Protein AF-0000000084847274 (afdb_homodimer)

pLDDT: mean 78.38, std 21.77, range [25.03, 98.75]

Foldseek 3Di:
DVVVVVVVVVVVVVVVVVVVVVVVVVVVVVVVVVVVVVVVVVVVCVPPVPDDDDDDDDPPPDCPVVVVVVVVVVVVVVVVCVLLVADFPDDPVRLVVLQVVLLVLLLVLLVVLLVQFAFDLVQQDPDPLLVVLLVVLCQQQNNVLSVCLQHDQCRVPVVSLSLSLLQNLLSLLQVQLVWLARQDDPVVRVVVVVVLVVCQLQAAQLVSLSVQQVVRVVVCVVPVCSLVNRLVVSLVSSLLNSLSSCNSNGTQARNDPPDDDGPDSPPPPSSVVSSVSSCVPCVVSSSVSSNSSSVSSSSQRNRHRQWHKHKDWFRQQPDDDPDPPDDDDDSFGDWDDPVAAAEPCVVQDPRGAGFRGFNGIWMKIWHFDDRDRNPDDPPPRDIDIDTPGHIYTHHPCVVVSVVD/DVVVVVVVVVVVVVVVVVVVVVVVVVVVVVVVVVVVVVVVVVVCVVVPPPDDDPDDPPPDDPVVVVVVVVVVVVVVVVCVCVLLVQAFPDDPVRLVVLQVVLLVLLLVLLVVLLVQFAFDLVQQDPDPLLVVLLVVLCQQQNNVLSVCLQHDQCRVPVVSLSLSLLQNLLSLLQVQLVWLAGQDDPVVRVVVVVVLVVCQLQAALLVSLSVQQVVRVVVCVVPVCSLVNRLVVSLVSSLLNSLSSCNSNGTQARNPPPDDDGPDSPPPPSSVVSSVSSCVPCVVSSSVSSNSSSVSSSSQRNRHRQWHKHKDWFRQQPDDPPDPDDDDDDSFGDWDDPVAAAEPCVVQDPRGAGFRGFNGIWMKIWHFDDRDRNPDDPPPRDIDIDTPGHIYTHHPCVVVSVVD

Nearest PDB structures (foldseek):
  4pgw-assembly1_A  TM=1.376E-01  e=7.013E+00  Bacillus subtilis subsp. subtilis str. 168
  4pgw-assembly1_A  TM=1.375E-01  e=7.093E+00  Bacillus subtilis subsp. subtilis str. 168

Solvent-accessible surface area (backbone atoms only — not comparable to full-atom values): 43483 Å² total; per-residue (Å²): 119,68,67,60,52,54,51,45,50,51,47,51,52,49,39,52,51,35,51,49,53,33,52,52,35,50,50,53,41,51,52,51,48,53,51,50,50,48,55,46,49,53,50,46,52,68,62,56,66,70,63,84,78,73,85,80,85,75,90,68,73,79,61,59,65,60,50,52,51,49,48,48,47,47,49,27,47,48,43,12,38,58,61,39,56,58,67,50,77,60,54,71,67,56,51,50,49,51,52,52,51,51,39,49,52,42,51,50,47,21,53,51,52,49,69,33,40,40,40,32,63,86,54,49,62,88,41,72,63,41,52,49,28,44,54,51,41,23,69,70,48,15,56,66,47,40,49,50,39,54,69,45,68,33,55,87,58,47,61,65,58,26,47,48,41,19,18,49,50,40,51,52,50,43,56,47,64,68,44,72,46,62,74,50,59,66,69,63,28,50,52,54,38,51,46,45,54,50,33,47,59,38,35,27,35,52,60,31,26,39,49,46,14,53,52,52,52,46,50,43,66,76,37,71,60,41,60,60,48,28,29,51,50,49,33,50,48,51,46,52,54,47,35,31,52,41,47,40,33,4,52,73,44,72,52,57,67,91,82,57,78,71,76,72,79,69,84,63,67,64,68,64,50,48,40,50,54,48,46,74,73,40,43,68,58,43,42,53,50,28,46,52,51,53,51,49,48,48,43,50,43,52,35,29,26,82,47,40,72,42,72,36,63,67,55,31,64,74,47,76,78,70,82,75,72,86,83,80,82,78,89,69,26,43,68,70,44,82,90,66,35,38,62,74,57,46,89,78,45,83,85,56,51,33,35,41,38,23,54,32,64,15,32,32,37,43,29,50,52,61,75,64,62,41,75,82,61,81,63,70,71,42,70,45,75,46,78,78,37,62,19,27,29,38,42,55,53,50,58,62,62,68,73,101,119,66,68,61,49,54,50,45,50,51,48,50,50,50,39,51,51,36,51,50,51,32,52,52,35,52,52,51,41,52,53,50,48,53,50,50,49,51,53,48,51,52,48,51,59,62,65,54,66,74,69,78,84,76,83,83,75,82,79,75,75,74,55,70,67,50,51,58,51,48,49,46,46,48,48,31,48,47,44,12,41,59,63,39,56,55,66,49,76,58,53,72,66,56,53,51,48,51,52,52,51,50,40,50,50,43,50,51,47,21,53,50,51,51,69,35,39,40,38,31,62,85,52,49,63,87,41,72,64,42,51,49,27,41,53,52,42,21,68,71,47,16,56,68,48,40,49,50,40,54,69,42,69,32,56,87,58,46,63,65,57,26,47,49,41,20,18,49,52,39,51,52,51,42,57,48,65,68,45,72,47,62,74,48,58,65,70,62,27,51,51,53,37,51,47,46,56,52,33,47,60,39,34,28,36,57,60,30,27,44,49,45,14,52,53,52,51,46,51,43,66,77,36,70,60,42,62,60,49,29,29,52,52,49,34,51,49,51,47,53,55,48,36,30,52,41,47,40,34,4,50,71,46,72,53,58,65,92,82,57,77,72,77,74,79,70,82,63,68,64,67,65,50,48,38,52,52,48,46,74,73,40,44,69,60,43,42,52,50,28,45,52,52,52,50,49,48,48,42,50,42,54,34,30,26,81,46,39,71,42,70,36,67,69,54,33,64,75,47,76,78,69,81,76,73,87,82,82,82,76,90,67,26,43,68,70,45,83,89,66,36,38,59,73,57,47,90,80,45,82,85,55,52,30,35,41,36,23,53,32,64,15,32,32,38,44,29,51,51,62,77,65,62,40,74,81,61,84,63,72,73,42,71,46,74,46,76,77,36,64,19,26,29,38,43,56,52,49,58,62,60,68,75,101

Radius of gyration: 36.06 Å; Cα contacts (8 Å, |Δi|>4): 1090; chains: 2; bounding box: 93×101×86 Å

Structure (mmCIF, N/CA/C/O backbone):
data_AF-0000000084847274-model_v1
#
loop_
_entity.id
_entity.type
_entity.pdbx_description
1 polymer 'Uncharacterized protein'
#
loop_
_atom_site.group_PDB
_atom_site.id
_atom_site.type_symbol
_atom_site.label_atom_id
_atom_site.label_alt_id
_atom_site.label_comp_id
_atom_site.label_asym_id
_atom_site.label_entity_id
_atom_site.label_seq_id
_atom_site.pdbx_PDB_ins_code
_atom_site.Cartn_x
_atom_site.Cartn_y
_atom_site.Cartn_z
_atom_site.occupancy
_atom_site.B_iso_or_equiv
_atom_site.auth_seq_id
_atom_site.auth_comp_id
_atom_site.auth_asym_id
_atom_site.auth_atom_id
_atom_site.pdbx_PDB_model_num
ATOM 1 N N . MET A 1 1 ? 25.312 -25.984 44.406 1 49.38 1 MET A N 1
ATOM 2 C CA . MET A 1 1 ? 25.234 -26.469 43.031 1 49.38 1 MET A CA 1
ATOM 3 C C . MET A 1 1 ? 24.703 -25.391 42.125 1 49.38 1 MET A C 1
ATOM 5 O O . MET A 1 1 ? 25.109 -25.297 40.969 1 49.38 1 MET A O 1
ATOM 9 N N . GLY A 1 2 ? 23.812 -24.594 42.5 1 56 2 GLY A N 1
ATOM 10 C CA . GLY A 1 2 ? 23.125 -23.547 41.781 1 56 2 GLY A CA 1
ATOM 11 C C . GLY A 1 2 ? 24.016 -22.391 41.406 1 56 2 GLY A C 1
ATOM 12 O O . GLY A 1 2 ? 23.875 -21.797 40.312 1 56 2 GLY A O 1
ATOM 13 N N . ARG A 1 3 ? 24.938 -21.922 42.219 1 58.66 3 ARG A N 1
ATOM 14 C CA . ARG A 1 3 ? 25.828 -20.797 42 1 58.66 3 ARG A CA 1
ATOM 15 C C . ARG A 1 3 ? 26.828 -21.094 40.906 1 58.66 3 ARG A C 1
ATOM 17 O O . ARG A 1 3 ? 27.156 -20.203 40.094 1 58.66 3 ARG A O 1
ATOM 24 N N . ASP A 1 4 ? 27.234 -22.266 40.906 1 56.5 4 ASP A N 1
ATOM 25 C CA . ASP A 1 4 ? 28.25 -22.672 39.938 1 56.5 4 ASP A CA 1
ATOM 26 C C . ASP A 1 4 ? 27.672 -22.719 38.531 1 56.5 4 ASP A C 1
ATOM 28 O O . ASP A 1 4 ? 28.359 -22.422 37.562 1 56.5 4 ASP A O 1
ATOM 32 N N . ALA A 1 5 ? 26.438 -23 38.406 1 60.25 5 ALA A N 1
ATOM 33 C CA . ALA A 1 5 ? 25.781 -23.062 37.094 1 60.25 5 ALA A CA 1
ATOM 34 C C . ALA A 1 5 ? 25.578 -21.656 36.531 1 60.25 5 ALA A C 1
ATOM 36 O O . ALA A 1 5 ? 25.734 -21.438 35.312 1 60.25 5 ALA A O 1
ATOM 37 N N . ASP A 1 6 ? 25.219 -20.781 37.406 1 61.56 6 ASP A N 1
ATOM 38 C CA . ASP A 1 6 ? 25.062 -19.391 36.969 1 61.56 6 ASP A CA 1
ATOM 39 C C . ASP A 1 6 ? 26.391 -18.797 36.531 1 61.56 6 ASP A C 1
ATOM 41 O O . ASP A 1 6 ? 26.422 -18.047 35.531 1 61.56 6 ASP A O 1
ATOM 45 N N . GLU A 1 7 ? 27.375 -19.25 37.188 1 63.31 7 GLU A N 1
ATOM 46 C CA . GLU A 1 7 ? 28.703 -18.75 36.844 1 63.31 7 GLU A CA 1
ATOM 47 C C . GLU A 1 7 ? 29.172 -19.312 35.5 1 63.31 7 GLU A C 1
ATOM 49 O O . GLU A 1 7 ? 29.797 -18.609 34.719 1 63.31 7 GLU A O 1
ATOM 54 N N . LEU A 1 8 ? 28.812 -20.469 35.281 1 65.25 8 LEU A N 1
ATOM 55 C CA . LEU A 1 8 ? 29.109 -21.125 34 1 65.25 8 LEU A CA 1
ATOM 56 C C . LEU A 1 8 ? 28.391 -20.438 32.844 1 65.25 8 LEU A C 1
ATOM 58 O O . LEU A 1 8 ? 28.953 -20.25 31.781 1 65.25 8 LEU A O 1
ATOM 62 N N . ALA A 1 9 ? 27.219 -20.109 33.094 1 69.06 9 ALA A N 1
ATOM 63 C CA . ALA A 1 9 ? 26.422 -19.484 32.031 1 69.06 9 ALA A CA 1
ATOM 64 C C . ALA A 1 9 ? 26.953 -18.094 31.703 1 69.06 9 ALA A C 1
ATOM 66 O O . ALA A 1 9 ? 27.016 -17.703 30.531 1 69.06 9 ALA A O 1
ATOM 67 N N . ARG A 1 10 ? 27.344 -17.453 32.688 1 68.19 10 ARG A N 1
ATOM 68 C CA . ARG A 1 10 ? 27.906 -16.109 32.531 1 68.19 10 ARG A CA 1
ATOM 69 C C . ARG A 1 10 ? 29.219 -16.156 31.766 1 68.19 10 ARG A C 1
ATOM 71 O O . ARG A 1 10 ? 29.484 -15.312 30.906 1 68.19 10 ARG A O 1
ATOM 78 N N . LEU A 1 11 ? 29.938 -17.219 32.031 1 64.81 11 LEU A N 1
ATOM 79 C CA . LEU A 1 11 ? 31.234 -17.344 31.391 1 64.81 11 LEU A CA 1
ATOM 80 C C . LEU A 1 11 ? 31.078 -17.766 29.938 1 64.81 11 LEU A C 1
ATOM 82 O O . LEU A 1 11 ? 31.844 -17.312 29.078 1 64.81 11 LEU A O 1
ATOM 86 N N . HIS A 1 12 ? 30.031 -18.484 29.672 1 72.5 12 HIS A N 1
ATOM 87 C CA . HIS A 1 12 ? 29.75 -18.875 28.297 1 72.5 12 HIS A CA 1
ATOM 88 C C . HIS A 1 12 ? 29.312 -17.672 27.469 1 72.5 12 HIS A C 1
ATOM 90 O O . HIS A 1 12 ? 29.719 -17.516 26.328 1 72.5 12 HIS A O 1
ATOM 96 N N . GLU A 1 13 ? 28.547 -16.859 28.141 1 66.69 13 GLU A N 1
ATOM 97 C CA . GLU A 1 13 ? 28.094 -15.656 27.469 1 66.69 13 GLU A CA 1
ATOM 98 C C . GLU A 1 13 ? 29.25 -14.695 27.203 1 66.69 13 GLU A C 1
ATOM 100 O O . GLU A 1 13 ? 29.344 -14.094 26.125 1 66.69 13 GLU A O 1
ATOM 105 N N . ARG A 1 14 ? 30.094 -14.617 28.109 1 65.69 14 ARG A N 1
ATOM 106 C CA . ARG A 1 14 ? 31.266 -13.766 27.969 1 65.69 14 ARG A CA 1
ATOM 107 C C . ARG A 1 14 ? 32.219 -14.305 26.891 1 65.69 14 ARG A C 1
ATOM 109 O O . ARG A 1 14 ? 32.781 -13.531 26.109 1 65.69 14 ARG A O 1
ATOM 116 N N . ASN A 1 15 ? 32.281 -15.594 26.812 1 65.62 15 ASN A N 1
ATOM 117 C CA . ASN A 1 15 ? 33.094 -16.234 25.797 1 65.62 15 ASN A CA 1
ATOM 118 C C . ASN A 1 15 ? 32.531 -15.984 24.391 1 65.62 15 ASN A C 1
ATOM 120 O O . ASN A 1 15 ? 33.312 -15.719 23.453 1 65.62 15 ASN A O 1
ATOM 124 N N . ARG A 1 16 ? 31.281 -16 24.375 1 68.94 16 ARG A N 1
ATOM 125 C CA . ARG A 1 16 ? 30.641 -15.797 23.078 1 68.94 16 ARG A CA 1
ATOM 126 C C . ARG A 1 16 ? 30.812 -14.352 22.609 1 68.94 16 ARG A C 1
ATOM 128 O O . ARG A 1 16 ? 31.078 -14.102 21.438 1 68.94 16 ARG A O 1
ATOM 135 N N . LEU A 1 17 ? 30.797 -13.445 23.547 1 67.88 17 LEU A N 1
ATOM 136 C CA . LEU A 1 17 ? 30.969 -12.023 23.266 1 67.88 17 LEU A CA 1
ATOM 137 C C . LEU A 1 17 ? 32.406 -11.727 22.844 1 67.88 17 LEU A C 1
ATOM 139 O O . LEU A 1 17 ? 32.625 -10.945 21.922 1 67.88 17 LEU A O 1
ATOM 143 N N . LEU A 1 18 ? 33.281 -12.414 23.453 1 67.38 18 LEU A N 1
ATOM 144 C CA . LEU A 1 18 ? 34.688 -12.211 23.172 1 67.38 18 LEU A CA 1
ATOM 145 C C . LEU A 1 18 ? 35.062 -12.805 21.812 1 67.38 18 LEU A C 1
ATOM 147 O O . LEU A 1 18 ? 35.844 -12.211 21.062 1 67.38 18 LEU A O 1
ATOM 151 N N . GLU A 1 19 ? 34.406 -13.859 21.484 1 72.44 19 GLU A N 1
ATOM 152 C CA . GLU A 1 19 ? 34.625 -14.477 20.188 1 72.44 19 GLU A CA 1
ATOM 153 C C . GLU A 1 19 ? 34.094 -13.602 19.062 1 72.44 19 GLU A C 1
ATOM 155 O O . GLU A 1 19 ? 34.719 -13.461 18.016 1 72.44 19 GLU A O 1
ATOM 160 N N . ARG A 1 20 ? 33.094 -12.984 19.312 1 69.94 20 ARG A N 1
ATOM 161 C CA . ARG A 1 20 ? 32.5 -12.086 18.328 1 69.94 20 ARG A CA 1
ATOM 162 C C . ARG A 1 20 ? 33.344 -10.828 18.141 1 69.94 20 ARG A C 1
ATOM 164 O O . ARG A 1 20 ? 33.562 -10.375 17.016 1 69.94 20 ARG A O 1
ATOM 171 N N . SER A 1 21 ? 33.75 -10.32 19.219 1 66.62 21 SER A N 1
ATOM 172 C CA . SER A 1 21 ? 34.594 -9.133 19.203 1 66.62 21 SER A CA 1
ATOM 173 C C . SER A 1 21 ? 35.938 -9.406 18.484 1 66.62 21 SER A C 1
ATOM 175 O O . SER A 1 21 ? 36.438 -8.539 17.797 1 66.62 21 SER A O 1
ATOM 177 N N . LEU A 1 22 ? 36.375 -10.578 18.594 1 66.88 22 LEU A N 1
ATOM 178 C CA . LEU A 1 22 ? 37.594 -10.984 17.953 1 66.88 22 LEU A CA 1
ATOM 179 C C . LEU A 1 22 ? 37.406 -11.141 16.438 1 66.88 22 LEU A C 1
ATOM 181 O O . LEU A 1 22 ? 38.281 -10.742 15.656 1 66.88 22 LEU A O 1
ATOM 185 N N . ARG A 1 23 ? 36.375 -11.68 16.109 1 70.94 23 ARG A N 1
ATOM 186 C CA . ARG A 1 23 ? 36.094 -11.828 14.688 1 70.94 23 ARG A CA 1
ATOM 187 C C . ARG A 1 23 ? 35.906 -10.469 14.008 1 70.94 23 ARG A C 1
ATOM 189 O O . ARG A 1 23 ? 36.438 -10.258 12.914 1 70.94 23 ARG A O 1
ATOM 196 N N . ASP A 1 24 ? 35.312 -9.594 14.688 1 67.38 24 ASP A N 1
ATOM 197 C CA . ASP A 1 24 ? 35.125 -8.234 14.188 1 67.38 24 ASP A CA 1
ATOM 198 C C . ASP A 1 24 ? 36.469 -7.52 14.055 1 67.38 24 ASP A C 1
ATOM 200 O O . ASP A 1 24 ? 36.688 -6.809 13.07 1 67.38 24 ASP A O 1
ATOM 204 N N . ALA A 1 25 ? 37.312 -7.77 14.969 1 64.56 25 ALA A N 1
ATOM 205 C CA . ALA A 1 25 ? 38.656 -7.156 14.945 1 64.56 25 ALA A CA 1
ATOM 206 C C . ALA A 1 25 ? 39.5 -7.734 13.82 1 64.56 25 ALA A C 1
ATOM 208 O O . ALA A 1 25 ? 40.219 -7.004 13.148 1 64.56 25 ALA A O 1
ATOM 209 N N . ARG A 1 26 ? 39.25 -8.992 13.562 1 68.88 26 ARG A N 1
ATOM 210 C CA . ARG A 1 26 ? 40 -9.656 12.492 1 68.88 26 ARG A CA 1
ATOM 211 C C . ARG A 1 26 ? 39.5 -9.195 11.125 1 68.88 26 ARG A C 1
ATOM 213 O O . ARG A 1 26 ? 40.312 -8.992 10.211 1 68.88 26 ARG A O 1
ATOM 220 N N . ASP A 1 27 ? 38.312 -8.977 11.086 1 69.69 27 ASP A N 1
ATOM 221 C CA . ASP A 1 27 ? 37.75 -8.508 9.828 1 69.69 27 ASP A CA 1
ATOM 222 C C . ASP A 1 27 ? 38.125 -7.059 9.547 1 69.69 27 ASP A C 1
ATOM 224 O O . ASP A 1 27 ? 38.438 -6.703 8.414 1 69.69 27 ASP A O 1
ATOM 228 N N . SER A 1 28 ? 38.125 -6.262 10.5 1 67.25 28 SER A N 1
ATOM 229 C CA . SER A 1 28 ? 38.594 -4.887 10.398 1 67.25 28 SER A CA 1
ATOM 230 C C . SER A 1 28 ? 40.062 -4.844 10.008 1 67.25 28 SER A C 1
ATOM 232 O O . SER A 1 28 ? 40.5 -4 9.203 1 67.25 28 SER A O 1
ATOM 234 N N . LEU A 1 29 ? 40.75 -5.758 10.469 1 68.75 29 LEU A N 1
ATOM 235 C CA . LEU A 1 29 ? 42.156 -5.875 10.141 1 68.75 29 LEU A CA 1
ATOM 236 C C . LEU A 1 29 ? 42.344 -6.254 8.68 1 68.75 29 LEU A C 1
ATOM 238 O O . LEU A 1 29 ? 43.219 -5.711 8 1 68.75 29 LEU A O 1
ATOM 242 N N . LYS A 1 30 ? 41.594 -7.109 8.227 1 72.94 30 LYS A N 1
ATOM 243 C CA . LYS A 1 30 ? 41.656 -7.52 6.824 1 72.94 30 LYS A CA 1
ATOM 244 C C . LYS A 1 30 ? 41.281 -6.367 5.895 1 72.94 30 LYS A C 1
ATOM 246 O O . LYS A 1 30 ? 41.938 -6.172 4.859 1 72.94 30 LYS A O 1
ATOM 251 N N . LEU A 1 31 ? 40.406 -5.574 6.281 1 66.25 31 LEU A N 1
ATOM 252 C CA . LEU A 1 31 ? 39.969 -4.418 5.504 1 66.25 31 LEU A CA 1
ATOM 253 C C . LEU A 1 31 ? 41.062 -3.35 5.469 1 66.25 31 LEU A C 1
ATOM 255 O O . LEU A 1 31 ? 41.312 -2.748 4.422 1 66.25 31 LEU A O 1
ATOM 259 N N . LYS A 1 32 ? 41.656 -3.127 6.512 1 63.91 32 LYS A N 1
ATOM 260 C CA . LYS A 1 32 ? 42.75 -2.145 6.578 1 63.91 32 LYS A CA 1
ATOM 261 C C . LYS A 1 32 ? 43.969 -2.637 5.832 1 63.91 32 LYS A C 1
ATOM 263 O O . LYS A 1 32 ? 44.656 -1.851 5.188 1 63.91 32 LYS A O 1
ATOM 268 N N . ASP A 1 33 ? 44.094 -3.963 5.797 1 70 33 ASP A N 1
ATOM 269 C CA . ASP A 1 33 ? 45.156 -4.562 5.016 1 70 33 ASP A CA 1
ATOM 270 C C . ASP A 1 33 ? 44.938 -4.379 3.52 1 70 33 ASP A C 1
ATOM 272 O O . ASP A 1 33 ? 45.844 -4.066 2.768 1 70 33 ASP A O 1
ATOM 276 N N . ALA A 1 34 ? 43.781 -4.523 3.193 1 68.75 34 ALA A N 1
ATOM 277 C CA . ALA A 1 34 ? 43.406 -4.352 1.789 1 68.75 34 ALA A CA 1
ATOM 278 C C . ALA A 1 34 ? 43.531 -2.893 1.362 1 68.75 34 ALA A C 1
ATOM 280 O O . ALA A 1 34 ? 44 -2.602 0.255 1 68.75 34 ALA A O 1
ATOM 281 N N . GLU A 1 35 ? 43.219 -1.97 2.188 1 65.5 35 GLU A N 1
ATOM 282 C CA . GLU A 1 35 ? 43.375 -0.542 1.941 1 65.5 35 GLU A CA 1
ATOM 283 C C . GLU A 1 35 ? 44.875 -0.173 1.866 1 65.5 35 GLU A C 1
ATOM 285 O O . GLU A 1 35 ? 45.25 0.624 1.016 1 65.5 35 GLU A O 1
ATOM 290 N N . LEU A 1 36 ? 45.594 -0.747 2.727 1 66.56 36 LEU A N 1
ATOM 291 C CA . LEU A 1 36 ? 47.031 -0.542 2.748 1 66.56 36 LEU A CA 1
ATOM 292 C C . LEU A 1 36 ? 47.656 -1.102 1.485 1 66.56 36 LEU A C 1
ATOM 294 O O . LEU A 1 36 ? 48.562 -0.472 0.907 1 66.56 36 LEU A O 1
ATOM 298 N N . ASP A 1 37 ? 47.188 -2.244 1.086 1 66.12 37 ASP A N 1
ATOM 299 C CA . ASP A 1 37 ? 47.719 -2.85 -0.135 1 66.12 37 ASP A CA 1
ATOM 300 C C . ASP A 1 37 ? 47.375 -2.004 -1.358 1 66.12 37 ASP A C 1
ATOM 302 O O . ASP A 1 37 ? 48.188 -1.811 -2.24 1 66.12 37 ASP A O 1
ATOM 306 N N . ARG A 1 38 ? 46.312 -1.344 -1.363 1 64.81 38 ARG A N 1
ATOM 307 C CA . ARG A 1 38 ? 45.875 -0.455 -2.439 1 64.81 38 ARG A CA 1
ATOM 308 C C . ARG A 1 38 ? 46.719 0.826 -2.451 1 64.81 38 ARG A C 1
ATOM 310 O O . ARG A 1 38 ? 47.125 1.304 -3.518 1 64.81 38 ARG A O 1
ATOM 317 N N . LEU A 1 39 ? 46.875 1.285 -1.302 1 58.47 39 LEU A N 1
ATOM 318 C CA . LEU A 1 39 ? 47.688 2.49 -1.213 1 58.47 39 LEU A CA 1
ATOM 319 C C . LEU A 1 39 ? 49.125 2.191 -1.588 1 58.47 39 LEU A C 1
ATOM 321 O O . LEU A 1 39 ? 49.781 3.004 -2.244 1 58.47 39 LEU A O 1
ATOM 325 N N . ARG A 1 40 ? 49.531 1.031 -1.317 1 61.44 40 ARG A N 1
ATOM 326 C CA . ARG A 1 40 ? 50.875 0.6 -1.68 1 61.44 40 ARG A CA 1
ATOM 327 C C . ARG A 1 40 ? 50.969 0.327 -3.176 1 61.44 40 ARG A C 1
ATOM 329 O O . ARG A 1 40 ? 51.969 0.661 -3.807 1 61.44 40 ARG A O 1
ATOM 336 N N . GLU A 1 41 ? 50 -0.333 -3.66 1 59.09 41 GLU A N 1
ATOM 337 C CA . GLU A 1 41 ? 50 -0.593 -5.098 1 59.09 41 GLU A CA 1
ATOM 338 C C . GLU A 1 41 ? 49.906 0.706 -5.895 1 59.09 41 GLU A C 1
ATOM 340 O O . GLU A 1 41 ? 50.562 0.855 -6.926 1 59.09 41 GLU A O 1
ATOM 345 N N . ARG A 1 42 ? 49.188 1.638 -5.426 1 51.66 42 ARG A N 1
ATOM 346 C CA . ARG A 1 42 ? 49.125 2.947 -6.066 1 51.66 42 ARG A CA 1
ATOM 347 C C . ARG A 1 42 ? 50.469 3.662 -5.98 1 51.66 42 ARG A C 1
ATOM 349 O O . ARG A 1 42 ? 50.844 4.391 -6.898 1 51.66 42 ARG A O 1
ATOM 356 N N . LYS A 1 43 ? 51.062 3.473 -4.902 1 49.44 43 LYS A N 1
ATOM 357 C CA . LYS A 1 43 ? 52.438 4.008 -4.805 1 49.44 43 LYS A CA 1
ATOM 358 C C . LYS A 1 43 ? 53.375 3.301 -5.773 1 49.44 43 LYS A C 1
ATOM 360 O O . LYS A 1 43 ? 54.25 3.93 -6.352 1 49.44 43 LYS A O 1
ATOM 365 N N . SER A 1 44 ? 53.156 1.94 -5.801 1 46.38 44 SER A N 1
ATOM 366 C CA . SER A 1 44 ? 54.062 1.223 -6.695 1 46.38 44 SER A CA 1
ATOM 367 C C . SER A 1 44 ? 53.781 1.552 -8.156 1 46.38 44 SER A C 1
ATOM 369 O O . SER A 1 44 ? 54.688 1.619 -8.977 1 46.38 44 SER A O 1
ATOM 371 N N . THR A 1 45 ? 52.469 1.698 -8.445 1 46.19 45 THR A N 1
ATOM 372 C CA . THR A 1 45 ? 52.156 2.016 -9.836 1 46.19 45 THR A CA 1
ATOM 373 C C . THR A 1 45 ? 52.656 3.418 -10.188 1 46.19 45 THR A C 1
ATOM 375 O O . THR A 1 45 ? 52.906 3.713 -11.352 1 46.19 45 THR A O 1
ATOM 378 N N . THR A 1 46 ? 52.594 4.371 -9.227 1 43.31 46 THR A N 1
ATOM 379 C CA . THR A 1 46 ? 53.156 5.672 -9.602 1 43.31 46 THR A CA 1
ATOM 380 C C . THR A 1 46 ? 54.656 5.57 -9.875 1 43.31 46 THR A C 1
ATOM 382 O O . THR A 1 46 ? 55.188 6.355 -10.656 1 43.31 46 THR A O 1
ATOM 385 N N . THR A 1 47 ? 55.344 4.648 -9.125 1 39.28 47 THR A N 1
ATOM 386 C CA . THR A 1 47 ? 56.781 4.613 -9.391 1 39.28 47 THR A CA 1
ATOM 387 C C . THR A 1 47 ? 57.062 3.848 -10.68 1 39.28 47 THR A C 1
ATOM 389 O O . THR A 1 47 ? 58 4.16 -11.398 1 39.28 47 THR A O 1
ATOM 392 N N . SER A 1 48 ? 56.438 2.613 -10.82 1 36.81 48 SER A N 1
ATOM 393 C CA . SER A 1 48 ? 56.938 1.742 -11.883 1 36.81 48 SER A CA 1
ATOM 394 C C . SER A 1 48 ? 56.469 2.203 -13.25 1 36.81 48 SE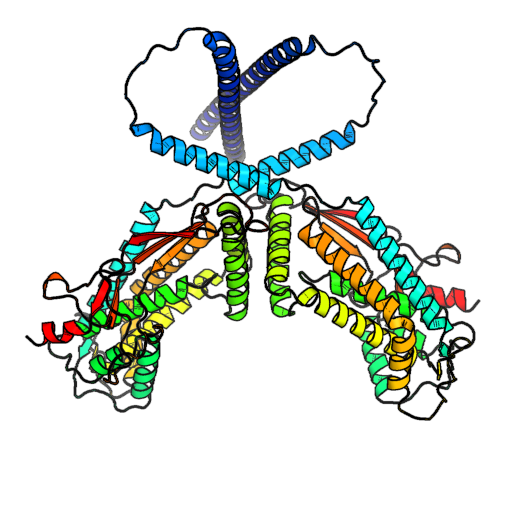R A C 1
ATOM 396 O O . SER A 1 48 ? 56.625 1.493 -14.25 1 36.81 48 SER A O 1
ATOM 398 N N . LEU A 1 49 ? 55.594 3.23 -13.383 1 35.03 49 LEU A N 1
ATOM 399 C CA . LEU A 1 49 ? 55.188 3.508 -14.75 1 35.03 49 LEU A CA 1
ATOM 400 C C . LEU A 1 49 ? 56.375 3.875 -15.625 1 35.03 49 LEU A C 1
ATOM 402 O O . LEU A 1 49 ? 56.219 4.297 -16.766 1 35.03 49 LEU A O 1
ATOM 406 N N . ALA A 1 50 ? 57.562 4.078 -15 1 31.12 50 ALA A N 1
ATOM 407 C CA . ALA A 1 50 ? 58.5 4.488 -16.047 1 31.12 50 ALA A CA 1
ATOM 408 C C . ALA A 1 50 ? 58.812 3.33 -17 1 31.12 50 ALA A C 1
ATOM 410 O O . ALA A 1 50 ? 59.5 3.508 -18 1 31.12 50 ALA A O 1
ATOM 411 N N . ARG A 1 51 ? 58.938 2.027 -16.5 1 29.7 51 ARG A N 1
ATOM 412 C CA . ARG A 1 51 ? 59.688 1.202 -17.438 1 29.7 51 ARG A CA 1
ATOM 413 C C . ARG A 1 51 ? 58.812 0.762 -18.594 1 29.7 51 ARG A C 1
ATOM 415 O O . ARG A 1 51 ? 57.625 0.518 -18.422 1 29.7 51 ARG A O 1
ATOM 422 N N . PRO A 1 52 ? 59.438 0.7 -19.953 1 29.92 52 PRO A N 1
ATOM 423 C CA . PRO A 1 52 ? 58.812 0.39 -21.25 1 29.92 52 PRO A CA 1
ATOM 424 C C . PRO A 1 52 ? 58.156 -0.991 -21.266 1 29.92 52 PRO A C 1
ATOM 426 O O . PRO A 1 52 ? 58.781 -1.979 -20.875 1 29.92 52 PRO A O 1
ATOM 429 N N . ARG A 1 53 ? 56.844 -1.095 -20.891 1 29.41 53 ARG A N 1
ATOM 430 C CA . ARG A 1 53 ? 56.062 -2.312 -20.812 1 29.41 53 ARG A CA 1
ATOM 431 C C . ARG A 1 53 ? 56.25 -3.174 -22.062 1 29.41 53 ARG A C 1
ATOM 433 O O . ARG A 1 53 ? 55.906 -2.748 -23.156 1 29.41 53 ARG A O 1
ATOM 440 N N . ARG A 1 54 ? 57.25 -4.059 -22.047 1 26.02 54 ARG A N 1
ATOM 441 C CA . ARG A 1 54 ? 57.281 -5.117 -23.047 1 26.02 54 ARG A CA 1
ATOM 442 C C . ARG A 1 54 ? 55.969 -5.902 -23.031 1 26.02 54 ARG A C 1
ATOM 444 O O . ARG A 1 54 ? 55.281 -5.984 -22 1 26.02 54 ARG A O 1
ATOM 451 N N . ARG A 1 55 ? 55.562 -6.676 -24.172 1 25.62 55 ARG A N 1
ATOM 452 C CA . ARG A 1 55 ? 54.406 -7.254 -24.875 1 25.62 55 ARG A CA 1
ATOM 453 C C . ARG A 1 55 ? 53.875 -8.492 -24.156 1 25.62 55 ARG A C 1
ATOM 455 O O . ARG A 1 55 ? 53.781 -9.562 -24.75 1 25.62 55 ARG A O 1
ATOM 462 N N . SER A 1 56 ? 54.125 -8.695 -22.828 1 25.03 56 SER A N 1
ATOM 463 C CA . SER A 1 56 ? 53.844 -10.086 -22.469 1 25.03 56 SER A CA 1
ATOM 464 C C . SER A 1 56 ? 52.375 -10.445 -22.703 1 25.03 56 SER A C 1
ATOM 466 O O . SER A 1 56 ? 51.5 -9.578 -22.625 1 25.03 56 SER A O 1
ATOM 468 N N . SER A 1 57 ? 52.094 -11.812 -23.078 1 25.17 57 SER A N 1
ATOM 469 C CA . SER A 1 57 ? 51.094 -12.672 -23.703 1 25.17 57 SER A CA 1
ATOM 470 C C . SER A 1 57 ? 49.812 -12.719 -22.875 1 25.17 57 SER A C 1
ATOM 472 O O . SER A 1 57 ? 49.812 -12.32 -21.719 1 25.17 57 SER A O 1
ATOM 474 N N . SER A 1 58 ? 48.844 -13.836 -23.172 1 25.84 58 SER A N 1
ATOM 475 C CA . SER A 1 58 ? 47.438 -14.109 -23.5 1 25.84 58 SER A CA 1
ATOM 476 C C . SER A 1 58 ? 46.656 -14.523 -22.25 1 25.84 58 SER A C 1
ATOM 478 O O . SER A 1 58 ? 45.5 -14.961 -22.359 1 25.84 58 SER A O 1
ATOM 480 N N . VAL A 1 59 ? 47.188 -14.695 -21.031 1 29.52 59 VAL A N 1
ATOM 481 C CA . VAL A 1 59 ? 46.375 -15.578 -20.203 1 29.52 59 VAL A CA 1
ATOM 482 C C . VAL A 1 59 ? 45.062 -14.867 -19.859 1 29.52 59 VAL A C 1
ATOM 484 O O . VAL A 1 59 ? 45.062 -13.938 -19.047 1 29.52 59 VAL A O 1
ATOM 487 N N . ALA A 1 60 ? 44.062 -14.734 -20.781 1 31.39 60 ALA A N 1
ATOM 488 C CA . ALA A 1 60 ? 42.812 -13.977 -20.719 1 31.39 60 ALA A CA 1
ATOM 489 C C . ALA A 1 60 ? 41.875 -14.57 -19.688 1 31.39 60 ALA A C 1
ATOM 491 O O . ALA A 1 60 ? 40.844 -13.945 -19.344 1 31.39 60 ALA A O 1
ATOM 492 N N . THR A 1 61 ? 41.781 -15.953 -19.484 1 31.06 61 THR A N 1
ATOM 493 C CA . THR A 1 61 ? 40.375 -16.391 -19.5 1 31.06 61 THR A CA 1
ATOM 494 C C . THR A 1 61 ? 39.688 -16.047 -18.188 1 31.06 61 THR A C 1
ATOM 496 O O . THR A 1 61 ? 38.531 -15.633 -18.172 1 31.06 61 THR A O 1
ATOM 499 N N . HIS A 1 62 ? 40.156 -16.609 -17.016 1 33.62 62 HIS A N 1
ATOM 500 C CA . HIS A 1 62 ? 39.188 -16.938 -15.984 1 33.62 62 HIS A CA 1
ATOM 501 C C . HIS A 1 62 ? 38.75 -15.695 -15.211 1 33.62 62 HIS A C 1
ATOM 503 O O . HIS A 1 62 ? 38.156 -15.797 -14.133 1 33.62 62 HIS A O 1
ATOM 509 N N . SER A 1 63 ? 39.281 -14.57 -15.547 1 38.25 63 SER A N 1
ATOM 510 C CA . SER A 1 63 ? 39.156 -13.398 -14.68 1 38.25 63 SER A CA 1
ATOM 511 C C . SER A 1 63 ? 37.75 -12.836 -14.719 1 38.25 63 SER A C 1
ATOM 513 O O . SER A 1 63 ? 37.469 -11.82 -14.078 1 38.25 63 SER A O 1
ATOM 515 N N . ASP A 1 64 ? 36.906 -13.516 -15.57 1 40.34 64 ASP A N 1
ATOM 516 C CA . ASP A 1 64 ? 35.688 -12.75 -15.836 1 40.34 64 ASP A CA 1
ATOM 517 C C . ASP A 1 64 ? 34.719 -12.836 -14.664 1 40.34 64 ASP A C 1
ATOM 519 O O . ASP A 1 64 ? 33.844 -11.969 -14.492 1 40.34 64 ASP A O 1
ATOM 523 N N . THR A 1 65 ? 34.719 -13.977 -13.922 1 45.03 65 THR A N 1
ATOM 524 C CA . THR A 1 65 ? 33.688 -14.133 -12.898 1 45.03 65 THR A CA 1
ATOM 525 C C . THR A 1 65 ? 33.969 -13.211 -11.719 1 45.03 65 THR A C 1
ATOM 527 O O . THR A 1 65 ? 33.031 -12.703 -11.094 1 45.03 65 THR A O 1
ATOM 530 N N . SER A 1 66 ? 35.219 -12.992 -11.359 1 47.19 66 SER A N 1
ATOM 531 C CA . SER A 1 66 ? 35.594 -12.164 -10.211 1 47.19 66 SER A CA 1
ATOM 532 C C . SER A 1 66 ? 35.25 -10.695 -10.461 1 47.19 66 SER A C 1
ATOM 534 O O . SER A 1 66 ? 34.844 -9.984 -9.547 1 47.19 66 SER A O 1
ATOM 536 N N . SER A 1 67 ? 35.375 -10.375 -11.703 1 50.16 67 SER A N 1
ATOM 537 C CA . SER A 1 67 ? 35.156 -8.977 -12.047 1 50.16 67 SER A CA 1
ATOM 538 C C . SER A 1 67 ? 33.688 -8.617 -11.984 1 50.16 67 SER A C 1
ATOM 540 O O . SER A 1 67 ? 33.312 -7.527 -11.531 1 50.16 67 SER A O 1
ATOM 542 N N . SER A 1 68 ? 32.875 -9.641 -12.344 1 51.06 68 SER A N 1
ATOM 543 C CA . SER A 1 68 ? 31.438 -9.367 -12.359 1 51.06 68 SER A CA 1
ATOM 544 C C . SER A 1 68 ? 30.875 -9.234 -10.945 1 51.06 68 SER A C 1
ATOM 546 O O . SER A 1 68 ? 30.031 -8.383 -10.688 1 51.06 68 SER A O 1
ATOM 548 N N . VAL A 1 69 ? 31.453 -10.008 -10.047 1 51.66 69 VAL A N 1
ATOM 549 C CA . VAL A 1 69 ? 31.031 -9.938 -8.648 1 51.66 69 VAL A CA 1
ATOM 550 C C . VAL A 1 69 ? 31.516 -8.617 -8.039 1 51.66 69 VAL A C 1
ATOM 552 O O . VAL A 1 69 ? 30.766 -7.957 -7.312 1 51.66 69 VAL A O 1
ATOM 555 N N . VAL A 1 70 ? 32.75 -8.273 -8.312 1 52.16 70 VAL A N 1
ATOM 556 C CA . VAL A 1 70 ? 33.312 -7.023 -7.809 1 52.16 70 VAL A CA 1
ATOM 557 C C . VAL A 1 70 ? 32.562 -5.836 -8.398 1 52.16 70 VAL A C 1
ATOM 559 O O . VAL A 1 70 ? 32.25 -4.883 -7.684 1 52.16 70 VAL A O 1
ATOM 562 N N . ASP A 1 71 ? 32.25 -5.969 -9.625 1 50.94 71 ASP A N 1
ATOM 563 C CA . ASP A 1 71 ? 31.484 -4.898 -10.273 1 50.94 71 ASP A CA 1
ATOM 564 C C . ASP A 1 71 ? 30.062 -4.805 -9.711 1 50.94 71 ASP A C 1
ATOM 566 O O . ASP A 1 71 ? 29.547 -3.707 -9.516 1 50.94 71 ASP A O 1
ATOM 570 N N . GLU A 1 72 ? 29.609 -5.914 -9.438 1 52.84 72 GLU A N 1
ATOM 571 C CA . GLU A 1 72 ? 28.281 -5.941 -8.82 1 52.84 72 GLU A CA 1
ATOM 572 C C . GLU A 1 72 ? 28.328 -5.41 -7.395 1 52.84 72 GLU A C 1
ATOM 574 O O . GLU A 1 72 ? 27.422 -4.68 -6.969 1 52.84 72 GLU A O 1
ATOM 579 N N . GLU A 1 73 ? 29.359 -5.781 -6.707 1 52.44 73 GLU A N 1
ATOM 580 C CA . GLU A 1 73 ? 29.547 -5.254 -5.355 1 52.44 73 GLU A CA 1
ATOM 581 C C . GLU A 1 73 ? 29.75 -3.742 -5.379 1 52.44 73 GLU A C 1
ATOM 583 O O . GLU A 1 73 ? 29.219 -3.023 -4.527 1 52.44 73 GLU A O 1
ATOM 588 N N . LEU A 1 74 ? 30.594 -3.383 -6.262 1 51.91 74 LEU A N 1
ATOM 589 C CA . LEU A 1 74 ? 30.828 -1.95 -6.41 1 51.91 74 LEU A CA 1
ATOM 590 C C . LEU A 1 74 ? 29.562 -1.229 -6.84 1 51.91 74 LEU A C 1
ATOM 592 O O . LEU A 1 74 ? 29.25 -0.141 -6.344 1 51.91 74 LEU A O 1
ATOM 596 N N . ALA A 1 75 ? 28.938 -1.803 -7.773 1 51.12 75 ALA A N 1
ATOM 597 C CA . ALA A 1 75 ? 27.672 -1.214 -8.203 1 51.12 75 ALA A CA 1
ATOM 598 C C . ALA A 1 75 ? 26.672 -1.169 -7.055 1 51.12 75 ALA A C 1
ATOM 600 O O . ALA A 1 75 ? 25.969 -0.167 -6.867 1 51.12 75 ALA A O 1
ATOM 601 N N . ARG A 1 76 ? 26.719 -2.166 -6.367 1 53.72 76 ARG A N 1
ATOM 602 C CA . ARG A 1 76 ? 25.875 -2.23 -5.184 1 53.72 76 ARG A CA 1
ATOM 603 C C . ARG A 1 76 ? 26.281 -1.183 -4.156 1 53.72 76 ARG A C 1
ATOM 605 O O . ARG A 1 76 ? 25.422 -0.519 -3.562 1 53.72 76 ARG A O 1
ATOM 612 N N . ALA A 1 77 ? 27.516 -1.182 -3.891 1 52.44 77 ALA A N 1
ATOM 613 C CA . ALA A 1 77 ? 28.047 -0.173 -2.975 1 52.44 77 ALA A CA 1
ATOM 614 C C . ALA A 1 77 ? 27.703 1.235 -3.457 1 52.44 77 ALA A C 1
ATOM 616 O O . ALA A 1 77 ? 27.328 2.094 -2.662 1 52.44 77 ALA A O 1
ATOM 617 N N . ARG A 1 78 ? 27.859 1.422 -4.695 1 49.34 78 ARG A N 1
ATOM 618 C CA . ARG A 1 78 ? 27.531 2.723 -5.27 1 49.34 78 ARG A CA 1
ATOM 619 C C . ARG A 1 78 ? 26.047 3.008 -5.168 1 49.34 78 ARG A C 1
ATOM 621 O O . ARG A 1 78 ? 25.641 4.133 -4.855 1 49.34 78 ARG A O 1
ATOM 628 N N . THR A 1 79 ? 25.328 1.978 -5.402 1 48.31 79 THR A N 1
ATOM 629 C CA . THR A 1 79 ? 23.875 2.145 -5.348 1 48.31 79 THR A CA 1
ATOM 630 C C . THR A 1 79 ? 23.406 2.354 -3.912 1 48.31 79 THR A C 1
ATOM 632 O O . THR A 1 79 ? 22.5 3.145 -3.66 1 48.31 79 THR A O 1
ATOM 635 N N . ALA A 1 80 ? 23.984 1.477 -3.08 1 52.97 80 ALA A N 1
ATOM 636 C CA . ALA A 1 80 ? 23.672 1.68 -1.669 1 52.97 80 ALA A CA 1
ATOM 637 C C . ALA A 1 80 ? 24 3.104 -1.233 1 52.97 80 ALA A C 1
ATOM 639 O O . ALA A 1 80 ? 23.234 3.734 -0.508 1 52.97 80 ALA A O 1
ATOM 640 N N . ASP A 1 81 ? 25.234 3.479 -1.628 1 49.34 81 ASP A N 1
ATOM 641 C CA . ASP A 1 81 ? 25.641 4.855 -1.365 1 49.34 81 ASP A CA 1
ATOM 642 C C . ASP A 1 81 ? 24.672 5.844 -1.996 1 49.34 81 ASP A C 1
ATOM 644 O O . ASP A 1 81 ? 24.281 6.832 -1.369 1 49.34 81 ASP A O 1
ATOM 648 N N . ALA A 1 82 ? 24.391 5.441 -3.146 1 47.16 82 ALA A N 1
ATOM 649 C CA . ALA A 1 82 ? 23.484 6.34 -3.854 1 47.16 82 ALA A CA 1
ATOM 650 C C . ALA A 1 82 ? 22.094 6.336 -3.209 1 47.16 82 ALA A C 1
ATOM 652 O O . ALA A 1 82 ? 21.406 7.359 -3.191 1 47.16 82 ALA A O 1
ATOM 653 N N . TYR A 1 83 ? 21.781 5.117 -2.832 1 49.22 83 TYR A N 1
ATOM 654 C CA . TYR A 1 83 ? 20.469 5.02 -2.205 1 49.22 83 TYR A CA 1
ATOM 655 C C . TYR A 1 83 ? 20.422 5.82 -0.909 1 49.22 83 TYR A C 1
ATOM 657 O O . TYR A 1 83 ? 19.406 6.441 -0.594 1 49.22 83 TYR A O 1
ATOM 665 N N . LEU A 1 84 ? 21.438 5.637 -0.067 1 54.72 84 LEU A N 1
ATOM 666 C CA . LEU A 1 84 ? 21.328 6.223 1.266 1 54.72 84 LEU A CA 1
ATOM 667 C C . LEU A 1 84 ? 22 7.594 1.312 1 54.72 84 LEU A C 1
ATOM 669 O O . LEU A 1 84 ? 21.875 8.312 2.305 1 54.72 84 LEU A O 1
ATOM 673 N N . THR A 1 85 ? 22.875 7.875 0.365 1 49.09 85 THR A N 1
ATOM 674 C CA . THR A 1 85 ? 23.703 9.07 0.517 1 49.09 85 THR A CA 1
ATOM 675 C C . THR A 1 85 ? 22.859 10.328 0.329 1 49.09 85 THR A C 1
ATOM 677 O O . THR A 1 85 ? 23.375 11.445 0.407 1 49.09 85 THR A O 1
ATOM 680 N N . ARG A 1 86 ? 21.688 10.156 -0.042 1 54.75 86 ARG A N 1
ATOM 681 C CA . ARG A 1 86 ? 21.219 11.5 -0.366 1 54.75 86 ARG A CA 1
ATOM 682 C C . ARG A 1 86 ? 20.938 12.305 0.9 1 54.75 86 ARG A C 1
ATOM 684 O O . ARG A 1 86 ? 20.453 11.758 1.892 1 54.75 86 ARG A O 1
ATOM 691 N N . THR A 1 87 ? 21.703 13.336 1.165 1 65.06 87 THR A N 1
ATOM 692 C CA . THR A 1 87 ? 21.562 14.461 2.078 1 65.06 87 THR A CA 1
ATOM 693 C C . THR A 1 87 ? 20.172 15.094 1.957 1 65.06 87 THR A C 1
ATOM 695 O O . THR A 1 87 ? 19.484 14.914 0.947 1 65.06 87 THR A O 1
ATOM 698 N N . ASP A 1 88 ? 19.672 15.531 3.162 1 85.06 88 ASP A N 1
ATOM 699 C CA . ASP A 1 88 ? 18.422 16.281 3.186 1 85.06 88 ASP A CA 1
ATOM 700 C C . ASP A 1 88 ? 18.469 17.469 2.234 1 85.06 88 ASP A C 1
ATOM 702 O O . ASP A 1 88 ? 19.438 18.234 2.236 1 85.06 88 ASP A O 1
ATOM 706 N N . ASN A 1 89 ? 17.562 17.547 1.356 1 87.69 89 ASN A N 1
ATOM 707 C CA . ASN A 1 89 ? 17.484 18.672 0.437 1 87.69 89 ASN A CA 1
ATOM 708 C C . ASN A 1 89 ? 17.109 19.969 1.161 1 87.69 89 ASN A C 1
ATOM 710 O O . ASN A 1 89 ? 17.469 21.062 0.723 1 87.69 89 ASN A O 1
ATOM 714 N N . TRP A 1 90 ? 16.266 19.922 2.215 1 91.81 90 TRP A N 1
ATOM 715 C CA . TRP A 1 90 ? 15.898 21.047 3.066 1 91.81 90 TRP A CA 1
ATOM 716 C C . TRP A 1 90 ? 16.547 20.938 4.441 1 91.81 90 TRP A C 1
ATOM 718 O O . TRP A 1 90 ? 16.625 19.844 5.008 1 91.81 90 TRP A O 1
ATOM 728 N N . SER A 1 91 ? 17.031 22.078 4.863 1 88.44 91 SER A N 1
ATOM 729 C CA . SER A 1 91 ? 17.531 22.125 6.238 1 88.44 91 SER A CA 1
ATOM 730 C C . SER A 1 91 ? 16.375 22.266 7.23 1 88.44 91 SER A C 1
ATOM 732 O O . SER A 1 91 ? 15.242 22.562 6.844 1 88.44 91 SER A O 1
ATOM 734 N N . GLY A 1 92 ? 16.688 21.938 8.508 1 91.44 92 GLY A N 1
ATOM 735 C CA . GLY A 1 92 ? 15.688 22.141 9.547 1 91.44 92 GLY A CA 1
ATOM 736 C C . GLY A 1 92 ? 15.195 23.578 9.633 1 91.44 92 GLY A C 1
ATOM 737 O O . GLY A 1 92 ? 14.008 23.828 9.875 1 91.44 92 GLY A O 1
ATOM 738 N N . ALA A 1 93 ? 16.094 24.469 9.383 1 93.25 93 ALA A N 1
ATOM 739 C CA . ALA A 1 93 ? 15.75 25.875 9.43 1 93.25 93 ALA A CA 1
ATOM 740 C C . ALA A 1 93 ? 14.766 26.234 8.32 1 93.25 93 ALA A C 1
ATOM 742 O O . ALA A 1 93 ? 13.859 27.047 8.531 1 93.25 93 ALA A O 1
ATOM 743 N N . GLN A 1 94 ? 14.969 25.625 7.16 1 95.44 94 GLN A N 1
ATOM 744 C CA . GLN A 1 94 ? 14.07 25.875 6.043 1 95.44 94 GLN A CA 1
ATOM 745 C C . GLN A 1 94 ? 12.672 25.328 6.324 1 95.44 94 GLN A C 1
ATOM 747 O O . GLN A 1 94 ? 11.672 25.969 5.988 1 95.44 94 GLN A O 1
ATOM 752 N N . ILE A 1 95 ? 12.633 24.234 6.961 1 96.88 95 ILE A N 1
ATOM 753 C CA . ILE A 1 95 ? 11.352 23.641 7.312 1 96.88 95 ILE A CA 1
ATOM 754 C C . ILE A 1 95 ? 10.648 24.5 8.352 1 96.88 95 ILE A C 1
ATOM 756 O O . ILE A 1 95 ? 9.445 24.766 8.25 1 96.88 95 ILE A O 1
ATOM 760 N N . LEU A 1 96 ? 11.406 24.953 9.281 1 97 96 LEU A N 1
ATOM 761 C CA . LEU A 1 96 ? 10.859 25.828 10.32 1 97 96 LEU A CA 1
ATOM 762 C C . LEU A 1 96 ? 10.312 27.109 9.711 1 97 96 LEU A C 1
ATOM 764 O O . LEU A 1 96 ? 9.234 27.578 10.102 1 97 96 LEU A O 1
ATOM 768 N N . GLN A 1 97 ? 11.016 27.641 8.812 1 97.56 97 GLN A N 1
ATOM 769 C CA . GLN A 1 97 ? 10.555 28.859 8.156 1 97.56 97 GLN A CA 1
ATOM 770 C C . GLN A 1 97 ? 9.266 28.609 7.379 1 97.56 97 GLN A C 1
ATOM 772 O O . GLN A 1 97 ? 8.367 29.453 7.371 1 97.56 97 GLN A O 1
ATOM 777 N N . ALA A 1 98 ? 9.195 27.5 6.73 1 98.25 98 ALA A N 1
ATOM 778 C CA . ALA A 1 98 ? 7.98 27.172 5.988 1 98.25 98 ALA A CA 1
ATOM 779 C C . ALA A 1 98 ? 6.773 27.078 6.922 1 98.25 98 ALA A C 1
ATOM 781 O O . ALA A 1 98 ? 5.676 27.5 6.57 1 98.25 98 ALA A O 1
ATOM 782 N N . VAL A 1 99 ? 6.941 26.516 8.086 1 98.56 99 VAL A N 1
ATOM 783 C CA . VAL A 1 99 ? 5.855 26.391 9.055 1 98.56 99 VAL A CA 1
ATOM 784 C C . VAL A 1 99 ? 5.453 27.781 9.555 1 98.56 99 VAL A C 1
ATOM 786 O O . VAL A 1 99 ? 4.266 28.062 9.703 1 98.56 99 VAL A O 1
ATOM 789 N N . HIS A 1 100 ? 6.449 28.672 9.773 1 98.12 100 HIS A N 1
ATOM 790 C CA . HIS A 1 100 ? 6.156 30.047 10.172 1 98.12 100 HIS A CA 1
ATOM 791 C C . HIS A 1 100 ? 5.352 30.766 9.102 1 98.12 100 HIS A C 1
ATOM 793 O O . HIS A 1 100 ? 4.422 31.516 9.414 1 98.12 100 HIS A O 1
ATOM 799 N N . ASP A 1 101 ? 5.73 30.547 7.902 1 98.44 101 ASP A N 1
ATOM 800 C CA . ASP A 1 101 ? 5.004 31.172 6.797 1 98.44 101 ASP A CA 1
ATOM 801 C C . ASP A 1 101 ? 3.557 30.688 6.754 1 98.44 101 ASP A C 1
ATOM 803 O O . ASP A 1 101 ? 2.641 31.484 6.527 1 98.44 101 ASP A O 1
ATOM 807 N N . ILE A 1 102 ? 3.33 29.438 6.949 1 98.75 102 ILE A N 1
ATOM 808 C CA . ILE A 1 102 ? 1.988 28.875 6.961 1 98.75 102 ILE A CA 1
ATOM 809 C C . ILE A 1 102 ? 1.182 29.469 8.109 1 98.75 102 ILE A C 1
ATOM 811 O O . ILE A 1 102 ? 0.024 29.859 7.934 1 98.75 102 ILE A O 1
ATOM 815 N N . ASN A 1 103 ? 1.827 29.531 9.242 1 98.62 103 ASN A N 1
ATOM 816 C CA . ASN A 1 103 ? 1.16 30.141 10.391 1 98.62 103 ASN A CA 1
ATOM 817 C C . ASN A 1 103 ? 0.761 31.594 10.109 1 98.62 103 ASN A C 1
ATOM 819 O O . ASN A 1 103 ? -0.329 32.031 10.484 1 98.62 103 ASN A O 1
ATOM 823 N N . SER A 1 104 ? 1.595 32.312 9.43 1 98.44 104 SER A N 1
ATOM 824 C CA . SER A 1 104 ? 1.306 33.688 9.07 1 98.44 104 SER A CA 1
ATOM 825 C C . SER A 1 104 ? 0.123 33.781 8.109 1 98.44 104 SER A C 1
ATOM 827 O O . SER A 1 104 ? -0.74 34.656 8.25 1 98.44 104 SER A O 1
ATOM 829 N N . GLU A 1 105 ? 0.073 32.875 7.172 1 98.44 105 GLU A N 1
ATOM 830 C CA . GLU A 1 105 ? -1.033 32.844 6.223 1 98.44 105 GLU A CA 1
ATOM 831 C C . GLU A 1 105 ? -2.348 32.5 6.914 1 98.44 105 GLU A C 1
ATOM 833 O O . GLU A 1 105 ? -3.398 33.062 6.574 1 98.44 105 GLU A O 1
ATOM 838 N N . ILE A 1 106 ? -2.279 31.578 7.82 1 98.62 106 ILE A N 1
ATOM 839 C CA . ILE A 1 106 ? -3.461 31.203 8.594 1 98.62 106 ILE A CA 1
ATOM 840 C C . ILE A 1 106 ? -3.982 32.438 9.352 1 98.62 106 ILE A C 1
ATOM 842 O O . ILE A 1 106 ? -5.18 32.719 9.32 1 98.62 106 ILE A O 1
ATOM 846 N N . LEU A 1 107 ? -3.072 33.125 10.023 1 98.25 107 LEU A N 1
ATOM 847 C CA . LEU A 1 107 ? -3.441 34.312 10.789 1 98.25 107 LEU A CA 1
ATOM 848 C C . LEU A 1 107 ? -4.043 35.375 9.883 1 98.25 107 LEU A C 1
ATOM 850 O O . LEU A 1 107 ? -5.055 36 10.227 1 98.25 107 LEU A O 1
ATOM 854 N N . GLN A 1 108 ? -3.455 35.594 8.742 1 97.5 108 GLN A N 1
ATOM 855 C CA . GLN A 1 108 ? -3.924 36.594 7.793 1 97.5 108 GLN A CA 1
ATOM 856 C C . GLN A 1 108 ? -5.328 36.25 7.289 1 97.5 108 GLN A C 1
ATOM 858 O O . GLN A 1 108 ? -6.18 37.156 7.191 1 97.5 108 GLN A O 1
ATOM 863 N N . PHE A 1 109 ? -5.559 35.062 6.977 1 97.56 109 PHE A N 1
ATOM 864 C CA . PHE A 1 109 ? -6.883 34.656 6.527 1 97.56 109 PHE A CA 1
ATOM 865 C C . PHE A 1 109 ? -7.918 34.844 7.625 1 97.56 109 PHE A C 1
ATOM 867 O O . PHE A 1 109 ? -8.984 35.406 7.379 1 97.56 109 PHE A O 1
ATOM 874 N N . ALA A 1 110 ? -7.605 34.312 8.789 1 97.75 110 ALA A N 1
ATOM 875 C CA . ALA A 1 110 ? -8.562 34.406 9.891 1 97.75 110 ALA A CA 1
ATOM 876 C C . ALA A 1 110 ? -8.898 35.844 10.203 1 97.75 110 ALA A C 1
ATOM 878 O O . ALA A 1 110 ? -10.07 36.188 10.398 1 97.75 110 ALA A O 1
ATOM 879 N N . ALA A 1 111 ? -7.879 36.688 10.242 1 96.5 111 ALA A N 1
ATOM 880 C CA . ALA A 1 111 ? -8.094 38.125 10.484 1 96.5 111 ALA A CA 1
ATOM 881 C C . ALA A 1 111 ? -8.922 38.75 9.367 1 96.5 111 ALA A C 1
ATOM 883 O O . ALA A 1 111 ? -9.867 39.5 9.633 1 96.5 111 ALA A O 1
ATOM 884 N N . GLY A 1 112 ? -8.578 38.469 8.172 1 94.38 112 GLY A N 1
ATOM 885 C CA . GLY A 1 112 ? -9.305 39 7.027 1 94.38 112 GLY A CA 1
ATOM 886 C C . GLY A 1 112 ? -10.75 38.562 6.973 1 94.38 112 GLY A C 1
ATOM 887 O O . GLY A 1 112 ? -11.641 39.344 6.664 1 94.38 112 GLY A O 1
ATOM 888 N N . ALA A 1 113 ? -10.953 37.312 7.234 1 93.56 113 ALA A N 1
ATOM 889 C CA . ALA A 1 113 ? -12.305 36.75 7.188 1 93.56 113 ALA A CA 1
ATOM 890 C C . ALA A 1 113 ? -13.18 37.375 8.273 1 93.56 113 ALA A C 1
ATOM 892 O O . ALA A 1 113 ? -14.367 37.625 8.047 1 93.56 113 ALA A O 1
ATOM 893 N N . THR A 1 114 ? -12.648 37.5 9.43 1 92.81 114 THR A N 1
ATOM 894 C CA . THR A 1 114 ? -13.43 38.031 10.539 1 92.81 114 THR A CA 1
ATOM 895 C C . THR A 1 114 ? -13.766 39.5 10.281 1 92.81 114 THR A C 1
ATOM 897 O O . THR A 1 114 ? -14.836 40 10.672 1 92.81 114 THR A O 1
ATOM 900 N N . GLU A 1 115 ? -12.914 40.219 9.625 1 90.75 115 GLU A N 1
ATOM 901 C CA . GLU A 1 115 ? -13.156 41.594 9.297 1 90.75 115 GLU A CA 1
ATOM 902 C C . GLU A 1 115 ? -14.18 41.75 8.172 1 90.75 115 GLU A C 1
ATOM 904 O O . GLU A 1 115 ? -14.906 42.75 8.109 1 90.75 115 GLU A O 1
ATOM 909 N N . ALA A 1 116 ? -14.266 40.781 7.379 1 88.44 116 ALA A N 1
ATOM 910 C CA . ALA A 1 116 ? -15.109 40.875 6.191 1 88.44 116 ALA A CA 1
ATOM 911 C C . ALA A 1 116 ? -16.562 40.562 6.527 1 88.44 116 ALA A C 1
ATOM 913 O O . ALA A 1 116 ? -17.469 40.906 5.766 1 88.44 116 ALA A O 1
ATOM 914 N N . PHE A 1 117 ? -16.797 40 7.652 1 88.44 117 PHE A N 1
ATOM 915 C CA . PHE A 1 117 ? -18.141 39.562 7.988 1 88.44 117 PHE A CA 1
ATOM 916 C C . PHE A 1 117 ? -18.625 40.25 9.258 1 88.44 117 PHE A C 1
ATOM 918 O O . PHE A 1 117 ? -17.828 40.656 10.102 1 88.44 117 PHE A O 1
ATOM 925 N N . THR A 1 118 ? -19.859 40.438 9.281 1 88.38 118 THR A N 1
ATOM 926 C CA . THR A 1 118 ? -20.516 40.969 10.477 1 88.38 118 THR A CA 1
ATOM 927 C C . THR A 1 118 ? -21.328 39.906 11.172 1 88.38 118 THR A C 1
ATOM 929 O O . THR A 1 118 ? -21.859 39 10.523 1 88.38 118 THR A O 1
ATOM 932 N N . PHE A 1 119 ? -21.391 40.031 12.484 1 89.19 119 PHE A N 1
ATOM 933 C CA . PHE A 1 119 ? -22.031 39 13.297 1 89.19 119 PHE A CA 1
ATOM 934 C C . PHE A 1 119 ? -23.172 39.594 14.109 1 89.19 119 PHE A C 1
ATOM 936 O O . PHE A 1 119 ? -23.125 40.75 14.516 1 89.19 119 PHE A O 1
ATOM 943 N N . ASP A 1 120 ? -24.203 38.781 14.156 1 84.12 120 ASP A N 1
ATOM 944 C CA . ASP A 1 120 ? -25.359 39.125 14.977 1 84.12 120 ASP A CA 1
ATOM 945 C C . ASP A 1 120 ? -25.859 37.906 15.75 1 84.12 120 ASP A C 1
ATOM 947 O O . ASP A 1 120 ? -26.203 36.906 15.156 1 84.12 120 ASP A O 1
ATOM 951 N N . ARG A 1 121 ? -25.938 38.062 17.094 1 77.75 121 ARG A N 1
ATOM 952 C CA . ARG A 1 121 ? -26.359 36.969 17.953 1 77.75 121 ARG A CA 1
ATOM 953 C C . ARG A 1 121 ? -27.766 36.5 17.609 1 77.75 121 ARG A C 1
ATOM 955 O O . ARG A 1 121 ? -28.078 35.312 17.719 1 77.75 121 ARG A O 1
ATOM 962 N N . ASN A 1 122 ? -28.531 37.375 17.234 1 73.88 122 ASN A N 1
ATOM 963 C CA . ASN A 1 122 ? -29.938 37.094 16.984 1 73.88 122 ASN A CA 1
ATOM 964 C C . ASN A 1 122 ? -30.156 36.469 15.594 1 73.88 122 ASN A C 1
ATOM 966 O O . ASN A 1 122 ? -31.25 36.031 15.273 1 73.88 122 ASN A O 1
ATOM 970 N N . ALA A 1 123 ? -29.172 36.469 14.797 1 64.19 123 ALA A N 1
ATOM 971 C CA . ALA A 1 123 ? -29.312 35.969 13.422 1 64.19 123 ALA A CA 1
ATOM 972 C C . ALA A 1 123 ? -28.969 34.5 13.328 1 64.19 123 ALA A C 1
ATOM 974 O O . ALA A 1 123 ? -28.844 33.938 12.227 1 64.19 123 ALA A O 1
ATOM 975 N N . ARG A 1 124 ? -28.891 33.781 14.352 1 64.31 124 ARG A N 1
ATOM 976 C CA . ARG A 1 124 ? -28.5 32.375 14.289 1 64.31 124 ARG A CA 1
ATOM 977 C C . ARG A 1 124 ? -29.609 31.5 13.734 1 64.31 124 ARG A C 1
ATOM 979 O O . ARG A 1 124 ? -30.734 31.516 14.25 1 64.31 124 ARG A O 1
ATOM 986 N N . PRO A 1 125 ? -29.266 31.078 12.508 1 61.53 125 PRO A N 1
ATOM 987 C CA . PRO A 1 125 ? -30.328 30.328 11.828 1 61.53 125 PRO A CA 1
ATOM 988 C C . PRO A 1 125 ? -30.688 29.031 12.539 1 61.53 125 PRO A C 1
ATOM 990 O O . PRO A 1 125 ? -29.828 28.422 13.188 1 61.53 125 PRO A O 1
ATOM 993 N N . SER A 1 126 ? -31.875 28.797 12.812 1 66.88 126 SER A N 1
ATOM 994 C CA . SER A 1 126 ? -32.406 27.531 13.297 1 66.88 126 SER A CA 1
ATOM 995 C C . SER A 1 126 ? -32.656 26.562 12.141 1 66.88 126 SER A C 1
ATOM 997 O O . SER A 1 126 ? -33.438 25.625 12.266 1 66.88 126 SER A O 1
ATOM 999 N N . SER A 1 127 ? -31.844 26.703 11.164 1 77.69 127 SER A N 1
ATOM 1000 C CA . SER A 1 127 ? -32.031 25.844 9.992 1 77.69 127 SER A CA 1
ATOM 1001 C C . SER A 1 127 ? -31.297 24.516 10.156 1 77.69 127 SER A C 1
ATOM 1003 O O . SER A 1 127 ? -30.438 24.375 11.031 1 77.69 127 SER A O 1
ATOM 1005 N N . SER A 1 128 ? -31.766 23.578 9.438 1 85.12 128 SER A N 1
ATOM 1006 C CA . SER A 1 128 ? -31.141 22.25 9.43 1 85.12 128 SER A CA 1
ATOM 1007 C C . SER A 1 128 ? -29.656 22.328 9.117 1 85.12 128 SER A C 1
ATOM 1009 O O . SER A 1 128 ? -28.859 21.594 9.688 1 85.12 128 SER A O 1
ATOM 1011 N N . ARG A 1 129 ? -29.344 23.25 8.328 1 86.06 129 ARG A N 1
ATOM 1012 C CA . ARG A 1 129 ? -27.953 23.422 7.957 1 86.06 129 ARG A CA 1
ATOM 1013 C C . ARG A 1 129 ? -27.141 23.953 9.141 1 86.06 129 ARG A C 1
ATOM 1015 O O . ARG A 1 129 ? -25.984 23.547 9.336 1 86.06 129 ARG A O 1
ATOM 1022 N N . ALA A 1 130 ? -27.688 24.812 9.867 1 86.25 130 ALA A N 1
ATOM 1023 C CA . ALA A 1 130 ? -27 25.359 11.031 1 86.25 130 ALA A CA 1
ATOM 1024 C C . ALA A 1 130 ? -26.781 24.281 12.086 1 86.25 130 ALA A C 1
ATOM 1026 O O . ALA A 1 130 ? -25.734 24.25 12.742 1 86.25 130 ALA A O 1
ATOM 1027 N N . ILE A 1 131 ? -27.719 23.422 12.18 1 89.94 131 ILE A N 1
ATOM 1028 C CA . ILE A 1 131 ? -27.609 22.328 13.133 1 89.94 131 ILE A CA 1
ATOM 1029 C C . ILE A 1 131 ? -26.484 21.375 12.688 1 89.94 131 ILE A C 1
ATOM 1031 O O . ILE A 1 131 ? -25.688 20.938 13.508 1 89.94 131 ILE A O 1
ATOM 1035 N N . GLN A 1 132 ? -26.469 21.125 11.445 1 93.25 132 GLN A N 1
ATOM 1036 C CA . GLN A 1 132 ? -25.422 20.266 10.914 1 93.25 132 GLN A CA 1
ATOM 1037 C C . GLN A 1 132 ? -24.047 20.891 11.086 1 93.25 132 GLN A C 1
ATOM 1039 O O . GLN A 1 132 ? -23.078 20.203 11.43 1 93.25 132 GLN A O 1
ATOM 1044 N N . ALA A 1 133 ? -24 22.125 10.836 1 93.38 133 ALA A N 1
ATOM 1045 C CA . ALA A 1 133 ? -22.75 22.844 11 1 93.38 133 ALA A CA 1
ATOM 1046 C C . ALA A 1 133 ? -22.266 22.781 12.445 1 93.38 133 ALA A C 1
ATOM 1048 O O . ALA A 1 133 ? -21.062 22.672 12.703 1 93.38 133 ALA A O 1
ATOM 1049 N N . MET A 1 134 ? -23.203 22.891 13.32 1 92.81 134 MET A N 1
ATOM 1050 C CA . MET A 1 134 ? -22.875 22.797 14.742 1 92.81 134 MET A CA 1
ATOM 1051 C C . MET A 1 134 ? -22.328 21.422 15.086 1 92.81 134 MET A C 1
ATOM 1053 O O . MET A 1 134 ? -21.312 21.312 15.789 1 92.81 134 MET A O 1
ATOM 1057 N N . HIS A 1 135 ? -22.938 20.406 14.562 1 94.62 135 HIS A N 1
ATOM 1058 C CA . HIS A 1 135 ? -22.484 19.031 14.805 1 94.62 135 HIS A CA 1
ATOM 1059 C C . HIS A 1 135 ? -21.109 18.781 14.195 1 94.62 135 HIS A C 1
ATOM 1061 O O . HIS A 1 135 ? -20.25 18.188 14.836 1 94.62 135 HIS A O 1
ATOM 1067 N N . ASP A 1 136 ? -20.969 19.219 13.031 1 95.38 136 ASP A N 1
ATOM 1068 C CA . ASP A 1 136 ? -19.703 19 12.328 1 95.38 136 ASP A CA 1
ATOM 1069 C C . ASP A 1 136 ? -18.562 19.734 13.023 1 95.38 136 ASP A C 1
ATOM 1071 O O . ASP A 1 136 ? -17.469 19.203 13.164 1 95.38 136 ASP A O 1
ATOM 1075 N N . THR A 1 137 ? -18.812 20.984 13.406 1 95.25 137 THR A N 1
ATOM 1076 C CA . THR A 1 137 ? -17.797 21.766 14.102 1 95.25 137 THR A CA 1
ATOM 1077 C C . THR A 1 137 ? -17.438 21.125 15.438 1 95.25 137 THR A C 1
ATOM 1079 O O . THR A 1 137 ? -16.266 21.078 15.812 1 95.25 137 THR A O 1
ATOM 1082 N N . SER A 1 138 ? -18.438 20.656 16.109 1 94.31 138 SER A N 1
ATOM 1083 C CA . SER A 1 138 ? -18.188 19.969 17.375 1 94.31 138 SER A CA 1
ATOM 1084 C C . SER A 1 138 ? -17.312 18.734 17.188 1 94.31 138 SER A C 1
ATOM 1086 O O . SER A 1 138 ? -16.438 18.469 18 1 94.31 138 SER A O 1
ATOM 1088 N N . ALA A 1 139 ? -17.516 18.062 16.125 1 93.5 139 ALA A N 1
ATOM 1089 C CA . ALA A 1 139 ? -16.766 16.844 15.836 1 93.5 139 ALA A CA 1
ATOM 1090 C C . ALA A 1 139 ? -15.328 17.172 15.438 1 93.5 139 ALA A C 1
ATOM 1092 O O . ALA A 1 139 ? -14.398 16.422 15.734 1 93.5 139 ALA A O 1
ATOM 1093 N N . ARG A 1 140 ? -15.164 18.344 14.844 1 93.69 140 ARG A N 1
ATOM 1094 C CA . ARG A 1 140 ? -13.859 18.688 14.289 1 93.69 140 ARG A CA 1
ATOM 1095 C C . ARG A 1 140 ? -13.016 19.453 15.312 1 93.69 140 ARG A C 1
ATOM 1097 O O . ARG A 1 140 ? -11.812 19.234 15.414 1 93.69 140 ARG A O 1
ATOM 1104 N N . LEU A 1 141 ? -13.656 20.359 16 1 93.69 141 LEU A N 1
ATOM 1105 C CA . LEU A 1 141 ? -12.898 21.297 16.828 1 93.69 141 LEU A CA 1
ATOM 1106 C C . LEU A 1 141 ? -13.25 21.125 18.297 1 93.69 141 LEU A C 1
ATOM 1108 O O . LEU A 1 141 ? -12.641 21.766 19.172 1 93.69 141 LEU A O 1
ATOM 1112 N N . GLY A 1 142 ? -14.203 20.234 18.609 1 92.06 142 GLY A N 1
ATOM 1113 C CA . GLY A 1 142 ? -14.594 20.047 20 1 92.06 142 GLY A CA 1
ATOM 1114 C C . GLY A 1 142 ? -15.922 20.703 20.328 1 92.06 142 GLY A C 1
ATOM 1115 O O . GLY A 1 142 ? -16.266 21.75 19.781 1 92.06 142 GLY A O 1
ATOM 1116 N N . SER A 1 143 ? -16.609 20.172 21.312 1 91.38 143 SER A N 1
ATOM 1117 C CA . SER A 1 143 ? -17.938 20.641 21.688 1 91.38 143 SER A CA 1
ATOM 1118 C C . SER A 1 143 ? -17.875 21.953 22.453 1 91.38 143 SER A C 1
ATOM 1120 O O . SER A 1 143 ? -18.766 22.797 22.312 1 91.38 143 SER A O 1
ATOM 1122 N N . SER A 1 144 ? -16.859 22.109 23.234 1 91.38 144 SER A N 1
ATOM 1123 C CA . SER A 1 144 ? -16.719 23.328 24.016 1 91.38 144 SER A CA 1
ATOM 1124 C C . SER A 1 144 ? -16.609 24.562 23.125 1 91.38 144 SER A C 1
ATOM 1126 O O . SER A 1 144 ? -17.328 25.547 23.312 1 91.38 144 SER A O 1
ATOM 1128 N N . LEU A 1 145 ? -15.797 24.469 22.172 1 93.5 145 LEU A N 1
ATOM 1129 C CA . LEU A 1 145 ? -15.609 25.594 21.266 1 93.5 145 LEU A CA 1
ATOM 1130 C C . LEU A 1 145 ? -16.875 25.859 20.453 1 93.5 145 LEU A C 1
ATOM 1132 O O . LEU A 1 145 ? -17.266 27.016 20.281 1 93.5 145 LEU A O 1
ATOM 1136 N N . ALA A 1 146 ? -17.469 24.828 20 1 93.81 146 ALA A N 1
ATOM 1137 C CA . ALA A 1 146 ? -18.703 24.984 19.219 1 93.81 146 ALA A CA 1
ATOM 1138 C C . ALA A 1 146 ? -19.781 25.672 20.047 1 93.81 146 ALA A C 1
ATOM 1140 O O . ALA A 1 146 ? -20.484 26.547 19.531 1 93.81 146 ALA A O 1
ATOM 1141 N N . ARG A 1 147 ? -19.906 25.281 21.266 1 92.06 147 ARG A N 1
ATOM 1142 C CA . ARG A 1 147 ? -20.906 25.875 22.141 1 92.06 147 ARG A CA 1
ATOM 1143 C C . ARG A 1 147 ? -20.609 27.344 22.406 1 92.06 147 ARG A C 1
ATOM 1145 O O . ARG A 1 147 ? -21.516 28.172 22.422 1 92.06 147 ARG A O 1
ATOM 1152 N N . ILE A 1 148 ? -19.406 27.625 22.625 1 92.38 148 ILE A N 1
ATOM 1153 C CA . ILE A 1 148 ? -19 29 22.891 1 92.38 148 ILE A CA 1
ATOM 1154 C C . ILE A 1 148 ? -19.328 29.875 21.672 1 92.38 148 ILE A C 1
ATOM 1156 O O . ILE A 1 148 ? -19.859 30.969 21.812 1 92.38 148 ILE A O 1
ATOM 1160 N N . LEU A 1 149 ? -19.047 29.391 20.5 1 93.38 149 LEU A N 1
ATOM 1161 C CA . LEU A 1 149 ? -19.281 30.141 19.266 1 93.38 149 LEU A CA 1
ATOM 1162 C C . LEU A 1 149 ? -20.781 30.359 19.047 1 93.38 149 LEU A C 1
ATOM 1164 O O . LEU A 1 149 ? -21.203 31.422 18.578 1 93.38 149 LEU A O 1
ATOM 1168 N N . ALA A 1 150 ? -21.531 29.406 19.406 1 90.5 150 ALA A N 1
ATOM 1169 C CA . ALA A 1 150 ? -22.969 29.453 19.156 1 90.5 150 ALA A CA 1
ATOM 1170 C C . ALA A 1 150 ? -23.672 30.344 20.172 1 90.5 150 ALA A C 1
ATOM 1172 O O . ALA A 1 150 ? -24.703 30.953 19.859 1 90.5 150 ALA A O 1
ATOM 1173 N N . ASN A 1 151 ? -23.156 30.453 21.328 1 89.25 151 ASN A N 1
ATOM 1174 C CA . ASN A 1 151 ? -23.922 31.094 22.406 1 89.25 151 ASN A CA 1
ATOM 1175 C C . ASN A 1 151 ? -23.391 32.5 22.719 1 89.25 151 ASN A C 1
ATOM 1177 O O . ASN A 1 151 ? -24.125 33.312 23.297 1 89.25 151 ASN A O 1
ATOM 1181 N N . ARG A 1 152 ? -22.266 32.781 22.391 1 89.81 152 ARG A N 1
ATOM 1182 C CA . ARG A 1 152 ? -21.672 34.094 22.719 1 89.81 152 ARG A CA 1
ATOM 1183 C C . ARG A 1 152 ? -21.984 35.125 21.625 1 89.81 152 ARG A C 1
ATOM 1185 O O . ARG A 1 152 ? -22.172 34.75 20.469 1 89.81 152 ARG A O 1
ATOM 1192 N N . ASP A 1 153 ? -22.078 36.375 22.094 1 89.31 153 ASP A N 1
ATOM 1193 C CA . ASP A 1 153 ? -22.266 37.469 21.141 1 89.31 153 ASP A CA 1
ATOM 1194 C C . ASP A 1 153 ? -20.938 37.938 20.547 1 89.31 153 ASP A C 1
ATOM 1196 O O . ASP A 1 153 ? -20.047 38.344 21.281 1 89.31 153 ASP A O 1
ATOM 1200 N N . HIS A 1 154 ? -20.859 37.844 19.266 1 91.38 154 HIS A N 1
ATOM 1201 C CA . HIS A 1 154 ? -19.625 38.188 18.594 1 91.38 154 HIS A CA 1
ATOM 1202 C C . HIS A 1 154 ? -19.75 39.5 17.828 1 91.38 154 HIS A C 1
ATOM 1204 O O . HIS A 1 154 ? -18.906 39.812 16.984 1 91.38 154 HIS A O 1
ATOM 1210 N N . SER A 1 155 ? -20.812 40.219 18.047 1 87.31 155 SER A N 1
ATOM 1211 C CA . SER A 1 155 ? -21.094 41.438 17.281 1 87.31 155 SER A CA 1
ATOM 1212 C C . SER A 1 155 ? -20.094 42.531 17.625 1 87.31 155 SER A C 1
ATOM 1214 O O . SER A 1 155 ? -19.656 43.281 16.734 1 87.31 155 SER A O 1
ATOM 1216 N N . GLN A 1 156 ? -19.688 42.594 18.875 1 85.56 156 GLN A N 1
ATOM 1217 C CA . GLN A 1 156 ? -18.797 43.688 19.297 1 85.56 156 GLN A CA 1
ATOM 1218 C C . GLN A 1 156 ? -17.344 43.25 19.172 1 85.56 156 GLN A C 1
ATOM 1220 O O . GLN A 1 156 ? -16.5 44.031 18.734 1 85.56 156 GLN A O 1
ATOM 1225 N N . ASP A 1 157 ? -17.047 42.031 19.547 1 89.81 157 ASP A N 1
ATOM 1226 C CA . ASP A 1 157 ? -15.672 41.531 19.5 1 89.81 157 ASP A CA 1
ATOM 1227 C C . ASP A 1 157 ? -15.633 40.125 18.906 1 89.81 157 ASP A C 1
ATOM 1229 O O . ASP A 1 157 ? -15.852 39.125 19.625 1 89.81 157 ASP A O 1
ATOM 1233 N N . PRO A 1 158 ? -15.195 40.062 17.656 1 93 158 PRO A N 1
ATOM 1234 C CA . PRO A 1 158 ? -15.195 38.781 17 1 93 158 PRO A CA 1
ATOM 1235 C C . PRO A 1 158 ? -13.883 38.031 17.172 1 93 158 PRO A C 1
ATOM 1237 O O . PRO A 1 158 ? -13.547 37.156 16.375 1 93 158 PRO A O 1
ATOM 1240 N N . ILE A 1 159 ? -13.047 38.25 18.188 1 94 159 ILE A N 1
ATOM 1241 C CA . ILE A 1 159 ? -11.734 37.656 18.406 1 94 159 ILE A CA 1
ATOM 1242 C C . ILE A 1 159 ? -11.875 36.156 18.562 1 94 159 ILE A C 1
ATOM 1244 O O . ILE A 1 159 ? -11.016 35.406 18.094 1 94 159 ILE A O 1
ATOM 1248 N N . LEU A 1 160 ? -12.93 35.688 19.172 1 94.69 160 LEU A N 1
ATOM 1249 C CA . LEU A 1 160 ? -13.125 34.25 19.375 1 94.69 160 LEU A CA 1
ATOM 1250 C C . LEU A 1 160 ? -13.406 33.562 18.047 1 94.69 160 LEU A C 1
ATOM 1252 O O . LEU A 1 160 ? -13.008 32.406 17.844 1 94.69 160 LEU A O 1
ATOM 1256 N N . VAL A 1 161 ? -14.133 34.25 17.172 1 95.88 161 VAL A N 1
ATOM 1257 C CA . VAL A 1 161 ? -14.383 33.719 15.836 1 95.88 161 VAL A CA 1
ATOM 1258 C C . VAL A 1 161 ? -13.07 33.594 15.07 1 95.88 161 VAL A C 1
ATOM 1260 O O . VAL A 1 161 ? -12.812 32.594 14.398 1 95.88 161 VAL A O 1
ATOM 1263 N N . GLN A 1 162 ? -12.234 34.625 15.211 1 96.81 162 GLN A N 1
ATOM 1264 C CA . GLN A 1 162 ? -10.93 34.625 14.562 1 96.81 162 GLN A CA 1
ATOM 1265 C C . GLN A 1 162 ? -10.094 33.438 15.062 1 96.81 162 GLN A C 1
ATOM 1267 O O . GLN A 1 162 ? -9.477 32.719 14.266 1 96.81 162 GLN A O 1
ATOM 1272 N N . LEU A 1 163 ? -10.047 33.281 16.375 1 96.81 163 LEU A N 1
ATOM 1273 C CA . LEU A 1 163 ? -9.281 32.188 16.969 1 96.81 163 LEU A CA 1
ATOM 1274 C C . LEU A 1 163 ? -9.836 30.828 16.547 1 96.81 163 LEU A C 1
ATOM 1276 O O . LEU A 1 163 ? -9.078 29.875 16.312 1 96.81 163 LEU A O 1
ATOM 1280 N N . ALA A 1 164 ? -11.133 30.703 16.422 1 97.25 164 ALA A N 1
ATOM 1281 C CA . ALA A 1 164 ? -11.758 29.469 15.953 1 97.25 164 ALA A CA 1
ATOM 1282 C C . ALA A 1 164 ? -11.367 29.156 14.516 1 97.25 164 ALA A C 1
ATOM 1284 O O . ALA A 1 164 ? -11.141 28 14.156 1 97.25 164 ALA A O 1
ATOM 1285 N N . LEU A 1 165 ? -11.352 30.188 13.664 1 97.94 165 LEU A N 1
ATOM 1286 C CA . LEU A 1 165 ? -10.938 30.016 12.281 1 97.94 165 LEU A CA 1
ATOM 1287 C C . LEU A 1 165 ? -9.484 29.547 12.203 1 97.94 165 LEU A C 1
ATOM 1289 O O . LEU A 1 165 ? -9.156 28.656 11.414 1 97.94 165 LEU A O 1
ATOM 1293 N N . GLN A 1 166 ? -8.617 30.141 12.992 1 98.25 166 GLN A N 1
ATOM 1294 C CA . GLN A 1 166 ? -7.234 29.688 13.062 1 98.25 166 GLN A CA 1
ATOM 1295 C C . GLN A 1 166 ? -7.148 28.234 13.5 1 98.25 166 GLN A C 1
ATOM 1297 O O . GLN A 1 166 ? -6.414 27.438 12.906 1 98.25 166 GLN A O 1
ATOM 1302 N N . GLY A 1 167 ? -7.883 27.953 14.578 1 97.5 167 GLY A N 1
ATOM 1303 C CA . GLY A 1 167 ? -7.91 26.578 15.047 1 97.5 167 GLY A CA 1
ATOM 1304 C C . GLY A 1 167 ? -8.406 25.594 14 1 97.5 167 GLY A C 1
ATOM 1305 O O . GLY A 1 167 ? -7.891 24.469 13.898 1 97.5 167 GLY A O 1
ATOM 1306 N N . CYS A 1 168 ? -9.352 25.984 13.273 1 97.5 168 CYS A N 1
ATOM 1307 C CA . CYS A 1 168 ? -9.922 25.156 12.219 1 97.5 168 CYS A CA 1
ATOM 1308 C C . CYS A 1 168 ? -8.875 24.844 11.148 1 97.5 168 CYS A C 1
ATOM 1310 O O . CYS A 1 168 ? -8.711 23.688 10.758 1 97.5 168 CYS A O 1
ATOM 1312 N N . LEU A 1 169 ? -8.188 25.828 10.664 1 98.44 169 LEU A N 1
ATOM 1313 C CA . LEU A 1 169 ? -7.176 25.641 9.625 1 98.44 169 LEU A CA 1
ATOM 1314 C C . LEU A 1 169 ? -6.016 24.797 10.141 1 98.44 169 LEU A C 1
ATOM 1316 O O . LEU A 1 169 ? -5.504 23.938 9.43 1 98.44 169 LEU A O 1
ATOM 1320 N N . THR A 1 170 ? -5.594 25.047 11.391 1 98.19 170 THR A N 1
ATOM 1321 C CA . THR A 1 170 ? -4.473 24.297 11.945 1 98.19 170 THR A CA 1
ATOM 1322 C C . THR A 1 170 ? -4.809 22.812 12.047 1 98.19 170 THR A C 1
ATOM 1324 O O . THR A 1 170 ? -3.99 21.969 11.695 1 98.19 170 THR A O 1
ATOM 1327 N N . ILE A 1 171 ? -5.992 22.531 12.484 1 97.06 171 ILE A N 1
ATOM 1328 C CA . ILE A 1 171 ? -6.402 21.125 12.609 1 97.06 171 ILE A CA 1
ATOM 1329 C C . ILE A 1 171 ? -6.543 20.516 11.219 1 97.06 171 ILE A C 1
ATOM 1331 O O . ILE A 1 171 ? -6.148 19.359 11.008 1 97.06 171 ILE A O 1
ATOM 1335 N N . CYS A 1 172 ? -7.148 21.25 10.344 1 97.62 172 CYS A N 1
ATOM 1336 C CA . CYS A 1 172 ? -7.324 20.781 8.977 1 97.62 172 CYS A CA 1
ATOM 1337 C C . CYS A 1 172 ? -5.98 20.438 8.344 1 97.62 172 CYS A C 1
ATOM 1339 O O . CYS A 1 172 ? -5.824 19.375 7.738 1 97.62 172 CYS A O 1
ATOM 1341 N N . ILE A 1 173 ? -5.031 21.281 8.469 1 98.31 173 ILE A N 1
ATOM 1342 C CA . ILE A 1 173 ? -3.711 21.109 7.875 1 98.31 173 ILE A CA 1
ATOM 1343 C C . ILE A 1 173 ? -2.984 19.953 8.555 1 98.31 173 ILE A C 1
ATOM 1345 O O . ILE A 1 173 ? -2.363 19.125 7.887 1 98.31 173 ILE A O 1
ATOM 1349 N N . THR A 1 174 ? -3.072 19.922 9.875 1 97.56 174 THR A N 1
ATOM 1350 C CA . THR A 1 174 ? -2.416 18.828 10.602 1 97.56 174 THR A CA 1
ATOM 1351 C C . THR A 1 174 ? -2.984 17.484 10.188 1 97.56 174 THR A C 1
ATOM 1353 O O . THR A 1 174 ? -2.238 16.516 10.016 1 97.56 174 THR A O 1
ATOM 1356 N N . ARG A 1 175 ? -4.242 17.391 10.047 1 95.31 175 ARG A N 1
ATOM 1357 C CA . ARG A 1 175 ? -4.879 16.156 9.609 1 95.31 175 ARG A CA 1
ATOM 1358 C C . ARG A 1 175 ? -4.438 15.781 8.195 1 95.31 175 ARG A C 1
ATOM 1360 O O . ARG A 1 175 ? -4.188 14.609 7.91 1 95.31 175 ARG A O 1
ATOM 1367 N N . ALA A 1 176 ? -4.375 16.719 7.352 1 96.88 176 ALA A N 1
ATOM 1368 C CA . ALA A 1 176 ? -3.92 16.469 5.984 1 96.88 176 ALA A CA 1
ATOM 1369 C C . ALA A 1 176 ? -2.488 15.945 5.969 1 96.88 176 ALA A C 1
ATOM 1371 O O . ALA A 1 176 ? -2.18 14.992 5.254 1 96.88 176 ALA A O 1
ATOM 1372 N N . LEU A 1 177 ? -1.609 16.5 6.781 1 96.94 177 LEU A N 1
ATOM 1373 C CA . LEU A 1 177 ? -0.193 16.156 6.742 1 96.94 177 LEU A CA 1
ATOM 1374 C C . LEU A 1 177 ? 0.087 14.906 7.582 1 96.94 177 LEU A C 1
ATOM 1376 O O . LEU A 1 177 ? 1.205 14.391 7.578 1 96.94 177 LEU A O 1
ATOM 1380 N N . SER A 1 178 ? -0.922 14.43 8.266 1 94.19 178 SER A N 1
ATOM 1381 C CA . SER A 1 178 ? -0.748 13.203 9.047 1 94.19 178 SER A CA 1
ATOM 1382 C C . SER A 1 178 ? -0.883 11.969 8.164 1 94.19 178 SER A C 1
ATOM 1384 O O . SER A 1 178 ? -0.496 10.867 8.562 1 94.19 178 SER A O 1
ATOM 1386 N N . THR A 1 179 ? -1.392 12.094 6.977 1 96.06 179 THR A N 1
ATOM 1387 C CA . THR A 1 179 ? -1.517 10.984 6.031 1 96.06 179 THR A CA 1
ATOM 1388 C C . THR A 1 179 ? -0.171 10.672 5.383 1 96.06 179 THR A C 1
ATOM 1390 O O . THR A 1 179 ? 0.752 11.492 5.434 1 96.06 179 THR A O 1
ATOM 1393 N N . PHE A 1 180 ? -0.012 9.5 4.887 1 97.19 180 PHE A N 1
ATOM 1394 C CA . PHE A 1 180 ? 1.206 9.141 4.168 1 97.19 180 PHE A CA 1
ATOM 1395 C C . PHE A 1 180 ? 1.332 9.945 2.879 1 97.19 180 PHE A C 1
ATOM 1397 O O . PHE A 1 180 ? 2.414 10.43 2.551 1 97.19 180 PHE A O 1
ATOM 1404 N N . CYS A 1 181 ? 0.234 9.977 2.146 1 96.62 181 CYS A N 1
ATOM 1405 C CA . CYS A 1 181 ? 0.129 10.758 0.916 1 96.62 181 CYS A CA 1
ATOM 1406 C C . CYS A 1 181 ? -1.193 11.516 0.861 1 96.62 181 CYS A C 1
ATOM 1408 O O . CYS A 1 181 ? -2.26 10.906 0.766 1 96.62 181 CYS A O 1
ATOM 1410 N N . VAL A 1 182 ? -1.066 12.82 0.849 1 96.19 182 VAL A N 1
ATOM 1411 C CA . VAL A 1 182 ? -2.252 13.672 0.882 1 96.19 182 VAL A CA 1
ATOM 1412 C C . VAL A 1 182 ? -3.088 13.445 -0.376 1 96.19 182 VAL A C 1
ATOM 1414 O O . VAL A 1 182 ? -2.561 13.461 -1.49 1 96.19 182 VAL A O 1
ATOM 1417 N N . GLY A 1 183 ? -4.383 13.227 -0.176 1 94.31 183 GLY A N 1
ATOM 1418 C CA . GLY A 1 183 ? -5.293 13.062 -1.298 1 94.31 183 GLY A CA 1
ATOM 1419 C C . GLY A 1 183 ? -5.449 11.625 -1.735 1 94.31 183 GLY A C 1
ATOM 1420 O O . GLY A 1 183 ? -6.285 11.312 -2.588 1 94.31 183 GLY A O 1
ATOM 1421 N N . PHE A 1 184 ? -4.574 10.742 -1.207 1 94.88 184 PHE A N 1
ATOM 1422 C CA . PHE A 1 184 ? -4.633 9.328 -1.562 1 94.88 184 PHE A CA 1
ATOM 1423 C C . PHE A 1 184 ? -5.82 8.656 -0.887 1 94.88 184 PHE A C 1
ATOM 1425 O O . PHE A 1 184 ? -6.246 9.07 0.193 1 94.88 184 PHE A O 1
ATOM 1432 N N . PRO A 1 185 ? -6.367 7.645 -1.557 1 94.31 185 PRO A N 1
ATOM 1433 C CA . PRO A 1 185 ? -7.492 6.953 -0.918 1 94.31 185 PRO A CA 1
ATOM 1434 C C . PRO A 1 185 ? -7.145 6.43 0.475 1 94.31 185 PRO A C 1
ATOM 1436 O O . PRO A 1 185 ? -6.039 5.93 0.695 1 94.31 185 PRO A O 1
ATOM 1439 N N . SER A 1 186 ? -8.102 6.508 1.392 1 94.5 186 SER A N 1
ATOM 1440 C CA . SER A 1 186 ? -7.883 6.289 2.818 1 94.5 186 SER A CA 1
ATOM 1441 C C . SER A 1 186 ? -7.352 4.887 3.088 1 94.5 186 SER A C 1
ATOM 1443 O O . SER A 1 186 ? -6.434 4.711 3.893 1 94.5 186 SER A O 1
ATOM 1445 N N . LYS A 1 187 ? -7.914 3.861 2.404 1 94.44 187 LYS A N 1
ATOM 1446 C CA . LYS A 1 187 ? -7.484 2.488 2.648 1 94.44 187 LYS A CA 1
ATOM 1447 C C . LYS A 1 187 ? -6.035 2.281 2.219 1 94.44 187 LYS A C 1
ATOM 1449 O O . LYS A 1 187 ? -5.246 1.679 2.949 1 94.44 187 LYS A O 1
ATOM 1454 N N . SER A 1 188 ? -5.711 2.74 1.057 1 95.62 188 SER A N 1
ATOM 1455 C CA . SER A 1 188 ? -4.348 2.641 0.537 1 95.62 188 SER A CA 1
ATOM 1456 C C . SER A 1 188 ? -3.373 3.447 1.387 1 95.62 188 SER A C 1
ATOM 1458 O O . SER A 1 188 ? -2.27 2.982 1.685 1 95.62 188 SER A O 1
ATOM 1460 N N . ASP A 1 189 ? -3.848 4.566 1.766 1 97 189 ASP A N 1
ATOM 1461 C CA . ASP A 1 189 ? -3.02 5.43 2.604 1 97 189 ASP A CA 1
ATOM 1462 C C . ASP A 1 189 ? -2.744 4.781 3.957 1 97 189 ASP A C 1
ATOM 1464 O O . ASP A 1 189 ? -1.617 4.832 4.457 1 97 189 ASP A O 1
ATOM 1468 N N . SER A 1 190 ? -3.748 4.234 4.547 1 96.62 190 SER A N 1
ATOM 1469 C CA . SER A 1 190 ? -3.609 3.582 5.844 1 96.62 190 SER A CA 1
ATOM 1470 C C . SER A 1 190 ? -2.617 2.424 5.777 1 96.62 190 SER A C 1
ATOM 1472 O O . SER A 1 190 ? -1.817 2.23 6.695 1 96.62 190 SER A O 1
ATOM 1474 N N . LEU A 1 191 ? -2.668 1.655 4.727 1 96.88 191 LEU A N 1
ATOM 1475 C CA . LEU A 1 191 ? -1.75 0.536 4.551 1 96.88 191 LEU A CA 1
ATOM 1476 C C . LEU A 1 191 ? -0.306 1.021 4.492 1 96.88 191 LEU A C 1
ATOM 1478 O O . LEU A 1 191 ? 0.557 0.504 5.207 1 96.88 191 LEU A O 1
ATOM 1482 N N . LEU A 1 192 ? -0.057 1.98 3.652 1 97.81 192 LEU A N 1
ATOM 1483 C CA . LEU A 1 192 ? 1.293 2.508 3.488 1 97.81 192 LEU A CA 1
ATOM 1484 C C . LEU A 1 192 ? 1.792 3.135 4.785 1 97.81 192 LEU A C 1
ATOM 1486 O O . LEU A 1 192 ? 2.963 2.984 5.145 1 97.81 192 LEU A O 1
ATOM 1490 N N . HIS A 1 193 ? 0.853 3.756 5.449 1 96.88 193 HIS A N 1
ATOM 1491 C CA . HIS A 1 193 ? 1.192 4.359 6.734 1 96.88 193 HIS A CA 1
ATOM 1492 C C . HIS A 1 193 ? 1.594 3.297 7.754 1 96.88 193 HIS A C 1
ATOM 1494 O O . HIS A 1 193 ? 2.561 3.479 8.5 1 96.88 193 HIS A O 1
ATOM 1500 N N . GLN A 1 194 ? 0.885 2.252 7.781 1 96.56 194 GLN A N 1
ATOM 1501 C CA . GLN A 1 194 ? 1.171 1.172 8.719 1 96.56 194 GLN A CA 1
ATOM 1502 C C . GLN A 1 194 ? 2.506 0.505 8.398 1 96.56 194 GLN A C 1
ATOM 1504 O O . GLN A 1 194 ? 3.291 0.213 9.305 1 96.56 194 GLN A O 1
ATOM 1509 N N . ILE A 1 195 ? 2.746 0.26 7.152 1 97.25 195 ILE A N 1
ATOM 1510 C CA . ILE A 1 195 ? 4.008 -0.345 6.742 1 97.25 195 ILE A CA 1
ATOM 1511 C C . ILE A 1 195 ? 5.168 0.565 7.137 1 97.25 195 ILE A C 1
ATOM 1513 O O . ILE A 1 195 ? 6.152 0.108 7.723 1 97.25 195 ILE A O 1
ATOM 1517 N N . TYR A 1 196 ? 5.023 1.793 6.887 1 97.19 196 TYR A N 1
ATOM 1518 C CA . TYR A 1 196 ? 6.082 2.74 7.219 1 97.19 196 TYR A CA 1
ATOM 1519 C C . TYR A 1 196 ? 6.305 2.807 8.727 1 97.19 196 TYR A C 1
ATOM 1521 O O . TYR A 1 196 ? 7.449 2.844 9.188 1 97.19 196 TYR A O 1
ATOM 1529 N N . HIS A 1 197 ? 5.203 2.971 9.398 1 94.19 197 HIS A N 1
ATOM 1530 C CA . HIS A 1 197 ? 5.32 3.066 10.844 1 94.19 197 HIS A CA 1
ATOM 1531 C C . HIS A 1 197 ? 6.098 1.885 11.414 1 94.19 197 HIS A C 1
ATOM 1533 O O . HIS A 1 197 ? 6.965 2.062 12.273 1 94.19 197 HIS A O 1
ATOM 1539 N N . ARG A 1 198 ? 5.824 0.741 10.969 1 93.81 198 ARG A N 1
ATOM 1540 C CA . ARG A 1 198 ? 6.551 -0.446 11.406 1 93.81 198 ARG A CA 1
ATOM 1541 C C . ARG A 1 198 ? 8.016 -0.372 10.992 1 93.81 198 ARG A C 1
ATOM 1543 O O . ARG A 1 198 ? 8.906 -0.71 11.773 1 93.81 198 ARG A O 1
ATOM 1550 N N . MET A 1 199 ? 8.234 0.016 9.789 1 92.94 199 MET A N 1
ATOM 1551 C CA . MET A 1 199 ? 9.594 0.125 9.273 1 92.94 199 MET A CA 1
ATOM 1552 C C . MET A 1 199 ? 10.406 1.141 10.07 1 92.94 199 MET A C 1
ATOM 1554 O O . MET A 1 199 ? 11.578 0.915 10.367 1 92.94 199 MET A O 1
ATOM 1558 N N . ALA A 1 200 ? 9.773 2.23 10.414 1 90.75 200 ALA A N 1
ATOM 1559 C CA . ALA A 1 200 ? 10.438 3.297 11.156 1 90.75 200 ALA A CA 1
ATOM 1560 C C . ALA A 1 200 ? 10.898 2.805 12.523 1 90.75 200 ALA A C 1
ATOM 1562 O O . ALA A 1 200 ? 11.898 3.281 13.055 1 90.75 200 ALA A O 1
ATOM 1563 N N . LEU A 1 201 ? 10.211 1.855 13.039 1 89.25 201 LEU A N 1
ATOM 1564 C CA . LEU A 1 201 ? 10.547 1.315 14.352 1 89.25 201 LEU A CA 1
ATOM 1565 C C . LEU A 1 201 ? 11.57 0.189 14.234 1 89.25 201 LEU A C 1
ATOM 1567 O O . LEU A 1 201 ? 12.352 -0.046 15.156 1 89.25 201 LEU A O 1
ATOM 1571 N N . ALA A 1 202 ? 11.555 -0.487 13.109 1 89.06 202 ALA A N 1
ATOM 1572 C CA . ALA A 1 202 ? 12.32 -1.722 12.984 1 89.06 202 ALA A CA 1
ATOM 1573 C C . ALA A 1 202 ? 13.648 -1.475 12.266 1 89.06 202 ALA A C 1
ATOM 1575 O O . ALA A 1 202 ? 14.625 -2.184 12.492 1 89.06 202 ALA A O 1
ATOM 1576 N N . GLU A 1 203 ? 13.625 -0.505 11.375 1 89.31 203 GLU A N 1
ATOM 1577 C CA . GLU A 1 203 ? 14.781 -0.275 10.508 1 89.31 203 GLU A CA 1
ATOM 1578 C C . GLU A 1 203 ? 15.508 1.01 10.891 1 89.31 203 GLU A C 1
ATOM 1580 O O . GLU A 1 203 ? 14.914 1.913 11.484 1 89.31 203 GLU A O 1
ATOM 1585 N N . PRO A 1 204 ? 16.812 1.074 10.578 1 86.31 204 PRO A N 1
ATOM 1586 C CA . PRO A 1 204 ? 17.516 2.344 10.773 1 86.31 204 PRO A CA 1
ATOM 1587 C C . PRO A 1 204 ? 16.844 3.51 10.055 1 86.31 204 PRO A C 1
ATOM 1589 O O . PRO A 1 204 ? 16.141 3.305 9.055 1 86.31 204 PRO A O 1
ATOM 1592 N N . GLN A 1 205 ? 17.094 4.754 10.57 1 87 205 GLN A N 1
ATOM 1593 C CA . GLN A 1 205 ? 16.438 5.969 10.102 1 87 205 GLN A CA 1
ATOM 1594 C C . GLN A 1 205 ? 16.641 6.16 8.602 1 87 205 GLN A C 1
ATOM 1596 O O . GLN A 1 205 ? 15.672 6.387 7.863 1 87 205 GLN A O 1
ATOM 1601 N N . PRO A 1 206 ? 17.781 5.98 8.016 1 85.62 206 PRO A N 1
ATOM 1602 C CA . PRO A 1 206 ? 17.922 6.23 6.578 1 85.62 206 PRO A CA 1
ATOM 1603 C C . PRO A 1 206 ? 17.172 5.211 5.727 1 85.62 206 PRO A C 1
ATOM 1605 O O . PRO A 1 206 ? 16.688 5.547 4.641 1 85.62 206 PRO A O 1
ATOM 1608 N N . THR A 1 207 ? 17.094 3.963 6.207 1 88.62 207 THR A N 1
ATOM 1609 C CA . THR A 1 207 ? 16.406 2.908 5.469 1 88.62 207 THR A CA 1
ATOM 1610 C C . THR A 1 207 ? 14.906 3.178 5.414 1 88.62 207 THR A C 1
ATOM 1612 O O . THR A 1 207 ? 14.305 3.133 4.34 1 88.62 207 THR A O 1
ATOM 1615 N N . SER A 1 208 ? 14.359 3.502 6.559 1 92.81 208 SER A N 1
ATOM 1616 C CA . SER A 1 208 ? 12.922 3.77 6.613 1 92.81 208 SER A CA 1
ATOM 1617 C C . SER A 1 208 ? 12.57 5.051 5.863 1 92.81 208 SER A C 1
ATOM 1619 O O . SER A 1 208 ? 11.555 5.109 5.164 1 92.81 208 SER A O 1
ATOM 1621 N N . SER A 1 209 ? 13.398 6.059 5.98 1 93.38 209 SER A N 1
ATOM 1622 C CA . SER A 1 209 ? 13.148 7.324 5.297 1 93.38 209 SER A CA 1
ATOM 1623 C C . SER A 1 209 ? 13.266 7.168 3.785 1 93.38 209 SER A C 1
ATOM 1625 O O . SER A 1 209 ? 12.516 7.785 3.029 1 93.38 209 SER A O 1
ATOM 1627 N N . LYS A 1 210 ? 14.234 6.398 3.373 1 92.44 210 LYS A N 1
ATOM 1628 C CA . LYS A 1 210 ? 14.383 6.168 1.938 1 92.44 210 LYS A CA 1
ATOM 1629 C C . LYS A 1 210 ? 13.188 5.406 1.372 1 92.44 210 LYS A C 1
ATOM 1631 O O . LYS A 1 210 ? 12.734 5.695 0.265 1 92.44 210 LYS A O 1
ATOM 1636 N N . TRP A 1 211 ? 12.773 4.375 2.1 1 95.69 211 TRP A N 1
ATOM 1637 C CA . TRP A 1 211 ? 11.562 3.66 1.692 1 95.69 211 TRP A CA 1
ATOM 1638 C C . TRP A 1 211 ? 10.391 4.621 1.53 1 95.69 211 TRP A C 1
ATOM 1640 O O . TRP A 1 211 ? 9.672 4.566 0.53 1 95.69 211 TRP A O 1
ATOM 1650 N N . ARG A 1 212 ? 10.195 5.496 2.514 1 96.56 212 ARG A N 1
ATOM 1651 C CA . ARG A 1 212 ? 9.125 6.492 2.469 1 96.56 212 ARG A CA 1
ATOM 1652 C C . ARG A 1 212 ? 9.281 7.406 1.26 1 96.56 212 ARG A C 1
ATOM 1654 O O . ARG A 1 212 ? 8.32 7.648 0.529 1 96.56 212 ARG A O 1
ATOM 1661 N N . SER A 1 213 ? 10.477 7.887 1.09 1 95.88 213 SER A N 1
ATOM 1662 C CA . SER A 1 213 ? 10.766 8.82 0.01 1 95.88 213 SER A CA 1
ATOM 1663 C C . SER A 1 213 ? 10.477 8.203 -1.353 1 95.88 213 SER A C 1
ATOM 1665 O O . SER A 1 213 ? 9.773 8.797 -2.174 1 95.88 213 SER A O 1
ATOM 1667 N N . LEU A 1 214 ? 10.945 6.984 -1.587 1 95.75 214 LEU A N 1
ATOM 1668 C CA . LEU A 1 214 ? 10.75 6.297 -2.859 1 95.75 214 LEU A CA 1
ATOM 1669 C C . LEU A 1 214 ? 9.266 6.008 -3.096 1 95.75 214 LEU A C 1
ATOM 1671 O O . LEU A 1 214 ? 8.758 6.234 -4.195 1 95.75 214 LEU A O 1
ATOM 1675 N N . THR A 1 215 ? 8.633 5.492 -2.078 1 97.88 215 THR A N 1
ATOM 1676 C CA . THR A 1 215 ? 7.215 5.16 -2.203 1 97.88 215 THR A CA 1
ATOM 1677 C C . THR A 1 215 ? 6.402 6.395 -2.59 1 97.88 215 THR A C 1
ATOM 1679 O O . THR A 1 215 ? 5.594 6.348 -3.52 1 97.88 215 THR A O 1
ATOM 1682 N N . HIS A 1 216 ? 6.668 7.461 -1.851 1 97.5 216 HIS A N 1
ATOM 1683 C CA . HIS A 1 216 ? 5.934 8.703 -2.094 1 97.5 216 HIS A CA 1
ATOM 1684 C C . HIS A 1 216 ? 6.207 9.234 -3.494 1 97.5 216 HIS A C 1
ATOM 1686 O O . HIS A 1 216 ? 5.281 9.648 -4.199 1 97.5 216 HIS A O 1
ATOM 1692 N N . GLN A 1 217 ? 7.43 9.234 -3.936 1 96.31 217 GLN A N 1
ATOM 1693 C CA . GLN A 1 217 ? 7.809 9.719 -5.258 1 96.31 217 GLN A CA 1
ATOM 1694 C C . GLN A 1 217 ? 7.109 8.914 -6.355 1 96.31 217 GLN A C 1
ATOM 1696 O O . GLN A 1 217 ? 6.594 9.492 -7.316 1 96.31 217 GLN A O 1
ATOM 1701 N N . HIS A 1 218 ? 7.102 7.699 -6.199 1 96.5 218 HIS A N 1
ATOM 1702 C CA . HIS A 1 218 ? 6.543 6.859 -7.254 1 96.5 218 HIS A CA 1
ATOM 1703 C C . HIS A 1 218 ? 5.02 6.914 -7.25 1 96.5 218 HIS A C 1
ATOM 1705 O O . HIS A 1 218 ? 4.387 6.762 -8.297 1 96.5 218 HIS A O 1
ATOM 1711 N N . ILE A 1 219 ? 4.371 7.113 -6.105 1 97.44 219 ILE A N 1
ATOM 1712 C CA . ILE A 1 219 ? 2.934 7.363 -6.078 1 97.44 219 ILE A CA 1
ATOM 1713 C C . ILE A 1 219 ? 2.609 8.609 -6.898 1 97.44 219 ILE A C 1
ATOM 1715 O O . ILE A 1 219 ? 1.685 8.594 -7.715 1 97.44 219 ILE A O 1
ATOM 1719 N N . HIS A 1 220 ? 3.396 9.609 -6.742 1 96.31 220 HIS A N 1
ATOM 1720 C CA . HIS A 1 220 ? 3.15 10.852 -7.465 1 96.31 220 HIS A CA 1
ATOM 1721 C C . HIS A 1 220 ? 3.449 10.695 -8.953 1 96.31 220 HIS A C 1
ATOM 1723 O O . HIS A 1 220 ? 2.801 11.32 -9.789 1 96.31 220 HIS A O 1
ATOM 1729 N N . ALA A 1 221 ? 4.387 9.852 -9.227 1 95 221 ALA A N 1
ATOM 1730 C CA . ALA A 1 221 ? 4.672 9.586 -10.633 1 95 221 ALA A CA 1
ATOM 1731 C C . ALA A 1 221 ? 3.527 8.812 -11.289 1 95 221 ALA A C 1
ATOM 1733 O O . ALA A 1 221 ? 3.201 9.047 -12.453 1 95 221 ALA A O 1
ATOM 1734 N N . MET A 1 222 ? 2.922 7.918 -10.578 1 95.12 222 MET A N 1
ATOM 1735 C CA . MET A 1 222 ? 1.805 7.117 -11.078 1 95.12 222 MET A CA 1
ATOM 1736 C C . MET A 1 222 ? 0.547 7.969 -11.219 1 95.12 222 MET A C 1
ATOM 1738 O O . MET A 1 222 ? -0.275 7.727 -12.102 1 95.12 222 MET A O 1
ATOM 1742 N N . TYR A 1 223 ? 0.435 8.883 -10.281 1 95.62 223 TYR A N 1
ATOM 1743 C CA . TYR A 1 223 ? -0.718 9.773 -10.273 1 95.62 223 TYR A CA 1
ATOM 1744 C C . TYR A 1 223 ? -0.279 11.234 -10.352 1 95.62 223 TYR A C 1
ATOM 1746 O O . TYR A 1 223 ? -0.363 11.969 -9.367 1 95.62 223 TYR A O 1
ATOM 1754 N N . PRO A 1 224 ? -0.003 11.742 -11.484 1 93.88 224 PRO A N 1
ATOM 1755 C CA . PRO A 1 224 ? 0.559 13.086 -11.633 1 93.88 224 PRO A CA 1
ATOM 1756 C C . PRO A 1 224 ? -0.424 14.188 -11.242 1 93.88 224 PRO A C 1
ATOM 1758 O O . PRO A 1 224 ? -0.008 15.289 -10.875 1 93.88 224 PRO A O 1
ATOM 1761 N N . THR A 1 225 ? -1.699 13.961 -11.273 1 96.5 225 THR A N 1
ATOM 1762 C CA . THR A 1 225 ? -2.705 14.969 -10.961 1 96.5 225 THR A CA 1
ATOM 1763 C C . THR A 1 225 ? -3.016 14.977 -9.469 1 96.5 225 THR A C 1
ATOM 1765 O O . THR A 1 225 ? -3.85 15.758 -9.008 1 96.5 225 THR A O 1
ATOM 1768 N N . LEU A 1 226 ? -2.33 14.125 -8.789 1 96.75 226 LEU A N 1
ATOM 1769 C CA . LEU A 1 226 ? -2.617 13.977 -7.367 1 96.75 226 LEU A CA 1
ATOM 1770 C C . LEU A 1 226 ? -2.316 15.273 -6.617 1 96.75 226 LEU A C 1
ATOM 1772 O O . LEU A 1 226 ? -3.031 15.625 -5.676 1 96.75 226 LEU A O 1
ATOM 1776 N N . ILE A 1 227 ? -1.312 16.031 -6.973 1 96.5 227 ILE A N 1
ATOM 1777 C CA . ILE A 1 227 ? -0.931 17.266 -6.309 1 96.5 227 ILE A CA 1
ATOM 1778 C C . ILE A 1 227 ? -2.031 18.312 -6.496 1 96.5 227 ILE A C 1
ATOM 1780 O O . ILE A 1 227 ? -2.461 18.953 -5.531 1 96.5 227 ILE A O 1
ATOM 1784 N N . GLU A 1 228 ? -2.457 18.453 -7.688 1 97.31 228 GLU A N 1
ATOM 1785 C CA . GLU A 1 228 ? -3.521 19.406 -7.977 1 97.31 228 GLU A CA 1
ATOM 1786 C C . GLU A 1 228 ? -4.824 19 -7.293 1 97.31 228 GLU A C 1
ATOM 1788 O O . GLU A 1 228 ? -5.543 19.859 -6.758 1 97.31 228 GLU A O 1
ATOM 1793 N N . TYR A 1 229 ? -5.102 17.781 -7.375 1 97.81 229 TYR A N 1
ATOM 1794 C CA . TYR A 1 229 ? -6.297 17.281 -6.707 1 97.81 229 TYR A CA 1
ATOM 1795 C C . TYR A 1 229 ? -6.246 17.578 -5.211 1 97.81 229 TYR A C 1
ATOM 1797 O O . TYR A 1 229 ? -7.23 18.031 -4.629 1 97.81 229 TYR A O 1
ATOM 1805 N N . SER A 1 230 ? -5.148 17.234 -4.598 1 97.94 230 SER A N 1
ATOM 1806 C CA . SER A 1 230 ? -4.977 17.453 -3.162 1 97.94 230 SER A CA 1
ATOM 1807 C C . SER A 1 230 ? -5.094 18.922 -2.803 1 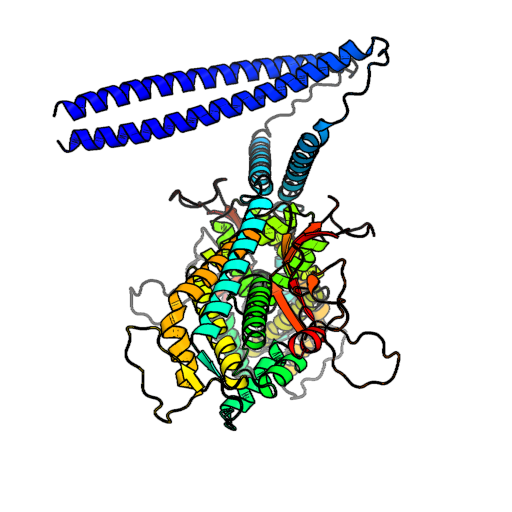97.94 230 SER A C 1
ATOM 1809 O O . SER A 1 230 ? -5.668 19.281 -1.769 1 97.94 230 SER A O 1
ATOM 1811 N N . THR A 1 231 ? -4.52 19.797 -3.592 1 98.19 231 THR A N 1
ATOM 1812 C CA . THR A 1 231 ? -4.609 21.234 -3.369 1 98.19 231 THR A CA 1
ATOM 1813 C C . THR A 1 231 ? -6.062 21.688 -3.418 1 98.19 231 THR A C 1
ATOM 1815 O O . THR A 1 231 ? -6.508 22.438 -2.547 1 98.19 231 THR A O 1
ATOM 1818 N N . THR A 1 232 ? -6.766 21.234 -4.402 1 98 232 THR A N 1
ATOM 1819 C CA . THR A 1 232 ? -8.164 21.609 -4.566 1 98 232 THR A CA 1
ATOM 1820 C C . THR A 1 232 ? -9.016 21.062 -3.422 1 98 232 THR A C 1
ATOM 1822 O O . THR A 1 232 ? -9.859 21.781 -2.877 1 98 232 THR A O 1
ATOM 1825 N N . GLU A 1 233 ? -8.75 19.828 -3.107 1 97.81 233 GLU A N 1
ATOM 1826 C CA . GLU A 1 233 ? -9.508 19.203 -2.027 1 97.81 233 GLU A CA 1
ATOM 1827 C C . GLU A 1 233 ? -9.273 19.922 -0.701 1 97.81 233 GLU A C 1
ATOM 1829 O O . GLU A 1 233 ? -10.211 20.156 0.06 1 97.81 233 GLU A O 1
ATOM 1834 N N . LEU A 1 234 ? -8.055 20.234 -0.416 1 98.12 234 LEU A N 1
ATOM 1835 C CA . LEU A 1 234 ? -7.734 20.938 0.817 1 98.12 234 LEU A CA 1
ATOM 1836 C C . LEU A 1 234 ? -8.375 22.328 0.829 1 98.12 234 LEU A C 1
ATOM 1838 O O . LEU A 1 234 ? -8.93 22.75 1.848 1 98.12 234 LEU A O 1
ATOM 1842 N N . THR A 1 235 ? -8.328 23 -0.257 1 98.06 235 THR A N 1
ATOM 1843 C CA . THR A 1 235 ? -8.938 24.312 -0.383 1 98.06 235 THR A CA 1
ATOM 1844 C C . THR A 1 235 ? -10.445 24.234 -0.123 1 98.06 235 THR A C 1
ATOM 1846 O O . THR A 1 235 ? -10.984 25.031 0.655 1 98.06 235 THR A O 1
ATOM 1849 N N . ASP A 1 236 ? -11.062 23.297 -0.73 1 97.25 236 ASP A N 1
ATOM 1850 C CA . ASP A 1 236 ? -12.5 23.125 -0.57 1 97.25 236 ASP A CA 1
ATOM 1851 C C . ASP A 1 236 ? -12.859 22.781 0.875 1 97.25 236 ASP A C 1
ATOM 1853 O O . ASP A 1 236 ? -13.859 23.266 1.406 1 97.25 236 ASP A O 1
ATOM 1857 N N . THR A 1 237 ? -12.078 21.984 1.436 1 97.5 237 THR A N 1
ATOM 1858 C CA . THR A 1 237 ? -12.32 21.578 2.818 1 97.5 237 THR A CA 1
ATOM 1859 C C . THR A 1 237 ? -12.18 22.781 3.756 1 97.5 237 THR A C 1
ATOM 1861 O O . THR A 1 237 ? -12.992 22.953 4.668 1 97.5 237 THR A O 1
ATOM 1864 N N . ILE A 1 238 ? -11.148 23.562 3.541 1 97.81 238 ILE A N 1
ATOM 1865 C CA . ILE A 1 238 ? -10.93 24.734 4.367 1 97.81 238 ILE A CA 1
ATOM 1866 C C . ILE A 1 238 ? -12.125 25.688 4.25 1 97.81 238 ILE A C 1
ATOM 1868 O O . ILE A 1 238 ? -12.609 26.203 5.258 1 97.81 238 ILE A O 1
ATOM 1872 N N . PHE A 1 239 ? -12.656 25.875 3.082 1 96.88 239 PHE A N 1
ATOM 1873 C CA . PHE A 1 239 ? -13.805 26.75 2.877 1 96.88 239 PHE A CA 1
ATOM 1874 C C . PHE A 1 239 ? -15.047 26.172 3.551 1 96.88 239 PHE A C 1
ATOM 1876 O O . PHE A 1 239 ? -15.805 26.906 4.199 1 96.88 239 PHE A O 1
ATOM 1883 N N . ARG A 1 240 ? -15.211 24.938 3.395 1 95.81 240 ARG A N 1
ATOM 1884 C CA . ARG A 1 240 ? -16.375 24.297 4.004 1 95.81 240 ARG A CA 1
ATOM 1885 C C . ARG A 1 240 ? -16.328 24.422 5.523 1 95.81 240 ARG A C 1
ATOM 1887 O O . ARG A 1 240 ? -17.328 24.781 6.152 1 95.81 240 ARG A O 1
ATOM 1894 N N . TRP A 1 241 ? -15.211 24.125 6.086 1 97.06 241 TRP A N 1
ATOM 1895 C CA . TRP A 1 241 ? -15.062 24.172 7.535 1 97.06 241 TRP A CA 1
ATOM 1896 C C . TRP A 1 241 ? -15.195 25.594 8.055 1 97.06 241 TRP A C 1
ATOM 1898 O O . TRP A 1 241 ? -15.836 25.844 9.078 1 97.06 241 TRP A O 1
ATOM 1908 N N . SER A 1 242 ? -14.586 26.531 7.359 1 96.75 242 SER A N 1
ATOM 1909 C CA . SER A 1 242 ? -14.664 27.938 7.75 1 96.75 242 SER A CA 1
ATOM 1910 C C . SER A 1 242 ? -16.094 28.469 7.66 1 96.75 242 SER A C 1
ATOM 1912 O O . SER A 1 242 ? -16.531 29.219 8.523 1 96.75 242 SER A O 1
ATOM 1914 N N . SER A 1 243 ? -16.75 28.031 6.629 1 94.44 243 SER A N 1
ATOM 1915 C CA . SER A 1 243 ? -18.141 28.438 6.461 1 94.44 243 SER A CA 1
ATOM 1916 C C . SER A 1 243 ? -19.016 27.953 7.617 1 94.44 243 SER A C 1
ATOM 1918 O O . SER A 1 243 ? -19.906 28.656 8.086 1 94.44 243 SER A O 1
ATOM 1920 N N . ASP A 1 244 ? -18.766 26.781 8.047 1 94.75 244 ASP A N 1
ATOM 1921 C CA . ASP A 1 244 ? -19.516 26.234 9.18 1 94.75 244 ASP A CA 1
ATOM 1922 C C . ASP A 1 244 ? -19.297 27.078 10.43 1 94.75 244 ASP A C 1
ATOM 1924 O O . ASP A 1 244 ? -20.234 27.344 11.18 1 94.75 244 ASP A O 1
ATOM 1928 N N . ILE A 1 245 ? -18.094 27.516 10.656 1 95.75 245 ILE A N 1
ATOM 1929 C CA . ILE A 1 245 ? -17.766 28.328 11.82 1 95.75 245 ILE A CA 1
ATOM 1930 C C . ILE A 1 245 ? -18.484 29.672 11.75 1 95.75 245 ILE A C 1
ATOM 1932 O O . ILE A 1 245 ? -19.062 30.125 12.734 1 95.75 245 ILE A O 1
ATOM 1936 N N . LEU A 1 246 ? -18.484 30.266 10.602 1 93.38 246 LEU A N 1
ATOM 1937 C CA . LEU A 1 246 ? -19.156 31.562 10.422 1 93.38 246 LEU A CA 1
ATOM 1938 C C . LEU A 1 246 ? -20.656 31.422 10.617 1 93.38 246 LEU A C 1
ATOM 1940 O O . LEU A 1 246 ? -21.297 32.281 11.227 1 93.38 246 LEU A O 1
ATOM 1944 N N . LEU A 1 247 ? -21.141 30.359 10.164 1 90.69 247 LEU A N 1
ATOM 1945 C CA . LEU A 1 247 ? -22.578 30.125 10.297 1 90.69 247 LEU A CA 1
ATOM 1946 C C . LEU A 1 247 ? -22.984 29.969 11.758 1 90.69 247 LEU A C 1
ATOM 1948 O O . LEU A 1 247 ? -23.938 30.594 12.211 1 90.69 247 LEU A O 1
ATOM 1952 N N . ILE A 1 248 ? -22.281 29.203 12.484 1 91.5 248 ILE A N 1
ATOM 1953 C CA . ILE A 1 248 ? -22.625 28.922 13.875 1 91.5 248 ILE A CA 1
ATOM 1954 C C . ILE A 1 248 ? -22.391 30.156 14.727 1 91.5 248 ILE A C 1
ATOM 1956 O O . ILE A 1 248 ? -23.031 30.344 15.766 1 91.5 248 ILE A O 1
ATOM 1960 N N . SER A 1 249 ? -21.469 31.047 14.305 1 93 249 SER A N 1
ATOM 1961 C CA . SER A 1 249 ? -21.125 32.25 15.055 1 93 249 SER A CA 1
ATOM 1962 C C . SER A 1 249 ? -22.141 33.375 14.805 1 93 249 SER A C 1
ATOM 1964 O O . SER A 1 249 ? -22.047 34.438 15.391 1 93 249 SER A O 1
ATOM 1966 N N . GLY A 1 250 ? -23.109 33.125 13.914 1 88.94 250 GLY A N 1
ATOM 1967 C CA . GLY A 1 250 ? -24.156 34.094 13.648 1 88.94 250 GLY A CA 1
ATOM 1968 C C . GLY A 1 250 ? -23.781 35.094 12.594 1 88.94 250 GLY A C 1
ATOM 1969 O O . GLY A 1 250 ? -24.109 36.281 12.719 1 88.94 250 GLY A O 1
ATOM 1970 N N . CYS A 1 251 ? -23.094 34.719 11.625 1 85.38 251 CYS A N 1
ATOM 1971 C CA . CYS A 1 251 ? -22.688 35.594 10.547 1 85.38 251 CYS A CA 1
ATOM 1972 C C . CYS A 1 251 ? -23.891 36.031 9.719 1 85.38 251 CYS A C 1
ATOM 1974 O O . CYS A 1 251 ? -24.719 35.219 9.32 1 85.38 251 CYS A O 1
ATOM 1976 N N . ILE A 1 252 ? -24.203 37.344 9.578 1 72.44 252 ILE A N 1
ATOM 1977 C CA . ILE A 1 252 ? -25.375 37.906 8.906 1 72.44 252 ILE A CA 1
ATOM 1978 C C . ILE A 1 252 ? -25 38.406 7.523 1 72.44 252 ILE A C 1
ATOM 1980 O O . ILE A 1 252 ? -25.766 38.25 6.566 1 72.44 252 ILE A O 1
ATOM 1984 N N . SER A 1 253 ? -24.062 39.25 7.465 1 68.94 253 SER A N 1
ATOM 1985 C CA . SER A 1 253 ? -23.766 39.938 6.207 1 68.94 253 SER A CA 1
ATOM 1986 C C . SER A 1 253 ? -22.281 39.938 5.906 1 68.94 253 SER A C 1
ATOM 1988 O O . SER A 1 253 ? -21.453 39.719 6.797 1 68.94 253 SER A O 1
ATOM 1990 N N . TYR A 1 254 ? -22.031 39.719 4.617 1 59.81 254 TYR A N 1
ATOM 1991 C CA . TYR A 1 254 ? -20.688 39.938 4.09 1 59.81 254 TYR A CA 1
ATOM 1992 C C . TYR A 1 254 ? -20.484 41.406 3.693 1 59.81 254 TYR A C 1
ATOM 1994 O O . TYR A 1 254 ? -21.328 41.969 3.01 1 59.81 254 TYR A O 1
ATOM 2002 N N . THR A 1 255 ? -19.844 42.219 4.555 1 56.78 255 THR A N 1
ATOM 2003 C CA . THR A 1 255 ? -19.531 43.562 4.145 1 56.78 255 THR A CA 1
ATOM 2004 C C . THR A 1 255 ? -18.438 43.594 3.074 1 56.78 255 THR A C 1
ATOM 2006 O O . THR A 1 255 ? -17.312 43.156 3.326 1 56.78 255 THR A O 1
ATOM 2009 N N . PRO A 1 256 ? -18.906 43.594 1.72 1 49.5 256 PRO A N 1
ATOM 2010 C CA . PRO A 1 256 ? -17.844 43.656 0.71 1 49.5 256 PRO A CA 1
ATOM 2011 C C . PRO A 1 256 ? -16.812 44.75 1.001 1 49.5 256 PRO A C 1
ATOM 2013 O O . PRO A 1 256 ? -17.141 45.75 1.642 1 49.5 256 PRO A O 1
ATOM 2016 N N . SER A 1 257 ? -15.578 44.594 1.249 1 44.78 257 SER A N 1
ATOM 2017 C CA . SER A 1 257 ? -14.734 45.781 1.187 1 44.78 257 SER A CA 1
ATOM 2018 C C . SER A 1 257 ? -15.32 46.844 0.246 1 44.78 257 SER A C 1
ATOM 2020 O O . SER A 1 257 ? -16.203 46.531 -0.561 1 44.78 257 SER A O 1
ATOM 2022 N N . SER A 1 258 ? -14.703 48.188 0.033 1 39.44 258 SER A N 1
ATOM 2023 C CA . SER A 1 258 ? -15.18 49.344 -0.706 1 39.44 258 SER A CA 1
ATOM 2024 C C . SER A 1 258 ? -15.875 48.938 -2 1 39.44 258 SER A C 1
ATOM 2026 O O . SER A 1 258 ? -16.797 49.594 -2.451 1 39.44 258 SER A O 1
ATOM 2028 N N . SER A 1 259 ? -15.078 48.469 -3.088 1 37.25 259 SER A N 1
ATOM 2029 C CA . SER A 1 259 ? -15.523 48.719 -4.461 1 37.25 259 SER A CA 1
ATOM 2030 C C . SER A 1 259 ? -16.672 47.781 -4.824 1 37.25 259 SER A C 1
ATOM 2032 O O . SER A 1 259 ? -17.188 47.844 -5.941 1 37.25 259 SER A O 1
ATOM 2034 N N . THR A 1 260 ? -16.625 46.5 -4.465 1 38.38 260 THR A N 1
ATOM 2035 C CA . THR A 1 260 ? -17.594 45.656 -5.172 1 38.38 260 THR A CA 1
ATOM 2036 C C . THR A 1 260 ? -18.969 45.75 -4.5 1 38.38 260 THR A C 1
ATOM 2038 O O . THR A 1 260 ? -19.062 45.812 -3.273 1 38.38 260 THR A O 1
ATOM 2041 N N . PRO A 1 261 ? -20.047 45.938 -5.32 1 37.91 261 PRO A N 1
ATOM 2042 C CA . PRO A 1 261 ? -21.453 46.156 -4.941 1 37.91 261 PRO A CA 1
ATOM 2043 C C . PRO A 1 261 ? -21.938 45.188 -3.869 1 37.91 261 PRO A C 1
ATOM 2045 O O . PRO A 1 261 ? -21.391 44.094 -3.748 1 37.91 261 PRO A O 1
ATOM 2048 N N . SER A 1 262 ? -22.562 45.688 -2.863 1 38.03 262 SER A N 1
ATOM 2049 C CA . SER A 1 262 ? -23.344 45.094 -1.774 1 38.03 262 SER A CA 1
ATOM 2050 C C . SER A 1 262 ? -24.125 43.875 -2.256 1 38.03 262 SER A C 1
ATOM 2052 O O . SER A 1 262 ? -25 44 -3.127 1 38.03 262 SER A O 1
ATOM 2054 N N . LEU A 1 263 ? -23.594 42.75 -2.59 1 37.31 263 LEU A N 1
ATOM 2055 C CA . LEU A 1 263 ? -24.547 41.656 -2.812 1 37.31 263 LEU A CA 1
ATOM 2056 C C . LEU A 1 263 ? -25.641 41.688 -1.752 1 37.31 263 LEU A C 1
ATOM 2058 O O . LEU A 1 263 ? -25.344 41.719 -0.554 1 37.31 263 LEU A O 1
ATOM 2062 N N . SER A 1 264 ? -26.766 42.281 -2.057 1 34.69 264 SER A N 1
ATOM 2063 C CA . SER A 1 264 ? -28.031 42.406 -1.355 1 34.69 264 SER A CA 1
ATOM 2064 C C . SER A 1 264 ? -28.328 41.125 -0.547 1 34.69 264 SER A C 1
ATOM 2066 O O . SER A 1 264 ? -27.844 40.031 -0.885 1 34.69 264 SER A O 1
ATOM 2068 N N . SER A 1 265 ? -28.75 41.281 0.737 1 37.41 265 SER A N 1
ATOM 2069 C CA . SER A 1 265 ? -29.344 40.469 1.815 1 37.41 265 SER A CA 1
ATOM 2070 C C . SER A 1 265 ? -30.391 39.5 1.284 1 37.41 265 SER A C 1
ATOM 2072 O O . SER A 1 265 ? -31.312 39.125 2.006 1 37.41 265 SER A O 1
ATOM 2074 N N . SER A 1 266 ? -30.703 39.438 -0.006 1 34.62 266 SER A N 1
ATOM 2075 C CA . SER A 1 266 ? -31.906 38.625 -0.149 1 34.62 266 SER A CA 1
ATOM 2076 C C . SER A 1 266 ? -31.781 37.312 0.623 1 34.62 266 SER A C 1
ATOM 2078 O O . SER A 1 266 ? -30.672 36.844 0.898 1 34.62 266 SER A O 1
ATOM 2080 N N . SER A 1 267 ? -32.906 36.812 1.22 1 35.97 267 SER A N 1
ATOM 2081 C CA . SER A 1 267 ? -33.344 35.625 1.991 1 35.97 267 SER A CA 1
ATOM 2082 C C . SER A 1 267 ? -32.625 34.375 1.518 1 35.97 267 SER A C 1
ATOM 2084 O O . SER A 1 267 ? -32.969 33.25 1.921 1 35.97 267 SER A O 1
ATOM 2086 N N . SER A 1 268 ? -32.156 34.375 0.374 1 39.53 268 SER A N 1
ATOM 2087 C CA . SER A 1 268 ? -31.797 33.031 -0.081 1 39.53 268 SER A CA 1
ATOM 2088 C C . SER A 1 268 ? -30.828 32.344 0.881 1 39.53 268 SER A C 1
ATOM 2090 O O . SER A 1 268 ? -30.141 33.031 1.653 1 39.53 268 SER A O 1
ATOM 2092 N N . SER A 1 269 ? -30.672 30.953 0.884 1 45.5 269 SER A N 1
ATOM 2093 C CA . SER A 1 269 ? -30.172 30.016 1.878 1 45.5 269 SER A CA 1
ATOM 2094 C C . SER A 1 269 ? -28.781 30.422 2.371 1 45.5 269 SER A C 1
ATOM 2096 O O . SER A 1 269 ? -27.859 30.562 1.576 1 45.5 269 SER A O 1
ATOM 2098 N N . SER A 1 270 ? -28.734 31.219 3.461 1 48.88 270 SER A N 1
ATOM 2099 C CA . SER A 1 270 ? -27.688 31.828 4.27 1 48.88 270 SER A CA 1
ATOM 2100 C C . SER A 1 270 ? -26.359 31.094 4.102 1 48.88 270 SER A C 1
ATOM 2102 O O . SER A 1 270 ? -25.312 31.719 4.02 1 48.88 270 SER A O 1
ATOM 2104 N N . SER A 1 271 ? -26.422 29.75 4.102 1 53.62 271 SER A N 1
ATOM 2105 C CA . SER A 1 271 ? -25.219 28.938 4.098 1 53.62 271 SER A CA 1
ATOM 2106 C C . SER A 1 271 ? -24.469 29.078 2.775 1 53.62 271 SER A C 1
ATOM 2108 O O . SER A 1 271 ? -23.234 29.203 2.758 1 53.62 271 SER A O 1
ATOM 2110 N N . THR A 1 272 ? -25.266 28.969 1.587 1 56.59 272 THR A N 1
ATOM 2111 C CA . THR A 1 272 ? -24.672 29.047 0.262 1 56.59 272 THR A CA 1
ATOM 2112 C C . THR A 1 272 ? -24.078 30.422 0.004 1 56.59 272 THR A C 1
ATOM 2114 O O . THR A 1 272 ? -23.047 30.547 -0.671 1 56.59 272 THR A O 1
ATOM 2117 N N . THR A 1 273 ? -24.609 31.312 0.872 1 69.06 273 THR A N 1
ATOM 2118 C CA . THR A 1 273 ? -24.156 32.688 0.628 1 69.06 273 THR A CA 1
ATOM 2119 C C . THR A 1 273 ? -22.828 32.969 1.333 1 69.06 273 THR A C 1
ATOM 2121 O O . THR A 1 273 ? -21.938 33.594 0.763 1 69.06 273 THR A O 1
ATOM 2124 N N . THR A 1 274 ? -22.641 32.312 2.498 1 79.12 274 THR A N 1
ATOM 2125 C CA . THR A 1 274 ? -21.422 32.531 3.252 1 79.12 274 THR A CA 1
ATOM 2126 C C . THR A 1 274 ? -20.219 31.891 2.57 1 79.12 274 THR A C 1
ATOM 2128 O O . THR A 1 274 ? -19.156 32.5 2.461 1 79.12 274 THR A O 1
ATOM 2131 N N . THR A 1 275 ? -20.438 30.703 2.029 1 84.62 275 THR A N 1
ATOM 2132 C CA . THR A 1 275 ? -19.359 30 1.365 1 84.62 275 THR A CA 1
ATOM 2133 C C . THR A 1 275 ? -18.953 30.703 0.07 1 84.62 275 THR A C 1
ATOM 2135 O O . THR A 1 275 ? -17.766 30.828 -0.238 1 84.62 275 THR A O 1
ATOM 2138 N N . THR A 1 276 ? -19.984 31.094 -0.616 1 85.81 276 THR A N 1
ATOM 2139 C CA . THR A 1 276 ? -19.719 31.781 -1.875 1 85.81 276 THR A CA 1
ATOM 2140 C C . THR A 1 276 ? -19 33.094 -1.626 1 85.81 276 THR A C 1
ATOM 2142 O O . THR A 1 276 ? -18.109 33.5 -2.395 1 85.81 276 THR A O 1
ATOM 2145 N N . ALA A 1 277 ? -19.344 33.812 -0.565 1 86.25 277 ALA A N 1
ATOM 2146 C CA . ALA A 1 277 ? -18.703 35.062 -0.211 1 86.25 277 ALA A CA 1
ATOM 2147 C C . ALA A 1 277 ? -17.25 34.844 0.195 1 86.25 277 ALA A C 1
ATOM 2149 O O . ALA A 1 277 ? -16.344 35.594 -0.212 1 86.25 277 ALA A O 1
ATOM 2150 N N . LEU A 1 278 ? -17.047 33.844 0.974 1 90.31 278 LEU A N 1
ATOM 2151 C CA . LEU A 1 278 ? -15.688 33.469 1.379 1 90.31 278 LEU A CA 1
ATOM 2152 C C . LEU A 1 278 ? -14.828 33.125 0.164 1 90.31 278 LEU A C 1
ATOM 2154 O O . LEU A 1 278 ? -13.688 33.594 0.06 1 90.31 278 LEU A O 1
ATOM 2158 N N . ARG A 1 279 ? -15.375 32.375 -0.725 1 91.31 279 ARG A N 1
ATOM 2159 C CA . ARG A 1 279 ? -14.648 31.922 -1.909 1 91.31 279 ARG A CA 1
ATOM 2160 C C . ARG A 1 279 ? -14.305 33.094 -2.818 1 91.31 279 ARG A C 1
ATOM 2162 O O . ARG A 1 279 ? -13.219 33.156 -3.4 1 91.31 279 ARG A O 1
ATOM 2169 N N . SER A 1 280 ? -15.242 33.938 -2.982 1 89 280 SER A N 1
ATOM 2170 C CA . SER A 1 280 ? -15.047 35.094 -3.869 1 89 280 SER A CA 1
ATOM 2171 C C . SER A 1 280 ? -13.898 35.969 -3.393 1 89 280 SER A C 1
ATOM 2173 O O . SER A 1 280 ? -13.148 36.5 -4.203 1 89 280 SER A O 1
ATOM 2175 N N . ARG A 1 281 ? -13.625 36.031 -2.168 1 91.12 281 ARG A N 1
ATOM 2176 C CA . ARG A 1 281 ? -12.641 36.969 -1.637 1 91.12 281 ARG A CA 1
ATOM 2177 C C . ARG A 1 281 ? -11.32 36.281 -1.333 1 91.12 281 ARG A C 1
ATOM 2179 O O . ARG A 1 281 ? -10.25 36.875 -1.45 1 91.12 281 ARG A O 1
ATOM 2186 N N . PHE A 1 282 ? -11.422 35.094 -0.889 1 95.81 282 PHE A N 1
ATOM 2187 C CA . PHE A 1 282 ? -10.227 34.531 -0.269 1 95.81 282 PHE A CA 1
ATOM 2188 C C . PHE A 1 282 ? -9.734 33.312 -1.044 1 95.81 282 PHE A C 1
ATOM 2190 O O . PHE A 1 282 ? -8.852 32.562 -0.577 1 95.81 282 PHE A O 1
ATOM 2197 N N . THR A 1 283 ? -10.211 33 -2.232 1 96.25 283 THR A N 1
ATOM 2198 C CA . THR A 1 283 ? -9.836 31.812 -2.992 1 96.25 283 THR A CA 1
ATOM 2199 C C . THR A 1 283 ? -8.336 31.797 -3.279 1 96.25 283 THR A C 1
ATOM 2201 O O . THR A 1 283 ? -7.676 30.781 -3.096 1 96.25 283 THR A O 1
ATOM 2204 N N . ASP A 1 284 ? -7.84 32.906 -3.74 1 96.31 284 ASP A N 1
ATOM 2205 C CA . ASP A 1 284 ? -6.422 32.969 -4.082 1 96.31 284 ASP A CA 1
ATOM 2206 C C . ASP A 1 284 ? -5.551 32.719 -2.85 1 96.31 284 ASP A C 1
ATOM 2208 O O . ASP A 1 284 ? -4.535 32.031 -2.922 1 96.31 284 ASP A O 1
ATOM 2212 N N . HIS A 1 285 ? -5.945 33.344 -1.793 1 97.25 285 HIS A N 1
ATOM 2213 C CA . HIS A 1 285 ? -5.188 33.219 -0.553 1 97.25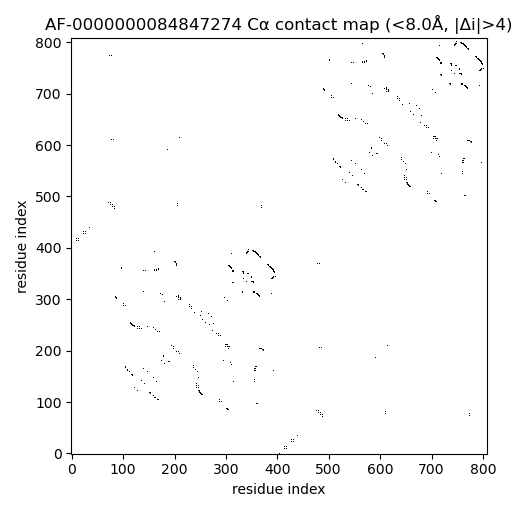 285 HIS A CA 1
ATOM 2214 C C . HIS A 1 285 ? -5.168 31.766 -0.066 1 97.25 285 HIS A C 1
ATOM 2216 O O . HIS A 1 285 ? -4.105 31.234 0.251 1 97.25 285 HIS A O 1
ATOM 2222 N N . ILE A 1 286 ? -6.312 31.156 -0.033 1 98.19 286 ILE A N 1
ATOM 2223 C CA . ILE A 1 286 ? -6.422 29.797 0.491 1 98.19 286 ILE A CA 1
ATOM 2224 C C . ILE A 1 286 ? -5.758 28.812 -0.474 1 98.19 286 ILE A C 1
ATOM 2226 O O . ILE A 1 286 ? -5.141 27.844 -0.048 1 98.19 286 ILE A O 1
ATOM 2230 N N . ARG A 1 287 ? -5.883 29.047 -1.692 1 98 287 ARG A N 1
ATOM 2231 C CA . ARG A 1 287 ? -5.203 28.203 -2.666 1 98 287 ARG A CA 1
ATOM 2232 C C . ARG A 1 287 ? -3.691 28.281 -2.498 1 98 287 ARG A C 1
ATOM 2234 O O . ARG A 1 287 ? -3.002 27.266 -2.582 1 98 287 ARG A O 1
ATOM 2241 N N . ARG A 1 288 ? -3.189 29.438 -2.375 1 97.94 288 ARG A N 1
ATOM 2242 C CA . ARG A 1 288 ? -1.762 29.609 -2.123 1 97.94 288 ARG A CA 1
ATOM 2243 C C . ARG A 1 288 ? -1.346 28.875 -0.848 1 97.94 288 ARG A C 1
ATOM 2245 O O . ARG A 1 288 ? -0.304 28.219 -0.814 1 97.94 288 ARG A O 1
ATOM 2252 N N . LEU A 1 289 ? -2.102 29.031 0.183 1 98.56 289 LEU A N 1
ATOM 2253 C CA . LEU A 1 289 ? -1.849 28.328 1.433 1 98.56 289 LEU A CA 1
ATOM 2254 C C . LEU A 1 289 ? -1.838 26.812 1.21 1 98.56 289 LEU A C 1
ATOM 2256 O O . LEU A 1 289 ? -0.927 26.125 1.669 1 98.56 289 LEU A O 1
ATOM 2260 N N . SER A 1 290 ? -2.859 26.328 0.525 1 98.69 290 SER A N 1
ATOM 2261 C CA . SER A 1 290 ? -2.957 24.906 0.245 1 98.69 290 SER A CA 1
ATOM 2262 C C . SER A 1 290 ? -1.754 24.406 -0.554 1 98.69 290 SER A C 1
ATOM 2264 O O . SER A 1 290 ? -1.224 23.328 -0.288 1 98.69 290 SER A O 1
ATOM 2266 N N . LYS A 1 291 ? -1.336 25.172 -1.52 1 98.38 291 LYS A N 1
ATOM 2267 C CA . LYS A 1 291 ? -0.159 24.812 -2.309 1 98.38 291 LYS A CA 1
ATOM 2268 C C . LYS A 1 291 ? 1.086 24.734 -1.431 1 98.38 291 LYS A C 1
ATOM 2270 O O . LYS A 1 291 ? 1.909 23.828 -1.6 1 98.38 291 LYS A O 1
ATOM 2275 N N . SER A 1 292 ? 1.226 25.688 -0.591 1 98.38 292 SER A N 1
ATOM 2276 C CA . SER A 1 292 ? 2.365 25.688 0.32 1 98.38 292 SER A CA 1
ATOM 2277 C C . SER A 1 292 ? 2.355 24.469 1.228 1 98.38 292 SER A C 1
ATOM 2279 O O . SER A 1 292 ? 3.406 23.875 1.505 1 98.38 292 SER A O 1
ATOM 2281 N N . VAL A 1 293 ? 1.207 24.141 1.73 1 98.69 293 VAL A N 1
ATOM 2282 C CA . VAL A 1 293 ? 1.062 22.984 2.607 1 98.69 293 VAL A CA 1
ATOM 2283 C C . VAL A 1 293 ? 1.43 21.703 1.848 1 98.69 293 VAL A C 1
ATOM 2285 O O . VAL A 1 293 ? 2.156 20.859 2.365 1 98.69 293 VAL A O 1
ATOM 2288 N N . ILE A 1 294 ? 0.923 21.562 0.66 1 98.25 294 ILE A N 1
ATOM 2289 C CA . ILE A 1 294 ? 1.17 20.359 -0.142 1 98.25 294 ILE A CA 1
ATOM 2290 C C . ILE A 1 294 ? 2.648 20.297 -0.517 1 98.25 294 ILE A C 1
ATOM 2292 O O . ILE A 1 294 ? 3.238 19.203 -0.535 1 98.25 294 ILE A O 1
ATOM 2296 N N . LYS A 1 295 ? 3.213 21.422 -0.838 1 97.56 295 LYS A N 1
ATOM 2297 C CA . LYS A 1 295 ? 4.648 21.469 -1.107 1 97.56 295 LYS A CA 1
ATOM 2298 C C . LYS A 1 295 ? 5.449 21.016 0.11 1 97.56 295 LYS A C 1
ATOM 2300 O O . LYS A 1 295 ? 6.41 20.25 -0.022 1 97.56 295 LYS A O 1
ATOM 2305 N N . LEU A 1 296 ? 5.137 21.516 1.239 1 98 296 LEU A N 1
ATOM 2306 C CA . LEU A 1 296 ? 5.809 21.109 2.467 1 98 296 LEU A CA 1
ATOM 2307 C C . LEU A 1 296 ? 5.68 19.609 2.684 1 98 296 LEU A C 1
ATOM 2309 O O . LEU A 1 296 ? 6.645 18.938 3.066 1 98 296 LEU A O 1
ATOM 2313 N N . SER A 1 297 ? 4.48 19.078 2.506 1 97.75 297 SER A N 1
ATOM 2314 C CA . SER A 1 297 ? 4.258 17.656 2.641 1 97.75 297 SER A CA 1
ATOM 2315 C C . SER A 1 297 ? 5.203 16.859 1.742 1 97.75 297 SER A C 1
ATOM 2317 O O . SER A 1 297 ? 5.781 15.859 2.17 1 97.75 297 SER A O 1
ATOM 2319 N N . LYS A 1 298 ? 5.305 17.281 0.541 1 97.06 298 LYS A N 1
ATOM 2320 C CA . LYS A 1 298 ? 6.18 16.609 -0.417 1 97.06 298 LYS A CA 1
ATOM 2321 C C . LYS A 1 298 ? 7.637 16.672 0.043 1 97.06 298 LYS A C 1
ATOM 2323 O O . LYS A 1 298 ? 8.344 15.656 -0.013 1 97.06 298 LYS A O 1
ATOM 2328 N N . VAL A 1 299 ? 8.07 17.781 0.48 1 96.5 299 VAL A N 1
ATOM 2329 C CA . VAL A 1 299 ? 9.445 17.953 0.938 1 96.5 299 VAL A CA 1
ATOM 2330 C C . VAL A 1 299 ? 9.703 17.047 2.145 1 96.5 299 VAL A C 1
ATOM 2332 O O . VAL A 1 299 ? 10.727 16.359 2.205 1 96.5 299 VAL A O 1
ATOM 2335 N N . LEU A 1 300 ? 8.805 17.016 3.082 1 97 300 LEU A N 1
ATOM 2336 C CA . LEU A 1 300 ? 8.969 16.25 4.309 1 97 300 LEU A CA 1
ATOM 2337 C C . LEU A 1 300 ? 9.047 14.758 4.004 1 97 300 LEU A C 1
ATOM 2339 O O . LEU A 1 300 ? 9.781 14.023 4.672 1 97 300 LEU A O 1
ATOM 2343 N N . ARG A 1 301 ? 8.312 14.32 2.994 1 96.56 301 ARG A N 1
ATOM 2344 C CA . ARG A 1 301 ? 8.219 12.891 2.715 1 96.56 301 ARG A CA 1
ATOM 2345 C C . ARG A 1 301 ? 9.305 12.453 1.742 1 96.56 301 ARG A C 1
ATOM 2347 O O . ARG A 1 301 ? 9.812 11.328 1.837 1 96.56 301 ARG A O 1
ATOM 2354 N N . GLU A 1 302 ? 9.703 13.297 0.836 1 95.38 302 GLU A N 1
ATOM 2355 C CA . GLU A 1 302 ? 10.57 12.859 -0.258 1 95.38 302 GLU A CA 1
ATOM 2356 C C . GLU A 1 302 ? 12 13.352 -0.055 1 95.38 302 GLU A C 1
ATOM 2358 O O . GLU A 1 302 ? 12.953 12.695 -0.485 1 95.38 302 GLU A O 1
ATOM 2363 N N . GLU A 1 303 ? 12.141 14.469 0.634 1 93.38 303 GLU A N 1
ATOM 2364 C CA . GLU A 1 303 ? 13.438 15.125 0.532 1 93.38 303 GLU A CA 1
ATOM 2365 C C . GLU A 1 303 ? 14.172 15.109 1.871 1 93.38 303 GLU A C 1
ATOM 2367 O O . GLU A 1 303 ? 15.297 15.602 1.975 1 93.38 303 GLU A O 1
ATOM 2372 N N . ILE A 1 304 ? 13.578 14.664 2.863 1 92.56 304 ILE A N 1
ATOM 2373 C CA . ILE A 1 304 ? 14.211 14.57 4.172 1 92.56 304 ILE A CA 1
ATOM 2374 C C . ILE A 1 304 ? 14.461 13.109 4.52 1 92.56 304 ILE A C 1
ATOM 2376 O O . ILE A 1 304 ? 13.523 12.32 4.629 1 92.56 304 ILE A O 1
ATOM 2380 N N . LEU A 1 305 ? 15.688 12.727 4.754 1 89.56 305 LEU A N 1
ATOM 2381 C CA . LEU A 1 305 ? 16.031 11.328 5.012 1 89.56 305 LEU A CA 1
ATOM 2382 C C . LEU A 1 305 ? 16.609 11.164 6.414 1 89.56 305 LEU A C 1
ATOM 2384 O O . LEU A 1 305 ? 16.516 10.086 7.004 1 89.56 305 LEU A O 1
ATOM 2388 N N . SER A 1 306 ? 17.188 12.164 7.008 1 85.69 306 SER A N 1
ATOM 2389 C CA . SER A 1 306 ? 17.922 12.102 8.273 1 85.69 306 SER A CA 1
ATOM 2390 C C . SER A 1 306 ? 16.969 11.969 9.453 1 85.69 306 SER A C 1
ATOM 2392 O O . SER A 1 306 ? 17.344 11.453 10.508 1 85.69 306 SER A O 1
ATOM 2394 N N . THR A 1 307 ? 15.789 12.5 9.328 1 89.94 307 THR A N 1
ATOM 2395 C CA . THR A 1 307 ? 14.781 12.508 10.391 1 89.94 307 THR A CA 1
ATOM 2396 C C . THR A 1 307 ? 13.375 12.586 9.797 1 89.94 307 THR A C 1
ATOM 2398 O O . THR A 1 307 ? 13.203 12.5 8.586 1 89.94 307 THR A O 1
ATOM 2401 N N . SER A 1 308 ? 12.391 12.562 10.664 1 93.38 308 SER A N 1
ATOM 2402 C CA . SER A 1 308 ? 11.008 12.781 10.266 1 93.38 308 SER A CA 1
ATOM 2403 C C . SER A 1 308 ? 10.406 13.984 10.984 1 93.38 308 SER A C 1
ATOM 2405 O O . SER A 1 308 ? 10.445 14.07 12.211 1 93.38 308 SER A O 1
ATOM 2407 N N . PHE A 1 309 ? 9.922 14.93 10.156 1 95.38 309 PHE A N 1
ATOM 2408 C CA . PHE A 1 309 ? 9.266 16.109 10.719 1 95.38 309 PHE A CA 1
ATOM 2409 C C . PHE A 1 309 ? 7.758 15.914 10.758 1 95.38 309 PHE A C 1
ATOM 2411 O O . PHE A 1 309 ? 7.168 15.359 9.828 1 95.38 309 PHE A O 1
ATOM 2418 N N . GLU A 1 310 ? 7.156 16.344 11.852 1 95.44 310 GLU A N 1
ATOM 2419 C CA . GLU A 1 310 ? 5.707 16.281 12.031 1 95.44 310 GLU A CA 1
ATOM 2420 C C . GLU A 1 310 ? 5.148 17.594 12.547 1 95.44 310 GLU A C 1
ATOM 2422 O O . GLU A 1 310 ? 5.75 18.234 13.406 1 95.44 310 GLU A O 1
ATOM 2427 N N . LEU A 1 311 ? 4.082 17.953 11.93 1 97.56 311 LEU A N 1
ATOM 2428 C CA . LEU A 1 311 ? 3.383 19.109 12.453 1 97.56 311 LEU A CA 1
ATOM 2429 C C . LEU A 1 311 ? 2.629 18.766 13.734 1 97.56 311 LEU A C 1
ATOM 2431 O O . LEU A 1 311 ? 2.098 17.672 13.867 1 97.56 311 LEU A O 1
ATOM 2435 N N . LEU A 1 312 ? 2.596 19.766 14.641 1 95.75 312 LEU A N 1
ATOM 2436 C CA . LEU A 1 312 ? 1.956 19.547 15.93 1 95.75 312 LEU A CA 1
ATOM 2437 C C . LEU A 1 312 ? 0.759 20.484 16.109 1 95.75 312 LEU A C 1
ATOM 2439 O O . LEU A 1 312 ? 0.858 21.688 15.852 1 95.75 312 LEU A O 1
ATOM 2443 N N . ALA A 1 313 ? -0.291 19.938 16.391 1 96.06 313 ALA A N 1
ATOM 2444 C CA . ALA A 1 313 ? -1.49 20.625 16.844 1 96.06 313 ALA A CA 1
ATOM 2445 C C . ALA A 1 313 ? -2.203 19.844 17.938 1 96.06 313 ALA A C 1
ATOM 2447 O O . ALA A 1 313 ? -2.277 18.609 17.875 1 96.06 313 ALA A O 1
ATOM 2448 N N . VAL A 1 314 ? -2.57 20.5 18.969 1 92.44 314 VAL A N 1
ATOM 2449 C CA . VAL A 1 314 ? -3.316 19.828 20.031 1 92.44 314 VAL A CA 1
ATOM 2450 C C . VAL A 1 314 ? -4.781 19.688 19.625 1 92.44 314 VAL A C 1
ATOM 2452 O O . VAL A 1 314 ? -5.473 20.688 19.406 1 92.44 314 VAL A O 1
ATOM 2455 N N . ASP A 1 315 ? -5.168 18.5 19.438 1 87 315 ASP A N 1
ATOM 2456 C CA . ASP A 1 315 ? -6.551 18.219 19.047 1 87 315 ASP A CA 1
ATOM 2457 C C . ASP A 1 315 ? -7.461 18.156 20.281 1 87 315 ASP A C 1
ATOM 2459 O O . ASP A 1 315 ? -7.301 17.281 21.125 1 87 315 ASP A O 1
ATOM 2463 N N . PRO A 1 316 ? -8.328 18.984 20.297 1 83.81 316 PRO A N 1
ATOM 2464 C CA . PRO A 1 316 ? -9.195 19.016 21.484 1 83.81 316 PRO A CA 1
ATOM 2465 C C . PRO A 1 316 ? -10.133 17.812 21.547 1 83.81 316 PRO A C 1
ATOM 2467 O O . PRO A 1 316 ? -10.727 17.531 22.594 1 83.81 316 PRO A O 1
ATOM 2470 N N . THR A 1 317 ? -10.305 17.062 20.469 1 81 317 THR A N 1
ATOM 2471 C CA . THR A 1 317 ? -11.227 15.93 20.422 1 81 317 THR A CA 1
ATOM 2472 C C . THR A 1 317 ? -10.523 14.641 20.844 1 81 317 THR A C 1
ATOM 2474 O O . THR A 1 317 ? -11.18 13.672 21.219 1 81 317 THR A O 1
ATOM 2477 N N . ASN A 1 318 ? -9.219 14.477 20.609 1 68.19 318 ASN A N 1
ATOM 2478 C CA . ASN A 1 318 ? -8.484 13.234 20.828 1 68.19 318 ASN A CA 1
ATOM 2479 C C . ASN A 1 318 ? -7.996 13.125 22.281 1 68.19 318 ASN A C 1
ATOM 2481 O O . ASN A 1 318 ? -6.805 13.297 22.547 1 68.19 318 ASN A O 1
ATOM 2485 N N . HIS A 1 319 ? -8.594 13.391 23.281 1 56.5 319 HIS A N 1
ATOM 2486 C CA . HIS A 1 319 ? -8.016 13.242 24.609 1 56.5 319 HIS A CA 1
ATOM 2487 C C . HIS A 1 319 ? -8.547 11.992 25.312 1 56.5 319 HIS A C 1
ATOM 2489 O O . HIS A 1 319 ? -9.758 11.766 25.344 1 56.5 319 HIS A O 1
ATOM 2495 N N . PRO A 1 320 ? -7.535 11.039 25.422 1 47.97 320 PRO A N 1
ATOM 2496 C CA . PRO A 1 320 ? -7.969 9.961 26.312 1 47.97 320 PRO A CA 1
ATOM 2497 C C . PRO A 1 320 ? -8.586 10.484 27.609 1 47.97 320 PRO A C 1
ATOM 2499 O O . PRO A 1 320 ? -8.234 11.57 28.078 1 47.97 320 PRO A O 1
ATOM 2502 N N . PRO A 1 321 ? -9.664 9.898 27.969 1 40.31 321 PRO A N 1
ATOM 2503 C CA . PRO A 1 321 ? -10.25 10.336 29.234 1 40.31 321 PRO A CA 1
ATOM 2504 C C . PRO A 1 321 ? -9.242 10.312 30.375 1 40.31 321 PRO A C 1
ATOM 2506 O O . PRO A 1 321 ? -8.516 9.328 30.547 1 40.31 321 PRO A O 1
ATOM 2509 N N . SER A 1 322 ? -8.477 11.281 30.75 1 37.69 322 SER A N 1
ATOM 2510 C CA . SER A 1 322 ? -7.773 11.219 32.031 1 37.69 322 SER A CA 1
ATOM 2511 C C . SER A 1 322 ? -8.539 10.375 33.031 1 37.69 322 SER A C 1
ATOM 2513 O O . SER A 1 322 ? -9.75 10.172 32.906 1 37.69 322 SER A O 1
ATOM 2515 N N . THR A 1 323 ? -7.801 9.68 34.062 1 34.41 323 THR A N 1
ATOM 2516 C CA . THR A 1 323 ? -8.336 9.008 35.25 1 34.41 323 THR A CA 1
ATOM 2517 C C . THR A 1 323 ? -9.594 9.711 35.75 1 34.41 323 THR A C 1
ATOM 2519 O O . THR A 1 323 ? -9.664 10.938 35.75 1 34.41 323 THR A O 1
ATOM 2522 N N . PRO A 1 324 ? -10.664 8.891 36.125 1 35.91 324 PRO A N 1
ATOM 2523 C CA . PRO A 1 324 ? -11.898 9.305 36.781 1 35.91 324 PRO A CA 1
ATOM 2524 C C . PRO A 1 324 ? -11.641 10.195 38 1 35.91 324 PRO A C 1
ATOM 2526 O O . PRO A 1 324 ? -12.484 10.273 38.906 1 35.91 324 PRO A O 1
ATOM 2529 N N . THR A 1 325 ? -10.531 10.461 38.625 1 34 325 THR A N 1
ATOM 2530 C CA . THR A 1 325 ? -10.867 10.953 39.938 1 34 325 THR A CA 1
ATOM 2531 C C . THR A 1 325 ? -12.125 11.82 39.906 1 34 325 THR A C 1
ATOM 2533 O O . THR A 1 325 ? -13.055 11.602 40.688 1 34 325 THR A O 1
ATOM 2536 N N . THR A 1 326 ? -12.188 13.125 40.688 1 32.44 326 THR A N 1
ATOM 2537 C CA . THR A 1 326 ? -13.398 13.781 41.156 1 32.44 326 THR A CA 1
ATOM 2538 C C . THR A 1 326 ? -14.422 13.914 40.031 1 32.44 326 THR A C 1
ATOM 2540 O O . THR A 1 326 ? -14.07 13.883 38.844 1 32.44 326 THR A O 1
ATOM 2543 N N . SER A 1 327 ? -15.891 14.148 40.406 1 29.97 327 SER A N 1
ATOM 2544 C CA . SER A 1 327 ? -17.281 14.164 39.969 1 29.97 327 SER A CA 1
ATOM 2545 C C . SER A 1 327 ? -17.406 14.82 38.594 1 29.97 327 SER A C 1
ATOM 2547 O O . SER A 1 327 ? -18.484 14.781 37.969 1 29.97 327 SER A O 1
ATOM 2549 N N . ALA A 1 328 ? -17.109 16.094 38.688 1 31.78 328 ALA A N 1
ATOM 2550 C CA . ALA A 1 328 ? -17.875 16.969 37.812 1 31.78 328 ALA A CA 1
ATOM 2551 C C . ALA A 1 328 ? -17.734 16.516 36.344 1 31.78 328 ALA A C 1
ATOM 2553 O O . ALA A 1 328 ? -16.75 15.875 36 1 31.78 328 ALA A O 1
ATOM 2554 N N . GLY A 1 329 ? -18.719 16.5 35.438 1 32.28 329 GLY A N 1
ATOM 2555 C CA . GLY A 1 329 ? -19.312 16.25 34.125 1 32.28 329 GLY A CA 1
ATOM 2556 C C . GLY A 1 329 ? -18.312 16.422 32.969 1 32.28 329 GLY A C 1
ATOM 2557 O O . GLY A 1 329 ? -18.656 16.203 31.812 1 32.28 329 GLY A O 1
ATOM 2558 N N . GLY A 1 330 ? -17.531 17.531 32.812 1 34.41 330 GLY A N 1
ATOM 2559 C CA . GLY A 1 330 ? -17.312 18.188 31.531 1 34.41 330 GLY A CA 1
ATOM 2560 C C . GLY A 1 330 ? -16.297 17.484 30.656 1 34.41 330 GLY A C 1
ATOM 2561 O O . GLY A 1 330 ? -15.391 16.828 31.172 1 34.41 330 GLY A O 1
ATOM 2562 N N . GLY A 1 331 ? -16.438 16.812 29.422 1 45.25 331 GLY A N 1
ATOM 2563 C CA . GLY A 1 331 ? -15.82 16.578 28.125 1 45.25 331 GLY A CA 1
ATOM 2564 C C . GLY A 1 331 ? -14.625 17.469 27.859 1 45.25 331 GLY A C 1
ATOM 2565 O O . GLY A 1 331 ? -14.602 18.219 26.875 1 45.25 331 GLY A O 1
ATOM 2566 N N . GLY A 1 332 ? -13.797 17.781 28.797 1 52.03 332 GLY A N 1
ATOM 2567 C CA . GLY A 1 332 ? -12.82 18.844 28.641 1 52.03 332 GLY A CA 1
ATOM 2568 C C . GLY A 1 332 ? -11.633 18.453 27.781 1 52.03 332 GLY A C 1
ATOM 2569 O O . GLY A 1 332 ? -11.406 17.266 27.547 1 52.03 332 GLY A O 1
ATOM 2570 N N . GLY A 1 333 ? -11.148 19.219 26.75 1 63.97 333 GLY A N 1
ATOM 2571 C CA . GLY A 1 333 ? -9.953 19.188 25.922 1 63.97 333 GLY A CA 1
ATOM 2572 C C . GLY A 1 333 ? -8.688 18.891 26.703 1 63.97 333 GLY A C 1
ATOM 2573 O O . GLY A 1 333 ? -8.727 18.781 27.938 1 63.97 333 GLY A O 1
ATOM 2574 N N . PRO A 1 334 ? -7.586 18.469 26.031 1 81.19 334 PRO A N 1
ATOM 2575 C CA . PRO A 1 334 ? -6.293 18.25 26.688 1 81.19 334 PRO A CA 1
ATOM 2576 C C . PRO A 1 334 ? -5.887 19.422 27.578 1 81.19 334 PRO A C 1
ATOM 2578 O O . PRO A 1 334 ? -6.227 20.578 27.297 1 81.19 334 PRO A O 1
ATOM 2581 N N . LEU A 1 335 ? -5.273 19.031 28.719 1 86.75 335 LEU A N 1
ATOM 2582 C CA . LEU A 1 335 ? -4.836 20.047 29.656 1 86.75 335 LEU A CA 1
ATOM 2583 C C . LEU A 1 335 ? -3.555 20.719 29.172 1 86.75 335 LEU A C 1
ATOM 2585 O O . LEU A 1 335 ? -2.713 20.078 28.531 1 86.75 335 LEU A O 1
ATOM 2589 N N . PHE A 1 336 ? -3.508 21.984 29.516 1 90.88 336 PHE A N 1
ATOM 2590 C CA . PHE A 1 336 ? -2.352 22.781 29.125 1 90.88 336 PHE A CA 1
ATOM 2591 C C . PHE A 1 336 ? -1.093 22.281 29.828 1 90.88 336 PHE A C 1
ATOM 2593 O O . PHE A 1 336 ? -1.127 21.969 31.016 1 90.88 336 PHE A O 1
ATOM 2600 N N . HIS A 1 337 ? -0.068 22.141 29.047 1 89.69 337 HIS A N 1
ATOM 2601 C CA . HIS A 1 337 ? 1.256 21.812 29.562 1 89.69 337 HIS A CA 1
ATOM 2602 C C . HIS A 1 337 ? 2.314 22.766 29.016 1 89.69 337 HIS A C 1
ATOM 2604 O O . HIS A 1 337 ? 2.559 22.797 27.797 1 89.69 337 HIS A O 1
ATOM 2610 N N . ASP A 1 338 ? 2.992 23.484 29.906 1 88.62 338 ASP A N 1
ATOM 2611 C CA . ASP A 1 338 ? 3.914 24.547 29.531 1 88.62 338 ASP A CA 1
ATOM 2612 C C . ASP A 1 338 ? 5.156 23.969 28.844 1 88.62 338 ASP A C 1
ATOM 2614 O O . ASP A 1 338 ? 5.891 24.703 28.172 1 88.62 338 ASP A O 1
ATOM 2618 N N . ARG A 1 339 ? 5.383 22.719 28.906 1 86.12 339 ARG A N 1
ATOM 2619 C CA . ARG A 1 339 ? 6.582 22.109 28.328 1 86.12 339 ARG A CA 1
ATOM 2620 C C . ARG A 1 339 ? 6.355 21.75 26.875 1 86.12 339 ARG A C 1
ATOM 2622 O O . ARG A 1 339 ? 7.312 21.625 26.094 1 86.12 339 ARG A O 1
ATOM 2629 N N . THR A 1 340 ? 5.07 21.672 26.469 1 89.88 340 THR A N 1
ATOM 2630 C CA . THR A 1 340 ? 4.824 21.125 25.141 1 89.88 340 THR A CA 1
ATOM 2631 C C . THR A 1 340 ? 4.008 22.109 24.297 1 89.88 340 THR A C 1
ATOM 2633 O O . THR A 1 340 ? 3.832 21.891 23.094 1 89.88 340 THR A O 1
ATOM 2636 N N . MET A 1 341 ? 3.516 23.109 24.938 1 93.56 341 MET A N 1
ATOM 2637 C CA . MET A 1 341 ? 2.684 24.062 24.203 1 93.56 341 MET A CA 1
ATOM 2638 C C . MET A 1 341 ? 2.836 25.469 24.781 1 93.56 341 MET A C 1
ATOM 2640 O O . MET A 1 341 ? 3.391 25.641 25.859 1 93.56 341 MET A O 1
ATOM 2644 N N . ILE A 1 342 ? 2.465 26.5 23.984 1 94.38 342 ILE A N 1
ATOM 2645 C CA . ILE A 1 342 ? 2.518 27.891 24.391 1 94.38 342 ILE A CA 1
ATOM 2646 C C . ILE A 1 342 ? 1.105 28.484 24.422 1 94.38 342 ILE A C 1
ATOM 2648 O O . ILE A 1 342 ? 0.323 28.281 23.5 1 94.38 342 ILE A O 1
ATOM 2652 N N . ASP A 1 343 ? 0.757 29.078 25.484 1 94.38 343 ASP A N 1
ATOM 2653 C CA . ASP A 1 343 ? -0.524 29.766 25.594 1 94.38 343 ASP A CA 1
ATOM 2654 C C . ASP A 1 343 ? -0.483 31.109 24.859 1 94.38 343 ASP A C 1
ATOM 2656 O O . ASP A 1 343 ? 0.327 31.984 25.188 1 94.38 343 ASP A O 1
ATOM 2660 N N . ALA A 1 344 ? -1.355 31.312 23.969 1 92.56 344 ALA A N 1
ATOM 2661 C CA . ALA A 1 344 ? -1.394 32.531 23.156 1 92.56 344 ALA A CA 1
ATOM 2662 C C . ALA A 1 344 ? -1.724 33.75 24.016 1 92.56 344 ALA A C 1
ATOM 2664 O O . ALA A 1 344 ? -1.4 34.875 23.641 1 92.56 344 ALA A O 1
ATOM 2665 N N . PHE A 1 345 ? -2.354 33.531 25.188 1 91.19 345 PHE A N 1
ATOM 2666 C CA . PHE A 1 345 ? -2.789 34.625 26.047 1 91.19 345 PHE A CA 1
ATOM 2667 C C . PHE A 1 345 ? -2.055 34.594 27.375 1 91.19 345 PHE A C 1
ATOM 2669 O O . PHE A 1 345 ? -2.576 35.062 28.391 1 91.19 345 PHE A O 1
ATOM 2676 N N . SER A 1 346 ? -0.884 34.094 27.375 1 88.62 346 SER A N 1
ATOM 2677 C CA . SER A 1 346 ? -0.106 33.938 28.594 1 88.62 346 SER A CA 1
ATOM 2678 C C . SER A 1 346 ? 0.162 35.281 29.25 1 88.62 346 SER A C 1
ATOM 2680 O O . SER A 1 346 ? 0.29 35.375 30.469 1 88.62 346 SER A O 1
ATOM 2682 N N . ASP A 1 347 ? 0.238 36.344 28.5 1 84.75 347 ASP A N 1
ATOM 2683 C CA . ASP A 1 347 ? 0.561 37.656 29 1 84.75 347 ASP A CA 1
ATOM 2684 C C . ASP A 1 347 ? -0.633 38.281 29.734 1 84.75 347 ASP A C 1
ATOM 2686 O O . ASP A 1 347 ? -0.478 39.25 30.484 1 84.75 347 ASP A O 1
ATOM 2690 N N . TYR A 1 348 ? -1.756 37.781 29.578 1 85.06 348 TYR A N 1
ATOM 2691 C CA . TYR A 1 348 ? -2.963 38.438 30.094 1 85.06 348 TYR A CA 1
ATOM 2692 C C . TYR A 1 348 ? -3.482 37.688 31.328 1 85.06 348 TYR A C 1
ATOM 2694 O O . TYR A 1 348 ? -4.375 38.188 32 1 85.06 348 TYR A O 1
ATOM 2702 N N . GLY A 1 349 ? -2.904 36.531 31.656 1 79.25 349 GLY A N 1
ATOM 2703 C CA . GLY A 1 349 ? -3.365 35.781 32.812 1 79.25 349 GLY A CA 1
ATOM 2704 C C . GLY A 1 349 ? -2.641 34.469 33 1 79.25 349 GLY A C 1
ATOM 2705 O O . GLY A 1 349 ? -1.713 34.156 32.25 1 79.25 349 GLY A O 1
ATOM 2706 N N . GLN A 1 350 ? -3.1 33.812 34.094 1 80.81 350 GLN A N 1
ATOM 2707 C CA . GLN A 1 350 ? -2.512 32.5 34.375 1 80.81 350 GLN A CA 1
ATOM 2708 C C . GLN A 1 350 ? -2.979 31.453 33.375 1 80.81 350 GLN A C 1
ATOM 2710 O O . GLN A 1 350 ? -4.148 31.438 33 1 80.81 350 GLN A O 1
ATOM 2715 N N . SER A 1 351 ? -2.029 30.766 32.875 1 84.19 351 SER A N 1
ATOM 2716 C CA . SER A 1 351 ? -2.312 29.719 31.906 1 84.19 351 SER A CA 1
ATOM 2717 C C . SER A 1 351 ? -2.773 28.438 32.594 1 84.19 351 SER A C 1
ATOM 2719 O O . SER A 1 351 ? -1.954 27.656 33.062 1 84.19 351 SER A O 1
ATOM 2721 N N . ARG A 1 352 ? -4.02 28.312 32.75 1 81.5 352 ARG A N 1
ATOM 2722 C CA . ARG A 1 352 ? -4.559 27.094 33.375 1 81.5 352 ARG A CA 1
ATOM 2723 C C . ARG A 1 352 ? -5.852 26.672 32.688 1 81.5 352 ARG A C 1
ATOM 2725 O O . ARG A 1 352 ? -6.594 27.516 32.156 1 81.5 352 ARG A O 1
ATOM 2732 N N . GLY A 1 353 ? -5.93 25.391 32.594 1 86.19 353 GLY A N 1
ATOM 2733 C CA . GLY A 1 353 ? -7.195 24.875 32.094 1 86.19 353 GLY A CA 1
ATOM 2734 C C . GLY A 1 353 ? -7.047 24.031 30.859 1 86.19 353 GLY A C 1
ATOM 2735 O O . GLY A 1 353 ? -5.945 23.578 30.531 1 86.19 353 GLY A O 1
ATOM 2736 N N . SER A 1 354 ? -8.273 23.812 30.234 1 90.12 354 SER A N 1
ATOM 2737 C CA . SER A 1 354 ? -8.312 22.938 29.062 1 90.12 354 SER A CA 1
ATOM 2738 C C . SER A 1 354 ? -8.047 23.734 27.781 1 90.12 354 SER A C 1
ATOM 2740 O O . SER A 1 354 ? -8.336 24.922 27.719 1 90.12 354 SER A O 1
ATOM 2742 N N . VAL A 1 355 ? -7.422 23.062 26.844 1 93 355 VAL A N 1
ATOM 2743 C CA . VAL A 1 355 ? -7.113 23.672 25.547 1 93 355 VAL A CA 1
ATOM 2744 C C . VAL A 1 355 ? -8.391 23.781 24.719 1 93 355 VAL A C 1
ATOM 2746 O O . VAL A 1 355 ? -9.117 22.797 24.547 1 93 355 VAL A O 1
ATOM 2749 N N . LEU A 1 356 ? -8.672 24.938 24.234 1 93.06 356 LEU A N 1
ATOM 2750 C CA . LEU A 1 356 ? -9.844 25.188 23.422 1 93.06 356 LEU A CA 1
ATOM 2751 C C . LEU A 1 356 ? -9.531 25 21.938 1 93.06 356 LEU A C 1
ATOM 2753 O O . LEU A 1 356 ? -10.328 24.422 21.203 1 93.06 356 LEU A O 1
ATOM 2757 N N . ALA A 1 357 ? -8.43 25.547 21.531 1 94.69 357 ALA A N 1
ATOM 2758 C CA . ALA A 1 357 ? -8.031 25.453 20.125 1 94.69 357 ALA A CA 1
ATOM 2759 C C . ALA A 1 357 ? -6.539 25.703 19.953 1 94.69 357 ALA A C 1
ATOM 2761 O O . ALA A 1 357 ? -5.914 26.359 20.797 1 94.69 357 ALA A O 1
ATOM 2762 N N . THR A 1 358 ? -5.949 25.094 18.922 1 96.5 358 THR A N 1
ATOM 2763 C CA . THR A 1 358 ? -4.586 25.406 18.516 1 96.5 358 THR A CA 1
ATOM 2764 C C . THR A 1 358 ? -4.578 26.5 17.438 1 96.5 358 THR A C 1
ATOM 2766 O O . THR A 1 358 ? -5.164 26.312 16.375 1 96.5 358 THR A O 1
ATOM 2769 N N . THR A 1 359 ? -3.9 27.609 17.672 1 96.81 359 THR A N 1
ATOM 2770 C CA . THR A 1 359 ? -3.961 28.734 16.75 1 96.81 359 THR A CA 1
ATOM 2771 C C . THR A 1 359 ? -2.734 28.75 15.844 1 96.81 359 THR A C 1
ATOM 2773 O O . THR A 1 359 ? -2.779 29.312 14.742 1 96.81 359 THR A O 1
ATOM 2776 N N . GLU A 1 360 ? -1.641 28.219 16.312 1 98.31 360 GLU A N 1
ATOM 2777 C CA . GLU A 1 360 ? -0.425 28.125 15.516 1 98.31 360 GLU A CA 1
ATOM 2778 C C . GLU A 1 360 ? 0.162 26.719 15.578 1 98.31 360 GLU A C 1
ATOM 2780 O O . GLU A 1 360 ? 0.245 26.125 16.656 1 98.31 360 GLU A O 1
ATOM 2785 N N . LEU A 1 361 ? 0.603 26.297 14.438 1 98.31 361 LEU A N 1
ATOM 2786 C CA . LEU A 1 361 ? 1.178 24.969 14.312 1 98.31 361 LEU A CA 1
ATOM 2787 C C . LEU A 1 361 ? 2.553 24.906 14.969 1 98.31 361 LEU A C 1
ATOM 2789 O O . LEU A 1 361 ? 3.307 25.875 14.938 1 98.31 361 LEU A O 1
ATOM 2793 N N . GLY A 1 362 ? 2.801 23.781 15.602 1 98.06 362 GLY A N 1
ATOM 2794 C CA . GLY A 1 362 ? 4.148 23.453 16.031 1 98.06 362 GLY A CA 1
ATOM 2795 C C . GLY A 1 362 ? 4.855 22.484 15.102 1 98.06 362 GLY A C 1
ATOM 2796 O O . GLY A 1 362 ? 4.324 22.125 14.047 1 98.06 362 GLY A O 1
ATOM 2797 N N . LEU A 1 363 ? 6.105 22.156 15.461 1 97.44 363 LEU A N 1
ATOM 2798 C CA . LEU A 1 363 ? 6.922 21.25 14.664 1 97.44 363 LEU A CA 1
ATOM 2799 C C . LEU A 1 363 ? 7.773 20.359 15.562 1 97.44 363 LEU A C 1
ATOM 2801 O O . LEU A 1 363 ? 8.359 20.828 16.531 1 97.44 363 LEU A O 1
ATOM 2805 N N . ARG A 1 364 ? 7.742 19.156 15.258 1 95.44 364 ARG A N 1
ATOM 2806 C CA . ARG A 1 364 ? 8.578 18.203 15.984 1 95.44 364 ARG A CA 1
ATOM 2807 C C . ARG A 1 364 ? 9.383 17.328 15.023 1 95.44 364 ARG A C 1
ATOM 2809 O O . ARG A 1 364 ? 8.945 17.078 13.898 1 95.44 364 ARG A O 1
ATOM 2816 N N . CYS A 1 365 ? 10.508 16.938 15.43 1 92.12 365 CYS A N 1
ATOM 2817 C CA . CYS A 1 365 ? 11.344 16 14.695 1 92.12 365 CYS A CA 1
ATOM 2818 C C . CYS A 1 365 ? 11.438 14.672 15.422 1 92.12 365 CYS A C 1
ATOM 2820 O O . CYS A 1 365 ? 11.602 14.633 16.641 1 92.12 365 CYS A O 1
ATOM 2822 N N . VAL A 1 366 ? 11.234 13.633 14.75 1 91.5 366 VAL A N 1
ATOM 2823 C CA . VAL A 1 366 ? 11.328 12.281 15.297 1 91.5 366 VAL A CA 1
ATOM 2824 C C . VAL A 1 366 ? 12.438 11.516 14.578 1 91.5 366 VAL A C 1
ATOM 2826 O O . VAL A 1 366 ? 12.391 11.336 13.359 1 91.5 366 VAL A O 1
ATOM 2829 N N . THR A 1 367 ? 13.422 11.164 15.328 1 87.5 367 THR A N 1
ATOM 2830 C CA . THR A 1 367 ? 14.57 10.469 14.75 1 87.5 367 THR A CA 1
ATOM 2831 C C . THR A 1 367 ? 14.828 9.148 15.477 1 87.5 367 THR A C 1
ATOM 2833 O O . THR A 1 367 ? 14.844 9.109 16.703 1 87.5 367 THR A O 1
ATOM 2836 N N . ARG A 1 368 ? 14.859 8.133 14.719 1 85.69 368 ARG A N 1
ATOM 2837 C CA . ARG A 1 368 ? 15.234 6.855 15.312 1 85.69 368 ARG A CA 1
ATOM 2838 C C . ARG A 1 368 ? 16.734 6.809 15.602 1 85.69 368 ARG A C 1
ATOM 2840 O O . ARG A 1 368 ? 17.547 7.102 14.727 1 85.69 368 ARG A O 1
ATOM 2847 N N . MET A 1 369 ? 16.844 6.488 16.969 1 75.88 369 MET A N 1
ATOM 2848 C CA . MET A 1 369 ? 18.25 6.398 17.375 1 75.88 369 MET A CA 1
ATOM 2849 C C . MET A 1 369 ? 18.75 4.957 17.312 1 75.88 369 MET A C 1
ATOM 2851 O O . MET A 1 369 ? 17.984 4.023 17.578 1 75.88 369 MET A O 1
ATOM 2855 N N . GLY A 1 370 ? 19.891 4.703 16.859 1 63.59 370 GLY A N 1
ATOM 2856 C CA . GLY A 1 370 ? 20.516 3.389 16.891 1 63.59 370 GLY A CA 1
ATOM 2857 C C . GLY A 1 370 ? 20.562 2.723 15.531 1 63.59 370 GLY A C 1
ATOM 2858 O O . GLY A 1 370 ? 19.781 3.053 14.633 1 63.59 370 GLY A O 1
ATOM 2859 N N . THR A 1 371 ? 21.562 2.422 15.086 1 56.31 371 THR A N 1
ATOM 2860 C CA . THR A 1 371 ? 21.891 1.871 13.781 1 56.31 371 THR A CA 1
ATOM 2861 C C . THR A 1 371 ? 21.375 0.443 13.648 1 56.31 371 THR A C 1
ATOM 2863 O O . THR A 1 371 ? 21.344 -0.115 12.547 1 56.31 371 THR A O 1
ATOM 2866 N N . ARG A 1 372 ? 21.156 -0.235 14.836 1 52.47 372 ARG A N 1
ATOM 2867 C CA . ARG A 1 372 ? 20.984 -1.675 14.68 1 52.47 372 ARG A CA 1
ATOM 2868 C C . ARG A 1 372 ? 19.547 -2.016 14.32 1 52.47 372 ARG A C 1
ATOM 2870 O O . ARG A 1 372 ? 18.609 -1.344 14.773 1 52.47 372 ARG A O 1
ATOM 2877 N N . GLU A 1 373 ? 19.375 -2.807 13.148 1 51.31 373 GLU A N 1
ATOM 2878 C CA . GLU A 1 373 ? 18.109 -3.451 12.828 1 51.31 373 GLU A CA 1
ATOM 2879 C C . GLU A 1 373 ? 17.438 -3.982 14.094 1 51.31 373 GLU A C 1
ATOM 2881 O O . GLU A 1 373 ? 18.094 -4.539 14.969 1 51.31 373 GLU A O 1
ATOM 2886 N N . ALA A 1 374 ? 16.406 -3.422 14.516 1 49.19 374 ALA A N 1
ATOM 2887 C CA . ALA A 1 374 ? 15.68 -3.832 15.711 1 49.19 374 ALA A CA 1
ATOM 2888 C C . ALA A 1 374 ? 15.562 -5.352 15.789 1 49.19 374 ALA A C 1
ATOM 2890 O O . ALA A 1 374 ? 14.75 -5.879 16.562 1 49.19 374 ALA A O 1
ATOM 2891 N N . VAL A 1 375 ? 16 -6.168 14.82 1 43.56 375 VAL A N 1
ATOM 2892 C CA . VAL A 1 375 ? 15.594 -7.555 15.023 1 43.56 375 VAL A CA 1
ATOM 2893 C C . VAL A 1 375 ? 15.602 -7.879 16.516 1 43.56 375 VAL A C 1
ATOM 2895 O O . VAL A 1 375 ? 14.602 -8.359 17.062 1 43.56 375 VAL A O 1
ATOM 2898 N N . ALA A 1 376 ? 16.75 -8.781 16.922 1 39.41 376 ALA A N 1
ATOM 2899 C CA . ALA A 1 376 ? 16.75 -9.648 18.094 1 39.41 376 ALA A CA 1
ATOM 2900 C C . ALA A 1 376 ? 16.688 -8.836 19.391 1 39.41 376 ALA A C 1
ATOM 2902 O O . ALA A 1 376 ? 16.266 -9.344 20.438 1 39.41 376 ALA A O 1
ATOM 2903 N N . SER A 1 377 ? 17.656 -7.949 19.562 1 38.62 377 SER A N 1
ATOM 2904 C CA . SER A 1 377 ? 17.828 -7.539 20.953 1 38.62 377 SER A CA 1
ATOM 2905 C C . SER A 1 377 ? 16.766 -6.52 21.359 1 38.62 377 SER A C 1
ATOM 2907 O O . SER A 1 377 ? 16.312 -5.73 20.531 1 38.62 377 SER A O 1
ATOM 2909 N N . GLU A 1 378 ? 16.062 -6.812 22.344 1 41.81 378 GLU A N 1
ATOM 2910 C CA . GLU A 1 378 ? 15.203 -6.031 23.234 1 41.81 378 GLU A CA 1
ATOM 2911 C C . GLU A 1 378 ? 15.648 -4.574 23.281 1 41.81 378 GLU A C 1
ATOM 2913 O O . GLU A 1 378 ? 15.289 -3.844 24.219 1 41.81 378 GLU A O 1
ATOM 2918 N N . GLU A 1 379 ? 16.703 -4.336 22.594 1 48.75 379 GLU A N 1
ATOM 2919 C CA . GLU A 1 379 ? 17.078 -2.971 22.953 1 48.75 379 GLU A CA 1
ATOM 2920 C C . GLU A 1 379 ? 16.047 -1.964 22.438 1 48.75 379 GLU A C 1
ATOM 2922 O O . GLU A 1 379 ? 15.57 -2.082 21.312 1 48.75 379 GLU A O 1
ATOM 2927 N N . GLU A 1 380 ? 15.414 -1.325 23.266 1 55.62 380 GLU A N 1
ATOM 2928 C CA . GLU A 1 380 ? 14.367 -0.308 23.25 1 55.62 380 GLU A CA 1
ATOM 2929 C C . GLU A 1 380 ? 14.57 0.671 22.109 1 55.62 380 GLU A C 1
ATOM 2931 O O . GLU A 1 380 ? 15.625 1.298 21.984 1 55.62 380 GLU A O 1
ATOM 2936 N N . VAL A 1 381 ? 14.148 0.283 20.891 1 62.59 381 VAL A N 1
ATOM 2937 C CA . VAL A 1 381 ? 14.117 1.295 19.844 1 62.59 381 VAL A CA 1
ATOM 2938 C C . VAL A 1 381 ? 13.828 2.664 20.453 1 62.59 381 VAL A C 1
ATOM 2940 O O . VAL A 1 381 ? 12.812 2.848 21.125 1 62.59 381 VAL A O 1
ATOM 2943 N N . LEU A 1 382 ? 14.914 3.463 20.547 1 72.81 382 LEU A N 1
ATOM 2944 C CA . LEU A 1 382 ? 14.766 4.797 21.125 1 72.81 382 LEU A CA 1
ATOM 2945 C C . LEU A 1 382 ? 14.438 5.82 20.047 1 72.81 382 LEU A C 1
ATOM 2947 O O . LEU A 1 382 ? 15.195 5.984 19.078 1 72.81 382 LEU A O 1
ATOM 2951 N N . LEU A 1 383 ? 13.219 6.133 19.922 1 83.38 383 LEU A N 1
ATOM 2952 C CA . LEU A 1 383 ? 12.828 7.281 19.125 1 83.38 383 LEU A CA 1
ATOM 2953 C C . LEU A 1 383 ? 13.062 8.586 19.875 1 83.38 383 LEU A C 1
ATOM 2955 O O . LEU A 1 383 ? 12.516 8.773 20.969 1 83.38 383 LEU A O 1
ATOM 2959 N N . GLU A 1 384 ? 14.031 9.305 19.391 1 85.81 384 GLU A N 1
ATOM 2960 C CA . GLU A 1 384 ? 14.234 10.641 19.938 1 85.81 384 GLU A CA 1
ATOM 2961 C C . GLU A 1 384 ? 13.258 11.641 19.344 1 85.81 384 GLU A C 1
ATOM 2963 O O . GLU A 1 384 ? 13.188 11.797 18.125 1 85.81 384 GLU A O 1
ATOM 2968 N N . GLN A 1 385 ? 12.547 12.266 20.266 1 89.62 385 GLN A N 1
ATOM 2969 C CA . GLN A 1 385 ? 11.609 13.305 19.844 1 89.62 385 GLN A CA 1
ATOM 2970 C C . GLN A 1 385 ? 12.055 14.68 20.328 1 89.62 385 GLN A C 1
ATOM 2972 O O . GLN A 1 385 ? 12.305 14.867 21.516 1 89.62 385 GLN A O 1
ATOM 2977 N N . ARG A 1 386 ? 12.219 15.562 19.359 1 90.25 386 ARG A N 1
ATOM 2978 C CA . ARG A 1 386 ? 12.609 16.938 19.688 1 90.25 386 ARG A CA 1
ATOM 2979 C C . ARG A 1 386 ? 11.602 17.938 19.125 1 90.25 386 ARG A C 1
ATOM 2981 O O . ARG A 1 386 ? 11.352 17.969 17.922 1 90.25 386 ARG A O 1
ATOM 2988 N N . VAL A 1 387 ? 11.094 18.734 20.047 1 93.44 387 VAL A N 1
ATOM 2989 C CA . VAL A 1 387 ? 10.172 19.781 19.609 1 93.44 387 VAL A CA 1
ATOM 2990 C C . VAL A 1 387 ? 10.961 21 19.156 1 93.44 387 VAL A C 1
ATOM 2992 O O . VAL A 1 387 ? 11.734 21.562 19.938 1 93.44 387 VAL A O 1
ATOM 2995 N N . LEU A 1 388 ? 10.797 21.359 17.953 1 94.06 388 LEU A N 1
ATOM 2996 C CA . LEU A 1 388 ? 11.508 22.5 17.391 1 94.06 388 LEU A CA 1
ATOM 2997 C C . LEU A 1 388 ? 10.688 23.781 17.531 1 94.06 388 LEU A C 1
ATOM 2999 O O . LEU A 1 388 ? 11.242 24.875 17.594 1 94.06 388 LEU A O 1
ATOM 3003 N N . LEU A 1 389 ? 9.422 23.672 17.391 1 96.88 389 LEU A N 1
ATOM 3004 C CA . LEU A 1 389 ? 8.461 24.75 17.516 1 96.88 389 LEU A CA 1
ATOM 3005 C C . LEU A 1 389 ? 7.23 24.297 18.297 1 96.88 389 LEU A C 1
ATOM 3007 O O . LEU A 1 389 ? 6.57 23.328 17.922 1 96.88 389 LEU A O 1
ATOM 3011 N N . MET A 1 390 ? 6.996 24.969 19.391 1 96.5 390 MET A N 1
ATOM 3012 C CA . MET A 1 390 ? 5.82 24.609 20.188 1 96.5 390 MET A CA 1
ATOM 3013 C C . MET A 1 390 ? 4.559 25.219 19.594 1 96.5 390 MET A C 1
ATOM 3015 O O . MET A 1 390 ? 4.574 26.359 19.141 1 96.5 390 MET A O 1
ATOM 3019 N N . PRO A 1 391 ? 3.518 24.422 19.547 1 97.44 391 PRO A N 1
ATOM 3020 C CA . PRO A 1 391 ? 2.254 25 19.094 1 97.44 391 PRO A CA 1
ATOM 3021 C C . PRO A 1 391 ? 1.701 26.047 20.047 1 97.44 391 PRO A C 1
ATOM 3023 O O . PRO A 1 391 ? 1.924 25.969 21.266 1 97.44 391 PRO A O 1
ATOM 3026 N N . LYS A 1 392 ? 1.033 27 19.531 1 97.25 392 LYS A N 1
ATOM 3027 C CA . LYS A 1 392 ? 0.346 28 20.344 1 97.25 392 LYS A CA 1
ATOM 3028 C C . LYS A 1 392 ? -1.13 27.656 20.5 1 97.25 392 LYS A C 1
ATOM 3030 O O . LYS A 1 392 ? -1.824 27.375 19.531 1 97.25 392 LYS A O 1
ATOM 3035 N N . VAL A 1 393 ? -1.575 27.625 21.75 1 96.44 393 VAL A N 1
ATOM 3036 C CA . VAL A 1 393 ? -2.936 27.172 22.031 1 96.44 393 VAL A CA 1
ATOM 3037 C C . VAL A 1 393 ? -3.693 28.266 22.781 1 96.44 393 VAL A C 1
ATOM 3039 O O . VAL A 1 393 ? -3.084 29.188 23.344 1 96.44 393 VAL A O 1
ATOM 3042 N N . VAL A 1 394 ? -5 28.219 22.672 1 95.38 394 VAL A N 1
ATOM 3043 C CA . VAL A 1 394 ? -5.902 29.062 23.438 1 95.38 394 VAL A CA 1
ATOM 3044 C C . VAL A 1 394 ? -6.66 28.219 24.453 1 95.38 394 VAL A C 1
ATOM 3046 O O . VAL A 1 394 ? -7.188 27.156 24.125 1 95.38 394 VAL A O 1
ATOM 3049 N N . LEU A 1 395 ? -6.699 28.672 25.641 1 93.06 395 LEU A N 1
ATOM 3050 C CA . LEU A 1 395 ? -7.32 27.922 26.719 1 93.06 395 LEU A CA 1
ATOM 3051 C C . LEU A 1 395 ? -8.734 28.422 26.984 1 93.06 395 LEU A C 1
ATOM 3053 O O . LEU A 1 395 ? -9.117 29.484 26.516 1 93.06 395 LEU A O 1
ATOM 3057 N N . GLU A 1 396 ? -9.469 27.656 27.688 1 89.19 396 GLU A N 1
ATOM 3058 C CA . GLU A 1 396 ? -10.836 28.031 28.047 1 89.19 396 GLU A CA 1
ATOM 3059 C C . GLU A 1 396 ? -10.852 29.281 28.938 1 89.19 396 GLU A C 1
ATOM 3061 O O . GLU A 1 396 ? -11.828 30.031 28.938 1 89.19 396 GLU A O 1
ATOM 3066 N N . SER A 1 397 ? -9.812 29.5 29.641 1 87.38 397 SER A N 1
ATOM 3067 C CA . SER A 1 397 ? -9.695 30.641 30.531 1 87.38 397 SER A CA 1
ATOM 3068 C C . SER A 1 397 ? -9.719 31.953 29.766 1 87.38 397 SER A C 1
ATOM 3070 O O . SER A 1 397 ? -9.898 33.031 30.344 1 87.38 397 SER A O 1
ATOM 3072 N N . VAL A 1 398 ? -9.562 31.859 28.484 1 87.19 398 VAL A N 1
ATOM 3073 C CA . VAL A 1 398 ? -9.555 33.062 27.656 1 87.19 398 VAL A CA 1
ATOM 3074 C C . VAL A 1 398 ? -10.898 33.781 27.766 1 87.19 398 VAL A C 1
ATOM 3076 O O . VAL A 1 398 ? -10.961 35 27.656 1 87.19 398 VAL A O 1
ATOM 3079 N N . LEU A 1 399 ? -11.953 33.031 28 1 84.94 399 LEU A N 1
ATOM 3080 C CA . LEU A 1 399 ? -13.281 33.625 28.125 1 84.94 399 LEU A CA 1
ATOM 3081 C C . LEU A 1 399 ? -13.328 34.625 29.281 1 84.94 399 LEU A C 1
ATOM 3083 O O . LEU A 1 399 ? -13.953 35.688 29.172 1 84.94 399 LEU A O 1
ATOM 3087 N N . ASP A 1 400 ? -12.648 34.219 30.328 1 83.69 400 ASP A N 1
ATOM 3088 C CA . ASP A 1 400 ? -12.594 35.094 31.484 1 83.69 400 ASP A CA 1
ATOM 3089 C C . ASP A 1 400 ? -11.82 36.375 31.172 1 83.69 400 ASP A C 1
ATOM 3091 O O . ASP A 1 400 ? -12.148 37.438 31.688 1 83.69 400 ASP A O 1
ATOM 3095 N N . ILE A 1 401 ? -10.867 36.281 30.359 1 81.06 401 ILE A N 1
ATOM 3096 C CA . ILE A 1 401 ? -10.023 37.406 30 1 81.06 401 ILE A CA 1
ATOM 3097 C C . ILE A 1 401 ? -10.789 38.344 29.078 1 81.06 401 ILE A C 1
ATOM 3099 O O . ILE A 1 401 ? -10.672 39.562 29.203 1 81.06 401 ILE A O 1
ATOM 3103 N N . LEU A 1 402 ? -11.602 37.812 28.266 1 82.06 402 LEU A N 1
ATOM 3104 C CA . LEU A 1 402 ? -12.305 38.625 27.281 1 82.06 402 LEU A CA 1
ATOM 3105 C C . LEU A 1 402 ? -13.523 39.281 27.891 1 82.06 402 LEU A C 1
ATOM 3107 O O . LEU A 1 402 ? -13.969 40.344 27.422 1 82.06 402 LEU A O 1
ATOM 3111 N N . ASP A 1 403 ? -14.086 38.75 28.969 1 80.12 403 ASP A N 1
ATOM 3112 C CA . ASP A 1 403 ? -15.258 39.312 29.609 1 80.12 403 ASP A CA 1
ATOM 3113 C C . ASP A 1 403 ? -14.867 40.406 30.609 1 80.12 403 ASP A C 1
ATOM 3115 O O . ASP A 1 403 ? -15.727 41.094 31.141 1 80.12 403 ASP A O 1
ATOM 3119 N N . ARG A 1 404 ? -13.641 40.656 30.906 1 70.44 404 ARG A N 1
ATOM 3120 C CA . ARG A 1 404 ? -13.195 41.75 31.75 1 70.44 404 ARG A CA 1
ATOM 3121 C C . ARG A 1 404 ? -13.102 43.062 30.953 1 70.44 404 ARG A C 1
ATOM 3123 O O . ARG A 1 404 ? -12.789 43.031 29.766 1 70.44 404 ARG A O 1
ATOM 3130 N N . MET B 1 1 ? 30.312 -32.281 41.469 1 48.66 1 MET B N 1
ATOM 3131 C CA . MET B 1 1 ? 30.938 -31.031 41.906 1 48.66 1 MET B CA 1
ATOM 3132 C C . MET B 1 1 ? 32.25 -30.797 41.188 1 48.66 1 MET B C 1
ATOM 3134 O O . MET B 1 1 ? 32.594 -29.672 40.875 1 48.66 1 MET B O 1
ATOM 3138 N N . GLY B 1 2 ? 32.938 -31.875 40.938 1 56.84 2 GLY B N 1
ATOM 3139 C CA . GLY B 1 2 ? 34.281 -31.828 40.312 1 56.84 2 GLY B CA 1
ATOM 3140 C C . GLY B 1 2 ? 34.219 -31.5 38.844 1 56.84 2 GLY B C 1
ATOM 3141 O O . GLY B 1 2 ? 35.094 -30.781 38.312 1 56.84 2 GLY B O 1
ATOM 3142 N N . ARG B 1 3 ? 33.312 -32.062 37.969 1 59.03 3 ARG B N 1
ATOM 3143 C CA . ARG B 1 3 ? 33.219 -31.859 36.531 1 59.03 3 ARG B CA 1
ATOM 3144 C C . ARG B 1 3 ? 32.875 -30.406 36.219 1 59.03 3 ARG B C 1
ATOM 3146 O O . ARG B 1 3 ? 33.375 -29.859 35.25 1 59.03 3 ARG B O 1
ATOM 3153 N N . ASP B 1 4 ? 32.062 -29.875 37.062 1 58.81 4 ASP B N 1
ATOM 3154 C CA . ASP B 1 4 ? 31.625 -28.5 36.844 1 58.81 4 ASP B CA 1
ATOM 3155 C C . ASP B 1 4 ? 32.75 -27.516 37.094 1 58.81 4 ASP B C 1
ATOM 3157 O O . ASP B 1 4 ? 32.875 -26.484 36.406 1 58.81 4 ASP B O 1
ATOM 3161 N N . ALA B 1 5 ? 33.719 -27.906 37.938 1 62.5 5 ALA B N 1
ATOM 3162 C CA . ALA B 1 5 ? 34.844 -27.047 38.25 1 62.5 5 ALA B CA 1
ATOM 3163 C C . ALA B 1 5 ? 35.875 -27.062 37.094 1 62.5 5 ALA B C 1
ATOM 3165 O O . ALA B 1 5 ? 36.438 -26.031 36.75 1 62.5 5 ALA B O 1
ATOM 3166 N N . ASP B 1 6 ? 35.969 -28.297 36.562 1 61.53 6 ASP B N 1
ATOM 3167 C CA . ASP B 1 6 ? 36.906 -28.438 35.438 1 61.53 6 ASP B CA 1
ATOM 3168 C C . ASP B 1 6 ? 36.375 -27.672 34.219 1 61.53 6 ASP B C 1
ATOM 3170 O O . ASP B 1 6 ? 37.188 -27.047 33.5 1 61.53 6 ASP B O 1
ATOM 3174 N N . GLU B 1 7 ? 35.125 -27.688 34.125 1 63.09 7 GLU B N 1
ATOM 3175 C CA . GLU B 1 7 ? 34.531 -26.984 33 1 63.09 7 GLU B CA 1
ATOM 3176 C C . GLU B 1 7 ? 34.594 -25.484 33.188 1 63.09 7 GLU B C 1
ATOM 3178 O O . GLU B 1 7 ? 34.844 -24.734 32.219 1 63.09 7 GLU B O 1
ATOM 3183 N N . LEU B 1 8 ? 34.5 -25.078 34.344 1 67.19 8 LEU B N 1
ATOM 3184 C CA . LEU B 1 8 ? 34.656 -23.656 34.688 1 67.19 8 LEU B CA 1
ATOM 3185 C C . LEU B 1 8 ? 36.062 -23.172 34.438 1 67.19 8 LEU B C 1
ATOM 3187 O O . LEU B 1 8 ? 36.281 -22.078 33.938 1 67.19 8 LEU B O 1
ATOM 3191 N N . ALA B 1 9 ? 36.938 -24.031 34.781 1 70.75 9 ALA B N 1
ATOM 3192 C CA . ALA B 1 9 ? 38.344 -23.672 34.625 1 70.75 9 ALA B CA 1
ATOM 3193 C C . ALA B 1 9 ? 38.688 -23.578 33.125 1 70.75 9 ALA B C 1
ATOM 3195 O O . ALA B 1 9 ? 39.406 -22.656 32.719 1 70.75 9 ALA B O 1
ATOM 3196 N N . ARG B 1 10 ? 38.156 -24.406 32.406 1 70.12 10 ARG B N 1
ATOM 3197 C CA . ARG B 1 10 ? 38.406 -24.406 30.953 1 70.12 10 ARG B CA 1
ATOM 3198 C C . ARG B 1 10 ? 37.781 -23.172 30.297 1 70.12 10 ARG B C 1
ATOM 3200 O O . ARG B 1 10 ? 38.375 -22.578 29.406 1 70.12 10 ARG B O 1
ATOM 3207 N N . LEU B 1 11 ? 36.656 -22.828 30.812 1 66.94 11 LEU B N 1
ATOM 3208 C CA . LEU B 1 11 ? 35.969 -21.672 30.234 1 66.94 11 LEU B CA 1
ATOM 3209 C C . LEU B 1 11 ? 36.656 -20.375 30.625 1 66.94 11 LEU B C 1
ATOM 3211 O O . LEU B 1 11 ? 36.75 -19.453 29.812 1 66.94 11 LEU B O 1
ATOM 3215 N N . HIS B 1 12 ? 37.25 -20.391 31.781 1 73.38 12 HIS B N 1
ATOM 3216 C CA . HIS B 1 12 ? 38.031 -19.234 32.219 1 73.38 12 HIS B CA 1
ATOM 3217 C C . HIS B 1 12 ? 39.312 -19.094 31.375 1 73.38 12 HIS B C 1
ATOM 3219 O O . HIS B 1 12 ? 39.688 -17.969 31 1 73.38 12 HIS B O 1
ATOM 3225 N N . GLU B 1 13 ? 39.844 -20.312 31.125 1 67.12 13 GLU B N 1
ATOM 3226 C CA . GLU B 1 13 ? 41.062 -20.281 30.312 1 67.12 13 GLU B CA 1
ATOM 3227 C C . GLU B 1 13 ? 40.75 -19.859 28.875 1 67.12 13 GLU B C 1
ATOM 3229 O O . GLU B 1 13 ? 41.531 -19.078 28.281 1 67.12 13 GLU B O 1
ATOM 3234 N N . ARG B 1 14 ? 39.688 -20.234 28.391 1 70.31 14 ARG B N 1
ATOM 3235 C CA . ARG B 1 14 ? 39.281 -19.859 27.047 1 70.31 14 ARG B CA 1
ATOM 3236 C C . ARG B 1 14 ? 38.938 -18.375 26.984 1 70.31 14 ARG B C 1
ATOM 3238 O O . ARG B 1 14 ? 39.281 -17.703 26.016 1 70.31 14 ARG B O 1
ATOM 3245 N N . ASN B 1 15 ? 38.344 -17.891 28 1 68.19 15 ASN B N 1
ATOM 3246 C CA . ASN B 1 15 ? 38.031 -16.469 28.094 1 68.19 15 ASN B CA 1
ATOM 3247 C C . ASN B 1 15 ? 39.312 -15.625 28.141 1 68.19 15 ASN B C 1
ATOM 3249 O O . ASN B 1 15 ? 39.375 -14.57 27.5 1 68.19 15 ASN B O 1
ATOM 3253 N N . ARG B 1 16 ? 40.219 -16.172 28.844 1 71.69 16 ARG B N 1
ATOM 3254 C CA . ARG B 1 16 ? 41.469 -15.445 28.953 1 71.69 16 ARG B CA 1
ATOM 3255 C C . ARG B 1 16 ? 42.219 -15.406 27.625 1 71.69 16 ARG B C 1
ATOM 3257 O O . ARG B 1 16 ? 42.75 -14.375 27.234 1 71.69 16 ARG B O 1
ATOM 3264 N N . LEU B 1 17 ? 42.062 -16.516 26.891 1 70.88 17 LEU B N 1
ATOM 3265 C CA . LEU B 1 17 ? 42.719 -16.609 25.594 1 70.88 17 LEU B CA 1
ATOM 3266 C C . LEU B 1 17 ? 42 -15.719 24.562 1 70.88 17 LEU B C 1
ATOM 3268 O O . LEU B 1 17 ? 42.688 -15.062 23.75 1 70.88 17 LEU B O 1
ATOM 3272 N N . LEU B 1 18 ? 40.781 -15.625 24.703 1 71.06 18 LEU B N 1
ATOM 3273 C CA . LEU B 1 18 ? 40 -14.805 23.766 1 71.06 18 LEU B CA 1
ATOM 3274 C C . LEU B 1 18 ? 40.219 -13.32 24.047 1 71.06 18 LEU B C 1
ATOM 3276 O O . LEU B 1 18 ? 40.344 -12.523 23.109 1 71.06 18 LEU B O 1
ATOM 3280 N N . GLU B 1 19 ? 40.375 -12.977 25.281 1 73.69 19 GLU B N 1
ATOM 3281 C CA . GLU B 1 19 ? 40.625 -11.594 25.656 1 73.69 19 GLU B CA 1
ATOM 3282 C C . GLU B 1 19 ? 42.031 -11.156 25.188 1 73.69 19 GLU B C 1
ATOM 3284 O O . GLU B 1 19 ? 42.219 -10.031 24.719 1 73.69 19 GLU B O 1
ATOM 3289 N N . ARG B 1 20 ? 42.938 -12.078 25.25 1 72.88 20 ARG B N 1
ATOM 3290 C CA . ARG B 1 20 ? 44.281 -11.789 24.797 1 72.88 20 ARG B CA 1
ATOM 3291 C C . ARG B 1 20 ? 44.312 -11.633 23.281 1 72.88 20 ARG B C 1
ATOM 3293 O O . ARG B 1 20 ? 44.969 -10.727 22.75 1 72.88 20 ARG B O 1
ATOM 3300 N N . SER B 1 21 ? 43.594 -12.492 22.672 1 71.75 21 SER B N 1
ATOM 3301 C CA . SER B 1 21 ? 43.531 -12.445 21.219 1 71.75 21 SER B CA 1
ATOM 3302 C C . SER B 1 21 ? 42.844 -11.18 20.734 1 71.75 21 SER B C 1
ATOM 3304 O O . SER B 1 21 ? 43.25 -10.602 19.719 1 71.75 21 SER B O 1
ATOM 3306 N N . LEU B 1 22 ? 41.938 -10.688 21.438 1 69.69 22 LEU B N 1
ATOM 3307 C CA . LEU B 1 22 ? 41.25 -9.453 21.094 1 69.69 22 LEU B CA 1
ATOM 3308 C C . LEU B 1 22 ? 42.125 -8.242 21.328 1 69.69 22 LEU B C 1
ATOM 3310 O O . LEU B 1 22 ? 42.156 -7.312 20.516 1 69.69 22 LEU B O 1
ATOM 3314 N N . ARG B 1 23 ? 42.844 -8.203 22.359 1 73 23 ARG B N 1
ATOM 3315 C CA . ARG B 1 23 ? 43.812 -7.137 22.625 1 73 23 ARG B CA 1
ATOM 3316 C C . ARG B 1 23 ? 44.875 -7.074 21.547 1 73 23 ARG B C 1
ATOM 3318 O O . ARG B 1 23 ? 45.25 -5.988 21.109 1 73 23 ARG B O 1
ATOM 3325 N N . ASP B 1 24 ? 45.281 -8.266 21.156 1 72.19 24 ASP B N 1
ATOM 3326 C CA . ASP B 1 24 ? 46.281 -8.344 20.109 1 72.19 24 ASP B CA 1
ATOM 3327 C C . ASP B 1 24 ? 45.75 -7.836 18.781 1 72.19 24 ASP B C 1
ATOM 3329 O O . ASP B 1 24 ? 46.438 -7.133 18.031 1 72.19 24 ASP B O 1
ATOM 3333 N N . ALA B 1 25 ? 44.5 -8.094 18.562 1 67.75 25 ALA B N 1
ATOM 3334 C CA . ALA B 1 25 ? 43.875 -7.652 17.328 1 67.75 25 ALA B CA 1
ATOM 3335 C C . ALA B 1 25 ? 43.625 -6.145 17.328 1 67.75 25 ALA B C 1
ATOM 3337 O O . ALA B 1 25 ? 43.844 -5.473 16.312 1 67.75 25 ALA B O 1
ATOM 3338 N N . ARG B 1 26 ? 43.344 -5.602 18.438 1 70.81 26 ARG B N 1
ATOM 3339 C CA . ARG B 1 26 ? 43.125 -4.164 18.594 1 70.81 26 ARG B CA 1
ATOM 3340 C C . ARG B 1 26 ? 44.469 -3.408 18.484 1 70.81 26 ARG B C 1
ATOM 3342 O O . ARG B 1 26 ? 44.5 -2.34 17.875 1 70.81 26 ARG B O 1
ATOM 3349 N N . ASP B 1 27 ? 45.438 -3.998 19.016 1 73.38 27 ASP B N 1
ATOM 3350 C CA . ASP B 1 27 ? 46.781 -3.402 18.906 1 73.38 27 ASP B CA 1
ATOM 3351 C C . ASP B 1 27 ? 47.281 -3.436 17.469 1 73.38 27 ASP B C 1
ATOM 3353 O O . ASP B 1 27 ? 47.875 -2.467 16.984 1 73.38 27 ASP B O 1
ATOM 3357 N N . SER B 1 28 ? 46.938 -4.5 16.828 1 72.56 28 SER B N 1
ATOM 3358 C CA . SER B 1 28 ? 47.312 -4.617 15.414 1 72.56 28 SER B CA 1
ATOM 3359 C C . SER B 1 28 ? 46.531 -3.613 14.562 1 72.56 28 SER B C 1
ATOM 3361 O O . SER B 1 28 ? 47.094 -3.021 13.633 1 72.56 28 SER B O 1
ATOM 3363 N N . LEU B 1 29 ? 45.375 -3.328 14.922 1 69.94 29 LEU B N 1
ATOM 3364 C CA . LEU B 1 29 ? 44.562 -2.34 14.234 1 69.94 29 LEU B CA 1
ATOM 3365 C C . LEU B 1 29 ? 45.094 -0.932 14.453 1 69.94 29 LEU B C 1
ATOM 3367 O O . LEU B 1 29 ? 45.156 -0.132 13.516 1 69.94 29 LEU B O 1
ATOM 3371 N N . LYS B 1 30 ? 45.469 -0.575 15.562 1 74 30 LYS B N 1
ATOM 3372 C CA . LYS B 1 30 ? 46.062 0.719 15.883 1 74 30 LYS B CA 1
ATOM 3373 C C . LYS B 1 30 ? 47.375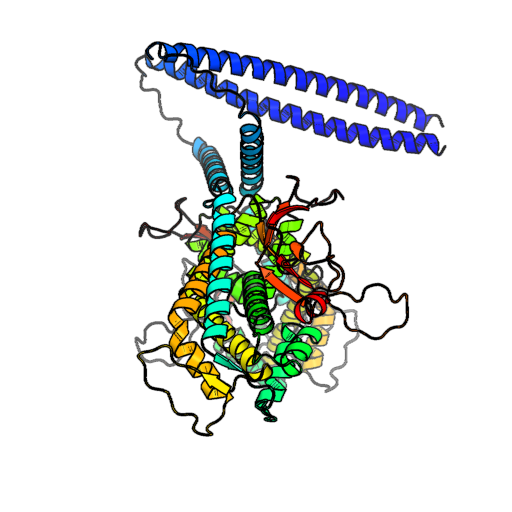 0.924 15.133 1 74 30 LYS B C 1
ATOM 3375 O O . LYS B 1 30 ? 47.656 2.018 14.625 1 74 30 LYS B O 1
ATOM 3380 N N . LEU B 1 31 ? 48.094 -0.136 15.016 1 72.44 31 LEU B N 1
ATOM 3381 C CA . LEU B 1 31 ? 49.344 -0.069 14.305 1 72.44 31 LEU B CA 1
ATOM 3382 C C . LEU B 1 31 ? 49.125 0.153 12.812 1 72.44 31 LEU B C 1
ATOM 3384 O O . LEU B 1 31 ? 49.844 0.937 12.188 1 72.44 31 LEU B O 1
ATOM 3388 N N . LYS B 1 32 ? 48.156 -0.407 12.328 1 67.31 32 LYS B N 1
ATOM 3389 C CA . LYS B 1 32 ? 47.875 -0.251 10.906 1 67.31 32 LYS B CA 1
ATOM 3390 C C . LYS B 1 32 ? 47.281 1.115 10.609 1 67.31 32 LYS B C 1
ATOM 3392 O O . LYS B 1 32 ? 47.562 1.72 9.578 1 67.31 32 LYS B O 1
ATOM 3397 N N . ASP B 1 33 ? 46.594 1.665 11.531 1 70.5 33 ASP B N 1
ATOM 3398 C CA . ASP B 1 33 ? 46.062 3.029 11.445 1 70.5 33 ASP B CA 1
ATOM 3399 C C . ASP B 1 33 ? 47.219 4.043 11.461 1 70.5 33 ASP B C 1
ATOM 3401 O O . ASP B 1 33 ? 47.219 5.016 10.703 1 70.5 33 ASP B O 1
ATOM 3405 N N . ALA B 1 34 ? 48.031 3.828 12.289 1 71.69 34 ALA B N 1
ATOM 3406 C CA . ALA B 1 34 ? 49.188 4.695 12.359 1 71.69 34 ALA B CA 1
ATOM 3407 C C . ALA B 1 34 ? 50 4.617 11.07 1 71.69 34 ALA B C 1
ATOM 3409 O O . ALA B 1 34 ? 50.531 5.633 10.602 1 71.69 34 ALA B O 1
ATOM 3410 N N . GLU B 1 35 ? 50.031 3.432 10.516 1 70.88 35 GLU B N 1
ATOM 3411 C CA . GLU B 1 35 ? 50.75 3.26 9.25 1 70.88 35 GLU B CA 1
ATOM 3412 C C . GLU B 1 35 ? 50 3.938 8.102 1 70.88 35 GLU B C 1
ATOM 3414 O O . GLU B 1 35 ? 50.625 4.555 7.23 1 70.88 35 GLU B O 1
ATOM 3419 N N . LEU B 1 36 ? 48.781 3.875 8.117 1 67.75 36 LEU B N 1
ATOM 3420 C CA . LEU B 1 36 ? 47.938 4.531 7.129 1 67.75 36 LEU B CA 1
ATOM 3421 C C . LEU B 1 36 ? 48.062 6.047 7.242 1 67.75 36 LEU B C 1
ATOM 3423 O O . LEU B 1 36 ? 48.125 6.746 6.23 1 67.75 36 LEU B O 1
ATOM 3427 N N . ASP B 1 37 ? 48.031 6.535 8.391 1 66.19 37 ASP B N 1
ATOM 3428 C CA . ASP B 1 37 ? 48.219 7.961 8.641 1 66.19 37 ASP B CA 1
ATOM 3429 C C . ASP B 1 37 ? 49.594 8.438 8.172 1 66.19 37 ASP B C 1
ATOM 3431 O O . ASP B 1 37 ? 49.719 9.508 7.582 1 66.19 37 ASP B O 1
ATOM 3435 N N . ARG B 1 38 ? 50.5 7.672 8.352 1 67.44 38 ARG B N 1
ATOM 3436 C CA . ARG B 1 38 ? 51.875 8 7.906 1 67.44 38 ARG B CA 1
ATOM 3437 C C . ARG B 1 38 ? 51.938 8.008 6.383 1 67.44 38 ARG B C 1
ATOM 3439 O O . ARG B 1 38 ? 52.594 8.883 5.797 1 67.44 38 ARG B O 1
ATOM 3446 N N . LEU B 1 39 ? 51.25 7.125 5.824 1 60.25 39 LEU B N 1
ATOM 3447 C CA . LEU B 1 39 ? 51.25 7.062 4.363 1 60.25 39 LEU B CA 1
ATOM 3448 C C . LEU B 1 39 ? 50.438 8.203 3.762 1 60.25 39 LEU B C 1
ATOM 3450 O O . LEU B 1 39 ? 50.844 8.773 2.736 1 60.25 39 LEU B O 1
ATOM 3454 N N . ARG B 1 40 ? 49.438 8.641 4.375 1 61.75 40 ARG B N 1
ATOM 3455 C CA . ARG B 1 40 ? 48.656 9.789 3.965 1 61.75 40 ARG B CA 1
ATOM 3456 C C . ARG B 1 40 ? 49.406 11.094 4.191 1 61.75 40 ARG B C 1
ATOM 3458 O O . ARG B 1 40 ? 49.344 12.008 3.365 1 61.75 40 ARG B O 1
ATOM 3465 N N . GLU B 1 41 ? 49.938 11.195 5.262 1 60.19 41 GLU B N 1
ATOM 3466 C CA . GLU B 1 41 ? 50.781 12.367 5.531 1 60.19 41 GLU B CA 1
ATOM 3467 C C . GLU B 1 41 ? 51.938 12.469 4.535 1 60.19 41 GLU B C 1
ATOM 3469 O O . GLU B 1 41 ? 52.281 13.562 4.09 1 60.19 41 GLU B O 1
ATOM 3474 N N . ARG B 1 42 ? 52.406 11.391 4.156 1 51.47 42 ARG B N 1
ATOM 3475 C CA . ARG B 1 42 ? 53.469 11.414 3.164 1 51.47 42 ARG B CA 1
ATOM 3476 C C . ARG B 1 42 ? 52.938 11.828 1.797 1 51.47 42 ARG B C 1
ATOM 3478 O O . ARG B 1 42 ? 53.625 12.492 1.026 1 51.47 42 ARG B O 1
ATOM 3485 N N . LYS B 1 43 ? 51.781 11.477 1.553 1 50.06 43 LYS B N 1
ATOM 3486 C CA . LYS B 1 43 ? 51.156 11.938 0.31 1 50.06 43 LYS B CA 1
ATOM 3487 C C . LYS B 1 43 ? 50.875 13.438 0.357 1 50.06 43 LYS B C 1
ATOM 3489 O O . LYS B 1 43 ? 51 14.125 -0.655 1 50.06 43 LYS B O 1
ATOM 3494 N N . SER B 1 44 ? 50.281 13.875 1.456 1 46.66 44 SER B N 1
ATOM 3495 C CA . SER B 1 44 ? 50 15.312 1.583 1 46.66 44 SER B CA 1
ATOM 3496 C C . SER B 1 44 ? 51.312 16.109 1.502 1 46.66 44 SER B C 1
ATOM 3498 O O . SER B 1 44 ? 51.312 17.234 0.975 1 46.66 44 SER B O 1
ATOM 3500 N N . THR B 1 45 ? 52.312 15.562 1.991 1 45.84 45 THR B N 1
ATOM 3501 C CA . THR B 1 45 ? 53.562 16.297 1.888 1 45.84 45 THR B CA 1
ATOM 3502 C C . THR B 1 45 ? 54.031 16.375 0.435 1 45.84 45 THR B C 1
ATOM 3504 O O . THR B 1 45 ? 54.75 17.297 0.061 1 45.84 45 THR B O 1
ATOM 3507 N N . THR B 1 46 ? 53.688 15.336 -0.358 1 43.19 46 THR B N 1
ATOM 3508 C CA . THR B 1 46 ? 54.188 15.484 -1.712 1 43.19 46 THR B CA 1
ATOM 3509 C C . THR B 1 46 ? 53.406 16.531 -2.482 1 43.19 46 THR B C 1
ATOM 3511 O O . THR B 1 46 ? 53.938 17.172 -3.404 1 43.19 46 THR B O 1
ATOM 3514 N N . THR B 1 47 ? 52.094 16.656 -2.291 1 40.81 47 THR B N 1
ATOM 3515 C CA . THR B 1 47 ? 51.406 17.641 -3.109 1 40.81 47 THR B CA 1
ATOM 3516 C C . THR B 1 47 ? 51.531 19.047 -2.52 1 40.81 47 THR B C 1
ATOM 3518 O O . THR B 1 47 ? 51 20 -3.062 1 40.81 47 THR B O 1
ATOM 3521 N N . SER B 1 48 ? 51.875 19.188 -1.237 1 36.56 48 SER B N 1
ATOM 3522 C CA . SER B 1 48 ? 51.906 20.516 -0.626 1 36.56 48 SER B CA 1
ATOM 3523 C C . SER B 1 48 ? 53 21.375 -1.266 1 36.56 48 SER B C 1
ATOM 3525 O O . SER B 1 48 ? 53.312 22.453 -0.753 1 36.56 48 SER B O 1
ATOM 3527 N N . LEU B 1 49 ? 53.75 20.844 -2.266 1 33.78 49 LEU B N 1
ATOM 3528 C CA . LEU B 1 49 ? 54.719 21.859 -2.586 1 33.78 49 LEU B CA 1
ATOM 3529 C C . LEU B 1 49 ? 54.031 23.141 -3.061 1 33.78 49 LEU B C 1
ATOM 3531 O O . LEU B 1 49 ? 54.625 24.234 -2.947 1 33.78 49 LEU B O 1
ATOM 3535 N N . ALA B 1 50 ? 53.219 23.109 -4.09 1 31.89 50 ALA B N 1
ATOM 3536 C CA . ALA B 1 50 ? 53.094 24.406 -4.734 1 31.89 50 ALA B CA 1
ATOM 3537 C C . ALA B 1 50 ? 52.188 25.344 -3.947 1 31.89 50 ALA B C 1
ATOM 3539 O O . ALA B 1 50 ? 51.812 26.406 -4.43 1 31.89 50 ALA B O 1
ATOM 3540 N N . ARG B 1 51 ? 51.281 24.922 -3.107 1 29.05 51 ARG B N 1
ATOM 3541 C CA . ARG B 1 51 ? 50.344 25.984 -2.785 1 29.05 51 ARG B CA 1
ATOM 3542 C C . ARG B 1 51 ? 51.031 27.078 -1.945 1 29.05 51 ARG B C 1
ATOM 3544 O O . ARG B 1 51 ? 51.781 26.766 -1.018 1 29.05 51 ARG B O 1
ATOM 3551 N N . PRO B 1 52 ? 50.938 28.422 -2.426 1 28.86 52 PRO B N 1
ATOM 3552 C CA . PRO B 1 52 ? 51.438 29.578 -1.684 1 28.86 52 PRO B CA 1
ATOM 3553 C C . PRO B 1 52 ? 50.906 29.656 -0.257 1 28.86 52 PRO B C 1
ATOM 3555 O O . PRO B 1 52 ? 49.875 29.062 0.045 1 28.86 52 PRO B O 1
ATOM 3558 N N . ARG B 1 53 ? 51.625 30.297 0.692 1 28.84 53 ARG B N 1
ATOM 3559 C CA . ARG B 1 53 ? 51.656 30.578 2.123 1 28.84 53 ARG B CA 1
ATOM 3560 C C . ARG B 1 53 ? 50.375 31.234 2.582 1 28.84 53 ARG B C 1
ATOM 3562 O O . ARG B 1 53 ? 50.344 32.438 2.84 1 28.84 53 ARG B O 1
ATOM 3569 N N . ARG B 1 54 ? 49.188 31.203 1.845 1 27.88 54 ARG B N 1
ATOM 3570 C CA . ARG B 1 54 ? 48.312 32.188 2.479 1 27.88 54 ARG B CA 1
ATOM 3571 C C . ARG B 1 54 ? 48.062 31.828 3.943 1 27.88 54 ARG B C 1
ATOM 3573 O O . ARG B 1 54 ? 48.219 30.672 4.34 1 27.88 54 ARG B O 1
ATOM 3580 N N . ARG B 1 55 ? 47.625 32.906 4.785 1 25.55 55 ARG B N 1
ATOM 3581 C CA . ARG B 1 55 ? 47.438 33.312 6.176 1 25.55 55 ARG B CA 1
ATOM 3582 C C . ARG B 1 55 ? 46.469 32.406 6.895 1 25.55 55 ARG B C 1
ATOM 3584 O O . ARG B 1 55 ? 45.469 31.953 6.305 1 25.55 55 ARG B O 1
ATOM 3591 N N . SER B 1 56 ? 46.844 31.797 7.996 1 26.59 56 SER B N 1
ATOM 3592 C CA . SER B 1 56 ? 46.438 30.812 8.984 1 26.59 56 SER B CA 1
ATOM 3593 C C . SER B 1 56 ? 45.156 31.25 9.719 1 26.59 56 SER B C 1
ATOM 3595 O O . SER B 1 56 ? 45.25 31.875 10.773 1 26.59 56 SER B O 1
ATOM 3597 N N . SER B 1 57 ? 44.156 31.969 9.008 1 26.12 57 SER B N 1
ATOM 3598 C CA . SER B 1 57 ? 43.094 32.406 9.938 1 26.12 57 SER B CA 1
ATOM 3599 C C . SER B 1 57 ? 42.562 31.234 10.742 1 26.12 57 SER B C 1
ATOM 3601 O O . SER B 1 57 ? 42.594 30.094 10.281 1 26.12 57 SER B O 1
ATOM 3603 N N . SER B 1 58 ? 42.312 31.484 12.086 1 25.95 58 SER B N 1
ATOM 3604 C CA . SER B 1 58 ? 41.875 30.781 13.289 1 25.95 58 SER B CA 1
ATOM 3605 C C . SER B 1 58 ? 40.531 30.109 13.086 1 25.95 58 SER B C 1
ATOM 3607 O O . SER B 1 58 ? 39.5 30.766 13.07 1 25.95 58 SER B O 1
ATOM 3609 N N . VAL B 1 59 ? 40.312 29.312 12.141 1 28.7 59 VAL B N 1
ATOM 3610 C CA . VAL B 1 59 ? 39.031 28.656 12.016 1 28.7 59 VAL B CA 1
ATOM 3611 C C . VAL B 1 59 ? 38.75 27.812 13.258 1 28.7 59 VAL B C 1
ATOM 3613 O O . VAL B 1 59 ? 39.438 26.812 13.516 1 28.7 59 VAL B O 1
ATOM 3616 N N . ALA B 1 60 ? 38.312 28.5 14.391 1 30.62 60 ALA B N 1
ATOM 3617 C CA . ALA B 1 60 ? 37.812 27.953 15.656 1 30.62 60 ALA B CA 1
ATOM 3618 C C . ALA B 1 60 ? 36.969 26.703 15.43 1 30.62 60 ALA B C 1
ATOM 3620 O O . ALA B 1 60 ? 36.562 26.422 14.297 1 30.62 60 ALA B O 1
ATOM 3621 N N . THR B 1 61 ? 35.938 26.484 16.453 1 31.41 61 THR B N 1
ATOM 3622 C CA . THR B 1 61 ? 35.406 25.438 17.312 1 31.41 61 THR B CA 1
ATOM 3623 C C . THR B 1 61 ? 34.25 24.703 16.609 1 31.41 61 THR B C 1
ATOM 3625 O O . THR B 1 61 ? 33.5 23.969 17.234 1 31.41 61 THR B O 1
ATOM 3628 N N . HIS B 1 62 ? 33.906 25.016 15.383 1 33.12 62 HIS B N 1
ATOM 3629 C CA . HIS B 1 62 ? 32.625 24.359 15.086 1 33.12 62 HIS B CA 1
ATOM 3630 C C . HIS B 1 62 ? 32.781 22.844 15.039 1 33.12 62 HIS B C 1
ATOM 3632 O O . HIS B 1 62 ? 32.844 22.266 13.961 1 33.12 62 HIS B O 1
ATOM 3638 N N . SER B 1 63 ? 33.562 22.312 15.961 1 36.81 63 SER B N 1
ATOM 3639 C CA . SER B 1 63 ? 33.844 20.891 15.953 1 36.81 63 SER B CA 1
ATOM 3640 C C . SER B 1 63 ? 32.562 20.047 16.109 1 36.81 63 SER B C 1
ATOM 3642 O O . SER B 1 63 ? 32.531 18.891 15.727 1 36.81 63 SER B O 1
ATOM 3644 N N . ASP B 1 64 ? 31.609 20.641 16.906 1 40.88 64 ASP B N 1
ATOM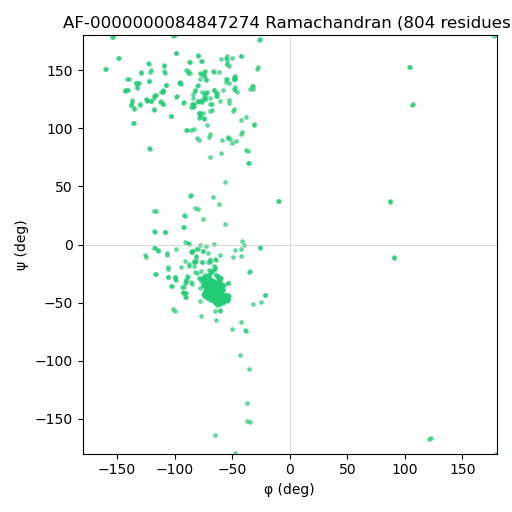 3645 C CA . ASP B 1 64 ? 30.594 19.703 17.359 1 40.88 64 ASP B CA 1
ATOM 3646 C C . ASP B 1 64 ? 29.656 19.328 16.203 1 40.88 64 ASP B C 1
ATOM 3648 O O . ASP B 1 64 ? 29.031 18.266 16.234 1 40.88 64 ASP B O 1
ATOM 3652 N N . THR B 1 65 ? 29.375 20.188 15.266 1 43.66 65 THR B N 1
ATOM 3653 C CA . THR B 1 65 ? 28.469 19.906 14.156 1 43.66 65 THR B CA 1
ATOM 3654 C C . THR B 1 65 ? 29.094 18.906 13.188 1 43.66 65 THR B C 1
ATOM 3656 O O . THR B 1 65 ? 28.391 18.203 12.469 1 43.66 65 THR B O 1
ATOM 3659 N N . SER B 1 66 ? 30.406 18.812 13.211 1 45.81 66 SER B N 1
ATOM 3660 C CA . SER B 1 66 ? 31.125 17.969 12.273 1 45.81 66 SER B CA 1
ATOM 3661 C C . SER B 1 66 ? 30.984 16.484 12.648 1 45.81 66 SER B C 1
ATOM 3663 O O . SER B 1 66 ? 30.859 15.633 11.766 1 45.81 66 SER B O 1
ATOM 3665 N N . SER B 1 67 ? 30.938 16.297 13.969 1 49.66 67 SER B N 1
ATOM 3666 C CA . SER B 1 67 ? 30.906 14.898 14.406 1 49.66 67 SER B CA 1
ATOM 3667 C C . SER B 1 67 ? 29.547 14.273 14.102 1 49.66 67 SER B C 1
ATOM 3669 O O . SER B 1 67 ? 29.469 13.117 13.68 1 49.66 67 SER B O 1
ATOM 3671 N N . SER B 1 68 ? 28.5 15.086 14.312 1 50.62 68 SER B N 1
ATOM 3672 C CA . SER B 1 68 ? 27.172 14.547 14.086 1 50.62 68 SER B CA 1
ATOM 3673 C C . SER B 1 68 ? 26.906 14.289 12.609 1 50.62 68 SER B C 1
ATOM 3675 O O . SER B 1 68 ? 26.281 13.297 12.242 1 50.62 68 SER B O 1
ATOM 3677 N N . VAL B 1 69 ? 27.516 15.125 11.789 1 50.78 69 VAL B N 1
ATOM 3678 C CA . VAL B 1 69 ? 27.406 14.945 10.344 1 50.78 69 VAL B CA 1
ATOM 3679 C C . VAL B 1 69 ? 28.219 13.727 9.922 1 50.78 69 VAL B C 1
ATOM 3681 O O . VAL B 1 69 ? 27.766 12.922 9.102 1 50.78 69 VAL B O 1
ATOM 3684 N N . VAL B 1 70 ? 29.406 13.578 10.484 1 51.34 70 VAL B N 1
ATOM 3685 C CA . VAL B 1 70 ? 30.281 12.445 10.164 1 51.34 70 VAL B CA 1
ATOM 3686 C C . VAL B 1 70 ? 29.641 11.148 10.656 1 51.34 70 VAL B C 1
ATOM 3688 O O . VAL B 1 70 ? 29.625 10.148 9.938 1 51.34 70 VAL B O 1
ATOM 3691 N N . ASP B 1 71 ? 29.062 11.227 11.789 1 50.66 71 ASP B N 1
ATOM 3692 C CA . ASP B 1 71 ? 28.406 10.039 12.32 1 50.66 71 ASP B CA 1
ATOM 3693 C C . ASP B 1 71 ? 27.172 9.68 11.5 1 50.66 71 ASP B C 1
ATOM 3695 O O . ASP B 1 71 ? 26.906 8.5 11.25 1 50.66 71 ASP B O 1
ATOM 3699 N N . GLU B 1 72 ? 26.578 10.664 11.125 1 52.34 72 GLU B N 1
ATOM 3700 C CA . GLU B 1 72 ? 25.422 10.445 10.258 1 52.34 72 GLU B CA 1
ATOM 3701 C C . GLU B 1 72 ? 25.844 9.938 8.883 1 52.34 72 GLU B C 1
ATOM 3703 O O . GLU B 1 72 ? 25.203 9.062 8.312 1 52.34 72 GLU B O 1
ATOM 3708 N N . GLU B 1 73 ? 26.922 10.5 8.43 1 51.38 73 GLU B N 1
ATOM 3709 C CA . GLU B 1 73 ? 27.469 10.008 7.168 1 51.38 73 GLU B CA 1
ATOM 3710 C C . GLU B 1 73 ? 27.953 8.562 7.293 1 51.38 73 GLU B C 1
ATOM 3712 O O . GLU B 1 73 ? 27.75 7.758 6.383 1 51.38 73 GLU B O 1
ATOM 3717 N N . LEU B 1 74 ? 28.609 8.359 8.344 1 51.06 74 LEU B N 1
ATOM 3718 C CA . LEU B 1 74 ? 29.078 6.996 8.578 1 51.06 74 LEU B CA 1
ATOM 3719 C C . LEU B 1 74 ? 27.906 6.047 8.789 1 51.06 74 LEU B C 1
ATOM 3721 O O . LEU B 1 74 ? 27.906 4.922 8.281 1 51.06 74 LEU B O 1
ATOM 3725 N N . ALA B 1 75 ? 27 6.469 9.562 1 51.66 75 ALA B N 1
ATOM 3726 C CA . ALA B 1 75 ? 25.797 5.648 9.75 1 51.66 75 ALA B CA 1
ATOM 3727 C C . ALA B 1 75 ? 25.062 5.434 8.422 1 51.66 75 ALA B C 1
ATOM 3729 O O . ALA B 1 75 ? 24.609 4.324 8.133 1 51.66 75 ALA B O 1
ATOM 3730 N N . ARG B 1 76 ? 25.109 6.473 7.738 1 52.91 76 ARG B N 1
ATOM 3731 C CA . ARG B 1 76 ? 24.531 6.371 6.398 1 52.91 76 ARG B CA 1
ATOM 3732 C C . ARG B 1 76 ? 25.328 5.387 5.539 1 52.91 76 ARG B C 1
ATOM 3734 O O . ARG B 1 76 ? 24.734 4.578 4.816 1 52.91 76 ARG B O 1
ATOM 3741 N N . ALA B 1 77 ? 26.547 5.59 5.609 1 50.03 77 ALA B N 1
ATOM 3742 C CA . ALA B 1 77 ? 27.422 4.695 4.863 1 50.03 77 ALA B CA 1
ATOM 3743 C C . ALA B 1 77 ? 27.266 3.252 5.328 1 50.03 77 ALA B C 1
ATOM 3745 O O . ALA B 1 77 ? 27.219 2.33 4.512 1 50.03 77 ALA B O 1
ATOM 3746 N N . ARG B 1 78 ? 27.203 3.109 6.566 1 49.03 78 ARG B N 1
ATOM 3747 C CA . ARG B 1 78 ? 27.031 1.765 7.109 1 49.03 78 ARG B CA 1
ATOM 3748 C C . ARG B 1 78 ? 25.656 1.205 6.746 1 49.03 78 ARG B C 1
ATOM 3750 O O . ARG B 1 78 ? 25.531 0.028 6.402 1 49.03 78 ARG B O 1
ATOM 3757 N N . THR B 1 79 ? 24.688 2.039 6.91 1 47.69 79 THR B N 1
ATOM 3758 C CA . THR B 1 79 ? 23.344 1.609 6.57 1 47.69 79 THR B CA 1
ATOM 3759 C C . THR B 1 79 ? 23.219 1.335 5.074 1 47.69 79 THR B C 1
ATOM 3761 O O . THR B 1 79 ? 22.547 0.381 4.664 1 47.69 79 THR B O 1
ATOM 3764 N N . ALA B 1 80 ? 23.797 2.287 4.379 1 48.44 80 ALA B N 1
ATOM 3765 C CA . ALA B 1 80 ? 23.828 2.041 2.939 1 48.44 80 ALA B CA 1
ATOM 3766 C C . ALA B 1 80 ? 24.516 0.709 2.629 1 48.44 80 ALA B C 1
ATOM 3768 O O . ALA B 1 80 ? 24.047 -0.049 1.776 1 48.44 80 ALA B O 1
ATOM 3769 N N . ASP B 1 81 ? 25.656 0.536 3.332 1 45.94 81 ASP B N 1
ATOM 3770 C CA . ASP B 1 81 ? 26.359 -0.729 3.17 1 45.94 81 ASP B CA 1
ATOM 3771 C C . ASP B 1 81 ? 25.5 -1.907 3.604 1 45.94 81 ASP B C 1
ATOM 3773 O O . ASP B 1 81 ? 25.453 -2.934 2.922 1 45.94 81 ASP B O 1
ATOM 3777 N N . ALA B 1 82 ? 25 -1.738 4.742 1 45.06 82 ALA B N 1
ATOM 3778 C CA . ALA B 1 82 ? 24.156 -2.824 5.223 1 45.06 82 ALA B CA 1
ATOM 3779 C C . ALA B 1 82 ? 22.938 -3.016 4.316 1 45.06 82 ALA B C 1
ATOM 3781 O O . ALA B 1 82 ? 22.469 -4.141 4.133 1 45.06 82 ALA B O 1
ATOM 3782 N N . TYR B 1 83 ? 22.484 -1.913 3.986 1 44.81 83 TYR B N 1
ATOM 3783 C CA . TYR B 1 83 ? 21.297 -1.885 3.156 1 44.81 83 TYR B CA 1
ATOM 3784 C C . TYR B 1 83 ? 21.531 -2.59 1.826 1 44.81 83 TYR B C 1
ATOM 3786 O O . TYR B 1 83 ? 20.672 -3.342 1.352 1 44.81 83 TYR B O 1
ATOM 3794 N N . LEU B 1 84 ? 22.562 -2.141 1.059 1 48 84 LEU B N 1
ATOM 3795 C CA . LEU B 1 84 ? 22.703 -2.664 -0.295 1 48 84 LEU B CA 1
ATOM 3796 C C . LEU B 1 84 ? 23.609 -3.898 -0.31 1 48 84 LEU B C 1
ATOM 3798 O O . LEU B 1 84 ? 23.734 -4.57 -1.337 1 48 84 LEU B O 1
ATOM 3802 N N . THR B 1 85 ? 24.297 -4.082 0.746 1 45.97 85 THR B N 1
ATOM 3803 C CA . THR B 1 85 ? 25.25 -5.18 0.68 1 45.97 85 THR B CA 1
ATOM 3804 C C . THR B 1 85 ? 24.547 -6.527 0.804 1 45.97 85 THR B C 1
ATOM 3806 O O . THR B 1 85 ? 25.188 -7.578 0.766 1 45.97 85 THR B O 1
ATOM 3809 N N . ARG B 1 86 ? 23.344 -6.422 1.047 1 53.78 86 ARG B N 1
ATOM 3810 C CA . ARG B 1 86 ? 22.891 -7.789 1.274 1 53.78 86 ARG B CA 1
ATOM 3811 C C . ARG B 1 86 ? 22.844 -8.578 -0.029 1 53.78 86 ARG B C 1
ATOM 3813 O O . ARG B 1 86 ? 22.344 -8.094 -1.043 1 53.78 86 ARG B O 1
ATOM 3820 N N . THR B 1 87 ? 23.828 -9.445 -0.259 1 64.19 87 THR B N 1
ATOM 3821 C CA . THR B 1 87 ? 23.938 -10.539 -1.214 1 64.19 87 THR B CA 1
ATOM 3822 C C . THR B 1 87 ? 22.672 -11.398 -1.194 1 64.19 87 THR B C 1
ATOM 3824 O O . THR B 1 87 ? 21.891 -11.336 -0.246 1 64.19 87 THR B O 1
ATOM 3827 N N . ASP B 1 88 ? 22.344 -11.891 -2.387 1 84.75 88 ASP B N 1
ATOM 3828 C CA . ASP B 1 88 ? 21.25 -12.859 -2.51 1 84.75 88 ASP B CA 1
ATOM 3829 C C . ASP B 1 88 ? 21.453 -14.031 -1.55 1 84.75 88 ASP B C 1
ATOM 3831 O O . ASP B 1 88 ? 22.547 -14.602 -1.483 1 84.75 88 ASP B O 1
ATOM 3835 N N . ASN B 1 89 ? 20.516 -14.242 -0.709 1 87.62 89 ASN B N 1
ATOM 3836 C CA . ASN B 1 89 ? 20.578 -15.375 0.209 1 87.62 89 ASN B CA 1
ATOM 3837 C C . ASN B 1 89 ? 20.5 -16.703 -0.535 1 87.62 89 ASN B C 1
ATOM 3839 O O . ASN B 1 89 ? 21.016 -17.719 -0.06 1 87.62 89 ASN B O 1
ATOM 3843 N N . TRP B 1 90 ? 19.766 -16.797 -1.632 1 91.56 90 TRP B N 1
ATOM 3844 C CA . TRP B 1 90 ? 19.672 -17.953 -2.508 1 91.56 90 TRP B CA 1
ATOM 3845 C C . TRP B 1 90 ? 20.391 -17.703 -3.828 1 91.56 90 TRP B C 1
ATOM 3847 O O . TRP B 1 90 ? 20.312 -16.609 -4.391 1 91.56 90 TRP B O 1
ATOM 3857 N N . SER B 1 91 ? 21.109 -18.75 -4.223 1 88.5 91 SER B N 1
ATOM 3858 C CA . SER B 1 91 ? 21.703 -18.688 -5.555 1 88.5 91 SER B CA 1
ATOM 3859 C C . SER B 1 91 ? 20.672 -19.016 -6.629 1 88.5 91 SER B C 1
ATOM 3861 O O . SER B 1 91 ? 19.578 -19.516 -6.324 1 88.5 91 SER B O 1
ATOM 3863 N N . GLY B 1 92 ? 21.016 -18.641 -7.871 1 91.31 92 GLY B N 1
ATOM 3864 C CA . GLY B 1 92 ? 20.141 -19.016 -8.984 1 91.31 92 GLY B CA 1
ATOM 3865 C C . GLY B 1 92 ? 19.938 -20.516 -9.094 1 91.31 92 GLY B C 1
ATOM 3866 O O . GLY B 1 92 ? 18.828 -20.969 -9.414 1 91.31 92 GLY B O 1
ATOM 3867 N N . ALA B 1 93 ? 20.953 -21.219 -8.773 1 93.19 93 ALA B N 1
ATOM 3868 C CA . ALA B 1 93 ? 20.859 -22.672 -8.844 1 93.19 93 ALA B CA 1
ATOM 3869 C C . ALA B 1 93 ? 19.891 -23.219 -7.797 1 93.19 93 ALA B C 1
ATOM 3871 O O . ALA B 1 93 ? 19.156 -24.172 -8.062 1 93.19 93 ALA B O 1
ATOM 3872 N N . GLN B 1 94 ? 19.891 -22.594 -6.633 1 95.5 94 GLN B N 1
ATOM 3873 C CA . GLN B 1 94 ? 18.984 -23.016 -5.574 1 95.5 94 GLN B CA 1
ATOM 3874 C C . GLN B 1 94 ? 17.531 -22.734 -5.957 1 95.5 94 GLN B C 1
ATOM 3876 O O . GLN B 1 94 ? 16.641 -23.547 -5.691 1 95.5 94 GLN B O 1
ATOM 3881 N N . ILE B 1 95 ? 17.344 -21.641 -6.605 1 96.81 95 ILE B N 1
ATOM 3882 C CA . ILE B 1 95 ? 16 -21.281 -7.047 1 96.81 95 ILE B CA 1
ATOM 3883 C C . ILE B 1 95 ? 15.547 -22.25 -8.133 1 96.81 95 ILE B C 1
ATOM 3885 O O . ILE B 1 95 ? 14.406 -22.734 -8.109 1 96.81 95 ILE B O 1
ATOM 3889 N N . LEU B 1 96 ? 16.438 -22.562 -9 1 96.94 96 LEU B N 1
ATOM 3890 C CA . LEU B 1 96 ? 16.125 -23.516 -10.062 1 96.94 96 LEU B CA 1
ATOM 3891 C C . LEU B 1 96 ? 15.781 -24.891 -9.492 1 96.94 96 LEU B C 1
ATOM 3893 O O . LEU B 1 96 ? 14.836 -25.531 -9.953 1 96.94 96 LEU B O 1
ATOM 3897 N N . GLN B 1 97 ? 16.5 -25.281 -8.547 1 97.56 97 GLN B N 1
ATOM 3898 C CA . GLN B 1 97 ? 16.234 -26.562 -7.91 1 97.56 97 GLN B CA 1
ATOM 3899 C C . GLN B 1 97 ? 14.859 -26.562 -7.23 1 97.56 97 GLN B C 1
ATOM 3901 O O . GLN B 1 97 ? 14.133 -27.562 -7.285 1 97.56 97 GLN B O 1
ATOM 3906 N N . ALA B 1 98 ? 14.547 -25.5 -6.594 1 98.25 98 ALA B N 1
ATOM 3907 C CA . ALA B 1 98 ? 13.25 -25.391 -5.941 1 98.25 98 ALA B CA 1
ATOM 3908 C C . ALA B 1 98 ? 12.109 -25.516 -6.957 1 98.25 98 ALA B C 1
ATOM 3910 O O . ALA B 1 98 ? 11.094 -26.156 -6.688 1 98.25 98 ALA B O 1
ATOM 3911 N N . VAL B 1 99 ? 12.25 -24.922 -8.117 1 98.56 99 VAL B N 1
ATOM 3912 C CA . VAL B 1 99 ? 11.234 -24.984 -9.164 1 98.56 99 VAL B CA 1
ATOM 3913 C C . VAL B 1 99 ? 11.133 -26.422 -9.68 1 98.56 99 VAL B C 1
ATOM 3915 O O . VAL B 1 99 ? 10.031 -26.938 -9.906 1 98.56 99 VAL B O 1
ATOM 3918 N N . HIS B 1 100 ? 12.281 -27.109 -9.82 1 98.19 100 HIS B N 1
ATOM 3919 C CA . HIS B 1 100 ? 12.273 -28.516 -10.227 1 98.19 100 HIS B CA 1
ATOM 3920 C C . HIS B 1 100 ? 11.539 -29.375 -9.211 1 98.19 100 HIS B C 1
ATOM 3922 O O . HIS B 1 100 ? 10.789 -30.281 -9.578 1 98.19 100 HIS B O 1
ATOM 3928 N N . ASP B 1 101 ? 11.781 -29.109 -7.984 1 98.5 101 ASP B N 1
ATOM 3929 C CA . ASP B 1 101 ? 11.109 -29.859 -6.93 1 98.5 101 ASP B CA 1
ATOM 3930 C C . ASP B 1 101 ? 9.602 -29.656 -6.992 1 98.5 101 ASP B C 1
ATOM 3932 O O . ASP B 1 101 ? 8.828 -30.609 -6.828 1 98.5 101 ASP B O 1
ATOM 3936 N N . ILE B 1 102 ? 9.164 -28.469 -7.207 1 98.75 102 ILE B N 1
ATOM 3937 C CA . ILE B 1 102 ? 7.746 -28.156 -7.312 1 98.75 102 ILE B CA 1
ATOM 3938 C C . ILE B 1 102 ? 7.145 -28.891 -8.516 1 98.75 102 ILE B C 1
ATOM 3940 O O . ILE B 1 102 ? 6.066 -29.469 -8.414 1 98.75 102 ILE B O 1
ATOM 3944 N N . ASN B 1 103 ? 7.867 -28.812 -9.602 1 98.62 103 ASN B N 1
ATOM 3945 C CA . ASN B 1 103 ? 7.402 -29.531 -10.789 1 98.62 103 ASN B CA 1
ATOM 3946 C C . ASN B 1 103 ? 7.254 -31.031 -10.523 1 98.62 103 ASN B C 1
ATOM 3948 O O . ASN B 1 103 ? 6.289 -31.641 -10.977 1 98.62 103 ASN B O 1
ATOM 3952 N N . SER B 1 104 ? 8.164 -31.578 -9.789 1 98.44 104 SER B N 1
ATOM 3953 C CA . SER B 1 104 ? 8.109 -33 -9.438 1 98.44 104 SER B CA 1
ATOM 3954 C C . SER B 1 104 ? 6.898 -33.312 -8.562 1 98.44 104 SER B C 1
ATOM 3956 O O . SER B 1 104 ? 6.223 -34.312 -8.758 1 98.44 104 SER B O 1
ATOM 3958 N N . GLU B 1 105 ? 6.617 -32.438 -7.633 1 98.38 105 GLU B N 1
ATOM 3959 C CA . GLU B 1 105 ? 5.461 -32.625 -6.762 1 98.38 105 GLU B CA 1
ATOM 3960 C C . GLU B 1 105 ? 4.156 -32.531 -7.547 1 98.38 105 GLU B C 1
ATOM 3962 O O . GLU B 1 105 ? 3.205 -33.25 -7.277 1 98.38 105 GLU B O 1
ATOM 3967 N N . ILE B 1 106 ? 4.121 -31.578 -8.453 1 98.56 106 ILE B N 1
ATOM 3968 C CA . ILE B 1 106 ? 2.947 -31.438 -9.305 1 98.56 106 ILE B CA 1
ATOM 3969 C C . ILE B 1 106 ? 2.709 -32.719 -10.094 1 98.56 106 ILE B C 1
ATOM 3971 O O . ILE B 1 106 ? 1.587 -33.219 -10.141 1 98.56 106 ILE B O 1
ATOM 3975 N N . LEU B 1 107 ? 3.764 -33.25 -10.695 1 98.25 107 LEU B N 1
ATOM 3976 C CA . LEU B 1 107 ? 3.672 -34.469 -11.477 1 98.25 107 LEU B CA 1
ATOM 3977 C C . LEU B 1 107 ? 3.213 -35.625 -10.602 1 98.25 107 LEU B C 1
ATOM 3979 O O . LEU B 1 107 ? 2.355 -36.406 -11.008 1 98.25 107 LEU B O 1
ATOM 3983 N N . GLN B 1 108 ? 3.756 -35.75 -9.414 1 97.44 108 GLN B N 1
ATOM 3984 C CA . GLN B 1 108 ? 3.416 -36.812 -8.492 1 97.44 108 GLN B CA 1
ATOM 3985 C C . GLN B 1 108 ? 1.945 -36.75 -8.086 1 97.44 108 GLN B C 1
ATOM 3987 O O . GLN B 1 108 ? 1.265 -37.781 -8.047 1 97.44 108 GLN B O 1
ATOM 3992 N N . PHE B 1 109 ? 1.479 -35.625 -7.797 1 97.5 109 PHE B N 1
ATOM 3993 C CA . PHE B 1 109 ? 0.073 -35.469 -7.445 1 97.5 109 PHE B CA 1
ATOM 3994 C C . PHE B 1 109 ? -0.824 -35.844 -8.609 1 97.5 109 PHE B C 1
ATOM 3996 O O . PHE B 1 109 ? -1.788 -36.594 -8.438 1 97.5 109 PHE B O 1
ATOM 4003 N N . ALA B 1 110 ? -0.542 -35.25 -9.766 1 97.75 110 ALA B N 1
ATOM 4004 C CA . ALA B 1 110 ? -1.382 -35.5 -10.938 1 97.75 110 ALA B CA 1
ATOM 4005 C C . ALA B 1 110 ? -1.43 -37 -11.266 1 97.75 110 ALA B C 1
ATOM 4007 O O . ALA B 1 110 ? -2.5 -37.531 -11.531 1 97.75 110 ALA B O 1
ATOM 4008 N N . ALA B 1 111 ? -0.26 -37.656 -11.219 1 96.44 111 ALA B N 1
ATOM 4009 C CA . ALA B 1 111 ? -0.194 -39.094 -11.477 1 96.44 111 ALA B CA 1
ATOM 4010 C C . ALA B 1 111 ? -0.962 -39.875 -10.414 1 96.44 111 ALA B C 1
ATOM 4012 O O . ALA B 1 111 ? -1.748 -40.75 -10.734 1 96.44 111 ALA B O 1
ATOM 4013 N N . GLY B 1 112 ? -0.777 -39.531 -9.188 1 94.44 112 GLY B N 1
ATOM 4014 C CA . GLY B 1 112 ? -1.464 -40.188 -8.094 1 94.44 112 GLY B CA 1
ATOM 4015 C C . GLY B 1 112 ? -2.971 -40.031 -8.141 1 94.44 112 GLY B C 1
ATOM 4016 O O . GLY B 1 112 ? -3.719 -40.969 -7.895 1 94.44 112 GLY B O 1
ATOM 4017 N N . ALA B 1 113 ? -3.365 -38.844 -8.43 1 93.5 113 ALA B N 1
ATOM 4018 C CA . ALA B 1 113 ? -4.793 -38.531 -8.477 1 93.5 113 ALA B CA 1
ATOM 4019 C C . ALA B 1 113 ? -5.473 -39.312 -9.617 1 93.5 113 ALA B C 1
ATOM 4021 O O . ALA B 1 113 ? -6.594 -39.781 -9.461 1 93.5 113 ALA B O 1
ATOM 4022 N N . THR B 1 114 ? -4.859 -39.344 -10.742 1 92.81 114 THR B N 1
ATOM 4023 C CA . THR B 1 114 ? -5.449 -40 -11.891 1 92.81 114 THR B CA 1
ATOM 4024 C C . THR B 1 114 ? -5.523 -41.531 -11.648 1 92.81 114 THR B C 1
ATOM 4026 O O . THR B 1 114 ? -6.453 -42.188 -12.109 1 92.81 114 THR B O 1
ATOM 4029 N N . GLU B 1 115 ? -4.594 -42.031 -10.922 1 90.5 115 GLU B N 1
ATOM 4030 C CA . GLU B 1 115 ? -4.59 -43.469 -10.602 1 90.5 115 GLU B CA 1
ATOM 4031 C C . GLU B 1 115 ? -5.652 -43.781 -9.555 1 90.5 115 GLU B C 1
ATOM 4033 O O . GLU B 1 115 ? -6.184 -44.906 -9.531 1 90.5 115 GLU B O 1
ATOM 4038 N N . ALA B 1 116 ? -5.977 -42.875 -8.766 1 88.19 116 ALA B N 1
ATOM 4039 C CA . ALA B 1 116 ? -6.871 -43.125 -7.641 1 88.19 116 ALA B CA 1
ATOM 4040 C C . ALA B 1 116 ? -8.336 -43.062 -8.078 1 88.19 116 ALA B C 1
ATOM 4042 O O . ALA B 1 116 ? -9.211 -43.594 -7.383 1 88.19 116 ALA B O 1
ATOM 4043 N N . PHE B 1 117 ? -8.578 -42.531 -9.234 1 88.25 117 PHE B N 1
ATOM 4044 C CA . PHE B 1 117 ? -9.969 -42.375 -9.664 1 88.25 117 PHE B CA 1
ATOM 4045 C C . PHE B 1 117 ? -10.227 -43.125 -10.953 1 88.25 117 PHE B C 1
ATOM 4047 O O . PHE B 1 117 ? -9.305 -43.375 -11.734 1 88.25 117 PHE B O 1
ATOM 4054 N N . THR B 1 118 ? -11.398 -43.531 -11.07 1 88.25 118 THR B N 1
ATOM 4055 C CA . THR B 1 118 ? -11.852 -44.156 -12.297 1 88.25 118 THR B CA 1
ATOM 4056 C C . THR B 1 118 ? -12.812 -43.25 -13.062 1 88.25 118 THR B C 1
ATOM 4058 O O . THR B 1 118 ? -13.531 -42.469 -12.453 1 88.25 118 THR B O 1
ATOM 4061 N N . PHE B 1 119 ? -12.758 -43.406 -14.375 1 89.12 119 PHE B N 1
ATOM 4062 C CA . PHE B 1 119 ? -13.508 -42.5 -15.227 1 89.12 119 PHE B CA 1
ATOM 4063 C C . PHE B 1 119 ? -14.477 -43.281 -16.109 1 89.12 119 PHE B C 1
ATOM 4065 O O . PHE B 1 119 ? -14.195 -44.406 -16.5 1 89.12 119 PHE B O 1
ATOM 4072 N N . ASP B 1 120 ? -15.633 -42.688 -16.25 1 84.12 120 ASP B N 1
ATOM 4073 C CA . ASP B 1 120 ? -16.656 -43.219 -17.141 1 84.12 120 ASP B CA 1
ATOM 4074 C C . ASP B 1 120 ? -17.328 -42.125 -17.953 1 84.12 120 ASP B C 1
ATOM 4076 O O . ASP B 1 120 ? -17.875 -41.156 -17.391 1 84.12 120 ASP B O 1
ATOM 4080 N N . ARG B 1 121 ? -17.281 -42.25 -19.297 1 77.44 121 ARG B N 1
ATOM 4081 C CA . ARG B 1 121 ? -17.844 -41.219 -20.172 1 77.44 121 ARG B CA 1
ATOM 4082 C C . ARG B 1 121 ? -19.328 -41.031 -19.938 1 77.44 121 ARG B C 1
ATOM 4084 O O . ARG B 1 121 ? -19.859 -39.938 -20.062 1 77.44 121 ARG B O 1
ATOM 4091 N N . ASN B 1 122 ? -19.953 -42.062 -19.594 1 74.06 122 ASN B N 1
ATOM 4092 C CA . ASN B 1 122 ? -21.406 -42.031 -19.422 1 74.06 122 ASN B CA 1
ATOM 4093 C C . ASN B 1 122 ? -21.797 -41.469 -18.062 1 74.06 122 ASN B C 1
ATOM 4095 O O . ASN B 1 122 ? -22.984 -41.219 -17.812 1 74.06 122 ASN B O 1
ATOM 4099 N N . ALA B 1 123 ? -20.891 -41.281 -17.203 1 64.56 123 ALA B N 1
ATOM 4100 C CA . ALA B 1 123 ? -21.188 -40.844 -15.844 1 64.56 123 ALA B CA 1
ATOM 4101 C C . ALA B 1 123 ? -21.125 -39.312 -15.734 1 64.56 123 ALA B C 1
ATOM 4103 O O . ALA B 1 123 ? -21.203 -38.781 -14.633 1 64.56 123 ALA B O 1
ATOM 4104 N N . ARG B 1 124 ? -21.125 -38.594 -16.766 1 64.31 124 ARG B N 1
ATOM 4105 C CA . ARG B 1 124 ? -21 -37.125 -16.703 1 64.31 124 ARG B CA 1
ATOM 4106 C C . ARG B 1 124 ? -22.297 -36.5 -16.234 1 64.31 124 ARG B C 1
ATOM 4108 O O . ARG B 1 124 ? -23.359 -36.719 -16.828 1 64.31 124 ARG B O 1
ATOM 4115 N N . PRO B 1 125 ? -22.141 -36.031 -14.977 1 61.62 125 PRO B N 1
ATOM 4116 C CA . PRO B 1 125 ? -23.375 -35.5 -14.391 1 61.62 125 PRO B CA 1
ATOM 4117 C C . PRO B 1 125 ? -23.906 -34.25 -15.141 1 61.62 125 PRO B C 1
ATOM 4119 O O . PRO B 1 125 ? -23.125 -33.5 -15.727 1 61.62 125 PRO B O 1
ATOM 4122 N N . SER B 1 126 ? -25.078 -34.25 -15.523 1 66.88 126 SER B N 1
ATOM 4123 C CA . SER B 1 126 ? -25.797 -33.094 -16.047 1 66.88 126 SER B CA 1
ATOM 4124 C C . SER B 1 126 ? -26.281 -32.188 -14.922 1 66.88 126 SER B C 1
ATOM 4126 O O . SER B 1 126 ? -27.203 -31.406 -15.109 1 66.88 126 SER B O 1
ATOM 4128 N N . SER B 1 127 ? -25.531 -32.188 -13.875 1 77.75 127 SER B N 1
ATOM 4129 C CA . SER B 1 127 ? -25.953 -31.391 -12.727 1 77.75 127 SER B CA 1
ATOM 4130 C C . SER B 1 127 ? -25.469 -29.953 -12.852 1 77.75 127 SER B C 1
ATOM 4132 O O . SER B 1 127 ? -24.594 -29.656 -13.656 1 77.75 127 SER B O 1
ATOM 4134 N N . SER B 1 128 ? -26.156 -29.109 -12.18 1 85.31 128 SER B N 1
ATOM 4135 C CA . SER B 1 128 ? -25.797 -27.703 -12.133 1 85.31 128 SER B CA 1
ATOM 4136 C C . SER B 1 128 ? -24.344 -27.5 -11.711 1 85.31 128 SER B C 1
ATOM 4138 O O . SER B 1 128 ? -23.656 -26.625 -12.234 1 85.31 128 SER B O 1
ATOM 4140 N N . ARG B 1 129 ? -23.922 -28.359 -10.906 1 86 129 ARG B N 1
ATOM 4141 C CA . ARG B 1 129 ? -22.547 -28.281 -10.438 1 86 129 ARG B CA 1
ATOM 4142 C C . ARG B 1 129 ? -21.578 -28.641 -11.555 1 86 129 ARG B C 1
ATOM 4144 O O . ARG B 1 129 ? -20.5 -28.031 -11.672 1 86 129 ARG B O 1
ATOM 4151 N N . ALA B 1 130 ? -21.906 -29.578 -12.297 1 86.19 130 ALA B N 1
ATOM 4152 C CA . ALA B 1 130 ? -21.047 -29.984 -13.414 1 86.19 130 ALA B CA 1
ATOM 4153 C C . ALA B 1 130 ? -20.953 -28.875 -14.453 1 86.19 130 ALA B C 1
ATOM 4155 O O . ALA B 1 130 ? -19.875 -28.641 -15.031 1 86.19 130 ALA B O 1
ATOM 4156 N N . ILE B 1 131 ? -22.016 -28.203 -14.633 1 89.94 131 ILE B N 1
ATOM 4157 C CA . ILE B 1 131 ? -22.031 -27.109 -15.586 1 89.94 131 ILE B CA 1
ATOM 4158 C C . ILE B 1 131 ? -21.156 -25.969 -15.078 1 89.94 131 ILE B C 1
ATOM 4160 O O . ILE B 1 131 ? -20.391 -25.375 -15.836 1 89.94 131 ILE B O 1
ATOM 4164 N N . GLN B 1 132 ? -21.281 -25.734 -13.836 1 93.38 132 GLN B N 1
ATOM 4165 C CA . GLN B 1 132 ? -20.453 -24.688 -13.234 1 93.38 132 GLN B CA 1
ATOM 4166 C C . GLN B 1 132 ? -18.969 -25.047 -13.305 1 93.38 132 GLN B C 1
ATOM 4168 O O . GLN B 1 132 ? -18.125 -24.188 -13.586 1 93.38 132 GLN B O 1
ATOM 4173 N N . ALA B 1 133 ? -18.719 -26.25 -13.039 1 93.44 133 ALA B N 1
ATOM 4174 C CA . ALA B 1 133 ? -17.344 -26.719 -13.109 1 93.44 133 ALA B CA 1
ATOM 4175 C C . ALA B 1 133 ? -16.781 -26.562 -14.523 1 93.44 133 ALA B C 1
ATOM 4177 O O . ALA B 1 133 ? -15.602 -26.234 -14.695 1 93.44 133 ALA B O 1
ATOM 4178 N N . MET B 1 134 ? -17.625 -26.844 -15.461 1 92.81 134 MET B N 1
ATOM 4179 C CA . MET B 1 134 ? -17.219 -26.688 -16.859 1 92.81 134 MET B CA 1
ATOM 4180 C C . MET B 1 134 ? -16.906 -25.219 -17.172 1 92.81 134 MET B C 1
ATOM 4182 O O . MET B 1 134 ? -15.883 -24.922 -17.797 1 92.81 134 MET B O 1
ATOM 4186 N N . HIS B 1 135 ? -17.719 -24.344 -16.703 1 94.69 135 HIS B N 1
ATOM 4187 C CA . HIS B 1 135 ? -17.516 -22.906 -16.922 1 94.69 135 HIS B CA 1
ATOM 4188 C C . HIS B 1 135 ? -16.266 -22.406 -16.219 1 94.69 135 HIS B C 1
ATOM 4190 O O . HIS B 1 135 ? -15.469 -21.656 -16.797 1 94.69 135 HIS B O 1
ATOM 4196 N N . ASP B 1 136 ? -16.109 -22.828 -15.039 1 95.38 136 ASP B N 1
ATOM 4197 C CA . ASP B 1 136 ? -14.961 -22.391 -14.25 1 95.38 136 ASP B CA 1
ATOM 4198 C C . ASP B 1 136 ? -13.656 -22.906 -14.859 1 95.38 136 ASP B C 1
ATOM 4200 O O . ASP B 1 136 ? -12.672 -22.156 -14.93 1 95.38 136 ASP B O 1
ATOM 4204 N N . THR B 1 137 ? -13.641 -24.156 -15.25 1 95.31 137 THR B N 1
ATOM 4205 C CA . THR B 1 137 ? -12.453 -24.734 -15.867 1 95.31 137 THR B CA 1
ATOM 4206 C C . THR B 1 137 ? -12.125 -24.031 -17.188 1 95.31 137 THR B C 1
ATOM 4208 O O . THR B 1 137 ? -10.961 -23.766 -17.469 1 95.31 137 THR B O 1
ATOM 4211 N N . SER B 1 138 ? -13.164 -23.734 -17.922 1 94.38 138 SER B N 1
ATOM 4212 C CA . SER B 1 138 ? -12.969 -23 -19.172 1 94.38 138 SER B CA 1
ATOM 4213 C C . SER B 1 138 ? -12.352 -21.641 -18.938 1 94.38 138 SER B C 1
ATOM 4215 O O . SER B 1 138 ? -11.477 -21.203 -19.688 1 94.38 138 SER B O 1
ATOM 4217 N N . ALA B 1 139 ? -12.719 -21.031 -17.891 1 93.69 139 ALA B N 1
ATOM 4218 C CA . ALA B 1 139 ? -12.227 -19.703 -17.562 1 93.69 139 ALA B CA 1
ATOM 4219 C C . ALA B 1 139 ? -10.781 -19.766 -17.062 1 93.69 139 ALA B C 1
ATOM 4221 O O . ALA B 1 139 ? -10 -18.844 -17.297 1 93.69 139 ALA B O 1
ATOM 4222 N N . ARG B 1 140 ? -10.461 -20.875 -16.438 1 93.69 140 ARG B N 1
ATOM 4223 C CA . ARG B 1 140 ? -9.164 -20.984 -15.797 1 93.69 140 ARG B CA 1
ATOM 4224 C C . ARG B 1 140 ? -8.125 -21.578 -16.75 1 93.69 140 ARG B C 1
ATOM 4226 O O . ARG B 1 140 ? -6.973 -21.125 -16.766 1 93.69 140 ARG B O 1
ATOM 4233 N N . LEU B 1 141 ? -8.531 -22.578 -17.484 1 93.75 141 LEU B N 1
ATOM 4234 C CA . LEU B 1 141 ? -7.551 -23.344 -18.234 1 93.75 141 LEU B CA 1
ATOM 4235 C C . LEU B 1 141 ? -7.82 -23.234 -19.734 1 93.75 141 LEU B C 1
ATOM 4237 O O . LEU B 1 141 ? -7.051 -23.75 -20.547 1 93.75 141 LEU B O 1
ATOM 4241 N N . GLY B 1 142 ? -8.898 -22.547 -20.125 1 92.19 142 GLY B N 1
ATOM 4242 C CA . GLY B 1 142 ? -9.227 -22.438 -21.531 1 92.19 142 GLY B CA 1
ATOM 4243 C C . GLY B 1 142 ? -10.383 -23.312 -21.953 1 92.19 142 GLY B C 1
ATOM 4244 O O . GLY B 1 142 ? -10.562 -24.406 -21.422 1 92.19 142 GLY B O 1
ATOM 4245 N N . SER B 1 143 ? -11.094 -22.906 -22.984 1 91.56 143 SER B N 1
ATOM 4246 C CA . SER B 1 143 ? -12.297 -23.609 -23.453 1 91.56 143 SER B CA 1
ATOM 4247 C C . SER B 1 143 ? -11.938 -24.891 -24.188 1 91.56 143 SER B C 1
ATOM 4249 O O . SER B 1 143 ? -12.664 -25.891 -24.109 1 91.56 143 SER B O 1
ATOM 4251 N N . SER B 1 144 ? -10.859 -24.859 -24.906 1 91.5 144 SER B N 1
ATOM 4252 C CA . SER B 1 144 ? -10.453 -26.031 -25.672 1 91.5 144 SER B CA 1
ATOM 4253 C C . SER B 1 144 ? -10.188 -27.234 -24.766 1 91.5 144 SER B C 1
ATOM 4255 O O . SER B 1 144 ? -10.711 -28.328 -25 1 91.5 144 SER B O 1
ATOM 4257 N N . LEU B 1 145 ? -9.461 -27 -23.75 1 93.69 145 LEU B N 1
ATOM 4258 C CA . LEU B 1 145 ? -9.133 -28.078 -22.828 1 93.69 145 LEU B CA 1
ATOM 4259 C C . LEU B 1 145 ? -10.383 -28.578 -22.125 1 93.69 145 LEU B C 1
ATOM 4261 O O . LEU B 1 145 ? -10.57 -29.781 -21.953 1 93.69 145 LEU B O 1
ATOM 4265 N N . ALA B 1 146 ? -11.18 -27.672 -21.703 1 94 146 ALA B N 1
ATOM 4266 C CA . ALA B 1 146 ? -12.414 -28.031 -21.016 1 94 146 ALA B CA 1
ATOM 4267 C C . ALA B 1 146 ? -13.297 -28.906 -21.891 1 94 146 ALA B C 1
ATOM 4269 O O . ALA B 1 146 ? -13.852 -29.906 -21.438 1 94 146 ALA B O 1
ATOM 4270 N N . ARG B 1 147 ? -13.398 -28.531 -23.141 1 92.19 147 ARG B N 1
ATOM 4271 C CA . ARG B 1 147 ? -14.219 -29.297 -24.078 1 92.19 147 ARG B CA 1
ATOM 4272 C C . ARG B 1 147 ? -13.641 -30.688 -24.312 1 92.19 147 ARG B C 1
ATOM 4274 O O . ARG B 1 147 ? -14.383 -31.672 -24.375 1 92.19 147 ARG B O 1
ATOM 4281 N N . ILE B 1 148 ? -12.398 -30.75 -24.453 1 92.5 148 ILE B N 1
ATOM 4282 C CA . ILE B 1 148 ? -11.742 -32.031 -24.672 1 92.5 148 ILE B CA 1
ATOM 4283 C C . ILE B 1 148 ? -11.977 -32.938 -23.484 1 92.5 148 ILE B C 1
ATOM 4285 O O . ILE B 1 148 ? -12.297 -34.125 -23.656 1 92.5 148 ILE B O 1
ATOM 4289 N N . LEU B 1 149 ? -11.867 -32.438 -22.297 1 93.38 149 LEU B N 1
ATOM 4290 C CA . LEU B 1 149 ? -12.047 -33.219 -21.094 1 93.38 149 LEU B CA 1
ATOM 4291 C C . LEU B 1 149 ? -13.492 -33.719 -20.969 1 93.38 149 LEU B C 1
ATOM 4293 O O . LEU B 1 149 ? -13.742 -34.844 -20.531 1 93.38 149 LEU B O 1
ATOM 4297 N N . ALA B 1 150 ? -14.383 -32.906 -21.375 1 90.44 150 ALA B N 1
ATOM 4298 C CA . ALA B 1 150 ? -15.805 -33.219 -21.219 1 90.44 150 ALA B CA 1
ATOM 4299 C C . ALA B 1 150 ? -16.266 -34.219 -22.266 1 90.44 150 ALA B C 1
ATOM 4301 O O . ALA B 1 150 ? -17.188 -35 -22.031 1 90.44 150 ALA B O 1
ATOM 4302 N N . ASN B 1 151 ? -15.656 -34.219 -23.391 1 89.31 151 ASN B N 1
ATOM 4303 C CA . ASN B 1 151 ? -16.219 -34.969 -24.516 1 89.31 151 ASN B CA 1
ATOM 4304 C C . ASN B 1 151 ? -15.422 -36.25 -24.781 1 89.31 151 ASN B C 1
ATOM 4306 O O . ASN B 1 151 ? -15.938 -37.188 -25.406 1 89.31 151 ASN B O 1
ATOM 4310 N N . ARG B 1 152 ? -14.281 -36.375 -24.359 1 89.94 152 ARG B N 1
ATOM 4311 C CA . ARG B 1 152 ? -13.453 -37.531 -24.641 1 89.94 152 ARG B CA 1
ATOM 4312 C C . ARG B 1 152 ? -13.641 -38.594 -23.578 1 89.94 152 ARG B C 1
ATOM 4314 O O . ARG B 1 152 ? -13.984 -38.312 -22.438 1 89.94 152 ARG B O 1
ATOM 4321 N N . ASP B 1 153 ? -13.453 -39.844 -24.031 1 89.12 153 ASP B N 1
ATOM 4322 C CA . ASP B 1 153 ? -13.508 -40.969 -23.094 1 89.12 153 ASP B CA 1
ATOM 4323 C C . ASP B 1 153 ? -12.156 -41.188 -22.406 1 89.12 153 ASP B C 1
ATOM 4325 O O . ASP B 1 153 ? -11.148 -41.438 -23.078 1 89.12 153 ASP B O 1
ATOM 4329 N N . HIS B 1 154 ? -12.203 -41.094 -21.125 1 91.38 154 HIS B N 1
ATOM 4330 C CA . HIS B 1 154 ? -10.969 -41.219 -20.359 1 91.38 154 HIS B CA 1
ATOM 4331 C C . HIS B 1 154 ? -10.898 -42.531 -19.594 1 91.38 154 HIS B C 1
ATOM 4333 O O . HIS B 1 154 ? -10.078 -42.688 -18.688 1 91.38 154 HIS B O 1
ATOM 4339 N N . SER B 1 155 ? -11.789 -43.438 -19.875 1 87.12 155 SER B N 1
ATOM 4340 C CA . SER B 1 155 ? -11.891 -44.688 -19.141 1 87.12 155 SER B CA 1
ATOM 4341 C C . SER B 1 155 ? -10.688 -45.594 -19.391 1 87.12 155 SER B C 1
ATOM 4343 O O . SER B 1 155 ? -10.188 -46.25 -18.484 1 87.12 155 SER B O 1
ATOM 4345 N N . GLN B 1 156 ? -10.211 -45.562 -20.625 1 85.5 156 GLN B N 1
ATOM 4346 C CA . GLN B 1 156 ? -9.109 -46.438 -20.984 1 85.5 156 GLN B CA 1
ATOM 4347 C C . GLN B 1 156 ? -7.762 -45.781 -20.75 1 85.5 156 GLN B C 1
ATOM 4349 O O . GLN B 1 156 ? -6.824 -46.406 -20.25 1 85.5 156 GLN B O 1
ATOM 4354 N N . ASP B 1 157 ? -7.656 -44.5 -21.109 1 89.69 157 ASP B N 1
ATOM 4355 C CA . ASP B 1 157 ? -6.41 -43.781 -20.969 1 89.69 157 ASP B CA 1
ATOM 4356 C C . ASP B 1 157 ? -6.668 -42.375 -20.391 1 89.69 157 ASP B C 1
ATOM 4358 O O . ASP B 1 157 ? -7.027 -41.438 -21.125 1 89.69 157 ASP B O 1
ATOM 4362 N N . PRO B 1 158 ? -6.328 -42.25 -19.109 1 92.88 158 PRO B N 1
ATOM 4363 C CA . PRO B 1 158 ? -6.617 -40.969 -18.469 1 92.88 158 PRO B CA 1
ATOM 4364 C C . PRO B 1 158 ? -5.445 -40 -18.562 1 92.88 158 PRO B C 1
ATOM 4366 O O . PRO B 1 158 ? -5.328 -39.094 -17.719 1 92.88 158 PRO B O 1
ATOM 4369 N N . ILE B 1 159 ? -4.527 -40.062 -19.516 1 94 159 ILE B N 1
ATOM 4370 C CA . ILE B 1 159 ? -3.33 -39.25 -19.625 1 94 159 ILE B CA 1
ATOM 4371 C C . ILE B 1 159 ? -3.727 -37.781 -19.812 1 94 159 ILE B C 1
ATOM 4373 O O . ILE B 1 159 ? -3.053 -36.875 -19.297 1 94 159 ILE B O 1
ATOM 4377 N N . LEU B 1 160 ? -4.812 -37.5 -20.5 1 94.62 160 LEU B N 1
ATOM 4378 C CA . LEU B 1 160 ? -5.25 -36.125 -20.719 1 94.62 160 LEU B CA 1
ATOM 4379 C C . LEU B 1 160 ? -5.734 -35.5 -19.422 1 94.62 160 LEU B C 1
ATOM 4381 O O . LEU B 1 160 ? -5.57 -34.312 -19.203 1 94.62 160 LEU B O 1
ATOM 4385 N N . VAL B 1 161 ? -6.371 -36.344 -18.578 1 95.81 161 VAL B N 1
ATOM 4386 C CA . VAL B 1 161 ? -6.809 -35.844 -17.281 1 95.81 161 VAL B CA 1
ATOM 4387 C C . VAL B 1 161 ? -5.594 -35.5 -16.422 1 95.81 161 VAL B C 1
ATOM 4389 O O . VAL B 1 161 ? -5.574 -34.469 -15.742 1 95.81 161 VAL B O 1
ATOM 4392 N N . GLN B 1 162 ? -4.578 -36.375 -16.5 1 96.81 162 GLN B N 1
ATOM 4393 C CA . GLN B 1 162 ? -3.344 -36.125 -15.773 1 96.81 162 GLN B CA 1
ATOM 4394 C C . GLN B 1 162 ? -2.703 -34.812 -16.219 1 96.81 162 GLN B C 1
ATOM 4396 O O . GLN B 1 162 ? -2.293 -34 -15.375 1 96.81 162 GLN B O 1
ATOM 4401 N N . LEU B 1 163 ? -2.605 -34.625 -17.516 1 96.88 163 LEU B N 1
ATOM 4402 C CA . LEU B 1 163 ? -2.018 -33.406 -18.062 1 96.88 163 LEU B CA 1
ATOM 4403 C C . LEU B 1 163 ? -2.838 -32.188 -17.688 1 96.88 163 LEU B C 1
ATOM 4405 O O . LEU B 1 163 ? -2.281 -31.109 -17.406 1 96.88 163 LEU B O 1
ATOM 4409 N N . ALA B 1 164 ? -4.145 -32.281 -17.641 1 97.25 164 ALA B N 1
ATOM 4410 C CA . ALA B 1 164 ? -5.02 -31.188 -17.234 1 97.25 164 ALA B CA 1
ATOM 4411 C C . ALA B 1 164 ? -4.789 -30.828 -15.773 1 97.25 164 ALA B C 1
ATOM 4413 O O . ALA B 1 164 ? -4.797 -29.641 -15.406 1 97.25 164 ALA B O 1
ATOM 4414 N N . LEU B 1 165 ? -4.637 -31.844 -14.93 1 97.94 165 LEU B N 1
ATOM 4415 C CA . LEU B 1 165 ? -4.355 -31.594 -13.516 1 97.94 165 LEU B CA 1
ATOM 4416 C C . LEU B 1 165 ? -3.023 -30.875 -13.344 1 97.94 165 LEU B C 1
ATOM 4418 O O . LEU B 1 165 ? -2.918 -29.938 -12.539 1 97.94 165 LEU B O 1
ATOM 4422 N N . GLN B 1 166 ? -2.012 -31.297 -14.07 1 98.25 166 GLN B N 1
ATOM 4423 C CA . GLN B 1 166 ? -0.728 -30.609 -14.047 1 98.25 166 GLN B CA 1
ATOM 4424 C C . GLN B 1 166 ? -0.879 -29.156 -14.484 1 98.25 166 GLN B C 1
ATOM 4426 O O . GLN B 1 166 ? -0.348 -28.25 -13.844 1 98.25 166 GLN B O 1
ATOM 4431 N N . GLY B 1 167 ? -1.579 -29 -15.609 1 97.56 167 GLY B N 1
ATOM 4432 C CA . GLY B 1 167 ? -1.822 -27.641 -16.094 1 97.56 167 GLY B CA 1
ATOM 4433 C C . GLY B 1 167 ? -2.559 -26.781 -15.086 1 97.56 167 GLY B C 1
ATOM 4434 O O . GLY B 1 167 ? -2.262 -25.594 -14.945 1 97.56 167 GLY B O 1
ATOM 4435 N N . CYS B 1 168 ? -3.469 -27.344 -14.43 1 97.5 168 CYS B N 1
ATOM 4436 C CA . CYS B 1 168 ? -4.25 -26.641 -13.414 1 97.5 168 CYS B CA 1
ATOM 4437 C C . CYS B 1 168 ? -3.359 -26.156 -12.281 1 97.5 168 CYS B C 1
ATOM 4439 O O . CYS B 1 168 ? -3.432 -24.984 -11.883 1 97.5 168 CYS B O 1
ATOM 4441 N N . LEU B 1 169 ? -2.537 -27 -11.734 1 98.44 169 LEU B N 1
ATOM 4442 C CA . LEU B 1 169 ? -1.655 -26.641 -10.633 1 98.44 169 LEU B CA 1
ATOM 4443 C C . LEU B 1 169 ? -0.635 -25.594 -11.078 1 98.44 169 LEU B C 1
ATOM 4445 O O . LEU B 1 169 ? -0.344 -24.641 -10.336 1 98.44 169 LEU B O 1
ATOM 4449 N N . THR B 1 170 ? -0.084 -25.75 -12.273 1 98.19 170 THR B N 1
ATOM 4450 C CA . THR B 1 170 ? 0.917 -24.812 -12.758 1 98.19 170 THR B CA 1
ATOM 4451 C C . THR B 1 170 ? 0.324 -23.406 -12.891 1 98.19 170 THR B C 1
ATOM 4453 O O . THR B 1 170 ? 0.949 -22.422 -12.484 1 98.19 170 THR B O 1
ATOM 4456 N N . ILE B 1 171 ? -0.862 -23.344 -13.422 1 97.06 171 ILE B N 1
ATOM 4457 C CA . ILE B 1 171 ? -1.511 -22.047 -13.578 1 97.06 171 ILE B CA 1
ATOM 4458 C C . ILE B 1 171 ? -1.86 -21.469 -12.211 1 97.06 171 ILE B C 1
ATOM 4460 O O . ILE B 1 171 ? -1.698 -20.266 -11.977 1 97.06 171 ILE B O 1
ATOM 4464 N N . CYS B 1 172 ? -2.377 -22.312 -11.367 1 97.56 172 CYS B N 1
ATOM 4465 C CA . CYS B 1 172 ? -2.729 -21.891 -10.023 1 97.56 172 CYS B CA 1
ATOM 4466 C C . CYS B 1 172 ? -1.517 -21.312 -9.297 1 97.56 172 CYS B C 1
ATOM 4468 O O . CYS B 1 172 ? -1.599 -20.234 -8.695 1 97.56 172 CYS B O 1
ATOM 4470 N N . ILE B 1 173 ? -0.417 -21.969 -9.352 1 98.31 173 ILE B N 1
ATOM 4471 C CA . ILE B 1 173 ? 0.808 -21.562 -8.672 1 98.31 173 ILE B CA 1
ATOM 4472 C C . ILE B 1 173 ? 1.354 -20.281 -9.312 1 98.31 173 ILE B C 1
ATOM 4474 O O . ILE B 1 173 ? 1.767 -19.359 -8.609 1 98.31 173 ILE B O 1
ATOM 4478 N N . THR B 1 174 ? 1.353 -20.234 -10.633 1 97.5 174 THR B N 1
ATOM 4479 C CA . THR B 1 174 ? 1.85 -19.047 -11.32 1 97.5 174 THR B CA 1
ATOM 4480 C C . THR B 1 174 ? 1.019 -17.828 -10.953 1 97.5 174 THR B C 1
ATOM 4482 O O . THR B 1 174 ? 1.564 -16.75 -10.742 1 97.5 174 THR B O 1
ATOM 4485 N N . ARG B 1 175 ? -0.26 -17.984 -10.898 1 95.31 175 ARG B N 1
ATOM 4486 C CA . ARG B 1 175 ? -1.137 -16.891 -10.516 1 95.31 175 ARG B CA 1
ATOM 4487 C C . ARG B 1 175 ? -0.872 -16.453 -9.078 1 95.31 175 ARG B C 1
ATOM 4489 O O . ARG B 1 175 ? -0.854 -15.25 -8.781 1 95.31 175 ARG B O 1
ATOM 4496 N N . ALA B 1 176 ? -0.691 -17.359 -8.227 1 96.75 176 ALA B N 1
ATOM 4497 C CA . ALA B 1 176 ? -0.385 -17.047 -6.836 1 96.75 176 ALA B CA 1
ATOM 4498 C C . ALA B 1 176 ? 0.923 -16.266 -6.723 1 96.75 176 ALA B C 1
ATOM 4500 O O . ALA B 1 176 ? 1 -15.273 -5.996 1 96.75 176 ALA B O 1
ATOM 4501 N N . LEU B 1 177 ? 1.952 -16.641 -7.469 1 97 177 LEU B N 1
ATOM 4502 C CA . LEU B 1 177 ? 3.277 -16.047 -7.332 1 97 177 LEU B CA 1
ATOM 4503 C C . LEU B 1 177 ? 3.387 -14.766 -8.156 1 97 177 LEU B C 1
ATOM 4505 O O . LEU B 1 177 ? 4.387 -14.047 -8.07 1 97 177 LEU B O 1
ATOM 4509 N N . SER B 1 178 ? 2.352 -14.469 -8.914 1 94.12 178 SER B N 1
ATOM 4510 C CA . SER B 1 178 ? 2.354 -13.227 -9.68 1 94.12 178 SER B CA 1
ATOM 4511 C C . SER B 1 178 ? 1.929 -12.039 -8.812 1 94.12 178 SER B C 1
ATOM 4513 O O . SER B 1 178 ? 2.127 -10.883 -9.195 1 94.12 178 SER B O 1
ATOM 4515 N N . THR B 1 179 ? 1.355 -12.289 -7.668 1 95.94 179 THR B N 1
ATOM 4516 C CA . THR B 1 179 ? 0.964 -11.234 -6.738 1 95.94 179 THR B CA 1
ATOM 4517 C C . THR B 1 179 ? 2.182 -10.688 -6 1 95.94 179 THR B C 1
ATOM 4519 O O . THR B 1 179 ? 3.238 -11.32 -5.977 1 95.94 179 THR B O 1
ATOM 4522 N N . PHE B 1 180 ? 2.1 -9.5 -5.496 1 97.12 180 PHE B N 1
ATOM 4523 C CA . PHE B 1 180 ? 3.18 -8.93 -4.699 1 97.12 180 PHE B CA 1
ATOM 4524 C C . PHE B 1 180 ? 3.359 -9.703 -3.398 1 97.12 180 PHE B C 1
ATOM 4526 O O . PHE B 1 180 ? 4.484 -9.992 -2.994 1 97.12 180 PHE B O 1
ATOM 4533 N N . CYS B 1 181 ? 2.23 -9.938 -2.74 1 96.56 181 CYS B N 1
ATOM 4534 C CA . CYS B 1 181 ? 2.186 -10.727 -1.517 1 96.56 181 CYS B CA 1
ATOM 4535 C C . CYS B 1 181 ? 1.024 -11.711 -1.548 1 96.56 181 CYS B C 1
ATOM 4537 O O . CYS B 1 181 ? -0.14 -11.312 -1.528 1 96.56 181 CYS B O 1
ATOM 4539 N N . VAL B 1 182 ? 1.397 -12.977 -1.511 1 96.06 182 VAL B N 1
ATOM 4540 C CA . VAL B 1 182 ? 0.395 -14.031 -1.623 1 96.06 182 VAL B CA 1
ATOM 4541 C C . VAL B 1 182 ? -0.559 -13.969 -0.432 1 96.06 182 VAL B C 1
ATOM 4543 O O . VAL B 1 182 ? -0.12 -13.891 0.718 1 96.06 182 VAL B O 1
ATOM 4546 N N . GLY B 1 183 ? -1.858 -13.992 -0.719 1 94.19 183 GLY B N 1
ATOM 4547 C CA . GLY B 1 183 ? -2.863 -14.008 0.331 1 94.19 183 GLY B CA 1
ATOM 4548 C C . GLY B 1 183 ? -3.307 -12.625 0.755 1 94.19 183 GLY B C 1
ATOM 4549 O O . GLY B 1 183 ? -4.242 -12.477 1.546 1 94.19 183 GLY B O 1
ATOM 4550 N N . PHE B 1 184 ? -2.564 -11.602 0.279 1 94.75 184 PHE B N 1
ATOM 4551 C CA . PHE B 1 184 ? -2.902 -10.227 0.627 1 94.75 184 PHE B CA 1
ATOM 4552 C C . PHE B 1 184 ? -4.141 -9.758 -0.133 1 94.75 184 PHE B C 1
ATOM 4554 O O . PHE B 1 184 ? -4.406 -10.234 -1.241 1 94.75 184 PHE B O 1
ATOM 4561 N N . PRO B 1 185 ? -4.906 -8.883 0.509 1 94.25 185 PRO B N 1
ATOM 4562 C CA . PRO B 1 185 ? -6.09 -8.406 -0.208 1 94.25 185 PRO B CA 1
ATOM 4563 C C . PRO B 1 185 ? -5.75 -7.816 -1.577 1 94.25 185 PRO B C 1
ATOM 4565 O O . PRO B 1 185 ? -4.742 -7.121 -1.723 1 94.25 185 PRO B O 1
ATOM 4568 N N . SER B 1 186 ? -6.609 -8.062 -2.559 1 94.44 186 SER B N 1
ATOM 4569 C CA . SER B 1 186 ? -6.34 -7.801 -3.969 1 94.44 186 SER B CA 1
ATOM 4570 C C . SER B 1 186 ? -6.059 -6.324 -4.211 1 94.44 186 SER B C 1
ATOM 4572 O O . SER B 1 186 ? -5.133 -5.973 -4.949 1 94.44 186 SER B O 1
ATOM 4574 N N . LYS B 1 187 ? -6.848 -5.426 -3.582 1 94.5 187 LYS B N 1
ATOM 4575 C CA . LYS B 1 187 ? -6.66 -3.994 -3.805 1 94.5 187 LYS B CA 1
ATOM 4576 C C . LYS B 1 187 ? -5.309 -3.527 -3.277 1 94.5 187 LYS B C 1
ATOM 4578 O O . LYS B 1 187 ? -4.598 -2.777 -3.951 1 94.5 187 LYS B O 1
ATOM 4583 N N . SER B 1 188 ? -4.984 -3.936 -2.094 1 95.56 188 SER B N 1
ATOM 4584 C CA . SER B 1 188 ? -3.705 -3.59 -1.481 1 95.56 188 SER B CA 1
ATOM 4585 C C . SER B 1 188 ? -2.541 -4.195 -2.258 1 95.56 188 SER B C 1
ATOM 4587 O O . SER B 1 188 ? -1.525 -3.533 -2.48 1 95.56 188 SER B O 1
ATOM 4589 N N . ASP B 1 189 ? -2.77 -5.383 -2.668 1 96.94 189 ASP B N 1
ATOM 4590 C CA . ASP B 1 189 ? -1.743 -6.07 -3.443 1 96.94 189 ASP B CA 1
ATOM 4591 C C . ASP B 1 189 ? -1.499 -5.367 -4.777 1 96.94 189 ASP B C 1
ATOM 4593 O O . ASP B 1 189 ? -0.351 -5.207 -5.199 1 96.94 189 ASP B O 1
ATOM 4597 N N . SER B 1 190 ? -2.541 -5.012 -5.434 1 96.62 190 SER B N 1
ATOM 4598 C CA . SER B 1 190 ? -2.438 -4.336 -6.723 1 96.62 190 SER B CA 1
ATOM 4599 C C . SER B 1 190 ? -1.683 -3.016 -6.594 1 96.62 190 SER B C 1
ATOM 4601 O O . SER B 1 190 ? -0.87 -2.674 -7.453 1 96.62 190 SER B O 1
ATOM 4603 N N . LEU B 1 191 ? -1.948 -2.275 -5.559 1 96.81 191 LEU B N 1
ATOM 4604 C CA . LEU B 1 191 ? -1.266 -1.006 -5.324 1 96.81 191 LEU B CA 1
ATOM 4605 C C . LEU B 1 191 ? 0.236 -1.218 -5.164 1 96.81 191 LEU B C 1
ATOM 4607 O O . LEU B 1 191 ? 1.035 -0.544 -5.82 1 96.81 191 LEU B O 1
ATOM 4611 N N . LEU B 1 192 ? 0.597 -2.125 -4.305 1 97.75 192 LEU B N 1
ATOM 4612 C CA . LEU B 1 192 ? 2.008 -2.393 -4.047 1 97.75 192 LEU B CA 1
ATOM 4613 C C . LEU B 1 192 ? 2.699 -2.912 -5.301 1 97.75 192 LEU B C 1
ATOM 4615 O O . LEU B 1 192 ? 3.844 -2.549 -5.582 1 97.75 192 LEU B O 1
ATOM 4619 N N . HIS B 1 193 ? 1.933 -3.682 -6.027 1 96.81 193 HIS B N 1
ATOM 4620 C CA . HIS B 1 193 ? 2.463 -4.203 -7.281 1 96.81 193 HIS B CA 1
ATOM 4621 C C . HIS B 1 193 ? 2.736 -3.08 -8.273 1 96.81 193 HIS B C 1
ATOM 4623 O O . HIS B 1 193 ? 3.771 -3.076 -8.945 1 96.81 193 HIS B O 1
ATOM 4629 N N . GLN B 1 194 ? 1.865 -2.18 -8.367 1 96.62 194 GLN B N 1
ATOM 4630 C CA . GLN B 1 194 ? 2.016 -1.062 -9.289 1 96.62 194 GLN B CA 1
ATOM 4631 C C . GLN B 1 194 ? 3.182 -0.164 -8.883 1 96.62 194 GLN B C 1
ATOM 4633 O O . GLN B 1 194 ? 3.959 0.272 -9.734 1 96.62 194 GLN B O 1
ATOM 4638 N N . ILE B 1 195 ? 3.273 0.097 -7.617 1 97.31 195 ILE B N 1
ATOM 4639 C CA . ILE B 1 195 ? 4.371 0.922 -7.121 1 97.31 195 ILE B CA 1
ATOM 4640 C C . ILE B 1 195 ? 5.703 0.243 -7.43 1 97.31 195 ILE B C 1
ATOM 4642 O O . ILE B 1 195 ? 6.625 0.878 -7.949 1 97.31 195 ILE B O 1
ATOM 4646 N N . TYR B 1 196 ? 5.777 -0.997 -7.184 1 97.06 196 TYR B N 1
ATOM 4647 C CA . TYR B 1 196 ? 7.016 -1.729 -7.434 1 97.06 196 TYR B CA 1
ATOM 4648 C C . TYR B 1 196 ? 7.348 -1.741 -8.922 1 97.06 196 TYR B C 1
ATOM 4650 O O . TYR B 1 196 ? 8.508 -1.562 -9.305 1 97.06 196 TYR B O 1
ATOM 4658 N N . HIS B 1 197 ? 6.336 -2.094 -9.672 1 94.25 197 HIS B N 1
ATOM 4659 C CA . HIS B 1 197 ? 6.566 -2.16 -11.109 1 94.25 197 HIS B CA 1
ATOM 4660 C C . HIS B 1 197 ? 7.152 -0.853 -11.633 1 94.25 197 HIS B C 1
ATOM 4662 O O . HIS B 1 197 ? 8.094 -0.866 -12.43 1 94.25 197 HIS B O 1
ATOM 4668 N N . ARG B 1 198 ? 6.656 0.215 -11.219 1 93.75 198 ARG B N 1
ATOM 4669 C CA . ARG B 1 198 ? 7.188 1.517 -11.609 1 93.75 198 ARG B CA 1
ATOM 4670 C C . ARG B 1 198 ? 8.609 1.709 -11.094 1 93.75 198 ARG B C 1
ATOM 4672 O O . ARG B 1 198 ? 9.477 2.203 -11.82 1 93.75 198 ARG B O 1
ATOM 4679 N N . MET B 1 199 ? 8.805 1.365 -9.883 1 92.94 199 MET B N 1
ATOM 4680 C CA . MET B 1 199 ? 10.125 1.506 -9.266 1 92.94 199 MET B CA 1
ATOM 4681 C C . MET B 1 199 ? 11.156 0.663 -10 1 92.94 199 MET B C 1
ATOM 4683 O O . MET B 1 199 ? 12.289 1.104 -10.211 1 92.94 199 MET B O 1
ATOM 4687 N N . ALA B 1 200 ? 10.766 -0.527 -10.375 1 90.69 200 ALA B N 1
ATOM 4688 C CA . ALA B 1 200 ? 11.664 -1.448 -11.062 1 90.69 200 ALA B CA 1
ATOM 4689 C C . ALA B 1 200 ? 12.117 -0.876 -12.406 1 90.69 200 ALA B C 1
ATOM 4691 O O . ALA B 1 200 ? 13.227 -1.162 -12.867 1 90.69 200 ALA B O 1
ATOM 4692 N N . LEU B 1 201 ? 11.32 -0.064 -12.961 1 89.44 201 LEU B N 1
ATOM 4693 C CA . LEU B 1 201 ? 11.641 0.531 -14.258 1 89.44 201 LEU B CA 1
ATOM 4694 C C . LEU B 1 201 ? 12.422 1.826 -14.078 1 89.44 201 LEU B C 1
ATOM 4696 O O . LEU B 1 201 ? 13.203 2.207 -14.953 1 89.44 201 LEU B O 1
ATOM 4700 N N . ALA B 1 202 ? 12.211 2.477 -12.953 1 88.88 202 ALA B N 1
ATOM 4701 C CA . ALA B 1 202 ? 12.734 3.832 -12.789 1 88.88 202 ALA B CA 1
ATOM 4702 C C . ALA B 1 202 ? 14.023 3.832 -11.977 1 88.88 202 ALA B C 1
ATOM 4704 O O . ALA B 1 202 ? 14.867 4.711 -12.148 1 88.88 202 ALA B O 1
ATOM 4705 N N . GLU B 1 203 ? 14.133 2.873 -11.094 1 89.19 203 GLU B N 1
ATOM 4706 C CA . GLU B 1 203 ? 15.242 2.854 -10.148 1 89.19 203 GLU B CA 1
ATOM 4707 C C . GLU B 1 203 ? 16.219 1.725 -10.469 1 89.19 203 GLU B C 1
ATOM 4709 O O . GLU B 1 203 ? 15.836 0.727 -11.086 1 89.19 203 GLU B O 1
ATOM 4714 N N . PRO B 1 204 ? 17.484 1.897 -10.086 1 85.75 204 PRO B N 1
ATOM 4715 C CA . PRO B 1 204 ? 18.422 0.779 -10.227 1 85.75 204 PRO B CA 1
ATOM 4716 C C . PRO B 1 204 ? 17.922 -0.492 -9.539 1 85.75 204 PRO B C 1
ATOM 4718 O O . PRO B 1 204 ? 17.141 -0.421 -8.594 1 85.75 204 PRO B O 1
ATOM 4721 N N . GLN B 1 205 ? 18.422 -1.67 -10.031 1 86.62 205 GLN B N 1
ATOM 4722 C CA . GLN B 1 205 ? 17.969 -2.984 -9.594 1 86.62 205 GLN B CA 1
ATOM 4723 C C . GLN B 1 205 ? 18.094 -3.139 -8.078 1 86.62 205 GLN B C 1
ATOM 4725 O O . GLN B 1 205 ? 17.141 -3.541 -7.406 1 86.62 205 GLN B O 1
ATOM 4730 N N . PRO B 1 206 ? 19.141 -2.736 -7.414 1 85.38 206 PRO B N 1
ATOM 4731 C CA . PRO B 1 206 ? 19.234 -2.953 -5.969 1 85.38 206 PRO B CA 1
ATOM 4732 C C . PRO B 1 206 ? 18.25 -2.094 -5.184 1 85.38 206 PRO B C 1
ATOM 4734 O O . PRO B 1 206 ? 17.75 -2.512 -4.129 1 85.38 206 PRO B O 1
ATOM 4737 N N . THR B 1 207 ? 17.969 -0.888 -5.676 1 88.25 207 THR B N 1
ATOM 4738 C CA . THR B 1 207 ? 17.047 0.018 -5 1 88.25 207 THR B CA 1
ATOM 4739 C C . THR B 1 207 ? 15.617 -0.528 -5.039 1 88.25 207 THR B C 1
ATOM 4741 O O . THR B 1 207 ? 14.945 -0.598 -4.012 1 88.25 207 THR B O 1
ATOM 4744 N N . SER B 1 208 ? 15.219 -0.952 -6.211 1 92.5 208 SER B N 1
ATOM 4745 C CA . SER B 1 208 ? 13.867 -1.482 -6.363 1 92.5 208 SER B CA 1
ATOM 4746 C C . SER B 1 208 ? 13.711 -2.809 -5.625 1 92.5 208 SER B C 1
ATOM 4748 O O . SER B 1 208 ? 12.68 -3.057 -5 1 92.5 208 SER B O 1
ATOM 4750 N N . SER B 1 209 ? 14.703 -3.65 -5.684 1 93.19 209 SER B N 1
ATOM 4751 C CA . SER B 1 209 ? 14.641 -4.941 -5.008 1 93.19 209 SER B CA 1
ATOM 4752 C C . SER B 1 209 ? 14.617 -4.773 -3.494 1 93.19 209 SER B C 1
ATOM 4754 O O . SER B 1 209 ? 13.938 -5.523 -2.789 1 93.19 209 SER B O 1
ATOM 4756 N N . LYS B 1 210 ? 15.375 -3.838 -3.027 1 92.25 210 LYS B N 1
ATOM 4757 C CA . LYS B 1 210 ? 15.383 -3.592 -1.589 1 92.25 210 LYS B CA 1
ATOM 4758 C C . LYS B 1 210 ? 14.031 -3.064 -1.112 1 92.25 210 LYS B C 1
ATOM 4760 O O . LYS B 1 210 ? 13.555 -3.441 -0.039 1 92.25 210 LYS B O 1
ATOM 4765 N N . TRP B 1 211 ? 13.508 -2.123 -1.87 1 95.38 211 TRP B N 1
ATOM 4766 C CA . TRP B 1 211 ? 12.164 -1.646 -1.552 1 95.38 211 TRP B CA 1
ATOM 4767 C C . TRP B 1 211 ? 11.18 -2.807 -1.469 1 95.38 211 TRP B C 1
ATOM 4769 O O . TRP B 1 211 ? 10.391 -2.895 -0.523 1 95.38 211 TRP B O 1
ATOM 4779 N N . ARG B 1 212 ? 11.211 -3.699 -2.447 1 96.44 212 ARG B N 1
ATOM 4780 C CA . ARG B 1 212 ? 10.344 -4.871 -2.473 1 96.44 212 ARG B CA 1
ATOM 4781 C C . ARG B 1 212 ? 10.578 -5.75 -1.248 1 96.44 212 ARG B C 1
ATOM 4783 O O . ARG B 1 212 ? 9.625 -6.164 -0.586 1 96.44 212 ARG B O 1
ATOM 4790 N N . SER B 1 213 ? 11.828 -6.012 -0.999 1 95.81 213 SER B N 1
ATOM 4791 C CA . SER B 1 213 ? 12.203 -6.891 0.105 1 95.81 213 SER B CA 1
ATOM 4792 C C . SER B 1 213 ? 11.711 -6.336 1.44 1 95.81 213 SER B C 1
ATOM 4794 O O . SER B 1 213 ? 11.078 -7.051 2.217 1 95.81 213 SER B O 1
ATOM 4796 N N . LEU B 1 214 ? 11.938 -5.051 1.697 1 95.62 214 LEU B N 1
ATOM 4797 C CA . LEU B 1 214 ? 11.531 -4.418 2.947 1 95.62 214 LEU B CA 1
ATOM 4798 C C . LEU B 1 214 ? 10.008 -4.41 3.082 1 95.62 214 LEU B C 1
ATOM 4800 O O . LEU B 1 214 ? 9.477 -4.73 4.145 1 95.62 214 LEU B O 1
ATOM 4804 N N . THR B 1 215 ? 9.352 -4.016 2.012 1 97.81 215 THR B N 1
ATOM 4805 C CA . THR B 1 215 ? 7.898 -3.951 2.037 1 97.81 215 THR B CA 1
ATOM 4806 C C . THR B 1 215 ? 7.305 -5.316 2.373 1 97.81 215 THR B C 1
ATOM 4808 O O . THR B 1 215 ? 6.438 -5.426 3.246 1 97.81 215 THR B O 1
ATOM 4811 N N . HIS B 1 216 ? 7.809 -6.297 1.665 1 97.56 216 HIS B N 1
ATOM 4812 C CA . HIS B 1 216 ? 7.301 -7.652 1.861 1 97.56 216 HIS B CA 1
ATOM 4813 C C . HIS B 1 216 ? 7.566 -8.141 3.281 1 97.56 216 HIS B C 1
ATOM 4815 O O . HIS B 1 216 ? 6.684 -8.719 3.92 1 97.56 216 HIS B O 1
ATOM 4821 N N . GLN B 1 217 ? 8.742 -7.93 3.805 1 96.31 217 GLN B N 1
ATOM 4822 C CA . GLN B 1 217 ? 9.109 -8.344 5.156 1 96.31 217 GLN B CA 1
ATOM 4823 C C . GLN B 1 217 ? 8.203 -7.695 6.195 1 96.31 217 GLN B C 1
ATOM 4825 O O . GLN B 1 217 ? 7.734 -8.359 7.121 1 96.31 217 GLN B O 1
ATOM 4830 N N . HIS B 1 218 ? 7.98 -6.496 6.035 1 96.56 218 HIS B N 1
ATOM 4831 C CA . HIS B 1 218 ? 7.207 -5.781 7.043 1 96.56 218 HIS B CA 1
ATOM 4832 C C . HIS B 1 218 ? 5.723 -6.113 6.938 1 96.56 218 HIS B C 1
ATOM 4834 O O . HIS B 1 218 ? 5 -6.09 7.938 1 96.56 218 HIS B O 1
ATOM 4840 N N . ILE B 1 219 ? 5.195 -6.414 5.758 1 97.5 219 ILE B N 1
ATOM 4841 C CA . ILE B 1 219 ? 3.834 -6.922 5.633 1 97.5 219 ILE B CA 1
ATOM 4842 C C . ILE B 1 219 ? 3.689 -8.211 6.441 1 97.5 219 ILE B C 1
ATOM 4844 O O . ILE B 1 219 ? 2.723 -8.375 7.188 1 97.5 219 ILE B O 1
ATOM 4848 N N . HIS B 1 220 ? 4.656 -9.047 6.332 1 96.31 220 HIS B N 1
ATOM 4849 C CA . HIS B 1 220 ? 4.598 -10.32 7.047 1 96.31 220 HIS B CA 1
ATOM 4850 C C . HIS B 1 220 ? 4.758 -10.117 8.547 1 96.31 220 HIS B C 1
ATOM 4852 O O . HIS B 1 220 ? 4.184 -10.859 9.344 1 96.31 220 HIS B O 1
ATOM 4858 N N . ALA B 1 221 ? 5.504 -9.117 8.891 1 94.94 221 ALA B N 1
ATOM 4859 C CA . ALA B 1 221 ? 5.637 -8.805 10.312 1 94.94 221 ALA B CA 1
ATOM 4860 C C . ALA B 1 221 ? 4.328 -8.266 10.883 1 94.94 221 ALA B C 1
ATOM 4862 O O . ALA B 1 221 ? 3.973 -8.555 12.023 1 94.94 221 ALA B O 1
ATOM 4863 N N . MET B 1 222 ? 3.627 -7.484 10.125 1 95.06 222 MET B N 1
ATOM 4864 C CA . MET B 1 222 ? 2.35 -6.91 10.539 1 95.06 222 MET B CA 1
ATOM 4865 C C . MET B 1 222 ? 1.265 -7.98 10.602 1 95.06 222 MET B C 1
ATOM 4867 O O . MET B 1 222 ? 0.358 -7.906 11.43 1 95.06 222 MET B O 1
ATOM 4871 N N . TYR B 1 223 ? 1.386 -8.898 9.672 1 95.56 223 TYR B N 1
ATOM 4872 C CA . TYR B 1 223 ? 0.421 -9.992 9.586 1 95.56 223 TYR B CA 1
ATOM 4873 C C . TYR B 1 223 ? 1.114 -11.344 9.695 1 95.56 223 TYR B C 1
ATOM 4875 O O . TYR B 1 223 ? 1.235 -12.07 8.711 1 95.56 223 TYR B O 1
ATOM 4883 N N . PRO B 1 224 ? 1.391 -11.805 10.844 1 93.75 224 PRO B N 1
ATOM 4884 C CA . PRO B 1 224 ? 2.18 -13.023 11.031 1 93.75 224 PRO B CA 1
ATOM 4885 C C . PRO B 1 224 ? 1.44 -14.281 10.578 1 93.75 224 PRO B C 1
ATOM 4887 O O . PRO B 1 224 ? 2.072 -15.281 10.242 1 93.75 224 PRO B O 1
ATOM 4890 N N . THR B 1 225 ? 0.154 -14.281 10.539 1 96.5 225 THR B N 1
ATOM 4891 C CA . THR B 1 225 ? -0.632 -15.453 10.164 1 96.5 225 THR B CA 1
ATOM 4892 C C . THR B 1 225 ? -0.831 -15.516 8.648 1 96.5 225 THR B C 1
ATOM 4894 O O . THR B 1 225 ? -1.474 -16.438 8.141 1 96.5 225 THR B O 1
ATOM 4897 N N . LEU B 1 226 ? -0.272 -14.539 8.008 1 96.81 226 LEU B N 1
ATOM 4898 C CA . LEU B 1 226 ? -0.483 -14.438 6.566 1 96.81 226 LEU B CA 1
ATOM 4899 C C . LEU B 1 226 ? 0.099 -15.648 5.848 1 96.81 226 LEU B C 1
ATOM 4901 O O . LEU B 1 226 ? -0.476 -16.125 4.867 1 96.81 226 LEU B O 1
ATOM 4905 N N . ILE B 1 227 ? 1.193 -16.219 6.277 1 96.62 227 ILE B N 1
ATOM 4906 C CA . ILE B 1 227 ? 1.839 -17.375 5.652 1 96.62 227 ILE B CA 1
ATOM 4907 C C . ILE B 1 227 ? 0.936 -18.594 5.766 1 96.62 227 ILE B C 1
ATOM 4909 O O . ILE B 1 227 ? 0.698 -19.297 4.773 1 96.62 227 ILE B O 1
ATOM 4913 N N . GLU B 1 228 ? 0.458 -18.828 6.926 1 97.31 228 GLU B N 1
ATOM 4914 C CA . GLU B 1 228 ? -0.434 -19.953 7.141 1 97.31 228 GLU B CA 1
ATOM 4915 C C . GLU B 1 228 ? -1.738 -19.797 6.367 1 97.31 228 GLU B C 1
ATOM 4917 O O . GLU B 1 228 ? -2.252 -20.75 5.793 1 97.31 228 GLU B O 1
ATOM 4922 N N . TYR B 1 229 ? -2.23 -18.641 6.434 1 97.75 229 TYR B N 1
ATOM 4923 C CA . TYR B 1 229 ? -3.449 -18.359 5.684 1 97.75 229 TYR B CA 1
ATOM 4924 C C . TYR B 1 229 ? -3.248 -18.625 4.195 1 97.75 229 TYR B C 1
ATOM 4926 O O . TYR B 1 229 ? -4.09 -19.25 3.551 1 97.75 229 TYR B O 1
ATOM 4934 N N . SER B 1 230 ? -2.184 -18.094 3.656 1 97.94 230 SER B N 1
ATOM 4935 C CA . SER B 1 230 ? -1.881 -18.266 2.238 1 97.94 230 SER B CA 1
ATOM 4936 C C . SER B 1 230 ? -1.7 -19.734 1.877 1 97.94 230 SER B C 1
ATOM 4938 O O . SER B 1 230 ? -2.129 -20.172 0.808 1 97.94 230 SER B O 1
ATOM 4940 N N . THR B 1 231 ? -1.044 -20.484 2.709 1 98.19 231 THR B N 1
ATOM 4941 C CA . THR B 1 231 ? -0.854 -21.906 2.484 1 98.19 231 THR B CA 1
ATOM 4942 C C . THR B 1 231 ? -2.197 -22.641 2.434 1 98.19 231 THR B C 1
ATOM 4944 O O . THR B 1 231 ? -2.439 -23.438 1.535 1 98.19 231 THR B O 1
ATOM 4947 N N . THR B 1 232 ? -3.023 -22.312 3.371 1 98 232 THR B N 1
ATOM 4948 C CA . THR B 1 232 ? -4.336 -22.953 3.439 1 98 232 THR B CA 1
ATOM 4949 C C . THR B 1 232 ? -5.191 -22.547 2.236 1 98 232 THR B C 1
ATOM 4951 O O . THR B 1 232 ? -5.852 -23.406 1.635 1 98 232 THR B O 1
ATOM 4954 N N . GLU B 1 233 ? -5.148 -21.281 1.936 1 97.75 233 GLU B N 1
ATOM 4955 C CA . GLU B 1 233 ? -5.934 -20.797 0.804 1 97.75 233 GLU B CA 1
ATOM 4956 C C . GLU B 1 233 ? -5.48 -21.453 -0.5 1 97.75 233 GLU B C 1
ATOM 4958 O O . GLU B 1 233 ? -6.309 -21.859 -1.32 1 97.75 233 GLU B O 1
ATOM 4963 N N . LEU B 1 234 ? -4.203 -21.531 -0.705 1 98.12 234 LEU B N 1
ATOM 4964 C CA . LEU B 1 234 ? -3.678 -22.172 -1.912 1 98.12 234 LEU B CA 1
ATOM 4965 C C . LEU B 1 234 ? -4.051 -23.641 -1.962 1 98.12 234 LEU B C 1
ATOM 4967 O O . LEU B 1 234 ? -4.441 -24.156 -3.016 1 98.12 234 LEU B O 1
ATOM 4971 N N . THR B 1 235 ? -3.959 -24.312 -0.865 1 98.06 235 THR B N 1
ATOM 4972 C CA . THR B 1 235 ? -4.328 -25.719 -0.776 1 98.06 235 THR B CA 1
ATOM 4973 C C . THR B 1 235 ? -5.797 -25.922 -1.141 1 98.06 235 THR B C 1
ATOM 4975 O O . THR B 1 235 ? -6.129 -26.781 -1.953 1 98.06 235 THR B O 1
ATOM 4978 N N . ASP B 1 236 ? -6.617 -25.109 -0.583 1 97.19 236 ASP B N 1
ATOM 4979 C CA . ASP B 1 236 ? -8.047 -25.203 -0.842 1 97.19 236 ASP B CA 1
ATOM 4980 C C . ASP B 1 236 ? -8.359 -24.922 -2.309 1 97.19 236 ASP B C 1
ATOM 4982 O O . ASP B 1 236 ? -9.219 -25.578 -2.904 1 97.19 236 ASP B O 1
ATOM 4986 N N . THR B 1 237 ? -7.703 -23.984 -2.828 1 97.44 237 THR B N 1
ATOM 4987 C CA . THR B 1 237 ? -7.918 -23.625 -4.227 1 97.44 237 THR B CA 1
ATOM 4988 C C . THR B 1 237 ? -7.5 -24.781 -5.145 1 97.44 237 THR B C 1
ATOM 4990 O O . THR B 1 237 ? -8.203 -25.094 -6.105 1 97.44 237 THR B O 1
ATOM 4993 N N . ILE B 1 238 ? -6.352 -25.344 -4.84 1 97.81 238 ILE B N 1
ATOM 4994 C CA . ILE B 1 238 ? -5.859 -26.469 -5.645 1 97.81 238 ILE B CA 1
ATOM 4995 C C . ILE B 1 238 ? -6.867 -27.609 -5.605 1 97.81 238 ILE B C 1
ATOM 4997 O O . ILE B 1 238 ? -7.176 -28.203 -6.637 1 97.81 238 ILE B O 1
ATOM 5001 N N . PHE B 1 239 ? -7.445 -27.906 -4.484 1 96.81 239 PHE B N 1
ATOM 5002 C CA . PHE B 1 239 ? -8.43 -28.969 -4.352 1 96.81 239 PHE B CA 1
ATOM 5003 C C . PHE B 1 239 ? -9.703 -28.641 -5.121 1 96.81 239 PHE B C 1
ATOM 5005 O O . PHE B 1 239 ? -10.25 -29.484 -5.82 1 96.81 239 PHE B O 1
ATOM 5012 N N . ARG B 1 240 ? -10.102 -27.453 -4.98 1 95.69 240 ARG B N 1
ATOM 5013 C CA . ARG B 1 240 ? -11.32 -27.031 -5.672 1 95.69 240 ARG B CA 1
ATOM 5014 C C . ARG B 1 240 ? -11.148 -27.125 -7.184 1 95.69 240 ARG B C 1
ATOM 5016 O O . ARG B 1 240 ? -12.016 -27.672 -7.875 1 95.69 240 ARG B O 1
ATOM 5023 N N . TRP B 1 241 ? -10.062 -26.625 -7.668 1 97.06 241 TRP B N 1
ATOM 5024 C CA . TRP B 1 241 ? -9.812 -26.641 -9.102 1 97.06 241 TRP B CA 1
ATOM 5025 C C . TRP B 1 241 ? -9.641 -28.062 -9.617 1 97.06 241 TRP B C 1
ATOM 5027 O O . TRP B 1 241 ? -10.148 -28.406 -10.688 1 97.06 241 TRP B O 1
ATOM 5037 N N . SER B 1 242 ? -8.914 -28.891 -8.883 1 96.69 242 SER B N 1
ATOM 5038 C CA . SER B 1 242 ? -8.703 -30.281 -9.266 1 96.69 242 SER B CA 1
ATOM 5039 C C . SER B 1 242 ? -10.023 -31.047 -9.273 1 96.69 242 SER B C 1
ATOM 5041 O O . SER B 1 242 ? -10.258 -31.859 -10.164 1 96.69 242 SER B O 1
ATOM 5043 N N . SER B 1 243 ? -10.82 -30.766 -8.297 1 94.25 243 SER B N 1
ATOM 5044 C CA . SER B 1 243 ? -12.125 -31.422 -8.227 1 94.25 243 SER B CA 1
ATOM 5045 C C . SER B 1 243 ? -12.977 -31.078 -9.445 1 94.25 243 SER B C 1
ATOM 5047 O O . SER B 1 243 ? -13.688 -31.938 -9.969 1 94.25 243 SER B O 1
ATOM 5049 N N . ASP B 1 244 ? -12.93 -29.891 -9.859 1 94.69 244 ASP B N 1
ATOM 5050 C CA . ASP B 1 244 ? -13.672 -29.469 -11.047 1 94.69 244 ASP B CA 1
ATOM 5051 C C . ASP B 1 244 ? -13.219 -30.25 -12.281 1 94.69 244 ASP B C 1
ATOM 5053 O O . ASP B 1 244 ? -14.047 -30.672 -13.086 1 94.69 244 ASP B O 1
ATOM 5057 N N . ILE B 1 245 ? -11.938 -30.469 -12.414 1 95.69 245 ILE B N 1
ATOM 5058 C CA . ILE B 1 245 ? -11.383 -31.188 -13.547 1 95.69 245 ILE B CA 1
ATOM 5059 C C . ILE B 1 245 ? -11.852 -32.625 -13.516 1 95.69 245 ILE B C 1
ATOM 5061 O O . ILE B 1 245 ? -12.258 -33.188 -14.539 1 95.69 245 ILE B O 1
ATOM 5065 N N . LEU B 1 246 ? -11.836 -33.25 -12.359 1 93.31 246 LEU B N 1
ATOM 5066 C CA . LEU B 1 246 ? -12.266 -34.625 -12.227 1 93.31 246 LEU B CA 1
ATOM 5067 C C . LEU B 1 246 ? -13.75 -34.781 -12.523 1 93.31 246 LEU B C 1
ATOM 5069 O O . LEU B 1 246 ? -14.172 -35.719 -13.164 1 93.31 246 LEU B O 1
ATOM 5073 N N . LEU B 1 247 ? -14.453 -33.812 -12.117 1 90.69 247 LEU B N 1
ATOM 5074 C CA . LEU B 1 247 ? -15.898 -33.844 -12.344 1 90.69 247 LEU B CA 1
ATOM 5075 C C . LEU B 1 247 ? -16.203 -33.75 -13.836 1 90.69 247 LEU B C 1
ATOM 5077 O O . LEU B 1 247 ? -17 -34.531 -14.352 1 90.69 247 LEU B O 1
ATOM 5081 N N . ILE B 1 248 ? -15.617 -32.875 -14.523 1 91.5 248 ILE B N 1
ATOM 5082 C CA . ILE B 1 248 ? -15.914 -32.656 -15.93 1 91.5 248 ILE B CA 1
ATOM 5083 C C . ILE B 1 248 ? -15.398 -33.844 -16.766 1 91.5 248 ILE B C 1
ATOM 5085 O O . ILE B 1 248 ? -15.93 -34.125 -17.828 1 91.5 248 ILE B O 1
ATOM 5089 N N . SER B 1 249 ? -14.344 -34.531 -16.266 1 93 249 SER B N 1
ATOM 5090 C CA . SER B 1 249 ? -13.742 -35.656 -16.969 1 93 249 SER B CA 1
ATOM 5091 C C . SER B 1 249 ? -14.547 -36.938 -16.781 1 93 249 SER B C 1
ATOM 5093 O O . SER B 1 249 ? -14.227 -37.969 -17.359 1 93 249 SER B O 1
ATOM 5095 N N . GLY B 1 250 ? -15.609 -36.875 -15.953 1 88.81 250 GLY B N 1
ATOM 5096 C CA . GLY B 1 250 ? -16.484 -38.031 -15.758 1 88.81 250 GLY B CA 1
ATOM 5097 C C . GLY B 1 250 ? -15.992 -38.969 -14.672 1 88.81 250 GLY B C 1
ATOM 5098 O O . GLY B 1 250 ? -16.094 -40.188 -14.812 1 88.81 250 GLY B O 1
ATOM 5099 N N . CYS B 1 251 ? -15.469 -38.469 -13.664 1 85.06 251 CYS B N 1
ATOM 5100 C CA . CYS B 1 251 ? -14.977 -39.281 -12.555 1 85.06 251 CYS B CA 1
ATOM 5101 C C . CYS B 1 251 ? -16.141 -39.938 -11.805 1 85.06 251 CYS B C 1
ATOM 5103 O O . CYS B 1 251 ? -17.125 -39.281 -11.469 1 85.06 251 CYS B O 1
ATOM 5105 N N . ILE B 1 252 ? -16.234 -41.281 -11.688 1 71.69 252 ILE B N 1
ATOM 5106 C CA . ILE B 1 252 ? -17.328 -42.031 -11.094 1 71.69 252 ILE B CA 1
ATOM 5107 C C . ILE B 1 252 ? -16.969 -42.438 -9.664 1 71.69 252 ILE B C 1
ATOM 5109 O O . ILE B 1 252 ? -17.812 -42.375 -8.766 1 71.69 252 ILE B O 1
ATOM 5113 N N . SER B 1 253 ? -15.891 -43.125 -9.531 1 68.62 253 SER B N 1
ATOM 5114 C CA . SER B 1 253 ? -15.586 -43.75 -8.242 1 68.62 253 SER B CA 1
ATOM 5115 C C . SER B 1 253 ? -14.133 -43.5 -7.844 1 68.62 253 SER B C 1
ATOM 5117 O O . SER B 1 253 ? -13.305 -43.125 -8.68 1 68.62 253 SER B O 1
ATOM 5119 N N . TYR B 1 254 ? -14.008 -43.219 -6.527 1 59.41 254 TYR B N 1
ATOM 5120 C CA . TYR B 1 254 ? -12.688 -43.219 -5.902 1 59.41 254 TYR B CA 1
ATOM 5121 C C . TYR B 1 254 ? -12.266 -44.625 -5.512 1 59.41 254 TYR B C 1
ATOM 5123 O O . TYR B 1 254 ? -13.039 -45.375 -4.914 1 59.41 254 TYR B O 1
ATOM 5131 N N . THR B 1 255 ? -11.43 -45.281 -6.316 1 55.5 255 THR B N 1
ATOM 5132 C CA . THR B 1 255 ? -10.914 -46.594 -5.883 1 55.5 255 THR B CA 1
ATOM 5133 C C . THR B 1 255 ? -9.953 -46.406 -4.711 1 55.5 255 THR B C 1
ATOM 5135 O O . THR B 1 255 ? -8.914 -45.781 -4.84 1 55.5 255 THR B O 1
ATOM 5138 N N . PRO B 1 256 ? -10.508 -46.562 -3.402 1 48.41 256 PRO B N 1
ATOM 5139 C CA . PRO B 1 256 ? -9.555 -46.469 -2.293 1 48.41 256 PRO B CA 1
ATOM 5140 C C . PRO B 1 256 ? -8.32 -47.344 -2.496 1 48.41 256 PRO B C 1
ATOM 5142 O O . PRO B 1 256 ? -8.391 -48.375 -3.172 1 48.41 256 PRO B O 1
ATOM 5145 N N . SER B 1 257 ? -7.137 -46.969 -2.652 1 43.94 257 SER B N 1
ATOM 5146 C CA . SER B 1 257 ? -6.09 -47.969 -2.51 1 43.94 257 SER B CA 1
ATOM 5147 C C . SER B 1 257 ? -6.535 -49.094 -1.598 1 43.94 257 SER B C 1
ATOM 5149 O O . SER B 1 257 ? -7.512 -48.969 -0.858 1 43.94 257 SER B O 1
ATOM 5151 N N . SER B 1 258 ? -5.711 -50.312 -1.317 1 38.88 258 SER B N 1
ATOM 5152 C CA . SER B 1 258 ? -6.02 -51.531 -0.589 1 38.88 258 SER B CA 1
ATOM 5153 C C . SER B 1 258 ? -6.871 -51.25 0.642 1 38.88 258 SER B C 1
ATOM 5155 O O . SER B 1 258 ? -7.699 -52.062 1.036 1 38.88 258 SER B O 1
ATOM 5157 N N . SER B 1 259 ? -6.254 -50.656 1.789 1 37.06 259 SER B N 1
ATOM 5158 C CA . SER B 1 259 ? -6.758 -50.969 3.125 1 37.06 259 SER B CA 1
ATOM 5159 C C . SER B 1 259 ? -8.086 -50.25 3.385 1 37.06 259 SER B C 1
ATOM 5161 O O .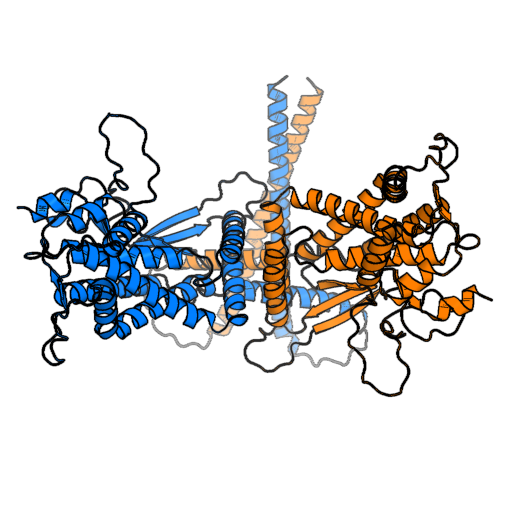 SER B 1 259 ? -8.672 -50.406 4.457 1 37.06 259 SER B O 1
ATOM 5163 N N . THR B 1 260 ? -8.234 -49 3.021 1 38.31 260 THR B N 1
ATOM 5164 C CA . THR B 1 260 ? -9.391 -48.344 3.643 1 38.31 260 THR B CA 1
ATOM 5165 C C . THR B 1 260 ? -10.664 -48.688 2.875 1 38.31 260 THR B C 1
ATOM 5167 O O . THR B 1 260 ? -10.656 -48.75 1.645 1 38.31 260 THR B O 1
ATOM 5170 N N . PRO B 1 261 ? -11.758 -49.094 3.596 1 37.47 261 PRO B N 1
ATOM 5171 C CA . PRO B 1 261 ? -13.055 -49.594 3.117 1 37.47 261 PRO B CA 1
ATOM 5172 C C . PRO B 1 261 ? -13.633 -48.688 2.01 1 37.47 261 PRO B C 1
ATOM 5174 O O . PRO B 1 261 ? -13.312 -47.5 1.928 1 37.47 261 PRO B O 1
ATOM 5177 N N . SER B 1 262 ? -14.086 -49.281 0.957 1 37.84 262 SER B N 1
ATOM 5178 C CA . SER B 1 262 ? -14.867 -48.844 -0.187 1 37.84 262 SER B CA 1
ATOM 5179 C C . SER B 1 262 ? -15.906 -47.812 0.233 1 37.84 262 SER B C 1
ATOM 5181 O O . SER B 1 262 ? -16.797 -48.094 1.037 1 37.84 262 SER B O 1
ATOM 5183 N N . LEU B 1 263 ? -15.609 -46.594 0.611 1 37.62 263 LEU B N 1
ATOM 5184 C CA . LEU B 1 263 ? -16.75 -45.719 0.764 1 37.62 263 LEU B CA 1
ATOM 5185 C C . LEU B 1 263 ? -17.75 -45.906 -0.375 1 37.62 263 LEU B C 1
ATOM 5187 O O . LEU B 1 263 ? -17.375 -45.906 -1.547 1 37.62 263 LEU B O 1
ATOM 5191 N N . SER B 1 264 ? -18.75 -46.719 -0.162 1 35 264 SER B N 1
ATOM 5192 C CA . SER B 1 264 ? -19.938 -47.031 -0.959 1 35 264 SER B CA 1
ATOM 5193 C C . SER B 1 264 ? -20.391 -45.812 -1.76 1 35 264 SER B C 1
ATOM 5195 O O . SER B 1 264 ? -20.172 -44.656 -1.352 1 35 264 SER B O 1
ATOM 5197 N N . SER B 1 265 ? -20.703 -45.969 -3.082 1 37.28 265 SER B N 1
ATOM 5198 C CA . SER B 1 265 ? -21.344 -45.25 -4.184 1 37.28 265 SER B CA 1
ATOM 5199 C C . SER B 1 265 ? -22.594 -44.531 -3.715 1 37.28 265 SER B C 1
ATOM 5201 O O . SER B 1 265 ? -23.531 -44.312 -4.488 1 37.28 265 SER B O 1
ATOM 5203 N N . SER B 1 266 ? -22.984 -44.531 -2.461 1 34.69 266 SER B N 1
ATOM 5204 C CA . SER B 1 266 ? -24.312 -43.906 -2.416 1 34.69 266 SER B CA 1
ATOM 5205 C C . SER B 1 266 ? -24.344 -42.594 -3.193 1 34.69 266 SER B C 1
ATOM 5207 O O . SER B 1 266 ? -23.312 -41.969 -3.391 1 34.69 266 SER B O 1
ATOM 5209 N N . SER B 1 267 ? -25.5 -42.312 -3.9 1 35.91 267 SER B N 1
ATOM 5210 C CA . SER B 1 267 ? -26.047 -41.25 -4.727 1 35.91 267 SER B CA 1
ATOM 5211 C C . SER B 1 267 ? -25.609 -39.875 -4.219 1 35.91 267 SER B C 1
ATOM 5213 O O . SER B 1 267 ? -26.094 -38.844 -4.691 1 35.91 267 SER B O 1
ATOM 5215 N N . SER B 1 268 ? -25.281 -39.781 -3.025 1 39.75 268 SER B N 1
ATOM 5216 C CA . SER B 1 268 ? -25.219 -38.406 -2.574 1 39.75 268 SER B CA 1
ATOM 5217 C C . SER B 1 268 ? -24.297 -37.562 -3.453 1 39.75 268 SER B C 1
ATOM 5219 O O . SER B 1 268 ? -23.422 -38.125 -4.137 1 39.75 268 SER B O 1
ATOM 5221 N N . SER B 1 269 ? -24.359 -36.156 -3.455 1 45.81 269 SER B N 1
ATOM 5222 C CA . SER B 1 269 ? -23.953 -35.125 -4.414 1 45.81 269 SER B CA 1
ATOM 5223 C C . SER B 1 269 ? -22.484 -35.312 -4.805 1 45.81 269 SER B C 1
ATOM 5225 O O . SER B 1 269 ? -21.609 -35.312 -3.939 1 45.81 269 SER B O 1
ATOM 5227 N N . SER B 1 270 ? -22.234 -36.062 -5.891 1 48.97 270 SER B N 1
ATOM 5228 C CA . SER B 1 270 ? -21.031 -36.469 -6.625 1 48.97 270 SER B CA 1
ATOM 5229 C C . SER B 1 270 ? -19.875 -35.531 -6.371 1 48.97 270 SER B C 1
ATOM 5231 O O . SER B 1 270 ? -18.734 -35.969 -6.215 1 48.97 270 SER B O 1
ATOM 5233 N N . SER B 1 271 ? -20.156 -34.219 -6.391 1 53.53 271 SER B N 1
ATOM 5234 C CA . SER B 1 271 ? -19.109 -33.219 -6.312 1 53.53 271 SER B CA 1
ATOM 5235 C C . SER B 1 271 ? -18.438 -33.219 -4.938 1 53.53 271 SER B C 1
ATOM 5237 O O . SER B 1 271 ? -17.219 -33.125 -4.836 1 53.53 271 SER B O 1
ATOM 5239 N N . THR B 1 272 ? -19.328 -33.25 -3.822 1 56.41 272 THR B N 1
ATOM 5240 C CA . THR B 1 272 ? -18.812 -33.219 -2.457 1 56.41 272 THR B CA 1
ATOM 5241 C C . THR B 1 272 ? -18 -34.5 -2.154 1 56.41 272 THR B C 1
ATOM 5243 O O . THR B 1 272 ? -17.016 -34.438 -1.414 1 56.41 272 THR B O 1
ATOM 5246 N N . THR B 1 273 ? -18.312 -35.469 -3.049 1 68.38 273 THR B N 1
ATOM 5247 C CA . THR B 1 273 ? -17.641 -36.75 -2.77 1 68.38 273 THR B CA 1
ATOM 5248 C C . THR B 1 273 ? -16.25 -36.75 -3.385 1 68.38 273 THR B C 1
ATOM 5250 O O . THR B 1 273 ? -15.297 -37.25 -2.758 1 68.38 273 THR B O 1
ATOM 5253 N N . THR B 1 274 ? -16.094 -36.094 -4.535 1 78.62 274 THR B N 1
ATOM 5254 C CA . THR B 1 274 ? -14.805 -36.094 -5.203 1 78.62 274 THR B CA 1
ATOM 5255 C C . THR B 1 274 ? -13.789 -35.25 -4.441 1 78.62 274 THR B C 1
ATOM 5257 O O . THR B 1 274 ? -12.648 -35.656 -4.25 1 78.62 274 THR B O 1
ATOM 5260 N N . THR B 1 275 ? -14.266 -34.125 -3.934 1 84.31 275 THR B N 1
ATOM 5261 C CA . THR B 1 275 ? -13.375 -33.219 -3.199 1 84.31 275 THR B CA 1
ATOM 5262 C C . THR B 1 275 ? -12.953 -33.844 -1.873 1 84.31 275 THR B C 1
ATOM 5264 O O . THR B 1 275 ? -11.789 -33.75 -1.479 1 84.31 275 THR B O 1
ATOM 5267 N N . THR B 1 276 ? -13.93 -34.438 -1.258 1 85.38 276 THR B N 1
ATOM 5268 C CA . THR B 1 276 ? -13.641 -35.062 0.02 1 85.38 276 THR B CA 1
ATOM 5269 C C . THR B 1 276 ? -12.672 -36.25 -0.168 1 85.38 276 THR B C 1
ATOM 5271 O O . THR B 1 276 ? -11.789 -36.469 0.665 1 85.38 276 THR B O 1
ATOM 5274 N N . ALA B 1 277 ? -12.812 -37 -1.248 1 85.69 277 ALA B N 1
ATOM 5275 C CA . ALA B 1 277 ? -11.922 -38.094 -1.547 1 85.69 277 ALA B CA 1
ATOM 5276 C C . ALA B 1 277 ? -10.508 -37.594 -1.853 1 85.69 277 ALA B C 1
ATOM 5278 O O . ALA B 1 277 ? -9.523 -38.188 -1.376 1 85.69 277 ALA B O 1
ATOM 5279 N N . LEU B 1 278 ? -10.445 -36.562 -2.611 1 90.12 278 LEU B N 1
ATOM 5280 C CA . LEU B 1 278 ? -9.156 -35.969 -2.926 1 90.12 278 LEU B CA 1
ATOM 5281 C C . LEU B 1 278 ? -8.453 -35.5 -1.658 1 90.12 278 LEU B C 1
ATOM 5283 O O . LEU B 1 278 ? -7.262 -35.75 -1.47 1 90.12 278 LEU B O 1
ATOM 5287 N N . ARG B 1 279 ? -9.195 -34.844 -0.814 1 91.19 279 ARG B N 1
ATOM 5288 C CA . ARG B 1 279 ? -8.641 -34.281 0.413 1 91.19 279 ARG B CA 1
ATOM 5289 C C . ARG B 1 279 ? -8.156 -35.375 1.353 1 91.19 279 ARG B C 1
ATOM 5291 O O . ARG B 1 279 ? -7.121 -35.219 2.004 1 91.19 279 ARG B O 1
ATOM 5298 N N . SER B 1 280 ? -8.93 -36.375 1.451 1 88.75 280 SER B N 1
ATOM 5299 C CA . SER B 1 280 ? -8.594 -37.469 2.359 1 88.75 280 SER B CA 1
ATOM 5300 C C . SER B 1 280 ? -7.27 -38.125 1.973 1 88.75 280 SER B C 1
ATOM 5302 O O . SER B 1 280 ? -6.496 -38.531 2.84 1 88.75 280 SER B O 1
ATOM 5304 N N . ARG B 1 281 ? -6.887 -38.125 0.777 1 91.06 281 ARG B N 1
ATOM 5305 C CA . ARG B 1 281 ? -5.715 -38.875 0.326 1 91.06 281 ARG B CA 1
ATOM 5306 C C . ARG B 1 281 ? -4.527 -37.938 0.106 1 91.06 281 ARG B C 1
ATOM 5308 O O . ARG B 1 281 ? -3.375 -38.312 0.309 1 91.06 281 ARG B O 1
ATOM 5315 N N . PHE B 1 282 ? -4.828 -36.75 -0.365 1 95.75 282 PHE B N 1
ATOM 5316 C CA . PHE B 1 282 ? -3.715 -36 -0.904 1 95.75 282 PHE B CA 1
ATOM 5317 C C . PHE B 1 282 ? -3.508 -34.719 -0.107 1 95.75 282 PHE B C 1
ATOM 5319 O O . PHE B 1 282 ? -2.744 -33.844 -0.516 1 95.75 282 PHE B O 1
ATOM 5326 N N . THR B 1 283 ? -4.113 -34.5 1.036 1 96.19 283 THR B N 1
ATOM 5327 C CA . THR B 1 283 ? -4.02 -33.281 1.812 1 96.19 283 THR B CA 1
ATOM 5328 C C . THR B 1 283 ? -2.572 -33 2.203 1 96.19 283 THR B C 1
ATOM 5330 O O . THR B 1 283 ? -2.094 -31.859 2.053 1 96.19 283 THR B O 1
ATOM 5333 N N . ASP B 1 284 ? -1.896 -33.969 2.703 1 96.19 284 ASP B N 1
ATOM 5334 C CA . ASP B 1 284 ? -0.52 -33.781 3.145 1 96.19 284 ASP B CA 1
ATOM 5335 C C . ASP B 1 284 ? 0.38 -33.375 1.974 1 96.19 284 ASP B C 1
ATOM 5337 O O . ASP B 1 284 ? 1.239 -32.531 2.109 1 96.19 284 ASP B O 1
ATOM 5341 N N . HIS B 1 285 ? 0.174 -34.062 0.898 1 97.12 285 HIS B N 1
ATOM 5342 C CA . HIS B 1 285 ? 0.977 -33.781 -0.289 1 97.12 285 HIS B CA 1
ATOM 5343 C C . HIS B 1 285 ? 0.767 -32.344 -0.782 1 97.12 285 HIS B C 1
ATOM 5345 O O . HIS B 1 285 ? 1.734 -31.625 -1.028 1 97.12 285 HIS B O 1
ATOM 5351 N N . ILE B 1 286 ? -0.473 -31.953 -0.896 1 98.19 286 ILE B N 1
ATOM 5352 C CA . ILE B 1 286 ? -0.79 -30.641 -1.437 1 98.19 286 ILE B CA 1
ATOM 5353 C C . ILE B 1 286 ? -0.386 -29.562 -0.434 1 98.19 286 ILE B C 1
ATOM 5355 O O . ILE B 1 286 ? 0.068 -28.484 -0.823 1 98.19 286 ILE B O 1
ATOM 5359 N N . ARG B 1 287 ? -0.546 -29.828 0.774 1 97.94 287 ARG B N 1
ATOM 5360 C CA . ARG B 1 287 ? -0.107 -28.875 1.786 1 97.94 287 ARG B CA 1
ATOM 5361 C C . ARG B 1 287 ? 1.403 -28.672 1.727 1 97.94 287 ARG B C 1
ATOM 5363 O O . ARG B 1 287 ? 1.887 -27.547 1.847 1 97.94 287 ARG B O 1
ATOM 5370 N N . ARG B 1 288 ? 2.119 -29.719 1.632 1 97.94 288 ARG B N 1
ATOM 5371 C CA . ARG B 1 288 ? 3.566 -29.609 1.481 1 97.94 288 ARG B CA 1
ATOM 5372 C C . ARG B 1 288 ? 3.932 -28.812 0.233 1 97.94 288 ARG B C 1
ATOM 5374 O O . ARG B 1 288 ? 4.832 -27.969 0.269 1 97.94 288 ARG B O 1
ATOM 5381 N N . LEU B 1 289 ? 3.281 -29.094 -0.843 1 98.56 289 LEU B N 1
ATOM 5382 C CA . LEU B 1 289 ? 3.486 -28.344 -2.078 1 98.56 289 LEU B CA 1
ATOM 5383 C C . LEU B 1 289 ? 3.209 -26.859 -1.865 1 98.56 289 LEU B C 1
ATOM 5385 O O . LEU B 1 289 ? 4.008 -26.016 -2.266 1 98.56 289 LEU B O 1
ATOM 5389 N N . SER B 1 290 ? 2.074 -26.594 -1.248 1 98.69 290 SER B N 1
ATOM 5390 C CA . SER B 1 290 ? 1.699 -25.203 -0.985 1 98.69 290 SER B CA 1
ATOM 5391 C C . SER B 1 290 ? 2.734 -24.5 -0.107 1 98.69 290 SER B C 1
ATOM 5393 O O . SER B 1 290 ? 3.078 -23.344 -0.344 1 98.69 290 SER B O 1
ATOM 5395 N N . LYS B 1 291 ? 3.217 -25.156 0.883 1 98.38 291 LYS B N 1
ATOM 5396 C CA . LYS B 1 291 ? 4.25 -24.609 1.75 1 98.38 291 LYS B CA 1
ATOM 5397 C C . LYS B 1 291 ? 5.516 -24.281 0.962 1 98.38 291 LYS B C 1
ATOM 5399 O O . LYS B 1 291 ? 6.145 -23.25 1.177 1 98.38 291 LYS B O 1
ATOM 5404 N N . SER B 1 292 ? 5.891 -25.203 0.145 1 98.38 292 SER B N 1
ATOM 5405 C CA . SER B 1 292 ? 7.074 -24.984 -0.684 1 98.38 292 SER B CA 1
ATOM 5406 C C . SER B 1 292 ? 6.906 -23.781 -1.599 1 98.38 292 SER B C 1
ATOM 5408 O O . SER B 1 292 ? 7.848 -23.016 -1.806 1 98.38 292 SER B O 1
ATOM 5410 N N . VAL B 1 293 ? 5.758 -23.656 -2.176 1 98.69 293 VAL B N 1
ATOM 5411 C CA . VAL B 1 293 ? 5.465 -22.547 -3.07 1 98.69 293 VAL B CA 1
ATOM 5412 C C . VAL B 1 293 ? 5.539 -21.234 -2.297 1 98.69 293 VAL B C 1
ATOM 5414 O O . VAL B 1 293 ? 6.133 -20.266 -2.768 1 98.69 293 VAL B O 1
ATOM 5417 N N . ILE B 1 294 ? 4.93 -21.188 -1.146 1 98.25 294 ILE B N 1
ATOM 5418 C CA . ILE B 1 294 ? 4.898 -19.984 -0.337 1 98.25 294 ILE B CA 1
ATOM 5419 C C . ILE B 1 294 ? 6.312 -19.641 0.14 1 98.25 294 ILE B C 1
ATOM 5421 O O . ILE B 1 294 ? 6.691 -18.469 0.196 1 98.25 294 ILE B O 1
ATOM 5425 N N . LYS B 1 295 ? 7.043 -20.641 0.494 1 97.56 295 LYS B N 1
ATOM 5426 C CA . LYS B 1 295 ? 8.438 -20.422 0.867 1 97.56 295 LYS B CA 1
ATOM 5427 C C . LYS B 1 295 ? 9.227 -19.828 -0.293 1 97.56 295 LYS B C 1
ATOM 5429 O O . LYS B 1 295 ? 10.023 -18.906 -0.098 1 97.56 295 LYS B O 1
ATOM 5434 N N . LEU B 1 296 ? 9.094 -20.375 -1.434 1 98 296 LEU B N 1
ATOM 5435 C CA . LEU B 1 296 ? 9.766 -19.844 -2.613 1 98 296 LEU B CA 1
ATOM 5436 C C . LEU B 1 296 ? 9.383 -18.391 -2.846 1 98 296 LEU B C 1
ATOM 5438 O O . LEU B 1 296 ? 10.234 -17.562 -3.16 1 98 296 LEU B O 1
ATOM 5442 N N . SER B 1 297 ? 8.094 -18.109 -2.762 1 97.69 297 SER B N 1
ATOM 5443 C CA . SER B 1 297 ? 7.617 -16.734 -2.92 1 97.69 297 SER B CA 1
ATOM 5444 C C . SER B 1 297 ? 8.336 -15.789 -1.961 1 97.69 297 SER B C 1
ATOM 5446 O O . SER B 1 297 ? 8.75 -14.695 -2.352 1 97.69 297 SER B O 1
ATOM 5448 N N . LYS B 1 298 ? 8.438 -16.188 -0.764 1 97 298 LYS B N 1
ATOM 5449 C CA . LYS B 1 298 ? 9.109 -15.375 0.25 1 97 298 LYS B CA 1
ATOM 5450 C C . LYS B 1 298 ? 10.57 -15.156 -0.106 1 97 298 LYS B C 1
ATOM 5452 O O . LYS B 1 298 ? 11.07 -14.031 -0.013 1 97 298 LYS B O 1
ATOM 5457 N N . VAL B 1 299 ? 11.234 -16.156 -0.511 1 96.56 299 VAL B N 1
ATOM 5458 C CA . VAL B 1 299 ? 12.648 -16.062 -0.869 1 96.56 299 VAL B CA 1
ATOM 5459 C C . VAL B 1 299 ? 12.82 -15.133 -2.061 1 96.56 299 VAL B C 1
ATOM 5461 O O . VAL B 1 299 ? 13.695 -14.266 -2.055 1 96.56 299 VAL B O 1
ATOM 5464 N N . LEU B 1 300 ? 11.992 -15.273 -3.053 1 96.94 300 LEU B N 1
ATOM 5465 C CA . LEU B 1 300 ? 12.102 -14.477 -4.27 1 96.94 300 LEU B CA 1
ATOM 5466 C C . LEU B 1 300 ? 11.891 -12.992 -3.971 1 96.94 300 LEU B C 1
ATOM 5468 O O . LEU B 1 300 ? 12.516 -12.133 -4.598 1 96.94 300 LEU B O 1
ATOM 5472 N N . ARG B 1 301 ? 11.023 -12.719 -3.01 1 96.56 301 ARG B N 1
ATOM 5473 C CA . ARG B 1 301 ? 10.641 -11.336 -2.744 1 96.56 301 ARG B CA 1
ATOM 5474 C C . ARG B 1 301 ? 11.562 -10.711 -1.699 1 96.56 301 ARG B C 1
ATOM 5476 O O . ARG B 1 301 ? 11.859 -9.516 -1.761 1 96.56 301 ARG B O 1
ATOM 5483 N N . GLU B 1 302 ? 12.039 -11.461 -0.766 1 95.38 302 GLU B N 1
ATOM 5484 C CA . GLU B 1 302 ? 12.727 -10.891 0.384 1 95.38 302 GLU B CA 1
ATOM 5485 C C . GLU B 1 302 ? 14.234 -11.109 0.286 1 95.38 302 GLU B C 1
ATOM 5487 O O . GLU B 1 302 ? 15.023 -10.297 0.786 1 95.38 302 GLU B O 1
ATOM 5492 N N . GLU B 1 303 ? 14.617 -12.172 -0.392 1 93.38 303 GLU B N 1
ATOM 5493 C CA . GLU B 1 303 ? 16 -12.578 -0.192 1 93.38 303 GLU B CA 1
ATOM 5494 C C . GLU B 1 303 ? 16.812 -12.422 -1.475 1 93.38 303 GLU B C 1
ATOM 5496 O O . GLU B 1 303 ? 18.016 -12.727 -1.498 1 93.38 303 GLU B O 1
ATOM 5501 N N . ILE B 1 304 ? 16.234 -12.086 -2.512 1 92.56 304 ILE B N 1
ATOM 5502 C CA . ILE B 1 304 ? 16.938 -11.875 -3.771 1 92.56 304 ILE B CA 1
ATOM 5503 C C . ILE B 1 304 ? 16.938 -10.383 -4.113 1 92.56 304 ILE B C 1
ATOM 5505 O O . ILE B 1 304 ? 15.883 -9.781 -4.293 1 92.56 304 ILE B O 1
ATOM 5509 N N . LEU B 1 305 ? 18.094 -9.773 -4.254 1 89.69 305 LEU B N 1
ATOM 5510 C CA . LEU B 1 305 ? 18.203 -8.344 -4.5 1 89.69 305 LEU B CA 1
ATOM 5511 C C . LEU B 1 305 ? 18.828 -8.07 -5.863 1 89.69 305 LEU B C 1
ATOM 5513 O O . LEU B 1 305 ? 18.594 -7.02 -6.461 1 89.69 305 LEU B O 1
ATOM 5517 N N . SER B 1 306 ? 19.625 -8.969 -6.402 1 85.56 306 SER B N 1
ATOM 5518 C CA . SER B 1 306 ? 20.422 -8.766 -7.613 1 85.56 306 SER B CA 1
ATOM 5519 C C . SER B 1 306 ? 19.531 -8.805 -8.859 1 85.56 306 SER B C 1
ATOM 5521 O O . SER B 1 306 ? 19.891 -8.234 -9.891 1 85.56 306 SER B O 1
ATOM 5523 N N . THR B 1 307 ? 18.453 -9.523 -8.812 1 90.06 307 THR B N 1
ATOM 5524 C CA . THR B 1 307 ? 17.547 -9.703 -9.938 1 90.06 307 THR B CA 1
ATOM 5525 C C . THR B 1 307 ? 16.141 -10.031 -9.453 1 90.06 307 THR B C 1
ATOM 5527 O O . THR B 1 307 ? 15.875 -9.992 -8.25 1 90.06 307 THR B O 1
ATOM 5530 N N . SER B 1 308 ? 15.242 -10.188 -10.383 1 93.25 308 SER B N 1
ATOM 5531 C CA . SER B 1 308 ? 13.891 -10.656 -10.078 1 93.25 308 SER B CA 1
ATOM 5532 C C . SER B 1 308 ? 13.57 -11.945 -10.828 1 93.25 308 SER B C 1
ATOM 5534 O O . SER B 1 308 ? 13.719 -12.016 -12.047 1 93.25 308 SER B O 1
ATOM 5536 N N . PHE B 1 309 ? 13.195 -12.969 -10.031 1 95.38 309 PHE B N 1
ATOM 5537 C CA . PHE B 1 309 ? 12.805 -14.242 -10.641 1 95.38 309 PHE B CA 1
ATOM 5538 C C . PHE B 1 309 ? 11.297 -14.328 -10.781 1 95.38 309 PHE B C 1
ATOM 5540 O O . PHE B 1 309 ? 10.555 -13.906 -9.898 1 95.38 309 PHE B O 1
ATOM 5547 N N . GLU B 1 310 ? 10.859 -14.859 -11.914 1 95.31 310 GLU B N 1
ATOM 5548 C CA . GLU B 1 310 ? 9.438 -15.047 -12.203 1 95.31 310 GLU B CA 1
ATOM 5549 C C . GLU B 1 310 ? 9.164 -16.438 -12.742 1 95.31 310 GLU B C 1
ATOM 5551 O O . GLU B 1 310 ? 9.938 -16.953 -13.562 1 95.31 310 GLU B O 1
ATOM 5556 N N . LEU B 1 311 ? 8.156 -16.984 -12.195 1 97.5 311 LEU B N 1
ATOM 5557 C CA . LEU B 1 311 ? 7.719 -18.266 -12.758 1 97.5 311 LEU B CA 1
ATOM 5558 C C . LEU B 1 311 ? 7.012 -18.047 -14.094 1 97.5 311 LEU B C 1
ATOM 5560 O O . LEU B 1 311 ? 6.293 -17.062 -14.273 1 97.5 311 LEU B O 1
ATOM 5564 N N . LEU B 1 312 ? 7.219 -19.031 -14.992 1 95.75 312 LEU B N 1
ATOM 5565 C CA . LEU B 1 312 ? 6.645 -18.922 -16.328 1 95.75 312 LEU B CA 1
ATOM 5566 C C . LEU B 1 312 ? 5.652 -20.062 -16.578 1 95.75 312 LEU B C 1
ATOM 5568 O O . LEU B 1 312 ? 5.953 -21.219 -16.312 1 95.75 312 LEU B O 1
ATOM 5572 N N . ALA B 1 313 ? 4.543 -19.703 -16.969 1 96.06 313 ALA B N 1
ATOM 5573 C CA . ALA B 1 313 ? 3.525 -20.609 -17.484 1 96.06 313 ALA B CA 1
ATOM 5574 C C . ALA B 1 313 ? 2.75 -19.969 -18.625 1 96.06 313 ALA B C 1
ATOM 5576 O O . ALA B 1 313 ? 2.443 -18.766 -18.578 1 96.06 313 ALA B O 1
ATOM 5577 N N . VAL B 1 314 ? 2.592 -20.656 -19.672 1 92.56 314 VAL B N 1
ATOM 5578 C CA . VAL B 1 314 ? 1.81 -20.141 -20.781 1 92.56 314 VAL B CA 1
ATOM 5579 C C . VAL B 1 314 ? 0.319 -20.281 -20.484 1 92.56 314 VAL B C 1
ATOM 5581 O O . VAL B 1 314 ? -0.183 -21.391 -20.297 1 92.56 314 VAL B O 1
ATOM 5584 N N . ASP B 1 315 ? -0.292 -19.172 -20.344 1 87.38 315 ASP B N 1
ATOM 5585 C CA . ASP B 1 315 ? -1.721 -19.172 -20.047 1 87.38 315 ASP B CA 1
ATOM 5586 C C . ASP B 1 315 ? -2.547 -19.25 -21.328 1 87.38 315 ASP B C 1
ATOM 5588 O O . ASP B 1 315 ? -2.496 -18.344 -22.156 1 87.38 315 ASP B O 1
ATOM 5592 N N . PRO B 1 316 ? -3.248 -20.234 -21.422 1 84.44 316 PRO B N 1
ATOM 5593 C CA . PRO B 1 316 ? -4.023 -20.391 -22.656 1 84.44 316 PRO B CA 1
ATOM 5594 C C . PRO B 1 316 ? -5.152 -19.375 -22.781 1 84.44 316 PRO B C 1
ATOM 5596 O O . PRO B 1 316 ? -5.707 -19.188 -23.859 1 84.44 316 PRO B O 1
ATOM 5599 N N . THR B 1 317 ? -5.508 -18.688 -21.688 1 81.62 317 THR B N 1
ATOM 5600 C CA . THR B 1 317 ? -6.617 -17.75 -21.703 1 81.62 317 THR B CA 1
ATOM 5601 C C . THR B 1 317 ? -6.129 -16.344 -22.078 1 81.62 317 THR B C 1
ATOM 5603 O O . THR B 1 317 ? -6.918 -15.508 -22.516 1 81.62 317 THR B O 1
ATOM 5606 N N . ASN B 1 318 ? -4.887 -15.953 -21.75 1 68.44 318 ASN B N 1
ATOM 5607 C CA . ASN B 1 318 ? -4.371 -14.602 -21.922 1 68.44 318 ASN B CA 1
ATOM 5608 C C . ASN B 1 318 ? -3.787 -14.391 -23.312 1 68.44 318 ASN B C 1
ATOM 5610 O O . ASN B 1 318 ? -2.568 -14.32 -23.484 1 68.44 318 ASN B O 1
ATOM 5614 N N . HIS B 1 319 ? -4.223 -14.766 -24.359 1 57.22 319 HIS B N 1
ATOM 5615 C CA . HIS B 1 319 ? -3.568 -14.5 -25.641 1 57.22 319 HIS B CA 1
ATOM 5616 C C . HIS B 1 319 ? -4.281 -13.383 -26.391 1 57.22 319 HIS B C 1
ATOM 5618 O O . HIS B 1 319 ? -5.504 -13.414 -26.547 1 57.22 319 HIS B O 1
ATOM 5624 N N . PRO B 1 320 ? -3.477 -12.25 -26.438 1 47.97 320 PRO B N 1
ATOM 5625 C CA . PRO B 1 320 ? -4.047 -11.281 -27.375 1 47.97 320 PRO B CA 1
ATOM 5626 C C . PRO B 1 320 ? -4.426 -11.914 -28.719 1 47.97 320 PRO B C 1
ATOM 5628 O O . PRO B 1 320 ? -3.812 -12.898 -29.125 1 47.97 320 PRO B O 1
ATOM 5631 N N . PRO B 1 321 ? -5.578 -11.578 -29.141 1 40.69 321 PRO B N 1
ATOM 5632 C CA . PRO B 1 321 ? -5.934 -12.109 -30.469 1 40.69 321 PRO B CA 1
ATOM 5633 C C . PRO B 1 321 ? -4.852 -11.859 -31.516 1 40.69 321 PRO B C 1
ATOM 5635 O O . PRO B 1 321 ? -4.363 -10.734 -31.641 1 40.69 321 PRO B O 1
ATOM 5638 N N . SER B 1 322 ? -3.848 -12.609 -31.766 1 37.88 322 SER B N 1
ATOM 5639 C CA . SER B 1 322 ? -3.064 -12.367 -32.969 1 37.88 322 SER B CA 1
ATOM 5640 C C . SER B 1 322 ? -3.912 -11.719 -34.062 1 37.88 322 SER B C 1
ATOM 5642 O O . SER B 1 322 ? -5.141 -11.82 -34.031 1 37.88 322 SER B O 1
ATOM 5644 N N . THR B 1 323 ? -3.285 -10.875 -35.062 1 34.97 323 THR B N 1
ATOM 5645 C CA . THR B 1 323 ? -3.863 -10.336 -36.281 1 34.97 323 THR B CA 1
ATOM 5646 C C . THR B 1 323 ? -4.887 -11.297 -36.875 1 34.97 323 THR B C 1
ATOM 5648 O O . THR B 1 323 ? -4.691 -12.516 -36.812 1 34.97 323 THR B O 1
ATOM 5651 N N . PRO B 1 324 ? -6.082 -10.734 -37.344 1 35.78 324 PRO B N 1
ATOM 5652 C CA . PRO B 1 324 ? -7.105 -11.438 -38.125 1 35.78 324 PRO B CA 1
ATOM 5653 C C . PRO B 1 324 ? -6.52 -12.234 -39.281 1 35.78 324 PRO B C 1
ATOM 5655 O O . PRO B 1 324 ? -7.199 -12.453 -40.281 1 35.78 324 PRO B O 1
ATOM 5658 N N . THR B 1 325 ? -5.344 -12.359 -39.75 1 33.88 325 THR B N 1
ATOM 5659 C CA . THR B 1 325 ? -5.426 -12.938 -41.062 1 33.88 325 THR B CA 1
ATOM 5660 C C . THR B 1 325 ? -6.566 -13.945 -41.156 1 33.88 325 THR B C 1
ATOM 5662 O O . THR B 1 325 ? -7.41 -13.867 -42.062 1 33.88 325 THR B O 1
ATOM 5665 N N . THR B 1 326 ? -6.512 -15.102 -42.156 1 32.12 326 THR B N 1
ATOM 5666 C CA . THR B 1 326 ? -7.609 -15.867 -42.75 1 32.12 326 THR B CA 1
ATOM 5667 C C . THR B 1 326 ? -8.609 -16.297 -41.656 1 32.12 326 THR B C 1
ATOM 5669 O O . THR B 1 326 ? -8.281 -16.297 -40.469 1 32.12 326 THR B O 1
ATOM 5672 N N . SER B 1 327 ? -9.828 -17.125 -42.125 1 29.86 327 SER B N 1
ATOM 5673 C CA . SER B 1 327 ? -11.195 -17.531 -41.844 1 29.86 327 SER B CA 1
ATOM 5674 C C . SER B 1 327 ? -11.328 -18.047 -40.406 1 29.86 327 SER B C 1
ATOM 5676 O O . SER B 1 327 ? -12.438 -18.188 -39.906 1 29.86 327 SER B O 1
ATOM 5678 N N . ALA B 1 328 ? -10.75 -19.219 -40.344 1 31.53 328 ALA B N 1
ATOM 5679 C CA . ALA B 1 328 ? -11.406 -20.188 -39.469 1 31.53 328 ALA B CA 1
ATOM 5680 C C . ALA B 1 328 ? -11.508 -19.656 -38.031 1 31.53 328 ALA B C 1
ATOM 5682 O O . ALA B 1 328 ? -10.68 -18.844 -37.625 1 31.53 328 ALA B O 1
ATOM 5683 N N . GLY B 1 329 ? -12.594 -19.688 -37.25 1 32.28 329 GLY B N 1
ATOM 5684 C CA . GLY B 1 329 ? -13.344 -19.484 -36.031 1 32.28 329 GLY B CA 1
ATOM 5685 C C . GLY B 1 329 ? -12.469 -19.484 -34.781 1 32.28 329 GLY B C 1
ATOM 5686 O O . GLY B 1 329 ? -12.961 -19.297 -33.656 1 32.28 329 GLY B O 1
ATOM 5687 N N . GLY B 1 330 ? -11.539 -20.453 -34.5 1 34.66 330 GLY B N 1
ATOM 5688 C CA . GLY B 1 330 ? -11.336 -21.062 -33.219 1 34.66 330 GLY B CA 1
ATOM 5689 C C . GLY B 1 330 ? -10.523 -20.203 -32.25 1 34.66 330 GLY B C 1
ATOM 5690 O O . GLY B 1 330 ? -9.695 -19.391 -32.719 1 34.66 330 GLY B O 1
ATOM 5691 N N . GLY B 1 331 ? -10.922 -19.516 -31.094 1 45.19 331 GLY B N 1
ATOM 5692 C CA . GLY B 1 331 ? -10.43 -19.125 -29.797 1 45.19 331 GLY B CA 1
ATOM 5693 C C . GLY B 1 331 ? -9.117 -19.781 -29.422 1 45.19 331 GLY B C 1
ATOM 5694 O O . GLY B 1 331 ? -9.07 -20.625 -28.516 1 45.19 331 GLY B O 1
ATOM 5695 N N . GLY B 1 332 ? -8.18 -20 -30.281 1 51.25 332 GLY B N 1
ATOM 5696 C CA . GLY B 1 332 ? -7.035 -20.859 -30.047 1 51.25 332 GLY B CA 1
ATOM 5697 C C . GLY B 1 332 ? -6.012 -20.25 -29.109 1 51.25 332 GLY B C 1
ATOM 5698 O O . GLY B 1 332 ? -6.027 -19.047 -28.859 1 51.25 332 GLY B O 1
ATOM 5699 N N . GLY B 1 333 ? -5.5 -20.922 -28.031 1 63.66 333 GLY B N 1
ATOM 5700 C CA . GLY B 1 333 ? -4.398 -20.672 -27.109 1 63.66 333 GLY B CA 1
ATOM 5701 C C . GLY B 1 333 ? -3.15 -20.156 -27.812 1 63.66 333 GLY B C 1
ATOM 5702 O O . GLY B 1 333 ? -3.117 -20.047 -29.031 1 63.66 333 GLY B O 1
ATOM 5703 N N . PRO B 1 334 ? -2.195 -19.547 -27.062 1 81.06 334 PRO B N 1
ATOM 5704 C CA . PRO B 1 334 ? -0.916 -19.109 -27.625 1 81.06 334 PRO B CA 1
ATOM 5705 C C . PRO B 1 334 ? -0.243 -20.188 -28.484 1 81.06 334 PRO B C 1
ATOM 5707 O O . PRO B 1 334 ? -0.391 -21.375 -28.203 1 81.06 334 PRO B O 1
ATOM 5710 N N . LEU B 1 335 ? 0.366 -19.656 -29.562 1 86.38 335 LEU B N 1
ATOM 5711 C CA . LEU B 1 335 ? 1.047 -20.594 -30.453 1 86.38 335 LEU B CA 1
ATOM 5712 C C . LEU B 1 335 ? 2.389 -21.016 -29.875 1 86.38 335 LEU B C 1
ATOM 5714 O O . LEU B 1 335 ? 3.047 -20.234 -29.172 1 86.38 335 LEU B O 1
ATOM 5718 N N . PHE B 1 336 ? 2.688 -22.25 -30.219 1 90.88 336 PHE B N 1
ATOM 5719 C CA . PHE B 1 336 ? 3.941 -22.828 -29.75 1 90.88 336 PHE B CA 1
ATOM 5720 C C . PHE B 1 336 ? 5.133 -22.094 -30.375 1 90.88 336 PHE B C 1
ATOM 5722 O O . PHE B 1 336 ? 5.125 -21.781 -31.562 1 90.88 336 PHE B O 1
ATOM 5729 N N . HIS B 1 337 ? 6.055 -21.766 -29.516 1 89.75 337 HIS B N 1
ATOM 5730 C CA . HIS B 1 337 ? 7.328 -21.203 -29.953 1 89.75 337 HIS B CA 1
ATOM 5731 C C . HIS B 1 337 ? 8.5 -21.938 -29.312 1 89.75 337 HIS B C 1
ATOM 5733 O O . HIS B 1 337 ? 8.664 -21.922 -28.094 1 89.75 337 HIS B O 1
ATOM 5739 N N . ASP B 1 338 ? 9.359 -22.516 -30.172 1 88.31 338 ASP B N 1
ATOM 5740 C CA . ASP B 1 338 ? 10.438 -23.406 -29.719 1 88.31 338 ASP B CA 1
ATOM 5741 C C . ASP B 1 338 ? 11.5 -22.625 -28.953 1 88.31 338 ASP B C 1
ATOM 5743 O O . ASP B 1 338 ? 12.305 -23.203 -28.234 1 88.31 338 ASP B O 1
ATOM 5747 N N . ARG B 1 339 ? 11.5 -21.328 -29.016 1 86.06 339 ARG B N 1
ATOM 5748 C CA . ARG B 1 339 ? 12.523 -20.531 -28.344 1 86.06 339 ARG B CA 1
ATOM 5749 C C . ARG B 1 339 ? 12.133 -20.219 -26.906 1 86.06 339 ARG B C 1
ATOM 5751 O O . ARG B 1 339 ? 12.984 -19.922 -26.078 1 86.06 339 ARG B O 1
ATOM 5758 N N . THR B 1 340 ? 10.82 -20.391 -26.609 1 89.75 340 THR B N 1
ATOM 5759 C CA . THR B 1 340 ? 10.383 -19.891 -25.297 1 89.75 340 THR B CA 1
ATOM 5760 C C . THR B 1 340 ? 9.695 -21 -24.516 1 89.75 340 THR B C 1
ATOM 5762 O O . THR B 1 340 ? 9.398 -20.844 -23.328 1 89.75 340 THR B O 1
ATOM 5765 N N . MET B 1 341 ? 9.453 -22.078 -25.172 1 93.56 341 MET B N 1
ATOM 5766 C CA . MET B 1 341 ? 8.758 -23.172 -24.5 1 93.56 341 MET B CA 1
ATOM 5767 C C . MET B 1 341 ? 9.203 -24.531 -25.062 1 93.56 341 MET B C 1
ATOM 5769 O O . MET B 1 341 ? 9.859 -24.594 -26.094 1 93.56 341 MET B O 1
ATOM 5773 N N . ILE B 1 342 ? 8.961 -25.609 -24.297 1 94.25 342 ILE B N 1
ATOM 5774 C CA . ILE B 1 342 ? 9.297 -26.984 -24.688 1 94.25 342 ILE B CA 1
ATOM 5775 C C . ILE B 1 342 ? 8.023 -27.812 -24.797 1 94.25 342 ILE B C 1
ATOM 5777 O O . ILE B 1 342 ? 7.145 -27.75 -23.938 1 94.25 342 ILE B O 1
ATOM 5781 N N . ASP B 1 343 ? 7.859 -28.469 -25.891 1 94.31 343 ASP B N 1
ATOM 5782 C CA . ASP B 1 343 ? 6.734 -29.375 -26.078 1 94.31 343 ASP B CA 1
ATOM 5783 C C . ASP B 1 343 ? 6.965 -30.688 -25.344 1 94.31 343 ASP B C 1
ATOM 5785 O O . ASP B 1 343 ? 7.938 -31.406 -25.609 1 94.31 343 ASP B O 1
ATOM 5789 N N . ALA B 1 344 ? 6.078 -31.047 -24.484 1 92.5 344 ALA B N 1
ATOM 5790 C CA . ALA B 1 344 ? 6.199 -32.25 -23.672 1 92.5 344 ALA B CA 1
ATOM 5791 C C . ALA B 1 344 ? 6.164 -33.5 -24.547 1 92.5 344 ALA B C 1
ATOM 5793 O O . ALA B 1 344 ? 6.656 -34.562 -24.156 1 92.5 344 ALA B O 1
ATOM 5794 N N . PHE B 1 345 ? 5.613 -33.406 -25.766 1 91.31 345 PHE B N 1
ATOM 5795 C CA . PHE B 1 345 ? 5.449 -34.562 -26.641 1 91.31 345 PHE B CA 1
ATOM 5796 C C . PHE B 1 345 ? 6.262 -34.375 -27.922 1 91.31 345 PHE B C 1
ATOM 5798 O O . PHE B 1 345 ? 5.914 -34.938 -28.969 1 91.31 345 PHE B O 1
ATOM 5805 N N . SER B 1 346 ? 7.309 -33.656 -27.844 1 88.62 346 SER B N 1
ATOM 5806 C CA . SER B 1 346 ? 8.133 -33.375 -29 1 88.62 346 SER B CA 1
ATOM 5807 C C . SER B 1 346 ? 8.695 -34.656 -29.625 1 88.62 346 SER B C 1
ATOM 5809 O O . SER B 1 346 ? 8.914 -34.719 -30.828 1 88.62 346 SER B O 1
ATOM 5811 N N . ASP B 1 347 ? 8.898 -35.688 -28.875 1 84.75 347 ASP B N 1
ATOM 5812 C CA . ASP B 1 347 ? 9.5 -36.938 -29.328 1 84.75 347 ASP B CA 1
ATOM 5813 C C . ASP B 1 347 ? 8.492 -37.75 -30.125 1 84.75 347 ASP B C 1
ATOM 5815 O O . ASP B 1 347 ? 8.875 -38.656 -30.859 1 84.75 347 ASP B O 1
ATOM 5819 N N . TYR B 1 348 ? 7.293 -37.469 -30.078 1 84.94 348 TYR B N 1
ATOM 5820 C CA . TYR B 1 348 ? 6.262 -38.312 -30.672 1 84.94 348 TYR B CA 1
ATOM 5821 C C . TYR B 1 348 ? 5.707 -37.688 -31.938 1 84.94 348 TYR B C 1
ATOM 5823 O O . TYR B 1 348 ? 4.973 -38.344 -32.688 1 84.94 348 TYR B O 1
ATOM 5831 N N . GLY B 1 349 ? 6.07 -36.406 -32.25 1 79 349 GLY B N 1
ATOM 5832 C CA . GLY B 1 349 ? 5.566 -35.75 -33.438 1 79 349 GLY B CA 1
ATOM 5833 C C . GLY B 1 349 ? 6.051 -34.344 -33.594 1 79 349 GLY B C 1
ATOM 5834 O O . GLY B 1 349 ? 6.855 -33.875 -32.781 1 79 349 GLY B O 1
ATOM 5835 N N . GLN B 1 350 ? 5.566 -33.781 -34.688 1 80.81 350 GLN B N 1
ATOM 5836 C CA . GLN B 1 350 ? 5.926 -32.375 -34.938 1 80.81 350 GLN B CA 1
ATOM 5837 C C . GLN B 1 350 ? 5.199 -31.438 -34 1 80.81 350 GLN B C 1
ATOM 5839 O O . GLN B 1 350 ? 4.02 -31.625 -33.688 1 80.81 350 GLN B O 1
ATOM 5844 N N . SER B 1 351 ? 5.969 -30.578 -33.406 1 84 351 SER B N 1
ATOM 5845 C CA . SER B 1 351 ? 5.422 -29.609 -32.469 1 84 351 SER B CA 1
ATOM 5846 C C . SER B 1 351 ? 4.77 -28.438 -33.188 1 84 351 SER B C 1
ATOM 5848 O O . SER B 1 351 ? 5.453 -27.5 -33.625 1 84 351 SER B O 1
ATOM 5850 N N . ARG B 1 352 ? 3.52 -28.547 -33.469 1 81.38 352 ARG B N 1
ATOM 5851 C CA . ARG B 1 352 ? 2.801 -27.453 -34.125 1 81.38 352 ARG B CA 1
ATOM 5852 C C . ARG B 1 352 ? 1.412 -27.281 -33.531 1 81.38 352 ARG B C 1
ATOM 5854 O O . ARG B 1 352 ? 0.813 -28.234 -33.031 1 81.38 352 ARG B O 1
ATOM 5861 N N . GLY B 1 353 ? 1.105 -26.031 -33.469 1 86.06 353 GLY B N 1
ATOM 5862 C CA . GLY B 1 353 ? -0.263 -25.766 -33.062 1 86.06 353 GLY B CA 1
ATOM 5863 C C . GLY B 1 353 ? -0.354 -24.922 -31.797 1 86.06 353 GLY B C 1
ATOM 5864 O O . GL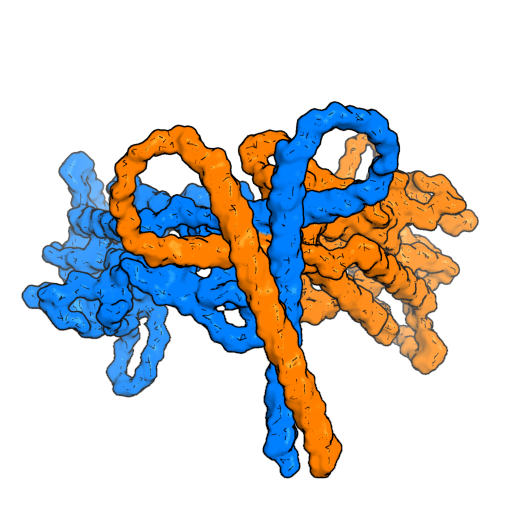Y B 1 353 ? 0.624 -24.281 -31.406 1 86.06 353 GLY B O 1
ATOM 5865 N N . SER B 1 354 ? -1.643 -24.906 -31.266 1 90.25 354 SER B N 1
ATOM 5866 C CA . SER B 1 354 ? -1.916 -24.078 -30.094 1 90.25 354 SER B CA 1
ATOM 5867 C C . SER B 1 354 ? -1.604 -24.812 -28.797 1 90.25 354 SER B C 1
ATOM 5869 O O . SER B 1 354 ? -1.682 -26.031 -28.75 1 90.25 354 SER B O 1
ATOM 5871 N N . VAL B 1 355 ? -1.175 -24.047 -27.828 1 93 355 VAL B N 1
ATOM 5872 C CA . VAL B 1 355 ? -0.852 -24.594 -26.516 1 93 355 VAL B CA 1
ATOM 5873 C C . VAL B 1 355 ? -2.139 -24.938 -25.781 1 93 355 VAL B C 1
ATOM 5875 O O . VAL B 1 355 ? -3.041 -24.109 -25.656 1 93 355 VAL B O 1
ATOM 5878 N N . LEU B 1 356 ? -2.24 -26.141 -25.312 1 93.19 356 LEU B N 1
ATOM 5879 C CA . LEU B 1 356 ? -3.406 -26.609 -24.578 1 93.19 356 LEU B CA 1
ATOM 5880 C C . LEU B 1 356 ? -3.236 -26.359 -23.078 1 93.19 356 LEU B C 1
ATOM 5882 O O . LEU B 1 356 ? -4.176 -25.938 -22.406 1 93.19 356 LEU B O 1
ATOM 5886 N N . ALA B 1 357 ? -2.082 -26.688 -22.594 1 94.69 357 ALA B N 1
ATOM 5887 C CA . ALA B 1 357 ? -1.809 -26.531 -21.156 1 94.69 357 ALA B CA 1
ATOM 5888 C C . ALA B 1 357 ? -0.307 -26.5 -20.891 1 94.69 357 ALA B C 1
ATOM 5890 O O . ALA B 1 357 ? 0.482 -27.031 -21.688 1 94.69 357 ALA B O 1
ATOM 5891 N N . THR B 1 358 ? 0.094 -25.797 -19.828 1 96.56 358 THR B N 1
ATOM 5892 C CA . THR B 1 358 ? 1.46 -25.859 -19.328 1 96.56 358 THR B CA 1
ATOM 5893 C C . THR B 1 358 ? 1.59 -26.922 -18.25 1 96.56 358 THR B C 1
ATOM 5895 O O . THR B 1 358 ? 0.916 -26.859 -17.219 1 96.56 358 THR B O 1
ATOM 5898 N N . THR B 1 359 ? 2.467 -27.906 -18.422 1 96.75 359 THR B N 1
ATOM 5899 C CA . THR B 1 359 ? 2.547 -29.031 -17.5 1 96.75 359 THR B CA 1
ATOM 5900 C C . THR B 1 359 ? 3.693 -28.828 -16.516 1 96.75 359 THR B C 1
ATOM 5902 O O . THR B 1 359 ? 3.676 -29.391 -15.414 1 96.75 359 THR B O 1
ATOM 5905 N N . GLU B 1 360 ? 4.715 -28.109 -16.906 1 98.31 360 GLU B N 1
ATOM 5906 C CA . GLU B 1 360 ? 5.832 -27.797 -16.031 1 98.31 360 GLU B CA 1
ATOM 5907 C C . GLU B 1 360 ? 6.156 -26.297 -16.062 1 98.31 360 GLU B C 1
ATOM 5909 O O . GLU B 1 360 ? 6.199 -25.703 -17.141 1 98.31 360 GLU B O 1
ATOM 5914 N N . LEU B 1 361 ? 6.441 -25.812 -14.898 1 98.25 361 LEU B N 1
ATOM 5915 C CA . LEU B 1 361 ? 6.754 -24.406 -14.742 1 98.25 361 LEU B CA 1
ATOM 5916 C C . LEU B 1 361 ? 8.133 -24.078 -15.305 1 98.25 361 LEU B C 1
ATOM 5918 O O . LEU B 1 361 ? 9.047 -24.906 -15.219 1 98.25 361 LEU B O 1
ATOM 5922 N N . GLY B 1 362 ? 8.219 -22.922 -15.914 1 98 362 GLY B N 1
ATOM 5923 C CA . GLY B 1 362 ? 9.516 -22.359 -16.25 1 98 362 GLY B CA 1
ATOM 5924 C C . GLY B 1 362 ? 9.961 -21.281 -15.281 1 98 362 GLY B C 1
ATOM 5925 O O . GLY B 1 362 ? 9.305 -21.047 -14.266 1 98 362 GLY B O 1
ATOM 5926 N N . LEU B 1 363 ? 11.148 -20.75 -15.539 1 97.38 363 LEU B N 1
ATOM 5927 C CA . LEU B 1 363 ? 11.727 -19.703 -14.695 1 97.38 363 LEU B CA 1
ATOM 5928 C C . LEU B 1 363 ? 12.461 -18.672 -15.539 1 97.38 363 LEU B C 1
ATOM 5930 O O . LEU B 1 363 ? 13.195 -19.016 -16.469 1 97.38 363 LEU B O 1
ATOM 5934 N N . ARG B 1 364 ? 12.195 -17.484 -15.25 1 95.31 364 ARG B N 1
ATOM 5935 C CA . ARG B 1 364 ? 12.891 -16.375 -15.922 1 95.31 364 ARG B CA 1
ATOM 5936 C C . ARG B 1 364 ? 13.461 -15.391 -14.914 1 95.31 364 ARG B C 1
ATOM 5938 O O . ARG B 1 364 ? 12.906 -15.219 -13.828 1 95.31 364 ARG B O 1
ATOM 5945 N N . CYS B 1 365 ? 14.523 -14.812 -15.234 1 92.12 365 CYS B N 1
ATOM 5946 C CA . CYS B 1 365 ? 15.125 -13.734 -14.453 1 92.12 365 CYS B CA 1
ATOM 5947 C C . CYS B 1 365 ? 15.023 -12.406 -15.18 1 92.12 365 CYS B C 1
ATOM 5949 O O . CYS B 1 365 ? 15.25 -12.336 -16.391 1 92.12 365 CYS B O 1
ATOM 5951 N N . VAL B 1 366 ? 14.586 -11.422 -14.539 1 91.38 366 VAL B N 1
ATOM 5952 C CA . VAL B 1 366 ? 14.469 -10.078 -15.086 1 91.38 366 VAL B CA 1
ATOM 5953 C C . VAL B 1 366 ? 15.367 -9.117 -14.297 1 91.38 366 VAL B C 1
ATOM 5955 O O . VAL B 1 366 ? 15.188 -8.945 -13.094 1 91.38 366 VAL B O 1
ATOM 5958 N N . THR B 1 367 ? 16.328 -8.602 -14.969 1 87.44 367 THR B N 1
ATOM 5959 C CA . THR B 1 367 ? 17.297 -7.715 -14.312 1 87.44 367 THR B CA 1
ATOM 5960 C C . THR B 1 367 ? 17.359 -6.367 -15.031 1 87.44 367 THR B C 1
ATOM 5962 O O . THR B 1 367 ? 17.453 -6.316 -16.25 1 87.44 367 THR B O 1
ATOM 5965 N N . ARG B 1 368 ? 17.141 -5.371 -14.273 1 85.5 368 ARG B N 1
ATOM 5966 C CA . ARG B 1 368 ? 17.328 -4.039 -14.844 1 85.5 368 ARG B CA 1
ATOM 5967 C C . ARG B 1 368 ? 18.812 -3.719 -15.016 1 85.5 368 ARG B C 1
ATOM 5969 O O . ARG B 1 368 ? 19.594 -3.848 -14.07 1 85.5 368 ARG B O 1
ATOM 5976 N N . MET B 1 369 ? 18.984 -3.371 -16.375 1 75.94 369 MET B N 1
ATOM 5977 C CA . MET B 1 369 ? 20.375 -3.025 -16.672 1 75.94 369 MET B CA 1
ATOM 5978 C C . MET B 1 369 ? 20.594 -1.519 -16.594 1 75.94 369 MET B C 1
ATOM 5980 O O . MET B 1 369 ? 19.703 -0.742 -16.922 1 75.94 369 MET B O 1
ATOM 5984 N N . GLY B 1 370 ? 21.672 -1.041 -16.062 1 63.69 370 GLY B N 1
ATOM 5985 C CA . GLY B 1 370 ? 22.031 0.365 -16.078 1 63.69 370 GLY B CA 1
ATOM 5986 C C . GLY B 1 370 ? 21.859 1.035 -14.727 1 63.69 370 GLY B C 1
ATOM 5987 O O . GLY B 1 370 ? 21.094 0.565 -13.883 1 63.69 370 GLY B O 1
ATOM 5988 N N . THR B 1 371 ? 22.781 1.534 -14.188 1 55.97 371 THR B N 1
ATOM 5989 C CA . THR B 1 371 ? 22.906 2.158 -12.875 1 55.97 371 THR B CA 1
ATOM 5990 C C . THR B 1 371 ? 22.094 3.453 -12.82 1 55.97 371 THR B C 1
ATOM 5992 O O . THR B 1 371 ? 21.875 4.012 -11.742 1 55.97 371 THR B O 1
ATOM 5995 N N . ARG B 1 372 ? 21.828 4.078 -14.078 1 52.16 372 ARG B N 1
ATOM 5996 C CA . ARG B 1 372 ? 21.375 5.461 -13.961 1 52.16 372 ARG B CA 1
ATOM 5997 C C . ARG B 1 372 ? 19.875 5.52 -13.703 1 52.16 372 ARG B C 1
ATOM 5999 O O . ARG B 1 372 ? 19.125 4.652 -14.156 1 52.16 372 ARG B O 1
ATOM 6006 N N . GLU B 1 373 ? 19.469 6.336 -12.609 1 51.16 373 GLU B N 1
ATOM 6007 C CA . GLU B 1 373 ? 18.078 6.703 -12.344 1 51.16 373 GLU B CA 1
ATOM 6008 C C . GLU B 1 373 ? 17.359 7.074 -13.641 1 51.16 373 GLU B C 1
ATOM 6010 O O . GLU B 1 373 ? 17.906 7.785 -14.484 1 51.16 373 GLU B O 1
ATOM 6015 N N . ALA B 1 374 ? 16.531 6.312 -14.133 1 48.88 374 ALA B N 1
ATOM 6016 C CA . ALA B 1 374 ? 15.805 6.531 -15.391 1 48.88 374 ALA B CA 1
ATOM 6017 C C . ALA B 1 374 ? 15.344 7.98 -15.508 1 48.88 374 ALA B C 1
ATOM 6019 O O . ALA B 1 374 ? 14.531 8.305 -16.391 1 48.88 374 ALA B O 1
ATOM 6020 N N . VAL B 1 375 ? 15.398 8.844 -14.547 1 42.47 375 VAL B N 1
ATOM 6021 C CA . VAL B 1 375 ? 14.688 10.094 -14.766 1 42.47 375 VAL B CA 1
ATOM 6022 C C . VAL B 1 375 ? 14.945 10.602 -16.188 1 42.47 375 VAL B C 1
ATOM 6024 O O . VAL B 1 375 ? 14.008 10.953 -16.906 1 42.47 375 VAL B O 1
ATOM 6027 N N . ALA B 1 376 ? 16.031 11.57 -16.359 1 38.69 376 ALA B N 1
ATOM 6028 C CA . ALA B 1 376 ? 16.094 12.461 -17.5 1 38.69 376 ALA B CA 1
ATOM 6029 C C . ALA B 1 376 ? 16.266 11.68 -18.812 1 38.69 376 ALA B C 1
ATOM 6031 O O . ALA B 1 376 ? 15.898 12.164 -19.875 1 38.69 376 ALA B O 1
ATOM 6032 N N . SER B 1 377 ? 17.391 11 -18.984 1 38.12 377 SER B N 1
ATOM 6033 C CA . SER B 1 377 ? 17.75 10.633 -20.344 1 38.12 377 SER B CA 1
ATOM 6034 C C . SER B 1 377 ? 16.922 9.461 -20.844 1 38.12 377 SER B C 1
ATOM 6036 O O . SER B 1 377 ? 16.516 8.602 -20.062 1 38.12 377 SER B O 1
ATOM 6038 N N . GLU B 1 378 ? 16.25 9.641 -21.891 1 41.12 378 GLU B N 1
ATOM 6039 C CA . GLU B 1 378 ? 15.609 8.734 -22.844 1 41.12 378 GLU B CA 1
ATOM 6040 C C . GLU B 1 378 ? 16.297 7.371 -22.859 1 41.12 378 GLU B C 1
ATOM 6042 O O . GLU B 1 378 ? 16.141 6.598 -23.812 1 41.12 378 GLU B O 1
ATOM 6047 N N . GLU B 1 379 ? 17.312 7.266 -22.094 1 48.12 379 GLU B N 1
ATOM 6048 C CA . GLU B 1 379 ? 17.953 6 -22.406 1 48.12 379 GLU B CA 1
ATOM 6049 C C . GLU B 1 379 ? 17.109 4.812 -21.969 1 48.12 379 GLU B C 1
ATOM 6051 O O . GLU B 1 379 ? 16.5 4.84 -20.891 1 48.12 379 GLU B O 1
ATOM 6056 N N . GLU B 1 380 ? 16.656 4.055 -22.859 1 55.56 380 GLU B N 1
ATOM 6057 C CA . GLU B 1 380 ? 15.828 2.857 -22.922 1 55.56 380 GLU B CA 1
ATOM 6058 C C . GLU B 1 380 ? 16.109 1.927 -21.75 1 55.56 380 GLU B C 1
ATOM 6060 O O . GLU B 1 380 ? 17.25 1.507 -21.531 1 55.56 380 GLU B O 1
ATOM 6065 N N . VAL B 1 381 ? 15.508 2.232 -20.562 1 62.56 381 VAL B N 1
ATOM 6066 C CA . VAL B 1 381 ? 15.578 1.224 -19.516 1 62.56 381 VAL B CA 1
ATOM 6067 C C . VAL B 1 381 ? 15.609 -0.171 -20.125 1 62.56 381 VAL B C 1
ATOM 6069 O O . VAL B 1 381 ? 14.711 -0.538 -20.891 1 62.56 381 VAL B O 1
ATOM 6072 N N . LEU B 1 382 ? 16.812 -0.734 -20.141 1 72.69 382 LEU B N 1
ATOM 6073 C CA . LEU B 1 382 ? 16.969 -2.066 -20.719 1 72.69 382 LEU B CA 1
ATOM 6074 C C . LEU B 1 382 ? 16.75 -3.143 -19.656 1 72.69 382 LEU B C 1
ATOM 6076 O O . LEU B 1 382 ? 17.438 -3.166 -18.641 1 72.69 382 LEU B O 1
ATOM 6080 N N . LEU B 1 383 ? 15.586 -3.686 -19.625 1 83.62 383 LEU B N 1
ATOM 6081 C CA . LEU B 1 383 ? 15.344 -4.891 -18.844 1 83.62 383 LEU B CA 1
ATOM 6082 C C . LEU B 1 383 ? 15.859 -6.125 -19.562 1 83.62 383 LEU B C 1
ATOM 6084 O O . LEU B 1 383 ? 15.453 -6.406 -20.703 1 83.62 383 LEU B O 1
ATOM 6088 N N . GLU B 1 384 ? 16.906 -6.652 -18.984 1 85.56 384 GLU B N 1
ATOM 6089 C CA . GLU B 1 384 ? 17.391 -7.922 -19.5 1 85.56 384 GLU B CA 1
ATOM 6090 C C . GLU B 1 384 ? 16.562 -9.094 -18.969 1 85.56 384 GLU B C 1
ATOM 6092 O O . GLU B 1 384 ? 16.438 -9.266 -17.75 1 85.56 384 GLU B O 1
ATOM 6097 N N . GLN B 1 385 ? 16.031 -9.805 -19.938 1 89.56 385 GLN B N 1
ATOM 6098 C CA . GLN B 1 385 ? 15.273 -11 -19.578 1 89.56 385 GLN B CA 1
ATOM 6099 C C . GLN B 1 385 ? 15.984 -12.266 -20.016 1 89.56 385 GLN B C 1
ATOM 6101 O O . GLN B 1 385 ? 16.344 -12.406 -21.188 1 89.56 385 GLN B O 1
ATOM 6106 N N . ARG B 1 386 ? 16.234 -13.133 -19.031 1 90.06 386 ARG B N 1
ATOM 6107 C CA . ARG B 1 386 ? 16.891 -14.398 -19.328 1 90.06 386 ARG B CA 1
ATOM 6108 C C . ARG B 1 386 ? 16.047 -15.578 -18.844 1 90.06 386 ARG B C 1
ATOM 6110 O O . ARG B 1 386 ? 15.711 -15.656 -17.656 1 90.06 386 ARG B O 1
ATOM 6117 N N . VAL B 1 387 ? 15.75 -16.438 -19.781 1 93.31 387 VAL B N 1
ATOM 6118 C CA . VAL B 1 387 ? 15.008 -17.641 -19.422 1 93.31 387 VAL B CA 1
ATOM 6119 C C . VAL B 1 387 ? 15.969 -18.703 -18.891 1 93.31 387 VAL B C 1
ATOM 6121 O O . VAL B 1 387 ? 16.891 -19.109 -19.609 1 93.31 387 VAL B O 1
ATOM 6124 N N . LEU B 1 388 ? 15.781 -19.094 -17.703 1 94 388 LEU B N 1
ATOM 6125 C CA . LEU B 1 388 ? 16.656 -20.078 -17.078 1 94 388 LEU B CA 1
ATOM 6126 C C . LEU B 1 388 ? 16.078 -21.484 -17.266 1 94 388 LEU B C 1
ATOM 6128 O O . LEU B 1 388 ? 16.828 -22.469 -17.297 1 94 388 LEU B O 1
ATOM 6132 N N . LEU B 1 389 ? 14.82 -21.609 -17.219 1 96.88 389 LEU B N 1
ATOM 6133 C CA . LEU B 1 389 ? 14.07 -22.859 -17.422 1 96.88 389 LEU B CA 1
ATOM 6134 C C . LEU B 1 389 ? 12.844 -22.625 -18.281 1 96.88 389 LEU B C 1
ATOM 6136 O O . LEU B 1 389 ? 11.992 -21.797 -17.953 1 96.88 389 LEU B O 1
ATOM 6140 N N . MET B 1 390 ? 12.805 -23.312 -19.391 1 96.5 390 MET B N 1
ATOM 6141 C CA . MET B 1 390 ? 11.648 -23.172 -20.266 1 96.5 390 MET B CA 1
ATOM 6142 C C . MET B 1 390 ? 10.477 -24 -19.75 1 96.5 390 MET B C 1
ATOM 6144 O O . MET B 1 390 ? 10.672 -25.125 -19.297 1 96.5 390 MET B O 1
ATOM 6148 N N . PRO B 1 391 ? 9.312 -23.406 -19.797 1 97.44 391 PRO B N 1
ATOM 6149 C CA . PRO B 1 391 ? 8.141 -24.203 -19.422 1 97.44 391 PRO B CA 1
ATOM 6150 C C . PRO B 1 391 ? 7.863 -25.328 -20.406 1 97.44 391 PRO B C 1
ATOM 6152 O O . PRO B 1 391 ? 8.164 -25.203 -21.594 1 97.44 391 PRO B O 1
ATOM 6155 N N . LYS B 1 392 ? 7.328 -26.391 -19.922 1 97.25 392 LYS B N 1
ATOM 6156 C CA . LYS B 1 392 ? 6.898 -27.5 -20.781 1 97.25 392 LYS B CA 1
ATOM 6157 C C . LYS B 1 392 ? 5.398 -27.438 -21.047 1 97.25 392 LYS B C 1
ATOM 6159 O O . LYS B 1 392 ? 4.598 -27.297 -20.125 1 97.25 392 LYS B O 1
ATOM 6164 N N . VAL B 1 393 ? 5.039 -27.469 -22.328 1 96.5 393 VAL B N 1
ATOM 6165 C CA . VAL B 1 393 ? 3.645 -27.266 -22.719 1 96.5 393 VAL B CA 1
ATOM 6166 C C . VAL B 1 393 ? 3.154 -28.484 -23.516 1 96.5 393 VAL B C 1
ATOM 6168 O O . VAL B 1 393 ? 3.959 -29.281 -24 1 96.5 393 VAL B O 1
ATOM 6171 N N . VAL B 1 394 ? 1.851 -28.672 -23.484 1 95.38 394 VAL B N 1
ATOM 6172 C CA . VAL B 1 394 ? 1.172 -29.672 -24.312 1 95.38 394 VAL B CA 1
ATOM 6173 C C . VAL B 1 394 ? 0.346 -28.969 -25.391 1 95.38 394 VAL B C 1
ATOM 6175 O O . VAL B 1 394 ? -0.386 -28.016 -25.094 1 95.38 394 VAL B O 1
ATOM 6178 N N . LEU B 1 395 ? 0.479 -29.422 -26.562 1 93.19 395 LEU B N 1
ATOM 6179 C CA . LEU B 1 395 ? -0.189 -28.797 -27.703 1 93.19 395 LEU B CA 1
ATOM 6180 C C . LEU B 1 395 ? -1.463 -29.547 -28.062 1 93.19 395 LEU B C 1
ATOM 6182 O O . LEU B 1 395 ? -1.675 -30.672 -27.609 1 93.19 395 LEU B O 1
ATOM 6186 N N . GLU B 1 396 ? -2.285 -28.938 -28.828 1 89.19 396 GLU B N 1
ATOM 6187 C CA . GLU B 1 396 ? -3.527 -29.547 -29.281 1 89.19 396 GLU B CA 1
ATOM 6188 C C . GLU B 1 396 ? -3.252 -30.766 -30.156 1 89.19 396 GLU B C 1
ATOM 6190 O O . GLU B 1 396 ? -4.07 -31.688 -30.234 1 89.19 396 GLU B O 1
ATOM 6195 N N . SER B 1 397 ? -2.143 -30.797 -30.781 1 87.69 397 SER B N 1
ATOM 6196 C CA . SER B 1 397 ? -1.755 -31.891 -31.672 1 87.69 397 SER B CA 1
ATOM 6197 C C . SER B 1 397 ? -1.583 -33.188 -30.891 1 87.69 397 SER B C 1
ATOM 6199 O O . SER B 1 397 ? -1.517 -34.25 -31.484 1 87.69 397 SER B O 1
ATOM 6201 N N . VAL B 1 398 ? -1.544 -33.094 -29.594 1 87.56 398 VAL B N 1
ATOM 6202 C CA . VAL B 1 398 ? -1.364 -34.25 -28.766 1 87.56 398 VAL B CA 1
ATOM 6203 C C . VAL B 1 398 ? -2.543 -35.219 -28.953 1 87.56 398 VAL B C 1
ATOM 6205 O O . VAL B 1 398 ? -2.391 -36.438 -28.828 1 87.56 398 VAL B O 1
ATOM 6208 N N . LEU B 1 399 ? -3.697 -34.656 -29.266 1 85.5 399 LEU B N 1
ATOM 6209 C CA . LEU B 1 399 ? -4.883 -35.5 -29.469 1 85.5 399 LEU B CA 1
ATOM 6210 C C . LEU B 1 399 ? -4.676 -36.469 -30.625 1 85.5 399 LEU B C 1
ATOM 6212 O O . LEU B 1 399 ? -5.102 -37.625 -30.547 1 85.5 399 LEU B O 1
ATOM 6216 N N . ASP B 1 400 ? -4.012 -35.938 -31.625 1 83.94 400 ASP B N 1
ATOM 6217 C CA . ASP B 1 400 ? -3.721 -36.781 -32.781 1 83.94 400 ASP B CA 1
ATOM 6218 C C . ASP B 1 400 ? -2.75 -37.906 -32.406 1 83.94 400 ASP B C 1
ATOM 6220 O O . ASP B 1 400 ? -2.842 -39.031 -32.938 1 83.94 400 ASP B O 1
ATOM 6224 N N . ILE B 1 401 ? -1.892 -37.656 -31.531 1 81.25 401 ILE B N 1
ATOM 6225 C CA . ILE B 1 401 ? -0.875 -38.625 -31.109 1 81.25 401 ILE B CA 1
ATOM 6226 C C . ILE B 1 401 ? -1.511 -39.688 -30.234 1 81.25 401 ILE B C 1
ATOM 6228 O O . ILE B 1 401 ? -1.167 -40.875 -30.328 1 81.25 401 ILE B O 1
ATOM 6232 N N . LEU B 1 402 ? -2.469 -39.312 -29.453 1 82.38 402 LEU B N 1
ATOM 6233 C CA . LEU B 1 402 ? -3.082 -40.25 -28.516 1 82.38 402 LEU B CA 1
ATOM 6234 C C . LEU B 1 402 ? -4.109 -41.125 -29.203 1 82.38 402 LEU B C 1
ATOM 6236 O O . LEU B 1 402 ? -4.395 -42.219 -28.75 1 82.38 402 LEU B O 1
ATOM 6240 N N . ASP B 1 403 ? -4.699 -40.688 -30.328 1 80.62 403 ASP B N 1
ATOM 6241 C CA . ASP B 1 403 ? -5.707 -41.438 -31.062 1 80.62 403 ASP B CA 1
ATOM 6242 C C . ASP B 1 403 ? -5.051 -42.438 -32.031 1 80.62 403 ASP B C 1
ATOM 6244 O O . ASP B 1 403 ? -5.734 -43.281 -32.625 1 80.62 403 ASP B O 1
ATOM 6248 N N . ARG B 1 404 ? -3.783 -42.469 -32.219 1 70.44 404 ARG B N 1
ATOM 6249 C CA . ARG B 1 404 ? -3.086 -43.469 -33.031 1 70.44 404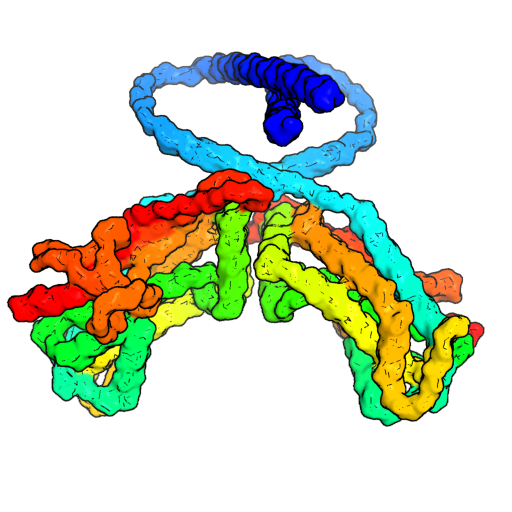 ARG B CA 1
ATOM 6250 C C . ARG B 1 404 ? -2.814 -44.719 -32.219 1 70.44 404 ARG B C 1
ATOM 6252 O O . ARG B 1 404 ? -2.578 -44.656 -31 1 70.44 404 ARG B O 1
#

Sequence (808 aa):
MGRDADELARLHERNRLLERSLRDARDSLKLKDAELDRLRERKSTTTSLARPRRRSSSVATHSDTSSSVVDEELARARTADAYLTRTDNWSGAQILQAVHDINSEILQFAAGATEAFTFDRNARPSSSRAIQAMHDTSARLGSSLARILANRDHSQDPILVQLALQGCLTICITRALSTFCVGFPSKSDSLLHQIYHRMALAEPQPTSSKWRSLTHQHIHAMYPTLIEYSTTELTDTIFRWSSDILLISGCISYTPSSSTPSLSSSSSSSSTTTTTALRSRFTDHIRRLSKSVIKLSKVLREEILSTSFELLAVDPTNHPPSTPTTSAGGGGGPLFHDRTMIDAFSDYGQSRGSVLATTELGLRCVTRMGTREAVASEEEVLLEQRVLLMPKVVLESVLDILDRMGRDADELARLHERNRLLERSLRDARDSLKLKDAELDRLRERKSTTTSLARPRRRSSSVATHSDTSSSVVDEELARARTADAYLTRTDNWSGAQILQAVHDINSEILQFAAGATEAFTFDRNARPSSSRAIQAMHDTSARLGSSLARILANRDHSQDPILVQLALQGCLTICITRALSTFCVGFPSKSDSLLHQIYHRMALAEPQPTSSKWRSLTHQHIHAMYPTLIEYSTTELTDTIFRWSSDILLISGCISYTPSSSTPSLSSSSSSSSTTTTTALRSRFTDHIRRLSKSVIKLSKVLREEILSTSFELLAVDPTNHPPSTPTTSAGGGGGPLFHDRTMIDAFSDYGQSRGSVLATTELGLRCVTRMGTREAVASEEEVLLEQRVLLMPKVVLESVLDILDR

Secondary structure (DSSP, 8-state):
-HHHHHHHHHHHHHHHHHHHHHHHHHHHHHHHHHHHHHHHHHHHHHHHTTS---------GGGHHHHHHHHHHHHHHHHHHHHH----SS-HHHHHHHHHHHHHHHHHHHHHHHHHEEE-GGG---SHHHHHHHHHHHHHH-HHHHHHHHHS--SS-THHHHHHHHHHHHHHHHHHHTSSSTTS-HHHHHHHHHHHHHHHHHS-HHHHHHHHHHHHHHHHHH-TTHHHHHHHHHHHHHHHHHHHHHHHTTEEEE---TTS-------S-HHHHHHHHHHHHHHHHHHHHHHHHHHHHHIIIII--S-EEEEE---TT--------S-------PBP-TTT-EETTGGGS---SBEEEEEE-EEEEEEEE-SS-SSSS----EEEEEEEEPPEEEETTHHHHHT-/-HHHHHHHHHHHHHHHHHHHHHHHHHHHHHHHHHHHHHHHHHHHHHHTTSS----------TTHHHHHHHHHHHHHHHHHHHHH----SS-HHHHHHHHHHHHHHHHHHHHHHHHHEEE-GGG---SHHHHHHHHHHHHHH-HHHHHHHHHS--SS-THHHHHHHHHHHHHHHHHHHTSSSTTS-HHHHHHHHHHHHHHHHHS-HHHHHHHHHHHHHHHHHH-TTHHHHHHHHHHHHHHHHHHHHHHHTTEEEE---TTS-------S-HHHHHHHHHHHHHHHHHHHHHHHHHHHHHIIIII--S-EEEEE---TT--------S-------PBP-TTT-EETTGGGS---SBEEEEEE-EEEEEEEE-SS-SSSS----EEEEEEEEPPEEEETTHHHHHT-

Organism: Agaricus bisporus var. burnettii (strain JB137-S8 / ATCC MYA-4627 / FGSC 10392) (NCBI:txid597362)